Protein 9L8X (pdb70)

Radius of gyration: 29.96 Å; Cα contacts (8 Å, |Δi|>4): 1929; chains: 2; bounding box: 69×92×65 Å

InterPro domains:
  IPR016119 Bromoperoxidase/chloroperoxidase C-terminal [G3DSA:1.10.606.10] (208-505)
  IPR036938 Phosphatidic acid phosphatase type 2/haloperoxidase superfamily [SSF48317] (159-492)
  IPR049283 Domain of unknown function DUF6851 [PF21167] (91-230)
  IPR052559 Vanadium-dependent haloperoxidase [PTHR34599] (76-495)
  IPR055161 Vanadium-dependent haloperoxidase NapH1-like, second helical-bundle domain [PF22778] (331-500)

Sequence (916 aa):
AFDFTEGNSALEVIYPRVGPAVRKHINQVAMDGTLVLRVSALMESSWFDATAPYHPTAVGIHSDLGRRPASEATQKNLNTAMLYSTYRVMQSLMPTYDAQWREMLTSVGLDPDDDSTDRTTPVGLGNAAGNAVVEKRENDGMNQLGNEGGQKYHQRPYSDYTGYKPVNTPYDIRNPSRWQPALVSTGNGIFTAQSFVTAQLGRAKPYSFADPKDLLVSKPRSSNHRNRAAYKRQAEEVLRASANLTDEQKLKAEFFNDKLIFASGFMGEISDDLMEFIHSATASHIAGFDVMLASWYNKRKYDAPRPFTAIRYLYAGQKLRAWGGPGKGTVDDMPAEDWQSYLQVSDHPEYPSGSTAFCAAQAEVGKLVGGGDRTDIRYDVEKGGSYIEPGVTPAKDTSIRWTDWNEMVDDCAKSRVWGGVHFKAATEASKGLGAKVGESSYRYVQSHIEGKQVGSMRAFDFTEGNSALEVIYPRVGPAVRKHINQVAMDGTLVLRVSALMESSWFDATAPYHPTAVGIHSDLGRRPASEATQKNLNTAMLYSTYRVMQSLMPTYDAQWREMLTSVGLDPDDDSTDRTTPVGLGNAAGNAVVEKRENDGMNQLGNEGGQKYHQRPYSDYTGYKPVNTPYDIRNPSRWQPALVSTGNGIFTAQSFVTAQLGRAKPYSFADPKDLLVSKPRSSNHRNRAAYKRQAEEVLRASANLTDEQKLKAEFFNDKLIFASGFMGEISDDLMEFIHSATASHIAGFDVMLASWYNKRKYDAPRPFTAIRYLYAGQKLRAWGGPGKGTVDDMPAEDWQSYLQVSDHPEYPSGSTAFCAAQAEVGKLVGGGDRTDIRYDVEKGGSYIEPGVTPAKDTSIRWTDWNEMVDDCAKSRVWGGVHFKAATEASKGLGAKVGESSYRYVQSHIEGKQVGSMR

Structure (mmCIF, N/CA/C/O backbone):
data_9L8X
#
_entry.id   9L8X
#
_cell.length_a   87.886
_cell.length_b   94.033
_cell.length_c   126.029
_cell.angle_alpha   90.000
_cell.angle_beta   90.000
_cell.angle_gamma   90.000
#
_symmetry.space_group_name_H-M   'P 21 21 21'
#
loop_
_entity.id
_entity.type
_entity.pdbx_description
1 polymer 'Vanadium-dependent haloperoxidase'
2 non-polymer 'VANADATE ION'
3 non-polymer 'CHLORIDE ION'
4 water water
#
loop_
_atom_site.group_PDB
_atom_site.id
_atom_site.type_symbol
_atom_site.label_atom_id
_atom_site.label_alt_id
_atom_site.label_comp_id
_atom_site.label_asym_id
_atom_site.label_entity_id
_atom_site.label_seq_id
_atom_site.pdbx_PDB_ins_code
_atom_site.Cartn_x
_atom_site.Cartn_y
_atom_site.Cartn_z
_atom_site.occupancy
_atom_site.B_iso_or_equiv
_atom_site.auth_seq_id
_atom_site.auth_comp_id
_atom_site.auth_asym_id
_atom_site.auth_atom_id
_atom_site.pdbx_PDB_model_num
ATOM 1 N N . ALA A 1 71 ? -33.61898 16.42022 3.49236 1.000 50.31450 50 ALA B N 1
ATOM 2 C CA . ALA A 1 71 ? -32.64427 16.39605 4.58219 1.000 49.54264 50 ALA B CA 1
ATOM 3 C C . ALA A 1 71 ? -31.35136 17.10903 4.18683 1.000 57.15471 50 ALA B C 1
ATOM 4 O O . ALA A 1 71 ? -30.27345 16.81022 4.71601 1.000 54.91144 50 ALA B O 1
ATOM 6 N N . PHE A 1 72 ? -31.46104 18.03538 3.23745 1.000 47.41756 51 PHE B N 1
ATOM 7 C CA . PHE A 1 72 ? -30.36057 18.90539 2.85101 1.000 48.36088 51 PHE B CA 1
ATOM 8 C C . PHE A 1 72 ? -30.70761 20.33449 3.25714 1.000 44.08100 51 PHE B C 1
ATOM 9 O O . PHE A 1 72 ? -31.84840 20.77406 3.08177 1.000 42.85946 51 PHE B O 1
ATOM 17 N N . ASP A 1 73 ? -29.72312 21.04129 3.82467 1.000 39.83756 52 ASP B N 1
ATOM 18 C CA . ASP A 1 73 ? -29.89574 22.38256 4.38527 1.000 41.05240 52 ASP B CA 1
ATOM 19 C C . ASP A 1 73 ? -29.43670 23.40730 3.35009 1.000 43.05338 52 ASP B C 1
ATOM 20 O O . ASP A 1 73 ? -28.24016 23.68700 3.22930 1.000 41.05766 52 ASP B O 1
ATOM 25 N N . PHE A 1 74 ? -30.39610 23.98459 2.61649 1.000 41.75615 53 PHE B N 1
ATOM 26 C CA . PHE A 1 74 ? -30.04811 24.90856 1.54021 1.000 40.70398 53 PHE B CA 1
ATOM 27 C C . PHE A 1 74 ? -29.23862 26.09370 2.05076 1.000 45.52268 53 PHE B C 1
ATOM 28 O O . PHE A 1 74 ? -28.38471 26.61797 1.32606 1.000 44.47147 53 PHE B O 1
ATOM 36 N N . THR A 1 75 ? -29.47594 26.51993 3.29348 1.000 46.83144 54 THR B N 1
ATOM 37 C CA . THR A 1 75 ? -28.79404 27.68553 3.84521 1.000 46.00278 54 THR B CA 1
ATOM 38 C C . THR A 1 75 ? -27.37443 27.39168 4.30232 1.000 41.83920 54 THR B C 1
ATOM 39 O O . THR A 1 75 ? -26.62895 28.33968 4.56804 1.000 41.67464 54 THR B O 1
ATOM 43 N N . GLU A 1 76 ? -26.98662 26.11954 4.42157 1.000 41.91915 55 GLU B N 1
ATOM 44 C CA . GLU A 1 76 ? -25.68277 25.78501 4.99534 1.000 44.42111 55 GLU B CA 1
ATOM 45 C C . GLU A 1 76 ? -24.91402 24.68812 4.26624 1.000 43.66899 55 GLU B C 1
ATOM 46 O O . GLU A 1 76 ? -23.67977 24.68071 4.34278 1.000 37.97607 55 GLU B O 1
ATOM 52 N N . GLY A 1 77 ? -25.57399 23.76994 3.56226 1.000 38.95439 56 GLY B N 1
ATOM 53 C CA . GLY A 1 77 ? -24.86224 22.70851 2.88487 1.000 41.18223 56 GLY B CA 1
ATOM 54 C C . GLY A 1 77 ? -24.27356 23.13807 1.54993 1.000 40.22263 56 GLY B C 1
ATOM 55 O O . GLY A 1 77 ? -24.46063 24.25799 1.07289 1.000 41.61925 56 GLY B O 1
ATOM 56 N N . ASN A 1 78 ? -23.52423 22.21300 0.95798 1.000 40.70407 57 ASN B N 1
ATOM 57 C CA . ASN A 1 78 ? -22.96915 22.33747 -0.38676 1.000 34.22908 57 ASN B CA 1
ATOM 58 C C . ASN A 1 78 ? -23.72044 21.34639 -1.26902 1.000 32.10024 57 ASN B C 1
ATOM 59 O O . ASN A 1 78 ? -23.54534 20.13036 -1.13207 1.000 36.49314 57 ASN B O 1
ATOM 64 N N . SER A 1 79 ? -24.55889 21.85654 -2.16963 1.000 31.17214 58 SER B N 1
ATOM 65 C CA . SER A 1 79 ? -25.38838 20.95508 -2.96797 1.000 33.24774 58 SER B CA 1
ATOM 66 C C . SER A 1 79 ? -24.53909 20.04653 -3.85106 1.000 32.59560 58 SER B C 1
ATOM 67 O O . SER A 1 79 ? -24.95699 18.93375 -4.18774 1.000 34.33282 58 SER B O 1
ATOM 70 N N . ALA A 1 80 ? -23.35396 20.50240 -4.24489 1.000 33.89613 59 ALA B N 1
ATOM 71 C CA . ALA A 1 80 ? -22.48606 19.65695 -5.04926 1.000 35.00596 59 ALA B CA 1
ATOM 72 C C . ALA A 1 80 ? -22.05433 18.43480 -4.25950 1.000 32.20157 59 ALA B C 1
ATOM 73 O O . ALA A 1 80 ? -22.21728 17.29893 -4.71431 1.000 32.69440 59 ALA B O 1
ATOM 75 N N . LEU A 1 81 ? -21.50253 18.64832 -3.06652 1.000 33.22144 60 LEU B N 1
ATOM 76 C CA . LEU A 1 81 ? -20.94976 17.52351 -2.32875 1.000 34.95745 60 LEU B CA 1
ATOM 77 C C . LEU A 1 81 ? -22.03464 16.63444 -1.74136 1.000 32.94023 60 LEU B C 1
ATOM 78 O O . LEU A 1 81 ? -21.78211 15.45114 -1.50651 1.000 31.71489 60 LEU B O 1
ATOM 83 N N . GLU A 1 82 ? -23.24056 17.16343 -1.53180 1.000 33.88989 61 GLU B N 1
ATOM 84 C CA . GLU A 1 82 ? -24.26363 16.45174 -0.78047 1.000 33.14793 61 GLU B CA 1
ATOM 85 C C . GLU A 1 82 ? -25.43812 15.95589 -1.61234 1.000 33.01898 61 GLU B C 1
ATOM 86 O O . GLU A 1 82 ? -26.07759 14.98197 -1.21737 1.000 34.14883 61 GLU B O 1
ATOM 92 N N . VAL A 1 83 ? -25.74561 16.59473 -2.74131 1.000 31.19034 62 VAL B N 1
ATOM 93 C CA . VAL A 1 83 ? -26.88595 16.23157 -3.57849 1.000 30.72331 62 VAL B CA 1
ATOM 94 C C . VAL A 1 83 ? -26.43531 15.79148 -4.96280 1.000 34.75766 62 VAL B C 1
ATOM 95 O O . VAL A 1 83 ? -26.89102 14.76567 -5.48319 1.000 35.96220 62 VAL B O 1
ATOM 99 N N . ILE A 1 84 ? -25.51377 16.53845 -5.56950 1.000 32.71504 63 ILE B N 1
ATOM 100 C CA . ILE A 1 84 ? -25.17464 16.34096 -6.97524 1.000 31.53177 63 ILE B CA 1
ATOM 101 C C . ILE A 1 84 ? -24.16226 15.21033 -7.13810 1.000 27.80797 63 ILE B C 1
ATOM 102 O O . ILE A 1 84 ? -24.46021 14.19025 -7.76810 1.000 30.97664 63 ILE B O 1
ATOM 107 N N . TYR A 1 85 ? -22.96078 15.36437 -6.57232 1.000 27.08620 64 TYR B N 1
ATOM 108 C CA . TYR A 1 85 ? -21.93196 14.32881 -6.69935 1.000 26.80804 64 TYR B CA 1
ATOM 109 C C . TYR A 1 85 ? -22.40858 12.94396 -6.28754 1.000 31.37131 64 TYR B C 1
ATOM 110 O O . TYR A 1 85 ? -22.12834 11.97990 -7.02141 1.000 30.76354 64 TYR B O 1
ATOM 119 N N . PRO A 1 86 ? -23.08952 12.75745 -5.15066 1.000 30.15157 65 PRO B N 1
ATOM 120 C CA . PRO A 1 86 ? -23.53455 11.40229 -4.79303 1.000 28.37205 65 PRO B CA 1
ATOM 121 C C . PRO A 1 86 ? -24.45110 10.75554 -5.82565 1.000 27.53914 65 PRO B C 1
ATOM 122 O O . PRO A 1 86 ? -24.57706 9.53161 -5.82722 1.000 32.87002 65 PRO B O 1
ATOM 126 N N . ARG A 1 87 ? -25.08452 11.51574 -6.70962 1.000 27.64293 66 ARG B N 1
ATOM 127 C CA . ARG A 1 87 ? -25.91851 10.90517 -7.73689 1.000 27.98404 66 ARG B CA 1
ATOM 128 C C . ARG A 1 87 ? -25.24974 10.84226 -9.09708 1.000 28.59429 66 ARG B C 1
ATOM 129 O O . ARG A 1 87 ? -25.54401 9.93324 -9.87176 1.000 27.68173 66 ARG B O 1
ATOM 137 N N . VAL A 1 88 ? -24.36352 11.78689 -9.41069 1.000 28.76594 67 VAL B N 1
ATOM 138 C CA . VAL A 1 88 ? -23.78440 11.84338 -10.74626 1.000 25.49989 67 VAL B CA 1
ATOM 139 C C . VAL A 1 88 ? -22.59589 10.89868 -10.86115 1.000 27.39323 67 VAL B C 1
ATOM 140 O O . VAL A 1 88 ? -22.37736 10.29227 -11.91436 1.000 29.72933 67 VAL B O 1
ATOM 144 N N . GLY A 1 89 ? -21.82341 10.74592 -9.78681 1.000 28.23367 68 GLY B N 1
ATOM 145 C CA . GLY A 1 89 ? -20.71562 9.81628 -9.75255 1.000 24.25404 68 GLY B CA 1
ATOM 146 C C . GLY A 1 89 ? -21.14133 8.38947 -10.03358 1.000 29.90818 68 GLY B C 1
ATOM 147 O O . GLY A 1 89 ? -20.63702 7.72941 -10.95069 1.000 26.15017 68 GLY B O 1
ATOM 148 N N . PRO A 1 90 ? -22.09225 7.88547 -9.24834 1.000 27.65319 69 PRO B N 1
ATOM 149 C CA . PRO A 1 90 ? -22.58519 6.52454 -9.50480 1.000 24.61334 69 PRO B CA 1
ATOM 150 C C . PRO A 1 90 ? -23.17902 6.34454 -10.89078 1.000 29.23972 69 PRO B C 1
ATOM 151 O O . PRO A 1 90 ? -22.94826 5.29942 -11.51748 1.000 30.60163 69 PRO B O 1
ATOM 155 N N . ALA A 1 91 ? -23.93860 7.33019 -11.39192 1.000 29.14529 70 ALA B N 1
ATOM 156 C CA . ALA A 1 91 ? -24.50831 7.20936 -12.73171 1.000 25.55086 70 ALA B CA 1
ATOM 157 C C . ALA A 1 91 ? -23.41406 7.09274 -13.77602 1.000 27.49337 70 ALA B C 1
ATOM 158 O O . ALA A 1 91 ? -23.51073 6.28142 -14.70352 1.000 29.00011 70 ALA B O 1
ATOM 160 N N . VAL A 1 92 ? -22.36245 7.89868 -13.62835 1.000 27.86634 71 VAL B N 1
ATOM 161 C CA . VAL A 1 92 ? -21.23277 7.88488 -14.54851 1.000 24.85841 71 VAL B CA 1
ATOM 162 C C . VAL A 1 92 ? -20.55635 6.51690 -14.55185 1.000 28.62528 71 VAL B C 1
ATOM 163 O O . VAL A 1 92 ? -20.18675 5.99671 -15.61464 1.000 27.10645 71 VAL B O 1
ATOM 167 N N . ARG A 1 93 ? -20.38766 5.90638 -13.36620 1.000 30.25922 72 ARG B N 1
ATOM 168 C CA . ARG A 1 93 ? -19.79452 4.57276 -13.30279 1.000 25.32011 72 ARG B CA 1
ATOM 169 C C . ARG A 1 93 ? -20.72212 3.53464 -13.90899 1.000 25.44360 72 ARG B C 1
ATOM 170 O O . ARG A 1 93 ? -20.27166 2.61425 -14.59936 1.000 25.77413 72 ARG B O 1
ATOM 178 N N . LYS A 1 94 ? -22.02098 3.65599 -13.64413 1.000 28.32886 73 LYS B N 1
ATOM 179 C CA . LYS A 1 94 ? -22.97695 2.70854 -14.19807 1.000 24.05652 73 LYS B CA 1
ATOM 180 C C . LYS A 1 94 ? -23.04266 2.84322 -15.71320 1.000 27.43249 73 LYS B C 1
ATOM 181 O O . LYS A 1 94 ? -22.98962 1.84422 -16.43927 1.000 27.02388 73 LYS B O 1
ATOM 187 N N . HIS A 1 95 ? -23.11444 4.08501 -16.20502 1.000 26.40671 74 HIS B N 1
ATOM 188 C CA . HIS A 1 95 ? -23.30542 4.33321 -17.63145 1.000 26.73437 74 HIS B CA 1
ATOM 189 C C . HIS A 1 95 ? -22.04220 4.01195 -18.43182 1.000 23.87977 74 HIS B C 1
ATOM 190 O O . HIS A 1 95 ? -22.09540 3.21725 -19.36888 1.000 26.10541 74 HIS B O 1
ATOM 197 N N . ILE A 1 96 ? -20.89635 4.59771 -18.06474 1.000 25.67170 75 ILE B N 1
ATOM 198 C CA . ILE A 1 96 ? -19.68369 4.54039 -18.88401 1.000 28.21343 75 ILE B CA 1
ATOM 199 C C . ILE A 1 96 ? -18.78529 3.36244 -18.51005 1.000 28.98265 75 ILE B C 1
ATOM 200 O O . ILE A 1 96 ? -18.50296 2.49376 -19.34547 1.000 31.84176 75 ILE B O 1
ATOM 205 N N . ASN A 1 97 ? -18.30724 3.33357 -17.26697 1.000 28.76758 76 ASN B N 1
ATOM 206 C CA . ASN A 1 97 ? -17.32698 2.33290 -16.86274 1.000 28.03574 76 ASN B CA 1
ATOM 207 C C . ASN A 1 97 ? -17.25162 2.29492 -15.34466 1.000 27.21487 76 ASN B C 1
ATOM 208 O O . ASN A 1 97 ? -17.17927 3.34625 -14.70548 1.000 28.60658 76 ASN B O 1
ATOM 213 N N . GLN A 1 98 ? -17.23172 1.08124 -14.78204 1.000 25.86895 77 GLN B N 1
ATOM 214 C CA . GLN A 1 98 ? -17.11402 0.91399 -13.33361 1.000 26.22438 77 GLN B CA 1
ATOM 215 C C . GLN A 1 98 ? -15.83220 1.56023 -12.78845 1.000 33.46877 77 GLN B C 1
ATOM 216 O O . GLN A 1 98 ? -15.84049 2.16783 -11.70576 1.000 23.30775 77 GLN B O 1
ATOM 222 N N . VAL A 1 99 ? -14.72631 1.43531 -13.52433 1.000 30.55810 78 VAL B N 1
ATOM 223 C CA . VAL A 1 99 ? -13.49626 2.17571 -13.25673 1.000 31.50292 78 VAL B CA 1
ATOM 224 C C . VAL A 1 99 ? -13.58583 3.49435 -14.02992 1.000 31.38792 78 VAL B C 1
ATOM 225 O O . VAL A 1 99 ? -13.56884 3.49565 -15.26491 1.000 31.94808 78 VAL B O 1
ATOM 229 N N . ALA A 1 100 ? -13.69802 4.62151 -13.31329 1.000 31.19474 79 ALA B N 1
ATOM 230 C CA . ALA A 1 100 ? -13.95660 5.91132 -13.96992 1.000 32.77708 79 ALA B CA 1
ATOM 231 C C . ALA A 1 100 ? -12.71752 6.37677 -14.72928 1.000 29.77054 79 ALA B C 1
ATOM 232 O O . ALA A 1 100 ? -12.03329 7.34181 -14.35245 1.000 29.13970 79 ALA B O 1
ATOM 234 N N . MET A 1 101 ? -12.48277 5.69690 -15.83978 1.000 25.92492 80 MET B N 1
ATOM 235 C CA . MET A 1 101 ? -11.20911 5.60729 -16.52945 1.000 28.79157 80 MET B CA 1
ATOM 236 C C . MET A 1 101 ? -11.20372 6.35558 -17.84873 1.000 28.70981 80 MET B C 1
ATOM 237 O O . MET A 1 101 ? -10.15035 6.45825 -18.48165 1.000 27.35173 80 MET B O 1
ATOM 242 N N . ASP A 1 102 ? -12.36168 6.83770 -18.28954 1.000 30.73755 81 ASP B N 1
ATOM 243 C CA . ASP A 1 102 ? -12.57140 7.32624 -19.63933 1.000 28.73758 81 ASP B CA 1
ATOM 244 C C . ASP A 1 102 ? -12.66129 8.84477 -19.58588 1.000 29.47689 81 ASP B C 1
ATOM 245 O O . ASP A 1 102 ? -13.73676 9.45104 -19.72050 1.000 23.05458 81 ASP B O 1
ATOM 250 N N . GLY A 1 103 ? -11.48028 9.45056 -19.39923 1.000 28.17557 82 GLY B N 1
ATOM 251 C CA . GLY A 1 103 ? -11.40117 10.83962 -18.98673 1.000 23.12291 82 GLY B CA 1
ATOM 252 C C . GLY A 1 103 ? -12.06643 11.81841 -19.93192 1.000 28.91387 82 GLY B C 1
ATOM 253 O O . GLY A 1 103 ? -12.55517 12.85953 -19.49629 1.000 24.94792 82 GLY B O 1
ATOM 254 N N . THR A 1 104 ? -12.08884 11.52080 -21.23563 1.000 26.62985 83 THR B N 1
ATOM 255 C CA . THR A 1 104 ? -12.76704 12.45122 -22.12391 1.000 24.43792 83 THR B CA 1
ATOM 256 C C . THR A 1 104 ? -14.27839 12.39275 -21.95582 1.000 24.05050 83 THR B C 1
ATOM 257 O O . THR A 1 104 ? -14.97050 13.34918 -22.30578 1.000 26.48048 83 THR B O 1
ATOM 261 N N . LEU A 1 105 ? -14.81548 11.30688 -21.42179 1.000 26.53236 84 LEU B N 1
ATOM 262 C CA . LEU A 1 105 ? -16.24314 11.33092 -21.15090 1.000 23.47638 84 LEU B CA 1
ATOM 263 C C . LEU A 1 105 ? -16.53334 11.91070 -19.76772 1.000 20.89797 84 LEU B C 1
ATOM 264 O O . LEU A 1 105 ? -17.35795 12.81970 -19.63677 1.000 20.52639 84 LEU B O 1
ATOM 269 N N . VAL A 1 106 ? -15.83586 11.44494 -18.73039 1.000 24.97044 85 VAL B N 1
ATOM 270 C CA . VAL A 1 106 ? -16.17889 11.90595 -17.38910 1.000 23.42684 85 VAL B CA 1
ATOM 271 C C . VAL A 1 106 ? -15.87602 13.39151 -17.24353 1.000 24.26411 85 VAL B C 1
ATOM 272 O O . VAL A 1 106 ? -16.63963 14.13609 -16.60866 1.000 21.48513 85 VAL B O 1
ATOM 276 N N . LEU A 1 107 ? -14.78485 13.85668 -17.86285 1.000 24.29744 86 LEU B N 1
ATOM 277 C CA . LEU A 1 107 ? -14.39002 15.25126 -17.73091 1.000 21.48419 86 LEU B CA 1
ATOM 278 C C . LEU A 1 107 ? -15.22406 16.17194 -18.60483 1.000 24.88926 86 LEU B C 1
ATOM 279 O O . LEU A 1 107 ? -15.30803 17.36791 -18.31162 1.000 23.37602 86 LEU B O 1
ATOM 284 N N . ARG A 1 108 ? -15.87054 15.64369 -19.64341 1.000 19.40709 87 ARG B N 1
ATOM 285 C CA . ARG A 1 108 ? -16.89508 16.42902 -20.31688 1.000 22.05934 87 ARG B CA 1
ATOM 286 C C . ARG A 1 108 ? -18.07800 16.67884 -19.38711 1.000 26.03641 87 ARG B C 1
ATOM 287 O O . ARG A 1 108 ? -18.50014 17.82943 -19.20375 1.000 28.20354 87 ARG B O 1
ATOM 295 N N . VAL A 1 109 ? -18.62407 15.61257 -18.78558 1.000 22.46825 88 VAL B N 1
ATOM 296 C CA . VAL A 1 109 ? -19.62945 15.78551 -17.73865 1.000 23.00213 88 VAL B CA 1
ATOM 297 C C . VAL A 1 109 ? -19.14709 16.79758 -16.70311 1.000 24.78890 88 VAL B C 1
ATOM 298 O O . VAL A 1 109 ? -19.83388 17.77666 -16.38212 1.000 27.78477 88 VAL B O 1
ATOM 302 N N . SER A 1 110 ? -17.93144 16.59250 -16.19799 1.000 24.45527 89 SER B N 1
ATOM 303 C CA . SER A 1 110 ? -17.42204 17.41291 -15.10523 1.000 26.71628 89 SER B CA 1
ATOM 304 C C . SER A 1 110 ? -17.30239 18.88154 -15.51658 1.000 27.75927 89 SER B C 1
ATOM 305 O O . SER A 1 110 ? -17.80068 19.78101 -14.82581 1.000 22.71829 89 SER B O 1
ATOM 308 N N . ALA A 1 111 ? -16.64738 19.14032 -16.65000 1.000 23.33311 90 ALA B N 1
ATOM 309 C CA . ALA A 1 111 ? -16.49143 20.51080 -17.11436 1.000 21.31824 90 ALA B CA 1
ATOM 310 C C . ALA A 1 111 ? -17.83695 21.16112 -17.40199 1.000 22.87850 90 ALA B C 1
ATOM 311 O O . ALA A 1 111 ? -18.04894 22.33324 -17.07882 1.000 22.24699 90 ALA B O 1
ATOM 313 N N . LEU A 1 112 ? -18.75025 20.43015 -18.02960 1.000 20.53819 91 LEU B N 1
ATOM 314 C CA . LEU A 1 112 ? -19.99511 21.05626 -18.44735 1.000 23.73701 91 LEU B CA 1
ATOM 315 C C . LEU A 1 112 ? -20.89246 21.33511 -17.24792 1.000 26.39173 91 LEU B C 1
ATOM 316 O O . LEU A 1 112 ? -21.49489 22.41086 -17.15489 1.000 24.39607 91 LEU B O 1
ATOM 321 N N . MET A 1 113 ? -21.00204 20.37574 -16.32410 1.000 25.88918 92 MET B N 1
ATOM 322 C CA . MET A 1 113 ? -21.81723 20.59416 -15.13235 1.000 27.71959 92 MET B CA 1
ATOM 323 C C . MET A 1 113 ? -21.31259 21.78558 -14.32373 1.000 26.11489 92 MET B C 1
ATOM 324 O O . MET A 1 113 ? -22.08715 22.67939 -13.95385 1.000 24.33768 92 MET B O 1
ATOM 329 N N . GLU A 1 114 ? -20.00849 21.82857 -14.04926 1.000 24.73378 93 GLU B N 1
ATOM 330 C CA . GLU A 1 114 ? -19.53476 22.80081 -13.07774 1.000 21.92711 93 GLU B CA 1
ATOM 331 C C . GLU A 1 114 ? -19.39534 24.19198 -13.68196 1.000 23.91126 93 GLU B C 1
ATOM 332 O O . GLU A 1 114 ? -19.62345 25.18270 -12.98092 1.000 29.11487 93 GLU B O 1
ATOM 338 N N . SER A 1 115 ? -19.07491 24.30652 -14.97263 1.000 22.84208 94 SER B N 1
ATOM 339 C CA . SER A 1 115 ? -19.12278 25.63503 -15.57701 1.000 26.25784 94 SER B CA 1
ATOM 340 C C . SER A 1 115 ? -20.55378 26.14931 -15.65466 1.000 25.73650 94 SER B C 1
ATOM 341 O O . SER A 1 115 ? -20.76346 27.36422 -15.64782 1.000 25.71522 94 SER B O 1
ATOM 344 N N . SER A 1 116 ? -21.54377 25.25191 -15.69874 1.000 24.29929 95 SER B N 1
ATOM 345 C CA . SER A 1 116 ? -22.92896 25.69130 -15.57268 1.000 23.43533 95 SER B CA 1
ATOM 346 C C . SER A 1 116 ? -23.20786 26.25217 -14.17825 1.000 26.98988 95 SER B C 1
ATOM 347 O O . SER A 1 116 ? -24.03128 27.16817 -14.04304 1.000 28.51281 95 SER B O 1
ATOM 350 N N . TRP A 1 117 ? -22.52786 25.74353 -13.13780 1.000 24.36604 96 TRP B N 1
ATOM 351 C CA . TRP A 1 117 ? -22.62837 26.37088 -11.81847 1.000 24.48338 96 TRP B CA 1
ATOM 352 C C . TRP A 1 117 ? -22.06668 27.77459 -11.87295 1.000 29.90011 96 TRP B C 1
ATOM 353 O O . TRP A 1 117 ? -22.64488 28.71942 -11.32346 1.000 27.12689 96 TRP B O 1
ATOM 364 N N . PHE A 1 118 ? -20.90549 27.91079 -12.51473 1.000 28.47060 97 PHE B N 1
ATOM 365 C CA . PHE A 1 118 ? -20.27687 29.20705 -12.65213 1.000 25.63719 97 PHE B CA 1
ATOM 366 C C . PHE A 1 118 ? -21.19511 30.16930 -13.38468 1.000 28.43239 97 PHE B C 1
ATOM 367 O O . PHE A 1 118 ? -21.35213 31.32540 -12.97288 1.000 26.73190 97 PHE B O 1
ATOM 375 N N . ASP A 1 119 ? -21.84266 29.70597 -14.45376 1.000 23.52955 98 ASP B N 1
ATOM 376 C CA . ASP A 1 119 ? -22.71046 30.61757 -15.19112 1.000 25.19717 98 ASP B CA 1
ATOM 377 C C . ASP A 1 119 ? -24.00108 30.89869 -14.43203 1.000 29.31050 98 ASP B C 1
ATOM 378 O O . ASP A 1 119 ? -24.52835 32.01318 -14.50329 1.000 28.60869 98 ASP B O 1
ATOM 383 N N . ALA A 1 120 ? -24.53561 29.89853 -13.71996 1.000 27.30462 99 ALA B N 1
ATOM 384 C CA . ALA A 1 120 ? -25.80145 30.07565 -13.01472 1.000 25.91629 99 ALA B CA 1
ATOM 385 C C . ALA A 1 120 ? -25.66188 31.00197 -11.81641 1.000 26.74102 99 ALA B C 1
ATOM 386 O O . ALA A 1 120 ? -26.64204 31.62620 -11.40334 1.000 26.96324 99 ALA B O 1
ATOM 388 N N . THR A 1 121 ? -24.46730 31.11746 -11.24902 1.000 24.90303 100 THR B N 1
ATOM 389 C CA . THR A 1 121 ? -24.28265 31.93499 -10.06295 1.000 25.74936 100 THR B CA 1
ATOM 390 C C . THR A 1 121 ? -23.52070 33.22326 -10.34661 1.000 32.34634 100 THR B C 1
ATOM 391 O O . THR A 1 121 ? -23.24108 33.97905 -9.40894 1.000 27.84255 100 THR B O 1
ATOM 395 N N . ALA A 1 122 ? -23.19686 33.49789 -11.61225 1.000 27.48395 101 ALA B N 1
ATOM 396 C CA . ALA A 1 122 ? -22.44988 34.70521 -11.94105 1.000 28.50093 101 ALA B CA 1
ATOM 397 C C . ALA A 1 122 ? -23.16370 35.98787 -11.53121 1.000 27.13067 101 ALA B C 1
ATOM 398 O O . ALA A 1 122 ? -22.47871 36.90729 -11.05386 1.000 24.55860 101 ALA B O 1
ATOM 400 N N . PRO A 1 123 ? -24.48500 36.13448 -11.69514 1.000 32.59063 102 PRO B N 1
ATOM 401 C CA . PRO A 1 123 ? -25.13242 37.37261 -11.23209 1.000 26.43693 102 PRO B CA 1
ATOM 402 C C . PRO A 1 123 ? -25.09042 37.56056 -9.72949 1.000 23.33875 102 PRO B C 1
ATOM 403 O O . PRO A 1 123 ? -25.28555 38.68259 -9.26620 1.000 26.05885 102 PRO B O 1
ATOM 407 N N . TYR A 1 124 ? -24.81734 36.52464 -8.94790 1.000 27.50225 103 TYR B N 1
ATOM 408 C CA . TYR A 1 124 ? -24.71081 36.69608 -7.50673 1.000 21.03481 103 TYR B CA 1
ATOM 409 C C . TYR A 1 124 ? -23.32130 37.08778 -7.07520 1.000 26.26116 103 TYR B C 1
ATOM 410 O O . TYR A 1 124 ? -23.10485 37.31786 -5.88234 1.000 30.95591 103 TYR B O 1
ATOM 419 N N . HIS A 1 125 ? -22.36545 37.15387 -8.01396 1.000 29.26096 104 HIS B N 1
ATOM 420 C CA . HIS A 1 125 ? -21.02656 37.65285 -7.75098 1.000 24.01957 104 HIS B CA 1
ATOM 421 C C . HIS A 1 125 ? -20.98575 39.14420 -8.03885 1.000 24.12893 104 HIS B C 1
ATOM 422 O O . HIS A 1 125 ? -21.81298 39.64862 -8.80320 1.000 22.27959 104 HIS B O 1
ATOM 429 N N . PRO A 1 126 ? -20.05622 39.89326 -7.42675 1.000 26.93390 105 PRO B N 1
ATOM 430 C CA . PRO A 1 126 ? -20.01190 41.34369 -7.71247 1.000 28.54796 105 PRO B CA 1
ATOM 431 C C . PRO A 1 126 ? -19.69426 41.67877 -9.16388 1.000 28.51908 105 PRO B C 1
ATOM 432 O O . PRO A 1 126 ? -20.34050 42.57054 -9.72690 1.000 32.92438 105 PRO B O 1
ATOM 436 N N . THR A 1 127 ? -18.73825 40.98541 -9.79899 1.000 27.15775 106 THR B N 1
ATOM 437 C CA . THR A 1 127 ? -18.34663 41.30035 -11.17160 1.000 27.83321 106 THR B CA 1
ATOM 438 C C . THR A 1 127 ? -18.53709 40.17278 -12.18736 1.000 29.66573 106 THR B C 1
ATOM 439 O O . THR A 1 127 ? -18.57589 40.45832 -13.39055 1.000 28.52900 106 THR B O 1
ATOM 443 N N . ALA A 1 128 ? -18.68024 38.92365 -11.75479 1.000 25.03430 107 ALA B N 1
ATOM 444 C CA . ALA A 1 128 ? -18.51974 37.80190 -12.67045 1.000 26.49991 107 ALA B CA 1
ATOM 445 C C . ALA A 1 128 ? -19.52452 37.84535 -13.81945 1.000 30.80419 107 ALA B C 1
ATOM 446 O O . ALA A 1 128 ? -20.69356 38.21612 -13.64399 1.000 30.50358 107 ALA B O 1
ATOM 448 N N . VAL A 1 129 ? -19.04615 37.48594 -15.01450 1.000 23.30293 108 VAL B N 1
ATOM 449 C CA . VAL A 1 129 ? -19.90432 37.21394 -16.15934 1.000 24.52865 108 VAL B CA 1
ATOM 450 C C . VAL A 1 129 ? -19.70960 35.75642 -16.54767 1.000 23.44539 108 VAL B C 1
ATOM 451 O O . VAL A 1 129 ? -18.65409 35.16281 -16.30766 1.000 22.87300 108 VAL B O 1
ATOM 455 N N . GLY A 1 130 ? -20.72597 35.18893 -17.15930 1.000 25.37504 109 GLY B N 1
ATOM 456 C CA . GLY A 1 130 ? -20.70669 33.77977 -17.46622 1.000 27.80800 109 GLY B CA 1
ATOM 457 C C . GLY A 1 130 ? -20.02346 33.45660 -18.78047 1.000 28.72828 109 GLY B C 1
ATOM 458 O O . GLY A 1 130 ? -19.89362 34.30203 -19.67045 1.000 27.21685 109 GLY B O 1
ATOM 459 N N . ILE A 1 131 ? -19.61553 32.19109 -18.87268 1.000 26.59245 110 ILE B N 1
ATOM 460 C CA . ILE A 1 131 ? -18.86441 31.67508 -20.00865 1.000 22.05922 110 ILE B CA 1
ATOM 461 C C . ILE A 1 131 ? -19.76816 31.44134 -21.20769 1.000 22.99134 110 ILE B C 1
ATOM 462 O O . ILE A 1 131 ? -19.42014 31.78911 -22.33504 1.000 24.03096 110 ILE B O 1
ATOM 467 N N . HIS A 1 132 ? -20.92676 30.82892 -20.99797 1.000 25.81555 111 HIS B N 1
ATOM 468 C CA . HIS A 1 132 ? -21.81678 30.48077 -22.08990 1.000 23.29494 111 HIS B CA 1
ATOM 469 C C . HIS A 1 132 ? -23.00255 31.42698 -22.19986 1.000 24.92812 111 HIS B C 1
ATOM 470 O O . HIS A 1 132 ? -23.71310 31.40505 -23.21537 1.000 23.81040 111 HIS B O 1
ATOM 477 N N . SER A 1 133 ? -23.24126 32.23842 -21.17720 1.000 26.35096 112 SER B N 1
ATOM 478 C CA . SER A 1 133 ? -24.40247 33.11160 -21.11034 1.000 23.57570 112 SER B CA 1
ATOM 479 C C . SER A 1 133 ? -24.00217 34.42801 -20.45784 1.000 22.08251 112 SER B C 1
ATOM 480 O O . SER A 1 133 ? -22.99771 34.51589 -19.74421 1.000 22.00693 112 SER B O 1
ATOM 483 N N . ASP A 1 134 ? -24.79364 35.45737 -20.72497 1.000 23.74456 113 ASP B N 1
ATOM 484 C CA . ASP A 1 134 ? -24.68137 36.75519 -20.05366 1.000 27.62258 113 ASP B CA 1
ATOM 485 C C . ASP A 1 134 ? -26.02917 36.97958 -19.37440 1.000 25.91636 113 ASP B C 1
ATOM 486 O O . ASP A 1 134 ? -27.00617 37.35616 -20.02556 1.000 26.03293 113 ASP B O 1
ATOM 491 N N . LEU A 1 135 ? -26.08623 36.73413 -18.07197 1.000 25.40856 114 LEU B N 1
ATOM 492 C CA . LEU A 1 135 ? -27.34791 36.69603 -17.34543 1.000 27.13243 114 LEU B CA 1
ATOM 493 C C . LEU A 1 135 ? -27.49179 37.84980 -16.35724 1.000 27.77214 114 LEU B C 1
ATOM 494 O O . LEU A 1 135 ? -28.38452 37.81739 -15.49902 1.000 31.64543 114 LEU B O 1
ATOM 499 N N . GLY A 1 136 ? -26.63678 38.86871 -16.46047 1.000 25.74249 115 GLY B N 1
ATOM 500 C CA . GLY A 1 136 ? -26.87172 40.11258 -15.76162 1.000 20.85866 115 GLY B CA 1
ATOM 501 C C . GLY A 1 136 ? -26.34583 40.10013 -14.33742 1.000 31.29868 115 GLY B C 1
ATOM 502 O O . GLY A 1 136 ? -25.37767 39.40897 -14.00006 1.000 27.31568 115 GLY B O 1
ATOM 503 N N . ARG A 1 137 ? -27.00157 40.88991 -13.48952 1.000 29.08878 116 ARG B N 1
ATOM 504 C CA . ARG A 1 137 ? -26.53989 41.07353 -12.12451 1.000 27.40110 116 ARG B CA 1
ATOM 505 C C . ARG A 1 137 ? -27.73547 41.08487 -11.19135 1.000 28.40981 116 ARG B C 1
ATOM 506 O O . ARG A 1 137 ? -28.83050 41.52976 -11.55564 1.000 28.41712 116 ARG B O 1
ATOM 514 N N . ARG A 1 138 ? -27.50811 40.57988 -9.98882 1.000 24.73111 117 ARG B N 1
ATOM 515 C CA . ARG A 1 138 ? -28.46516 40.56438 -8.90201 1.000 27.17264 117 ARG B CA 1
ATOM 516 C C . ARG A 1 138 ? -27.88808 41.34515 -7.73197 1.000 29.38308 117 ARG B C 1
ATOM 517 O O . ARG A 1 138 ? -26.67223 41.56157 -7.65592 1.000 27.92326 117 ARG B O 1
ATOM 525 N N . PRO A 1 139 ? -28.72801 41.81158 -6.81665 1.000 30.16299 118 PRO B N 1
ATOM 526 C CA . PRO A 1 139 ? -28.20706 42.56431 -5.67066 1.000 29.28790 118 PRO B CA 1
ATOM 527 C C . PRO A 1 139 ? -27.44883 41.63758 -4.74554 1.000 30.18613 118 PRO B C 1
ATOM 528 O O . PRO A 1 139 ? -27.82690 40.47547 -4.56908 1.000 36.19682 118 PRO B O 1
ATOM 532 N N . ALA A 1 140 ? -26.37204 42.15717 -4.15079 1.000 23.44139 119 ALA B N 1
ATOM 533 C CA . ALA A 1 140 ? -25.55765 41.33130 -3.26011 1.000 30.36932 119 ALA B CA 1
ATOM 534 C C . ALA A 1 140 ? -26.38226 40.67352 -2.15486 1.000 32.88514 119 ALA B C 1
ATOM 535 O O . ALA A 1 140 ? -26.00141 39.61647 -1.64640 1.000 38.79781 119 ALA B O 1
ATOM 537 N N . SER A 1 141 ? -27.51047 41.26831 -1.77131 1.000 30.85301 120 SER B N 1
ATOM 538 C CA . SER A 1 141 ? -28.31639 40.67609 -0.71151 1.000 30.80575 120 SER B CA 1
ATOM 539 C C . SER A 1 141 ? -28.98450 39.37609 -1.14629 1.000 32.27675 120 SER B C 1
ATOM 540 O O . SER A 1 141 ? -29.45193 38.61397 -0.29769 1.000 30.35184 120 SER B O 1
ATOM 543 N N . GLU A 1 142 ? -29.05951 39.11343 -2.44318 1.000 35.21575 121 GLU B N 1
ATOM 544 C CA . GLU A 1 142 ? -29.64626 37.88215 -2.93909 1.000 33.07925 121 GLU B CA 1
ATOM 545 C C . GLU A 1 142 ? -28.63358 36.74334 -3.01493 1.000 28.99079 121 GLU B C 1
ATOM 546 O O . GLU A 1 142 ? -28.99465 35.62663 -3.39769 1.000 25.79208 121 GLU B O 1
ATOM 552 N N . ALA A 1 143 ? -27.38516 36.99826 -2.64323 1.000 30.12866 122 ALA B N 1
ATOM 553 C CA . ALA A 1 143 ? -26.32133 36.00458 -2.72843 1.000 35.37761 122 ALA B CA 1
ATOM 554 C C . ALA A 1 143 ? -26.36772 34.98373 -1.59392 1.000 32.28121 122 ALA B C 1
ATOM 555 O O . ALA A 1 143 ? -25.32956 34.61170 -1.04267 1.000 36.58739 122 ALA B O 1
ATOM 557 N N . THR A 1 144 ? -27.54884 34.48881 -1.24313 1.000 35.04338 123 THR B N 1
ATOM 558 C CA . THR A 1 144 ? -27.63762 33.54895 -0.14073 1.000 36.86162 123 THR B CA 1
ATOM 559 C C . THR A 1 144 ? -27.05945 32.19684 -0.53827 1.000 38.08159 123 THR B C 1
ATOM 560 O O . THR A 1 144 ? -26.99739 31.83834 -1.71944 1.000 37.74861 123 THR B O 1
ATOM 564 N N . GLN A 1 145 ? -26.62215 31.44860 0.47905 1.000 34.88733 124 GLN B N 1
ATOM 565 C CA . GLN A 1 145 ? -26.27198 30.04562 0.28166 1.000 30.72793 124 GLN B CA 1
ATOM 566 C C . GLN A 1 145 ? -27.39279 29.29551 -0.41640 1.000 36.43772 124 GLN B C 1
ATOM 567 O O . GLN A 1 145 ? -27.14899 28.51374 -1.34247 1.000 36.34891 124 GLN B O 1
ATOM 573 N N . LYS A 1 146 ? -28.63568 29.51351 0.02390 1.000 36.74377 125 LYS B N 1
ATOM 574 C CA . LYS A 1 146 ? -29.75789 28.81287 -0.59016 1.000 37.24010 125 LYS B CA 1
ATOM 575 C C . LYS A 1 146 ? -29.90875 29.18054 -2.06010 1.000 33.86846 125 LYS B C 1
ATOM 576 O O . LYS A 1 146 ? -30.30225 28.33609 -2.87649 1.000 28.59017 125 LYS B O 1
ATOM 582 N N . ASN A 1 147 ? -29.57901 30.42187 -2.42377 1.000 34.00735 126 ASN B N 1
ATOM 583 C CA . ASN A 1 147 ? -29.77999 30.84740 -3.80562 1.000 31.69640 126 ASN B CA 1
ATOM 584 C C . ASN A 1 147 ? -28.73649 30.24403 -4.73387 1.000 31.38399 126 ASN B C 1
ATOM 585 O O . ASN A 1 147 ? -29.07930 29.77002 -5.82794 1.000 30.49714 126 ASN B O 1
ATOM 590 N N . LEU A 1 148 ? -27.45978 30.26787 -4.32650 1.000 25.40454 127 LEU B N 1
ATOM 591 C CA . LEU A 1 148 ? -26.42144 29.59003 -5.09951 1.000 30.69088 127 LEU B CA 1
ATOM 592 C C . LEU A 1 148 ? -26.75403 28.11045 -5.28298 1.000 31.87297 127 LEU B C 1
ATOM 593 O O . LEU A 1 148 ? -26.70198 27.58473 -6.40289 1.000 31.06133 127 LEU B O 1
ATOM 598 N N . ASN A 1 149 ? -27.11928 27.43150 -4.18827 1.000 26.02241 128 ASN B N 1
ATOM 599 C CA . ASN A 1 149 ? -27.43228 26.00861 -4.24737 1.000 30.63738 128 ASN B CA 1
ATOM 600 C C . ASN A 1 149 ? -28.53221 25.71682 -5.25127 1.000 31.59082 128 ASN B C 1
ATOM 601 O O . ASN A 1 149 ? -28.44571 24.74396 -6.01291 1.000 32.99310 128 ASN B O 1
ATOM 606 N N . THR A 1 150 ? -29.56934 26.55103 -5.26830 1.000 28.11023 129 THR B N 1
ATOM 607 C CA . THR A 1 150 ? -30.70458 26.32417 -6.15533 1.000 29.56821 129 THR B CA 1
ATOM 608 C C . THR A 1 150 ? -30.32183 26.52908 -7.61968 1.000 27.38123 129 THR B C 1
ATOM 609 O O . THR A 1 150 ? -30.72476 25.74290 -8.48876 1.000 28.35084 129 THR B O 1
ATOM 613 N N . ALA A 1 151 ? -29.54976 27.58361 -7.91180 1.000 29.54086 130 ALA B N 1
ATOM 614 C CA . ALA A 1 151 ? -29.04645 27.78551 -9.26998 1.000 31.35405 130 ALA B CA 1
ATOM 615 C C . ALA A 1 151 ? -28.22149 26.58870 -9.71818 1.000 27.56269 130 ALA B C 1
ATOM 616 O O . ALA A 1 151 ? -28.40554 26.07655 -10.82901 1.000 27.79603 130 ALA B O 1
ATOM 618 N N . MET A 1 152 ? -27.32456 26.12250 -8.83792 1.000 25.60219 131 MET B N 1
ATOM 619 C CA . MET A 1 152 ? -26.50971 24.93568 -9.08364 1.000 27.66491 131 MET B CA 1
ATOM 620 C C . MET A 1 152 ? -27.35378 23.72815 -9.48244 1.000 26.47128 131 MET B C 1
ATOM 621 O O . MET A 1 152 ? -27.06737 23.06304 -10.48389 1.000 23.89165 131 MET B O 1
ATOM 626 N N . LEU A 1 153 ? -28.39202 23.41828 -8.69657 1.000 26.72041 132 LEU B N 1
ATOM 627 C CA . LEU A 1 153 ? -29.13335 22.17988 -8.92200 1.000 26.59506 132 LEU B CA 1
ATOM 628 C C . LEU A 1 153 ? -29.91094 22.21761 -10.23054 1.000 24.88141 132 LEU B C 1
ATOM 629 O O . LEU A 1 153 ? -30.08058 21.18130 -10.87949 1.000 24.70362 132 LEU B O 1
ATOM 634 N N . TYR A 1 154 ? -30.38324 23.39107 -10.63691 1.000 23.85347 133 TYR B N 1
ATOM 635 C CA . TYR A 1 154 ? -31.13949 23.47153 -11.87800 1.000 23.77254 133 TYR B CA 1
ATOM 636 C C . TYR A 1 154 ? -30.22626 23.44539 -13.09381 1.000 27.07780 133 TYR B C 1
ATOM 637 O O . TYR A 1 154 ? -30.58894 22.86792 -14.12801 1.000 28.03103 133 TYR B O 1
ATOM 646 N N . SER A 1 155 ? -29.05182 24.08365 -13.00053 1.000 22.78118 134 SER B N 1
ATOM 647 C CA . SER A 1 155 ? -28.14978 24.08881 -14.14599 1.000 25.99253 134 SER B CA 1
ATOM 648 C C . SER A 1 155 ? -27.52338 22.70805 -14.33666 1.000 25.55520 134 SER B C 1
ATOM 649 O O . SER A 1 155 ? -27.36646 22.24237 -15.47556 1.000 24.53765 134 SER B O 1
ATOM 652 N N . THR A 1 156 ? -27.18303 22.03582 -13.22687 1.000 22.70367 135 THR B N 1
ATOM 653 C CA . THR A 1 156 ? -26.84855 20.61530 -13.26734 1.000 22.22447 135 THR B CA 1
ATOM 654 C C . THR A 1 156 ? -27.94280 19.82346 -13.96233 1.000 24.04237 135 THR B C 1
ATOM 655 O O . THR A 1 156 ? -27.67368 19.03741 -14.87824 1.000 23.73280 135 THR B O 1
ATOM 659 N N . TYR A 1 157 ? -29.19626 20.05005 -13.55612 1.000 26.20557 136 TYR B N 1
ATOM 660 C CA . TYR A 1 157 ? -30.32400 19.32546 -14.13234 1.000 23.50758 136 TYR B CA 1
ATOM 661 C C . TYR A 1 157 ? -30.33798 19.42172 -15.66024 1.000 21.85895 136 TYR B C 1
ATOM 662 O O . TYR A 1 157 ? -30.40199 18.40263 -16.34525 1.000 27.63947 136 TYR B O 1
ATOM 671 N N . ARG A 1 158 ? -30.24492 20.63102 -16.21903 1.000 23.30710 137 ARG B N 1
ATOM 672 C CA . ARG A 1 158 ? -30.27223 20.76386 -17.67794 1.000 21.09018 137 ARG B CA 1
ATOM 673 C C . ARG A 1 158 ? -29.06828 20.10028 -18.33494 1.000 23.34823 137 ARG B C 1
ATOM 674 O O . ARG A 1 158 ? -29.19046 19.49282 -19.40348 1.000 21.98290 137 ARG B O 1
ATOM 682 N N . VAL A 1 159 ? -27.88748 20.24185 -17.73757 1.000 22.66590 138 VAL B N 1
ATOM 683 C CA . VAL A 1 159 ? -26.68738 19.67148 -18.33360 1.000 20.40512 138 VAL B CA 1
ATOM 684 C C . VAL A 1 159 ? -26.75903 18.14728 -18.32742 1.000 26.23493 138 VAL B C 1
ATOM 685 O O . VAL A 1 159 ? -26.48747 17.49030 -19.34251 1.000 26.69977 138 VAL B O 1
ATOM 689 N N . MET A 1 160 ? -27.13415 17.55997 -17.18473 1.000 24.80025 139 MET B N 1
ATOM 690 C CA . MET A 1 160 ? -27.19280 16.10486 -17.09033 1.000 23.11776 139 MET B CA 1
ATOM 691 C C . MET A 1 160 ? -28.31041 15.52763 -17.93968 1.000 24.99589 139 MET B C 1
ATOM 692 O O . MET A 1 160 ? -28.15588 14.42673 -18.49338 1.000 25.57754 139 MET B O 1
ATOM 697 N N . GLN A 1 161 ? -29.43181 16.24287 -18.05887 1.000 22.38811 140 GLN B N 1
ATOM 698 C CA . GLN A 1 161 ? -30.49009 15.79880 -18.96004 1.000 24.62521 140 GLN B CA 1
ATOM 699 C C . GLN A 1 161 ? -30.03169 15.80251 -20.41138 1.000 25.81569 140 GLN B C 1
ATOM 700 O O . GLN A 1 161 ? -30.53648 15.01346 -21.21910 1.000 30.87078 140 GLN B O 1
ATOM 706 N N . SER A 1 162 ? -29.08036 16.67303 -20.76411 1.000 22.98610 141 SER B N 1
ATOM 707 C CA . SER A 1 162 ? -28.48772 16.63333 -22.09831 1.000 22.49186 141 SER B CA 1
ATOM 708 C C . SER A 1 162 ? -27.42067 15.54328 -22.20911 1.000 26.57416 141 SER B C 1
ATOM 709 O O . SER A 1 162 ? -27.40083 14.77494 -23.17903 1.000 27.40768 141 SER B O 1
ATOM 712 N N . LEU A 1 163 ? -26.52903 15.45376 -21.22145 1.000 26.14700 142 LEU B N 1
ATOM 713 C CA . LEU A 1 163 ? -25.40388 14.52768 -21.33155 1.000 25.84943 142 LEU B CA 1
ATOM 714 C C . LEU A 1 163 ? -25.82312 13.07953 -21.14006 1.000 27.57620 142 LEU B C 1
ATOM 715 O O . LEU A 1 163 ? -25.24302 12.18671 -21.76750 1.000 30.62172 142 LEU B O 1
ATOM 720 N N . MET A 1 164 ? -26.80359 12.81522 -20.27698 1.000 28.66672 143 MET B N 1
ATOM 721 C CA . MET A 1 164 ? -27.21961 11.44684 -19.96467 1.000 25.70023 143 MET B CA 1
ATOM 722 C C . MET A 1 164 ? -28.73827 11.35932 -19.90289 1.000 27.11236 143 MET B C 1
ATOM 723 O O . MET A 1 164 ? -29.32704 11.13503 -18.83521 1.000 25.71773 143 MET B O 1
ATOM 728 N N . PRO A 1 165 ? -29.41014 11.51370 -21.04892 1.000 27.33684 144 PRO B N 1
ATOM 729 C CA . PRO A 1 165 ? -30.88644 11.49448 -21.03160 1.000 27.52686 144 PRO B CA 1
ATOM 730 C C . PRO A 1 165 ? -31.49172 10.19940 -20.50510 1.000 25.05253 144 PRO B C 1
ATOM 731 O O . PRO A 1 165 ? -32.51041 10.24847 -19.80424 1.000 29.87261 144 PRO B O 1
ATOM 735 N N . THR A 1 166 ? -30.89627 9.04104 -20.78275 1.000 29.26289 145 THR B N 1
ATOM 736 C CA . THR A 1 166 ? -31.47693 7.80427 -20.24833 1.000 32.59871 145 THR B CA 1
ATOM 737 C C . THR A 1 166 ? -31.49600 7.76887 -18.72663 1.000 31.54145 145 THR B C 1
ATOM 738 O O . THR A 1 166 ? -32.06075 6.82863 -18.15962 1.000 29.13230 145 THR B O 1
ATOM 742 N N . TYR A 1 167 ? -30.88251 8.74431 -18.05618 1.000 27.81195 146 TYR B N 1
ATOM 743 C CA . TYR A 1 167 ? -30.90402 8.82425 -16.60309 1.000 29.28301 146 TYR B CA 1
ATOM 744 C C . TYR A 1 167 ? -31.89384 9.86569 -16.11561 1.000 27.93231 146 TYR B C 1
ATOM 745 O O . TYR A 1 167 ? -31.80368 10.33295 -14.97365 1.000 24.87488 146 TYR B O 1
ATOM 754 N N . ASP A 1 168 ? -32.84714 10.21002 -16.98218 1.000 29.26769 147 ASP B N 1
ATOM 755 C CA . ASP A 1 168 ? -33.91881 11.14961 -16.69130 1.000 29.50693 147 ASP B CA 1
ATOM 756 C C . ASP A 1 168 ? -34.48265 11.02575 -15.27512 1.000 31.67308 147 ASP B C 1
ATOM 757 O O . ASP A 1 168 ? -34.57202 12.01828 -14.54792 1.000 31.41611 147 ASP B O 1
ATOM 762 N N . ALA A 1 169 ? -34.86851 9.81224 -14.86751 1.000 33.18698 148 ALA B N 1
ATOM 763 C CA . ALA A 1 169 ? -35.41983 9.62064 -13.52871 1.000 31.77041 148 ALA B CA 1
ATOM 764 C C . ALA A 1 169 ? -34.43728 10.06491 -12.45420 1.000 30.23560 148 ALA B C 1
ATOM 765 O O . ALA A 1 169 ? -34.81473 10.76568 -11.50897 1.000 31.96208 148 ALA B O 1
ATOM 767 N N . GLN A 1 170 ? -33.16905 9.66215 -12.57764 1.000 30.63147 149 GLN B N 1
ATOM 768 C CA . GLN A 1 170 ? -32.18280 10.04538 -11.57260 1.000 28.70893 149 GLN B CA 1
ATOM 769 C C . GLN A 1 170 ? -32.07812 11.56401 -11.43414 1.000 30.81294 149 GLN B C 1
ATOM 770 O O . GLN A 1 170 ? -31.92919 12.07999 -10.32232 1.000 30.17097 149 GLN B O 1
ATOM 776 N N . TRP A 1 171 ? -32.16525 12.30044 -12.54389 1.000 27.21850 150 TRP B N 1
ATOM 777 C CA . TRP A 1 171 ? -31.99274 13.74629 -12.44878 1.000 28.71035 150 TRP B CA 1
ATOM 778 C C . TRP A 1 171 ? -33.19522 14.38884 -11.78012 1.000 29.72730 150 TRP B C 1
ATOM 779 O O . TRP A 1 171 ? -33.03409 15.23448 -10.89420 1.000 29.05147 150 TRP B O 1
ATOM 790 N N . ARG A 1 172 ? -34.40385 13.97010 -12.16610 1.000 31.66685 151 ARG B N 1
ATOM 791 C CA . ARG A 1 172 ? -35.61020 14.40119 -11.46969 1.000 28.86670 151 ARG B CA 1
ATOM 792 C C . ARG A 1 172 ? -35.50030 14.14637 -9.97156 1.000 34.48310 151 ARG B C 1
ATOM 793 O O . ARG A 1 172 ? -35.71294 15.05813 -9.16026 1.000 33.76032 151 ARG B O 1
ATOM 801 N N . GLU A 1 173 ? -35.10368 12.92590 -9.58636 1.000 30.48802 152 GLU B N 1
ATOM 802 C CA . GLU A 1 173 ? -34.95693 12.61521 -8.16647 1.000 30.10077 152 GLU B CA 1
ATOM 803 C C . GLU A 1 173 ? -33.89341 13.48093 -7.50134 1.000 34.12176 152 GLU B C 1
ATOM 804 O O . GLU A 1 173 ? -34.00466 13.78751 -6.30723 1.000 36.01299 152 GLU B O 1
ATOM 810 N N . MET A 1 174 ? -32.84779 13.86596 -8.23992 1.000 34.27254 153 MET B N 1
ATOM 811 C CA . MET A 1 174 ? -31.86898 14.80983 -7.70107 1.000 35.17320 153 MET B CA 1
ATOM 812 C C . MET A 1 174 ? -32.55588 16.07462 -7.20873 1.000 34.61730 153 MET B C 1
ATOM 813 O O . MET A 1 174 ? -32.18835 16.63011 -6.16517 1.000 31.46465 153 MET B O 1
ATOM 818 N N . LEU A 1 175 ? -33.58130 16.52072 -7.93488 1.000 32.53528 154 LEU B N 1
ATOM 819 C CA . LEU A 1 175 ? -34.28965 17.73899 -7.57042 1.000 37.86978 154 LEU B CA 1
ATOM 820 C C . LEU A 1 175 ? -35.36430 17.46572 -6.52374 1.000 41.53496 154 LEU B C 1
ATOM 821 O O . LEU A 1 175 ? -35.41918 18.14511 -5.49203 1.000 40.87542 154 LEU B O 1
ATOM 826 N N . THR A 1 176 ? -36.21399 16.45983 -6.76171 1.000 40.30470 155 THR B N 1
ATOM 827 C CA . THR A 1 176 ? -37.36241 16.24742 -5.88566 1.000 36.93034 155 THR B CA 1
ATOM 828 C C . THR A 1 176 ? -36.93669 15.82047 -4.48691 1.000 40.55824 155 THR B C 1
ATOM 829 O O . THR A 1 176 ? -37.62992 16.12810 -3.51206 1.000 42.28050 155 THR B O 1
ATOM 833 N N . SER A 1 177 ? -35.79076 15.15218 -4.35500 1.000 41.76410 156 SER B N 1
ATOM 834 C CA . SER A 1 177 ? -35.34637 14.74232 -3.02911 1.000 41.96620 156 SER B CA 1
ATOM 835 C C . SER A 1 177 ? -34.95072 15.92773 -2.15944 1.000 39.59724 156 SER B C 1
ATOM 836 O O . SER A 1 177 ? -34.81612 15.77128 -0.94159 1.000 42.58901 156 SER B O 1
ATOM 839 N N . VAL A 1 178 ? -34.73261 17.09798 -2.75144 1.000 45.08829 157 VAL B N 1
ATOM 840 C CA . VAL A 1 178 ? -34.44375 18.30825 -1.99235 1.000 44.43594 157 VAL B CA 1
ATOM 841 C C . VAL A 1 178 ? -35.55424 19.34056 -2.13487 1.000 41.34284 157 VAL B C 1
ATOM 842 O O . VAL A 1 178 ? -35.33500 20.51901 -1.83873 1.000 44.46008 157 VAL B O 1
ATOM 846 N N . GLY A 1 179 ? -36.73075 18.93920 -2.61904 1.000 40.47997 158 GLY B N 1
ATOM 847 C CA . GLY A 1 179 ? -37.88443 19.81308 -2.64703 1.000 43.98255 158 GLY B CA 1
ATOM 848 C C . GLY A 1 179 ? -38.09364 20.62639 -3.90998 1.000 42.14998 158 GLY B C 1
ATOM 849 O O . GLY A 1 179 ? -39.16204 21.22505 -4.06148 1.000 42.45306 158 GLY B O 1
ATOM 850 N N . LEU A 1 180 ? -37.13164 20.66769 -4.82734 1.000 43.86775 159 LEU B N 1
ATOM 851 C CA . LEU A 1 180 ? -37.32423 21.45344 -6.03988 1.000 40.70635 159 LEU B CA 1
ATOM 852 C C . LEU A 1 180 ? -38.11906 20.66634 -7.08568 1.000 35.35475 159 LEU B C 1
ATOM 853 O O . LEU A 1 180 ? -38.17276 19.43504 -7.06808 1.000 37.28441 159 LEU B O 1
ATOM 858 N N . ASP A 1 181 ? -38.71478 21.40294 -8.02888 1.000 34.48886 160 ASP B N 1
ATOM 859 C CA . ASP A 1 181 ? -39.63446 20.82925 -9.00900 1.000 36.73290 160 ASP B CA 1
ATOM 860 C C . ASP A 1 181 ? -38.95726 20.71731 -10.36585 1.000 41.20232 160 ASP B C 1
ATOM 861 O O . ASP A 1 181 ? -38.65417 21.75284 -10.97934 1.000 38.65025 160 ASP B O 1
ATOM 866 N N . PRO A 1 182 ? -38.75679 19.50388 -10.89772 1.000 41.19940 161 PRO B N 1
ATOM 867 C CA . PRO A 1 182 ? -38.03064 19.35717 -12.16906 1.000 34.64073 161 PRO B CA 1
ATOM 868 C C . PRO A 1 182 ? -38.82041 19.79414 -13.38430 1.000 39.22346 161 PRO B C 1
ATOM 869 O O . PRO A 1 182 ? -38.24387 19.87181 -14.47922 1.000 38.44262 161 PRO B O 1
ATOM 873 N N . ASP A 1 183 ? -40.11102 20.07562 -13.23585 1.000 40.11739 162 ASP B N 1
ATOM 874 C CA . ASP A 1 183 ? -40.92072 20.59826 -14.32465 1.000 35.64433 162 ASP B CA 1
ATOM 875 C C . ASP A 1 183 ? -40.94140 22.11948 -14.35761 1.000 38.92144 162 ASP B C 1
ATOM 876 O O . ASP A 1 183 ? -41.51994 22.70772 -15.28771 1.000 29.42603 162 ASP B O 1
ATOM 881 N N . ASP A 1 184 ? -40.30257 22.76198 -13.37881 1.000 34.64234 163 ASP B N 1
ATOM 882 C CA . ASP A 1 184 ? -40.09638 24.20356 -13.41598 1.000 35.79037 163 ASP B CA 1
ATOM 883 C C . ASP A 1 184 ? -39.02126 24.51970 -14.45316 1.000 35.15141 163 ASP B C 1
ATOM 884 O O . ASP A 1 184 ? -37.82085 24.41060 -14.18293 1.000 34.20265 163 ASP B O 1
ATOM 889 N N . ASP A 1 185 ? -39.45259 24.92341 -15.65014 1.000 33.97344 164 ASP B N 1
ATOM 890 C CA . ASP A 1 185 ? -38.55107 25.34466 -16.71317 1.000 37.74539 164 ASP B CA 1
ATOM 891 C C . ASP A 1 185 ? -38.50023 26.87128 -16.86037 1.000 38.45993 164 ASP B C 1
ATOM 892 O O . ASP A 1 185 ? -38.33802 27.39391 -17.97458 1.000 37.08486 164 ASP B O 1
ATOM 897 N N . SER A 1 186 ? -38.61457 27.59756 -15.74723 1.000 35.12424 165 SER B N 1
ATOM 898 C CA . SER A 1 186 ? -38.56337 29.05474 -15.79329 1.000 36.02475 165 SER B CA 1
ATOM 899 C C . SER A 1 186 ? -37.16236 29.52517 -16.15580 1.000 35.61636 165 SER B C 1
ATOM 900 O O . SER A 1 186 ? -36.16399 28.91490 -15.76676 1.000 35.22869 165 SER B O 1
ATOM 903 N N . THR A 1 187 ? -37.09481 30.63358 -16.90062 1.000 33.07195 166 THR B N 1
ATOM 904 C CA . THR A 1 187 ? -35.82353 31.25583 -17.26364 1.000 32.72500 166 THR B CA 1
ATOM 905 C C . THR A 1 187 ? -35.73332 32.68870 -16.76344 1.000 34.65250 166 THR B C 1
ATOM 906 O O . THR A 1 187 ? -34.92127 33.46987 -17.26795 1.000 38.44854 166 THR B O 1
ATOM 910 N N . ASP A 1 188 ? -36.57636 33.05389 -15.80689 1.000 35.35189 167 ASP B N 1
ATOM 911 C CA . ASP A 1 188 ? -36.54291 34.38302 -15.20899 1.000 33.00084 167 ASP B CA 1
ATOM 912 C C . ASP A 1 188 ? -35.18037 34.64605 -14.56581 1.000 28.31998 167 ASP B C 1
ATOM 913 O O . ASP A 1 188 ? -34.78100 33.96433 -13.61837 1.000 32.37489 167 ASP B O 1
ATOM 918 N N . ARG A 1 189 ? -34.47680 35.64841 -15.06785 1.000 30.27793 168 ARG B N 1
ATOM 919 C CA . ARG A 1 189 ? -33.12275 35.93150 -14.61070 1.000 30.99760 168 ARG B CA 1
ATOM 920 C C . ARG A 1 189 ? -33.07785 36.62151 -13.25591 1.000 27.46713 168 ARG B C 1
ATOM 921 O O . ARG A 1 189 ? -31.98489 36.92751 -12.76843 1.000 27.79072 168 ARG B O 1
ATOM 929 N N . THR A 1 190 ? -34.22908 36.85769 -12.63264 1.000 28.61769 169 THR B N 1
ATOM 930 C CA . THR A 1 190 ? -34.27464 37.39942 -11.28530 1.000 27.52123 169 THR B CA 1
ATOM 931 C C . THR A 1 190 ? -34.34456 36.31915 -10.22192 1.000 31.11474 169 THR B C 1
ATOM 932 O O . THR A 1 190 ? -34.08413 36.60958 -9.04761 1.000 31.11055 169 THR B O 1
ATOM 936 N N . THR A 1 191 ? -34.68111 35.07861 -10.60594 1.000 27.79328 170 THR B N 1
ATOM 937 C CA . THR A 1 191 ? -34.83542 33.98741 -9.66114 1.000 29.11853 170 THR B CA 1
ATOM 938 C C . THR A 1 191 ? -33.71850 32.95902 -9.82637 1.000 31.25035 170 THR B C 1
ATOM 939 O O . THR A 1 191 ? -33.16640 32.79633 -10.92126 1.000 26.62628 170 THR B O 1
ATOM 943 N N . PRO A 1 192 ? -33.35181 32.25679 -8.74894 1.000 34.45321 171 PRO B N 1
ATOM 944 C CA . PRO A 1 192 ? -32.24218 31.29648 -8.84747 1.000 27.18586 171 PRO B CA 1
ATOM 945 C C . PRO A 1 192 ? -32.59765 30.07186 -9.64659 1.000 30.25683 171 PRO B C 1
ATOM 946 O O . PRO A 1 192 ? -31.69020 29.36811 -10.10935 1.000 29.59668 171 PRO B O 1
ATOM 950 N N . VAL A 1 193 ? -33.88781 29.79307 -9.80611 1.000 26.35799 172 VAL B N 1
ATOM 951 C CA . VAL A 1 193 ? -34.32466 28.71311 -10.67575 1.000 29.68872 172 VAL B CA 1
ATOM 952 C C . VAL A 1 193 ? -34.22340 29.13700 -12.13026 1.000 28.66356 172 VAL B C 1
ATOM 953 O O . VAL A 1 193 ? -33.80421 28.35730 -12.99541 1.000 24.47080 172 VAL B O 1
ATOM 957 N N . GLY A 1 194 ? -34.63034 30.36924 -12.42843 1.000 25.74122 173 GLY B N 1
ATOM 958 C CA . GLY A 1 194 ? -34.47507 30.86441 -13.77829 1.000 28.17050 173 GLY B CA 1
ATOM 959 C C . GLY A 1 194 ? -33.01790 30.95238 -14.18055 1.000 26.56039 173 GLY B C 1
ATOM 960 O O . GLY A 1 194 ? -32.64710 30.57935 -15.29445 1.000 28.67403 173 GLY B O 1
ATOM 961 N N . LEU A 1 195 ? -32.16745 31.42142 -13.27003 1.000 24.70002 174 LEU B N 1
ATOM 962 C CA . LEU A 1 195 ? -30.75447 31.54338 -13.59462 1.000 24.30781 174 LEU B CA 1
ATOM 963 C C . LEU A 1 195 ? -30.14081 30.17270 -13.83137 1.000 28.26007 174 LEU B C 1
ATOM 964 O O . LEU A 1 195 ? -29.45981 29.95828 -14.84127 1.000 26.25965 174 LEU B O 1
ATOM 969 N N . GLY A 1 196 ? -30.40770 29.22258 -12.92701 1.000 28.86358 175 GLY B N 1
ATOM 970 C CA . GLY A 1 196 ? -30.01181 27.83896 -13.16341 1.000 25.25358 175 GLY B CA 1
ATOM 971 C C . GLY A 1 196 ? -30.47950 27.32120 -14.51098 1.000 27.73826 175 GLY B C 1
ATOM 972 O O . GLY A 1 196 ? -29.68472 26.81901 -15.31065 1.000 27.40608 175 GLY B O 1
ATOM 973 N N . ASN A 1 197 ? -31.77258 27.46919 -14.80194 1.000 25.53978 176 ASN B N 1
ATOM 974 C CA . ASN A 1 197 ? -32.28975 26.94207 -16.05792 1.000 27.83610 176 ASN B CA 1
ATOM 975 C C . ASN A 1 197 ? -31.63019 27.62794 -17.24208 1.000 30.52612 176 ASN B C 1
ATOM 976 O O . ASN A 1 197 ? -31.14679 26.96417 -18.16675 1.000 32.35017 176 ASN B O 1
ATOM 981 N N . ALA A 1 198 ? -31.59235 28.96411 -17.22422 1.000 32.75218 177 ALA B N 1
ATOM 982 C CA . ALA A 1 198 ? -30.99142 29.69843 -18.33186 1.000 30.09137 177 ALA B CA 1
ATOM 983 C C . ALA A 1 198 ? -29.52896 29.31661 -18.50284 1.000 26.24769 177 ALA B C 1
ATOM 984 O O . ALA A 1 198 ? -29.05447 29.12209 -19.63188 1.000 25.77753 177 ALA B O 1
ATOM 986 N N . ALA A 1 199 ? -28.80817 29.17840 -17.39212 1.000 22.51864 178 ALA B N 1
ATOM 987 C CA . ALA A 1 199 ? -27.38459 28.86460 -17.47191 1.000 25.18403 178 ALA B CA 1
ATOM 988 C C . ALA A 1 199 ? -27.15235 27.46886 -18.02942 1.000 25.02370 178 ALA B C 1
ATOM 989 O O . ALA A 1 199 ? -26.29714 27.27531 -18.89900 1.000 29.39438 178 ALA B O 1
ATOM 991 N N . GLY A 1 200 ? -27.89623 26.47992 -17.53532 1.000 28.43377 179 GLY B N 1
ATOM 992 C CA . GLY A 1 200 ? -27.70174 25.12063 -18.00889 1.000 22.06451 179 GLY B CA 1
ATOM 993 C C . GLY A 1 200 ? -28.10906 24.94568 -19.45549 1.000 24.10518 179 GLY B C 1
ATOM 994 O O . GLY A 1 200 ? -27.43775 24.24043 -20.21527 1.000 28.16595 179 GLY B O 1
ATOM 995 N N . ASN A 1 201 ? -29.22006 25.57159 -19.85448 1.000 23.72099 180 ASN B N 1
ATOM 996 C CA . ASN A 1 201 ? -29.63750 25.51008 -21.24646 1.000 19.81268 180 ASN B CA 1
ATOM 997 C C . ASN A 1 201 ? -28.58641 26.09620 -22.16542 1.000 23.95232 180 ASN B C 1
ATOM 998 O O . ASN A 1 201 ? -28.40472 25.61050 -23.28761 1.000 25.64015 180 ASN B O 1
ATOM 1003 N N . ALA A 1 202 ? -27.90516 27.15329 -21.71173 1.000 21.04479 181 ALA B N 1
ATOM 1004 C CA . ALA A 1 202 ? -26.89118 27.80407 -22.52552 1.000 24.58603 181 ALA B CA 1
ATOM 1005 C C . ALA A 1 202 ? -25.67060 26.90484 -22.72312 1.000 25.19065 181 ALA B C 1
ATOM 1006 O O . ALA A 1 202 ? -25.13644 26.81774 -23.83334 1.000 22.52417 181 ALA B O 1
ATOM 1008 N N . VAL A 1 203 ? -25.21974 26.23012 -21.65776 1.000 26.01394 182 VAL B N 1
ATOM 1009 C CA . VAL A 1 203 ? -24.12381 25.27084 -21.77656 1.000 24.87863 182 VAL B CA 1
ATOM 1010 C C . VAL A 1 203 ? -24.49134 24.17124 -22.76067 1.000 24.97077 182 VAL B C 1
ATOM 1011 O O . VAL A 1 203 ? -23.71022 23.80886 -23.64936 1.000 25.53982 182 VAL B O 1
ATOM 1015 N N . VAL A 1 204 ? -25.69576 23.63218 -22.61462 1.000 24.01430 183 VAL B N 1
ATOM 1016 C CA . VAL A 1 204 ? -26.17880 22.58810 -23.51172 1.000 25.03255 183 VAL B CA 1
ATOM 1017 C C . VAL A 1 204 ? -26.24464 23.08957 -24.95133 1.000 27.16702 183 VAL B C 1
ATOM 1018 O O . VAL A 1 204 ? -25.84097 22.38691 -25.88602 1.000 24.81239 183 VAL B O 1
ATOM 1022 N N . GLU A 1 205 ? -26.74056 24.31753 -25.15974 1.000 27.21282 184 GLU B N 1
ATOM 1023 C CA . GLU A 1 205 ? -26.81105 24.81767 -26.52803 1.000 28.98517 184 GLU B CA 1
ATOM 1024 C C . GLU A 1 205 ? -25.42345 25.03560 -27.11387 1.000 30.46181 184 GLU B C 1
ATOM 1025 O O . GLU A 1 205 ? -25.23224 24.84790 -28.31952 1.000 30.70233 184 GLU B O 1
ATOM 1031 N N . LYS A 1 206 ? -24.44124 25.39514 -26.28105 1.000 25.07090 185 LYS B N 1
ATOM 1032 C CA . LYS A 1 206 ? -23.09198 25.64960 -26.76361 1.000 23.49303 185 LYS B CA 1
ATOM 1033 C C . LYS A 1 206 ? -22.22516 24.39706 -26.86656 1.000 24.40304 185 LYS B C 1
ATOM 1034 O O . LYS A 1 206 ? -21.15624 24.45823 -27.48130 1.000 21.13785 185 LYS B O 1
ATOM 1040 N N . ARG A 1 207 ? -22.62822 23.27267 -26.28089 1.000 23.20146 186 ARG B N 1
ATOM 1041 C CA . ARG A 1 207 ? -21.75573 22.10444 -26.23790 1.000 23.99649 186 ARG B CA 1
ATOM 1042 C C . ARG A 1 207 ? -22.28780 20.88425 -26.96570 1.000 24.29497 186 ARG B C 1
ATOM 1043 O O . ARG A 1 207 ? -21.49043 19.99664 -27.27400 1.000 26.92998 186 ARG B O 1
ATOM 1051 N N . GLU A 1 208 ? -23.59789 20.80647 -27.23733 1.000 24.25582 187 GLU B N 1
ATOM 1052 C CA . GLU A 1 208 ? -24.16358 19.62903 -27.88843 1.000 23.27528 187 GLU B CA 1
ATOM 1053 C C . GLU A 1 208 ? -23.56450 19.41206 -29.27109 1.000 23.57982 187 GLU B C 1
ATOM 1054 O O . GLU A 1 208 ? -23.41922 18.27061 -29.71884 1.000 25.24568 187 GLU B O 1
ATOM 1060 N N . ASN A 1 209 ? -23.20251 20.47287 -29.95898 1.000 20.28185 188 ASN B N 1
ATOM 1061 C CA . ASN A 1 209 ? -22.62400 20.33502 -31.28072 1.000 22.02652 188 ASN B CA 1
ATOM 1062 C C . ASN A 1 209 ? -21.27188 21.02411 -31.34004 1.000 25.94906 188 ASN B C 1
ATOM 1063 O O . ASN A 1 209 ? -20.94467 21.71563 -32.30403 1.000 26.86579 188 ASN B O 1
ATOM 1068 N N . ASP A 1 210 ? -20.47155 20.83769 -30.29041 1.000 25.72896 189 ASP B N 1
ATOM 1069 C CA . ASP A 1 210 ? -19.13915 21.42412 -30.17441 1.000 24.44599 189 ASP B CA 1
ATOM 1070 C C . ASP A 1 210 ? -18.07315 20.64973 -30.95691 1.000 28.47101 189 ASP B C 1
ATOM 1071 O O . ASP A 1 210 ? -16.88541 20.95694 -30.83023 1.000 31.45331 189 ASP B O 1
ATOM 1076 N N . GLY A 1 211 ? -18.45002 19.62518 -31.71401 1.000 25.61907 190 GLY B N 1
ATOM 1077 C CA . GLY A 1 211 ? -17.50167 18.87019 -32.49063 1.000 25.23774 190 GLY B CA 1
ATOM 1078 C C . GLY A 1 211 ? -17.11281 17.54960 -31.87681 1.000 26.47899 190 GLY B C 1
ATOM 1079 O O . GLY A 1 211 ? -16.45050 16.74662 -32.54536 1.000 25.93779 190 GLY B O 1
ATOM 1080 N N . MET A 1 212 ? -17.50436 17.30077 -30.62956 1.000 25.03451 191 MET B N 1
ATOM 1081 C CA . MET A 1 212 ? -17.21732 16.01813 -30.01678 1.000 25.48210 191 MET B CA 1
ATOM 1082 C C . MET A 1 212 ? -18.24551 14.95576 -30.38985 1.000 22.68481 191 MET B C 1
ATOM 1083 O O . MET A 1 212 ? -18.01479 13.76949 -30.12255 1.000 24.18274 191 MET B O 1
ATOM 1088 N N . ASN A 1 213 ? -19.34406 15.35401 -31.02228 1.000 20.20690 192 ASN B N 1
ATOM 1089 C CA . ASN A 1 213 ? -20.36273 14.45148 -31.56200 1.000 21.80662 192 ASN B CA 1
ATOM 1090 C C . ASN A 1 213 ? -21.17628 13.80651 -30.45191 1.000 22.66168 192 ASN B C 1
ATOM 1091 O O . ASN A 1 213 ? -21.59498 12.65816 -30.56486 1.000 23.61127 192 ASN B O 1
ATOM 1096 N N . GLN A 1 214 ? -21.40693 14.57267 -29.38364 1.000 25.26625 193 GLN B N 1
ATOM 1097 C CA . GLN A 1 214 ? -22.27368 14.13827 -28.29929 1.000 23.30128 193 GLN B CA 1
ATOM 1098 C C . GLN A 1 214 ? -23.56968 13.51729 -28.80797 1.000 25.50518 193 GLN B C 1
ATOM 1099 O O . GLN A 1 214 ? -24.10369 12.60029 -28.17519 1.000 26.32582 193 GLN B O 1
ATOM 1105 N N . LEU A 1 215 ? -24.10595 14.00242 -29.92876 1.000 24.14621 194 LEU B N 1
ATOM 1106 C CA . LEU A 1 215 ? -25.38942 13.51174 -30.40610 1.000 21.37089 194 LEU B CA 1
ATOM 1107 C C . LEU A 1 215 ? -25.24723 12.54427 -31.56769 1.000 25.45166 194 LEU B C 1
ATOM 1108 O O . LEU A 1 215 ? -26.25845 12.07756 -32.09304 1.000 24.21737 194 LEU B O 1
ATOM 1113 N N . GLY A 1 216 ? -24.02185 12.22651 -31.97647 1.000 27.31722 195 GLY B N 1
ATOM 1114 C CA . GLY A 1 216 ? -23.84184 11.31909 -33.09523 1.000 27.95950 195 GLY B CA 1
ATOM 1115 C C . GLY A 1 216 ? -24.50645 11.79311 -34.36702 1.000 26.36901 195 GLY B C 1
ATOM 1116 O O . GLY A 1 216 ? -24.96580 10.97300 -35.15791 1.000 28.29005 195 GLY B O 1
ATOM 1117 N N . ASN A 1 217 ? -24.57063 13.10530 -34.57987 1.000 29.97611 196 ASN B N 1
ATOM 1118 C CA . ASN A 1 217 ? -25.21957 13.68791 -35.74095 1.000 28.96427 196 ASN B CA 1
ATOM 1119 C C . ASN A 1 217 ? -24.24195 14.29384 -36.72357 1.000 30.17409 196 ASN B C 1
ATOM 1120 O O . ASN A 1 217 ? -24.66924 14.72973 -37.79804 1.000 32.10693 196 ASN B O 1
ATOM 1125 N N . GLU A 1 218 ? -22.96373 14.37699 -36.36573 1.000 28.98212 197 GLU B N 1
ATOM 1126 C CA . GLU A 1 218 ? -21.99267 15.06304 -37.20780 1.000 30.37165 197 GLU B CA 1
ATOM 1127 C C . GLU A 1 218 ? -21.93479 14.41575 -38.58239 1.000 29.84781 197 GLU B C 1
ATOM 1128 O O . GLU A 1 218 ? -22.13152 13.20832 -38.73120 1.000 30.78687 197 GLU B O 1
ATOM 1134 N N . GLY A 1 219 ? -21.69614 15.23860 -39.59925 1.000 32.85549 198 GLY B N 1
ATOM 1135 C CA . GLY A 1 219 ? -21.75276 14.73659 -40.95783 1.000 30.61683 198 GLY B CA 1
ATOM 1136 C C . GLY A 1 219 ? -23.15072 14.39303 -41.41258 1.000 31.76913 198 GLY B C 1
ATOM 1137 O O . GLY A 1 219 ? -23.32138 13.52190 -42.26734 1.000 39.78062 198 GLY B O 1
ATOM 1138 N N . GLY A 1 220 ? -24.16045 15.05207 -40.85802 1.000 36.55742 199 GLY B N 1
ATOM 1139 C CA . GLY A 1 220 ? -25.53915 14.78385 -41.21918 1.000 39.48167 199 GLY B CA 1
ATOM 1140 C C . GLY A 1 220 ? -25.95160 13.33342 -41.07931 1.000 39.10920 199 GLY B C 1
ATOM 1141 O O . GLY A 1 220 ? -26.48706 12.74031 -42.01807 1.000 45.51960 199 GLY B O 1
ATOM 1142 N N . GLN A 1 221 ? -25.70271 12.74226 -39.92034 1.000 34.69179 200 GLN B N 1
ATOM 1143 C CA . GLN A 1 221 ? -26.14622 11.38336 -39.64594 1.000 32.20894 200 GLN B CA 1
ATOM 1144 C C . GLN A 1 221 ? -27.51356 11.45535 -38.97927 1.000 34.71448 200 GLN B C 1
ATOM 1145 O O . GLN A 1 221 ? -27.63976 11.93796 -37.84765 1.000 32.99128 200 GLN B O 1
ATOM 1151 N N . LYS A 1 222 ? -28.53950 10.97653 -39.68437 1.000 36.14533 201 LYS B N 1
ATOM 1152 C CA . LYS A 1 222 ? -29.90550 11.03500 -39.18546 1.000 34.07218 201 LYS B CA 1
ATOM 1153 C C . LYS A 1 222 ? -30.30362 9.80067 -38.39333 1.000 34.73205 201 LYS B C 1
ATOM 1154 O O . LYS A 1 222 ? -31.21456 9.88254 -37.55815 1.000 37.17258 201 LYS B O 1
ATOM 1160 N N . TYR A 1 223 ? -29.65688 8.66349 -38.63239 1.000 31.98896 202 TYR B N 1
ATOM 1161 C CA . TYR A 1 223 ? -30.13078 7.39783 -38.09973 1.000 33.50534 202 TYR B CA 1
ATOM 1162 C C . TYR A 1 223 ? -28.99504 6.63877 -37.42164 1.000 30.87417 202 TYR B C 1
ATOM 1163 O O . TYR A 1 223 ? -27.81598 6.84297 -37.72379 1.000 28.53968 202 TYR B O 1
ATOM 1172 N N . HIS A 1 224 ? -29.37803 5.74017 -36.50577 1.000 26.44808 203 HIS B N 1
ATOM 1173 C CA . HIS A 1 224 ? -28.42899 4.90725 -35.76523 1.000 27.20926 203 HIS B CA 1
ATOM 1174 C C . HIS A 1 224 ? -27.35479 5.77207 -35.10769 1.000 28.62372 203 HIS B C 1
ATOM 1175 O O . HIS A 1 224 ? -26.17104 5.44602 -35.10886 1.000 30.50516 203 HIS B O 1
ATOM 1182 N N . GLN A 1 225 ? -27.77883 6.91075 -34.57348 1.000 29.09446 204 GLN B N 1
ATOM 1183 C CA . GLN A 1 225 ? -26.86083 7.82626 -33.92115 1.000 24.92896 204 GLN B CA 1
ATOM 1184 C C . GLN A 1 225 ? -26.29844 7.20122 -32.65042 1.000 23.75883 204 GLN B C 1
ATOM 1185 O O . GLN A 1 225 ? -27.04172 6.67876 -31.81629 1.000 24.93058 204 GLN B O 1
ATOM 1191 N N . ARG A 1 226 ? -24.97863 7.23996 -32.51317 1.000 25.07369 205 ARG B N 1
ATOM 1192 C CA . ARG A 1 226 ? -24.30721 6.72817 -31.33217 1.000 23.91262 205 ARG B CA 1
ATOM 1193 C C . ARG A 1 226 ? -23.46868 7.83810 -30.71797 1.000 21.01613 205 ARG B C 1
ATOM 1194 O O . ARG A 1 226 ? -22.53652 8.33494 -31.37459 1.000 20.82324 205 ARG B O 1
ATOM 1202 N N . PRO A 1 227 ? -23.74377 8.23845 -29.47861 1.000 18.97365 206 PRO B N 1
ATOM 1203 C CA . PRO A 1 227 ? -23.02051 9.36314 -28.87546 1.000 25.33603 206 PRO B CA 1
ATOM 1204 C C . PRO A 1 227 ? -21.50815 9.18629 -28.93223 1.000 24.13397 206 PRO B C 1
ATOM 1205 O O . PRO A 1 227 ? -20.97053 8.12269 -28.60172 1.000 23.69018 206 PRO B O 1
ATOM 1209 N N . TYR A 1 228 ? -20.83327 10.24647 -29.38333 1.000 19.98407 207 TYR B N 1
ATOM 1210 C CA . TYR A 1 228 ? -19.37985 10.36398 -29.45407 1.000 24.69673 207 TYR B CA 1
ATOM 1211 C C . TYR A 1 228 ? -18.75343 9.40346 -30.46920 1.000 25.63754 207 TYR B C 1
ATOM 1212 O O . TYR A 1 228 ? -17.55513 9.09193 -30.38148 1.000 24.37460 207 TYR B O 1
ATOM 1221 N N . SER A 1 229 ? -19.52256 8.95399 -31.46219 1.000 22.93193 208 SER B N 1
ATOM 1222 C CA . SER A 1 229 ? -18.93253 8.20204 -32.56551 1.000 22.32877 208 SER B CA 1
ATOM 1223 C C . SER A 1 229 ? -17.99074 9.09128 -33.35111 1.000 21.19147 208 SER B C 1
ATOM 1224 O O . SER A 1 229 ? -18.22034 10.28633 -33.51408 1.000 24.77469 208 SER B O 1
ATOM 1227 N N . ASP A 1 230 ? -16.92682 8.48974 -33.84869 1.000 26.36717 209 ASP B N 1
ATOM 1228 C CA . ASP A 1 230 ? -15.95820 9.22476 -34.63396 1.000 27.93798 209 ASP B CA 1
ATOM 1229 C C . ASP A 1 230 ? -16.49615 9.44320 -36.03509 1.000 27.65607 209 ASP B C 1
ATOM 1230 O O . ASP A 1 230 ? -16.79840 8.48452 -36.74862 1.000 27.12594 209 ASP B O 1
ATOM 1235 N N . TYR A 1 231 ? -16.60515 10.70887 -36.41926 1.000 28.35418 210 TYR B N 1
ATOM 1236 C CA . TYR A 1 231 ? -16.96075 11.11393 -37.76786 1.000 28.67131 210 TYR B CA 1
ATOM 1237 C C . TYR A 1 231 ? -15.73990 11.47835 -38.60437 1.000 27.91051 210 TYR B C 1
ATOM 1238 O O . TYR A 1 231 ? -15.89630 11.84244 -39.76571 1.000 28.01018 210 TYR B O 1
ATOM 1247 N N . THR A 1 232 ? -14.53007 11.39742 -38.05181 1.000 26.71960 211 THR B N 1
ATOM 1248 C CA . THR A 1 232 ? -13.34943 11.88722 -38.75034 1.000 24.70718 211 THR B CA 1
ATOM 1249 C C . THR A 1 232 ? -12.49413 10.78372 -39.35529 1.000 22.64112 211 THR B C 1
ATOM 1250 O O . THR A 1 232 ? -11.36373 11.05001 -39.75299 1.000 24.42267 211 THR B O 1
ATOM 1254 N N . GLY A 1 233 ? -12.98207 9.55298 -39.41735 1.000 27.64610 212 GLY B N 1
ATOM 1255 C CA . GLY A 1 233 ? -12.28827 8.55616 -40.21163 1.000 25.44381 212 GLY B CA 1
ATOM 1256 C C . GLY A 1 233 ? -10.92965 8.11378 -39.71190 1.000 29.10222 212 GLY B C 1
ATOM 1257 O O . GLY A 1 233 ? -10.09060 7.70276 -40.52275 1.000 28.10961 212 GLY B O 1
ATOM 1258 N N . TYR A 1 234 ? -10.68259 8.15925 -38.40307 1.000 25.72034 213 TYR B N 1
ATOM 1259 C CA . TYR A 1 234 ? -9.47091 7.54001 -37.89002 1.000 23.28713 213 TYR B CA 1
ATOM 1260 C C . TYR A 1 234 ? -9.53712 6.02588 -38.07435 1.000 28.93184 213 TYR B C 1
ATOM 1261 O O . TYR A 1 234 ? -10.56844 5.39803 -37.81446 1.000 26.75649 213 TYR B O 1
ATOM 1270 N N . LYS A 1 235 ? -8.41463 5.44964 -38.52226 1.000 27.16589 214 LYS B N 1
ATOM 1271 C CA . LYS A 1 235 ? -8.18766 4.01506 -38.66946 1.000 27.43674 214 LYS B CA 1
ATOM 1272 C C . LYS A 1 235 ? -6.84370 3.71528 -38.03661 1.000 23.76365 214 LYS B C 1
ATOM 1273 O O . LYS A 1 235 ? -5.88202 4.47301 -38.24347 1.000 28.57531 214 LYS B O 1
ATOM 1279 N N . PRO A 1 236 ? -6.72406 2.66943 -37.22884 1.000 21.64617 215 PRO B N 1
ATOM 1280 C CA . PRO A 1 236 ? -5.40387 2.22654 -36.77722 1.000 25.68528 215 PRO B CA 1
ATOM 1281 C C . PRO A 1 236 ? -4.68226 1.45229 -37.87143 1.000 25.86280 215 PRO B C 1
ATOM 1282 O O . PRO A 1 236 ? -5.30547 0.85683 -38.75169 1.000 28.75404 215 PRO B O 1
ATOM 1286 N N . VAL A 1 237 ? -3.34500 1.44733 -37.81126 1.000 25.44577 216 VAL B N 1
ATOM 1287 C CA . VAL A 1 237 ? -2.59481 0.69471 -38.82077 1.000 24.22318 216 VAL B CA 1
ATOM 1288 C C . VAL A 1 237 ? -2.23575 -0.71836 -38.36801 1.000 23.68053 216 VAL B C 1
ATOM 1289 O O . VAL A 1 237 ? -1.81157 -1.52787 -39.20259 1.000 30.41351 216 VAL B O 1
ATOM 1293 N N . ASN A 1 238 ? -2.40307 -1.05039 -37.09168 1.000 23.03938 217 ASN B N 1
ATOM 1294 C CA . ASN A 1 238 ? -2.31478 -2.42806 -36.62432 1.000 23.49202 217 ASN B CA 1
ATOM 1295 C C . ASN A 1 238 ? -3.70569 -2.96269 -36.31311 1.000 27.92796 217 ASN B C 1
ATOM 1296 O O . ASN A 1 238 ? -4.59859 -2.20924 -35.92449 1.000 24.92733 217 ASN B O 1
ATOM 1301 N N . THR A 1 239 ? -3.89038 -4.26601 -36.50045 1.000 28.60409 218 THR B N 1
ATOM 1302 C CA . THR A 1 239 ? -5.07579 -4.95924 -36.01260 1.000 23.04428 218 THR B CA 1
ATOM 1303 C C . THR A 1 239 ? -4.81146 -5.45530 -34.60389 1.000 25.29612 218 THR B C 1
ATOM 1304 O O . THR A 1 239 ? -3.66686 -5.45967 -34.15091 1.000 27.90729 218 THR B O 1
ATOM 1308 N N . PRO A 1 240 ? -5.84661 -5.86770 -33.86040 1.000 27.67101 219 PRO B N 1
ATOM 1309 C CA . PRO A 1 240 ? -5.58834 -6.48237 -32.54339 1.000 26.02081 219 PRO B CA 1
ATOM 1310 C C . PRO A 1 240 ? -4.85608 -7.80692 -32.63066 1.000 27.39677 219 PRO B C 1
ATOM 1311 O O . PRO A 1 240 ? -4.37877 -8.29457 -31.59927 1.000 26.90191 219 PRO B O 1
ATOM 1315 N N . TYR A 1 241 ? -4.73321 -8.38901 -33.82558 1.000 25.47187 220 TYR B N 1
ATOM 1316 C CA . TYR A 1 241 ? -4.17038 -9.72051 -33.99058 1.000 28.31683 220 TYR B CA 1
ATOM 1317 C C . TYR A 1 241 ? -2.79518 -9.73833 -34.65033 1.000 30.27132 220 TYR B C 1
ATOM 1318 O O . TYR A 1 241 ? -2.10275 -10.75493 -34.55491 1.000 36.41416 220 TYR B O 1
ATOM 1327 N N . ASP A 1 242 ? -2.39673 -8.66337 -35.33021 1.000 31.39550 221 ASP B N 1
ATOM 1328 C CA . ASP A 1 242 ? -1.10667 -8.57804 -36.00503 1.000 32.72251 221 ASP B CA 1
ATOM 1329 C C . ASP A 1 242 ? -0.47643 -7.22949 -35.71433 1.000 30.91768 221 ASP B C 1
ATOM 1330 O O . ASP A 1 242 ? -1.10365 -6.18777 -35.93036 1.000 27.54289 221 ASP B O 1
ATOM 1335 N N . ILE A 1 243 ? 0.77808 -7.24954 -35.28177 1.000 31.03242 222 ILE B N 1
ATOM 1336 C CA . ILE A 1 243 ? 1.58028 -6.04006 -35.20101 1.000 26.42991 222 ILE B CA 1
ATOM 1337 C C . ILE A 1 243 ? 2.22861 -5.85428 -36.56608 1.000 26.35460 222 ILE B C 1
ATOM 1338 O O . ILE A 1 243 ? 3.22907 -6.49459 -36.88321 1.000 22.76896 222 ILE B O 1
ATOM 1343 N N . ARG A 1 244 ? 1.63820 -4.98830 -37.38959 1.000 29.29015 223 ARG B N 1
ATOM 1344 C CA . ARG A 1 244 ? 2.24511 -4.62451 -38.66356 1.000 25.40562 223 ARG B CA 1
ATOM 1345 C C . ARG A 1 244 ? 3.23926 -3.48428 -38.51492 1.000 27.13144 223 ARG B C 1
ATOM 1346 O O . ARG A 1 244 ? 4.17636 -3.37826 -39.31096 1.000 21.36954 223 ARG B O 1
ATOM 1354 N N . ASN A 1 245 ? 3.06974 -2.64685 -37.49902 1.000 29.27520 224 ASN B N 1
ATOM 1355 C CA . ASN A 1 245 ? 3.89093 -1.45299 -37.32067 1.000 22.66733 224 ASN B CA 1
ATOM 1356 C C . ASN A 1 245 ? 4.08297 -1.22892 -35.83652 1.000 22.24098 224 ASN B C 1
ATOM 1357 O O . ASN A 1 245 ? 3.18823 -0.70328 -35.16459 1.000 24.10991 224 ASN B O 1
ATOM 1362 N N . PRO A 1 246 ? 5.22814 -1.62772 -35.27335 1.000 25.05421 225 PRO B N 1
ATOM 1363 C CA . PRO A 1 246 ? 5.44243 -1.44448 -33.82961 1.000 25.50978 225 PRO B CA 1
ATOM 1364 C C . PRO A 1 246 ? 5.65335 0.00433 -33.42156 1.000 29.47781 225 PRO B C 1
ATOM 1365 O O . PRO A 1 246 ? 5.75136 0.28193 -32.21655 1.000 29.51480 225 PRO B O 1
ATOM 1369 N N . SER A 1 247 ? 5.74110 0.92929 -34.37619 1.000 24.52547 226 SER B N 1
ATOM 1370 C CA . SER A 1 247 ? 5.84643 2.34260 -34.06032 1.000 28.52317 226 SER B CA 1
ATOM 1371 C C . SER A 1 247 ? 4.49966 3.04737 -34.05190 1.000 24.42375 226 SER B C 1
ATOM 1372 O O . SER A 1 247 ? 4.47314 4.28277 -34.00947 1.000 23.85231 226 SER B O 1
ATOM 1375 N N . ARG A 1 248 ? 3.39338 2.30036 -34.05234 1.000 17.29170 227 ARG B N 1
ATOM 1376 C CA . ARG A 1 248 ? 2.06392 2.89399 -34.12987 1.000 21.49769 227 ARG B CA 1
ATOM 1377 C C . ARG A 1 248 ? 1.09785 2.16550 -33.20985 1.000 22.03744 227 ARG B C 1
ATOM 1378 O O . ARG A 1 248 ? 1.29446 0.99610 -32.87173 1.000 22.77557 227 ARG B O 1
ATOM 1386 N N . TRP A 1 249 ? 0.01969 2.86001 -32.83958 1.000 22.54905 228 TRP B N 1
ATOM 1387 C CA . TRP A 1 249 ? -0.91451 2.31248 -31.86162 1.000 22.34689 228 TRP B CA 1
ATOM 1388 C C . TRP A 1 249 ? -1.50207 0.99460 -32.34647 1.000 22.76500 228 TRP B C 1
ATOM 1389 O O . TRP A 1 249 ? -1.77050 0.80838 -33.53894 1.000 22.40730 228 TRP B O 1
ATOM 1400 N N . GLN A 1 250 ? -1.69669 0.07420 -31.40518 1.000 20.86518 229 GLN B N 1
ATOM 1401 C CA . GLN A 1 250 ? -2.40185 -1.16036 -31.67563 1.000 20.13626 229 GLN B CA 1
ATOM 1402 C C . GLN A 1 250 ? -3.52894 -1.31944 -30.65669 1.000 23.51912 229 GLN B C 1
ATOM 1403 O O . GLN A 1 250 ? -3.28261 -1.21381 -29.44194 1.000 21.99122 229 GLN B O 1
ATOM 1409 N N . PRO A 1 251 ? -4.76259 -1.57579 -31.09015 1.000 24.85993 230 PRO B N 1
ATOM 1410 C CA . PRO A 1 251 ? -5.83802 -1.78925 -30.11218 1.000 22.77153 230 PRO B CA 1
ATOM 1411 C C . PRO A 1 251 ? -5.65904 -3.11493 -29.38335 1.000 22.37492 230 PRO B C 1
ATOM 1412 O O . PRO A 1 251 ? -5.19258 -4.10274 -29.95251 1.000 21.34816 230 PRO B O 1
ATOM 1416 N N . ALA A 1 252 ? -5.98757 -3.11058 -28.09530 1.000 20.89406 231 ALA B N 1
ATOM 1417 C CA . ALA A 1 252 ? -5.93746 -4.31494 -27.29090 1.000 15.60181 231 ALA B CA 1
ATOM 1418 C C . ALA A 1 252 ? -7.23201 -5.10104 -27.44747 1.000 25.28448 231 ALA B C 1
ATOM 1419 O O . ALA A 1 252 ? -8.32302 -4.52578 -27.57133 1.000 24.76713 231 ALA B O 1
ATOM 1421 N N . LEU A 1 253 ? -7.10046 -6.42494 -27.44141 1.000 24.64255 232 LEU B N 1
ATOM 1422 C CA . LEU A 1 253 ? -8.24457 -7.32258 -27.33092 1.000 23.50917 232 LEU B CA 1
ATOM 1423 C C . LEU A 1 253 ? -8.62899 -7.49561 -25.86102 1.000 26.33081 232 LEU B C 1
ATOM 1424 O O . LEU A 1 253 ? -7.80376 -7.92662 -25.05098 1.000 24.96421 232 LEU B O 1
ATOM 1429 N N . VAL A 1 254 ? -9.88198 -7.19352 -25.51176 1.000 24.69025 233 VAL B N 1
ATOM 1430 C CA . VAL A 1 254 ? -10.29049 -7.12010 -24.11192 1.000 24.32332 233 VAL B CA 1
ATOM 1431 C C . VAL A 1 254 ? -11.55343 -7.94498 -23.86441 1.000 23.43796 233 VAL B C 1
ATOM 1432 O O . VAL A 1 254 ? -12.40926 -8.10327 -24.73868 1.000 23.22848 233 VAL B O 1
ATOM 1436 N N . SER A 1 255 ? -11.64436 -8.49728 -22.65797 1.000 24.41406 234 SER B N 1
ATOM 1437 C CA . SER A 1 255 ? -12.78376 -9.27914 -22.21036 1.000 23.24483 234 SER B CA 1
ATOM 1438 C C . SER A 1 255 ? -12.99124 -9.04943 -20.72140 1.000 24.67314 234 SER B C 1
ATOM 1439 O O . SER A 1 255 ? -12.03030 -9.02648 -19.94595 1.000 24.03272 234 SER B O 1
ATOM 1442 N N . THR A 1 256 ? -14.24807 -8.88814 -20.32733 1.000 22.63495 235 THR B N 1
ATOM 1443 C CA . THR A 1 256 ? -14.55463 -8.71227 -18.91719 1.000 25.58778 235 THR B CA 1
ATOM 1444 C C . THR A 1 256 ? -14.49897 -10.01769 -18.13672 1.000 27.54271 235 THR B C 1
ATOM 1445 O O . THR A 1 256 ? -14.46314 -9.98783 -16.90053 1.000 24.63191 235 THR B O 1
ATOM 1449 N N . GLY A 1 257 ? -14.47797 -11.15812 -18.82014 1.000 25.49180 236 GLY B N 1
ATOM 1450 C CA . GLY A 1 257 ? -14.43685 -12.44229 -18.15923 1.000 21.22602 236 GLY B CA 1
ATOM 1451 C C . GLY A 1 257 ? -15.65973 -13.28850 -18.39590 1.000 24.62873 236 GLY B C 1
ATOM 1452 O O . GLY A 1 257 ? -15.76685 -14.36666 -17.80269 1.000 26.62974 236 GLY B O 1
ATOM 1453 N N . ASN A 1 258 ? -16.57571 -12.84072 -19.25681 1.000 27.23108 237 ASN B N 1
ATOM 1454 C CA . ASN A 1 258 ? -17.80076 -13.55671 -19.58269 1.000 24.52541 237 ASN B CA 1
ATOM 1455 C C . ASN A 1 258 ? -17.72131 -14.30457 -20.91265 1.000 22.82716 237 ASN B C 1
ATOM 1456 O O . ASN A 1 258 ? -18.76071 -14.67916 -21.45674 1.000 30.23685 237 ASN B O 1
ATOM 1461 N N . GLY A 1 259 ? -16.52685 -14.51861 -21.45738 1.000 20.34450 238 GLY B N 1
ATOM 1462 C CA . GLY A 1 259 ? -16.39531 -15.21684 -22.72303 1.000 18.91354 238 GLY B CA 1
ATOM 1463 C C . GLY A 1 259 ? -16.58877 -14.37223 -23.96500 1.000 22.36516 238 GLY B C 1
ATOM 1464 O O . GLY A 1 259 ? -16.43552 -14.89709 -25.07778 1.000 21.53155 238 GLY B O 1
ATOM 1465 N N . ILE A 1 260 ? -16.92080 -13.08487 -23.81893 1.000 22.55650 239 ILE B N 1
ATOM 1466 C CA . ILE A 1 260 ? -17.04653 -12.15390 -24.93771 1.000 25.47773 239 ILE B CA 1
ATOM 1467 C C . ILE A 1 260 ? -15.73740 -11.37972 -25.05358 1.000 21.40559 239 ILE B C 1
ATOM 1468 O O . ILE A 1 260 ? -15.21511 -10.87218 -24.05608 1.000 21.41321 239 ILE B O 1
ATOM 1473 N N . PHE A 1 261 ? -15.21057 -11.27443 -26.25892 1.000 18.44450 240 PHE B N 1
ATOM 1474 C CA . PHE A 1 261 ? -13.98419 -10.52790 -26.47977 1.000 22.22747 240 PHE B CA 1
ATOM 1475 C C . PHE A 1 261 ? -14.25434 -9.43067 -27.49908 1.000 21.83685 240 PHE B C 1
ATOM 1476 O O . PHE A 1 261 ? -15.02515 -9.62712 -28.44318 1.000 23.70304 240 PHE B O 1
ATOM 1484 N N . THR A 1 262 ? -13.66309 -8.26154 -27.27185 1.000 16.78824 241 THR B N 1
ATOM 1485 C CA . THR A 1 262 ? -13.80210 -7.12951 -28.17757 1.000 23.54631 241 THR B CA 1
ATOM 1486 C C . THR A 1 262 ? -12.46680 -6.41518 -28.33257 1.000 25.62525 241 THR B C 1
ATOM 1487 O O . THR A 1 262 ? -11.63550 -6.38284 -27.41445 1.000 20.03794 241 THR B O 1
ATOM 1491 N N . ALA A 1 263 ? -12.27941 -5.82253 -29.50027 1.000 19.50306 242 ALA B N 1
ATOM 1492 C CA . ALA A 1 263 ? -11.08954 -5.03964 -29.76146 1.000 19.97712 242 ALA B CA 1
ATOM 1493 C C . ALA A 1 263 ? -11.38810 -3.57344 -29.48302 1.000 23.76800 242 ALA B C 1
ATOM 1494 O O . ALA A 1 263 ? -12.46159 -3.07056 -29.83602 1.000 23.85196 242 ALA B O 1
ATOM 1496 N N . GLN A 1 264 ? -10.42840 -2.90248 -28.84565 1.000 24.53278 243 GLN B N 1
ATOM 1497 C CA . GLN A 1 264 ? -10.52229 -1.48349 -28.52205 1.000 22.93475 243 GLN B CA 1
ATOM 1498 C C . GLN A 1 264 ? -10.67381 -0.63930 -29.77389 1.000 19.20806 243 GLN B C 1
ATOM 1499 O O . GLN A 1 264 ? -10.23313 -1.00205 -30.86293 1.000 24.63970 243 GLN B O 1
ATOM 1505 N N . SER A 1 265 ? -11.27389 0.52663 -29.58479 1.000 20.72777 244 SER B N 1
ATOM 1506 C CA . SER A 1 265 ? -11.46630 1.51968 -30.62643 1.000 23.07491 244 SER B CA 1
ATOM 1507 C C . SER A 1 265 ? -11.08792 2.87095 -30.04043 1.000 24.17843 244 SER B C 1
ATOM 1508 O O . SER A 1 265 ? -11.49445 3.18285 -28.91933 1.000 21.75040 244 SER B O 1
ATOM 1511 N N . PHE A 1 266 ? -10.32227 3.66316 -30.79532 1.000 21.38248 245 PHE B N 1
ATOM 1512 C CA . PHE A 1 266 ? -9.83546 4.96270 -30.34252 1.000 20.45402 245 PHE B CA 1
ATOM 1513 C C . PHE A 1 266 ? -10.99175 5.81673 -29.82562 1.000 21.70376 245 PHE B C 1
ATOM 1514 O O . PHE A 1 266 ? -11.78058 6.35657 -30.60349 1.000 24.53441 245 PHE B O 1
ATOM 1522 N N . VAL A 1 267 ? -11.07565 5.96580 -28.50573 1.000 18.99639 246 VAL B N 1
ATOM 1523 C CA . VAL A 1 267 ? -12.20271 6.64404 -27.89927 1.000 15.86747 246 VAL B CA 1
ATOM 1524 C C . VAL A 1 267 ? -12.13886 8.12188 -28.24154 1.000 21.27890 246 VAL B C 1
ATOM 1525 O O . VAL A 1 267 ? -11.05878 8.72952 -28.25977 1.000 22.35834 246 VAL B O 1
ATOM 1529 N N . THR A 1 268 ? -13.30970 8.70610 -28.50979 1.000 22.92980 247 THR B N 1
ATOM 1530 C CA . THR A 1 268 ? -13.45220 10.09105 -28.94804 1.000 22.14821 247 THR B CA 1
ATOM 1531 C C . THR A 1 268 ? -12.25216 10.54511 -29.77917 1.000 22.02017 247 THR B C 1
ATOM 1532 O O . THR A 1 268 ? -11.64616 11.58287 -29.50257 1.000 22.22009 247 THR B O 1
ATOM 1536 N N . ALA A 1 269 ? -11.89651 9.75291 -30.79813 1.000 22.23075 248 ALA B N 1
ATOM 1537 C CA . ALA A 1 269 ? -10.82677 10.14158 -31.71630 1.000 27.14003 248 ALA B CA 1
ATOM 1538 C C . ALA A 1 269 ? -11.05306 11.52549 -32.31891 1.000 22.72338 248 ALA B C 1
ATOM 1539 O O . ALA A 1 269 ? -10.09027 12.20881 -32.67969 1.000 26.92543 248 ALA B O 1
ATOM 1541 N N . GLN A 1 270 ? -12.30882 11.95778 -32.43075 1.000 26.34002 249 GLN B N 1
ATOM 1542 C CA . GLN A 1 270 ? -12.62292 13.27807 -32.96810 1.000 22.08465 249 GLN B CA 1
ATOM 1543 C C . GLN A 1 270 ? -12.34418 14.40451 -31.98564 1.000 23.05477 249 GLN B C 1
ATOM 1544 O O . GLN A 1 270 ? -12.36508 15.57035 -32.40056 1.000 29.25719 249 GLN B O 1
ATOM 1550 N N . LEU A 1 271 ? -12.07325 14.09522 -30.71594 1.000 18.02987 250 LEU B N 1
ATOM 1551 C CA . LEU A 1 271 ? -11.95919 15.14072 -29.69751 1.000 25.66581 250 LEU B CA 1
ATOM 1552 C C . LEU A 1 271 ? -11.08145 16.31841 -30.13991 1.000 24.01509 250 LEU B C 1
ATOM 1553 O O . LEU A 1 271 ? -11.40342 17.47962 -29.86206 1.000 21.87502 250 LEU B O 1
ATOM 1558 N N . GLY A 1 272 ? -9.97519 16.04103 -30.82943 1.000 23.82824 251 GLY B N 1
ATOM 1559 C CA . GLY A 1 272 ? -9.05981 17.09131 -31.23431 1.000 18.75121 251 GLY B CA 1
ATOM 1560 C C . GLY A 1 272 ? -9.69641 18.19302 -32.05997 1.000 25.76613 251 GLY B C 1
ATOM 1561 O O . GLY A 1 272 ? -9.16765 19.30793 -32.09450 1.000 25.99321 251 GLY B O 1
ATOM 1562 N N . ARG A 1 273 ? -10.83116 17.92039 -32.70768 1.000 27.43411 252 ARG B N 1
ATOM 1563 C CA . ARG A 1 273 ? -11.52195 18.93168 -33.50088 1.000 27.75558 252 ARG B CA 1
ATOM 1564 C C . ARG A 1 273 ? -12.58619 19.69739 -32.71978 1.000 30.70632 252 ARG B C 1
ATOM 1565 O O . ARG A 1 273 ? -13.16583 20.64262 -33.26649 1.000 29.97019 252 ARG B O 1
ATOM 1573 N N . ALA A 1 274 ? -12.84544 19.33785 -31.46303 1.000 25.34094 253 ALA B N 1
ATOM 1574 C CA . ALA A 1 274 ? -13.88351 20.00842 -30.69594 1.000 24.53203 253 ALA B CA 1
ATOM 1575 C C . ALA A 1 274 ? -13.40462 21.39014 -30.22376 1.000 22.87725 253 ALA B C 1
ATOM 1576 O O . ALA A 1 274 ? -12.21201 21.68702 -30.18888 1.000 21.38342 253 ALA B O 1
ATOM 1578 N N . LYS A 1 275 ? -14.35422 22.25029 -29.87732 1.000 22.97249 254 LYS B N 1
ATOM 1579 C CA . LYS A 1 275 ? -14.00566 23.62929 -29.52919 1.000 24.73043 254 LYS B CA 1
ATOM 1580 C C . LYS A 1 275 ? -13.44045 23.71198 -28.11712 1.000 23.24210 254 LYS B C 1
ATOM 1581 O O . LYS A 1 275 ? -14.13018 23.33875 -27.15977 1.000 23.65106 254 LYS B O 1
ATOM 1587 N N . PRO A 1 276 ? -12.23362 24.22241 -27.93537 1.000 22.36758 255 PRO B N 1
ATOM 1588 C CA . PRO A 1 276 ? -11.68171 24.36252 -26.58575 1.000 22.91463 255 PRO B CA 1
ATOM 1589 C C . PRO A 1 276 ? -12.28501 25.57039 -25.88059 1.000 23.62945 255 PRO B C 1
ATOM 1590 O O . PRO A 1 276 ? -12.98662 26.39168 -26.47119 1.000 23.08119 255 PRO B O 1
ATOM 1594 N N . TYR A 1 277 ? -12.00336 25.65930 -24.58486 1.000 23.60485 256 TYR B N 1
ATOM 1595 C CA . TYR A 1 277 ? -12.40963 26.81564 -23.79307 1.000 21.16347 256 TYR B CA 1
ATOM 1596 C C . TYR A 1 277 ? -11.32559 27.88641 -23.76452 1.000 24.92943 256 TYR B C 1
ATOM 1597 O O . TYR A 1 277 ? -11.54727 29.01124 -24.22191 1.000 25.87113 256 TYR B O 1
ATOM 1606 N N . SER A 1 278 ? -10.14971 27.54650 -23.23387 1.000 24.89680 257 SER B N 1
ATOM 1607 C CA . SER A 1 278 ? -9.16072 28.53794 -22.82513 1.000 25.30724 257 SER B CA 1
ATOM 1608 C C . SER A 1 278 ? -8.13802 28.85599 -23.90429 1.000 27.39972 257 SER B C 1
ATOM 1609 O O . SER A 1 278 ? -7.18367 29.58423 -23.62827 1.000 31.80527 257 SER B O 1
ATOM 1612 N N . PHE A 1 279 ? -8.29756 28.32082 -25.11113 1.000 28.81911 258 PHE B N 1
ATOM 1613 C CA . PHE A 1 279 ? -7.36863 28.59373 -26.20484 1.000 28.42216 258 PHE B CA 1
ATOM 1614 C C . PHE A 1 279 ? -8.09177 28.27464 -27.50138 1.000 25.07311 258 PHE B C 1
ATOM 1615 O O . PHE A 1 279 ? -9.10154 27.56543 -27.49985 1.000 26.62155 258 PHE B O 1
ATOM 1623 N N . ALA A 1 280 ? -7.57225 28.80581 -28.61220 1.000 25.75607 259 ALA B N 1
ATOM 1624 C CA . ALA A 1 280 ? -8.30726 28.67306 -29.86889 1.000 23.59224 259 ALA B CA 1
ATOM 1625 C C . ALA A 1 280 ? -8.05301 27.33629 -30.54840 1.000 28.62768 259 ALA B C 1
ATOM 1626 O O . ALA A 1 280 ? -8.97569 26.75141 -31.12905 1.000 32.98230 259 ALA B O 1
ATOM 1628 N N . ASP A 1 281 ? -6.81894 26.82739 -30.49296 1.000 33.43418 260 ASP B N 1
ATOM 1629 C CA . ASP A 1 281 ? -6.47548 25.64713 -31.29297 1.000 32.29098 260 ASP B CA 1
ATOM 1630 C C . ASP A 1 281 ? -5.47466 24.72965 -30.60272 1.000 27.29712 260 ASP B C 1
ATOM 1631 O O . ASP A 1 281 ? -4.40759 25.19722 -30.17676 1.000 31.52378 260 ASP B O 1
ATOM 1636 N N . PRO A 1 282 ? -5.75638 23.43088 -30.51060 1.000 28.26591 261 PRO B N 1
ATOM 1637 C CA . PRO A 1 282 ? -4.76676 22.51674 -29.92229 1.000 29.45683 261 PRO B CA 1
ATOM 1638 C C . PRO A 1 282 ? -3.45665 22.43185 -30.71196 1.000 30.10353 261 PRO B C 1
ATOM 1639 O O . PRO A 1 282 ? -2.43745 22.04826 -30.12708 1.000 29.66925 261 PRO B O 1
ATOM 1643 N N . LYS A 1 283 ? -3.44956 22.78949 -32.00526 1.000 34.41007 262 LYS B N 1
ATOM 1644 C CA . LYS A 1 283 ? -2.23040 22.96067 -32.80159 1.000 32.77013 262 LYS B CA 1
ATOM 1645 C C . LYS A 1 283 ? -1.10317 23.62495 -32.01648 1.000 33.37861 262 LYS B C 1
ATOM 1646 O O . LYS A 1 283 ? 0.07710 23.30693 -32.21119 1.000 32.92633 262 LYS B O 1
ATOM 1652 N N . ASP A 1 284 ? -1.45397 24.57228 -31.14988 1.000 27.02190 263 ASP B N 1
ATOM 1653 C CA . ASP A 1 284 ? -0.46107 25.35727 -30.43714 1.000 29.47769 263 ASP B CA 1
ATOM 1654 C C . ASP A 1 284 ? -0.03511 24.71391 -29.13238 1.000 30.31066 263 ASP B C 1
ATOM 1655 O O . ASP A 1 284 ? 0.75258 25.31042 -28.39471 1.000 36.24582 263 ASP B O 1
ATOM 1660 N N . LEU A 1 285 ? -0.54438 23.52380 -28.83037 1.000 28.33860 264 LEU B N 1
ATOM 1661 C CA . LEU A 1 285 ? -0.11251 22.73236 -27.68980 1.000 29.66941 264 LEU B CA 1
ATOM 1662 C C . LEU A 1 285 ? 0.47386 21.40185 -28.14790 1.000 32.34890 264 LEU B C 1
ATOM 1663 O O . LEU A 1 285 ? 0.34837 20.37911 -27.46841 1.000 31.10214 264 LEU B O 1
ATOM 1668 N N . LEU A 1 286 ? 1.10213 21.40827 -29.31548 1.000 31.30957 265 LEU B N 1
ATOM 1669 C CA . LEU A 1 286 ? 1.80421 20.23104 -29.80302 1.000 26.69815 265 LEU B CA 1
ATOM 1670 C C . LEU A 1 286 ? 3.01271 19.95837 -28.91931 1.000 28.52643 265 LEU B C 1
ATOM 1671 O O . LEU A 1 286 ? 3.80151 20.86911 -28.63663 1.000 29.90090 265 LEU B O 1
ATOM 1676 N N . VAL A 1 287 ? 3.14370 18.71519 -28.44819 1.000 26.16873 266 VAL B N 1
ATOM 1677 C CA . VAL A 1 287 ? 4.35823 18.28540 -27.75404 1.000 24.14465 266 VAL B CA 1
ATOM 1678 C C . VAL A 1 287 ? 5.32925 17.77013 -28.80561 1.000 20.29409 266 VAL B C 1
ATOM 1679 O O . VAL A 1 287 ? 4.98875 17.68577 -29.98815 1.000 20.34074 266 VAL B O 1
ATOM 1683 N N . SER A 1 288 ? 6.54088 17.42687 -28.40252 1.000 24.54637 267 SER B N 1
ATOM 1684 C CA . SER A 1 288 ? 7.50088 16.90260 -29.36834 1.000 26.38628 267 SER B CA 1
ATOM 1685 C C . SER A 1 288 ? 7.16751 15.46421 -29.73732 1.000 24.00370 267 SER B C 1
ATOM 1686 O O . SER A 1 288 ? 6.53189 14.73167 -28.97343 1.000 28.49494 267 SER B O 1
ATOM 1689 N N . LYS A 1 289 ? 7.59521 15.07467 -30.92532 1.000 27.12638 268 LYS B N 1
ATOM 1690 C CA . LYS A 1 289 ? 7.41796 13.71013 -31.40144 1.000 27.47729 268 LYS B CA 1
ATOM 1691 C C . LYS A 1 289 ? 7.96821 12.71353 -30.38514 1.000 25.27152 268 LYS B C 1
ATOM 1692 O O . LYS A 1 289 ? 9.07331 12.91608 -29.86070 1.000 26.90292 268 LYS B O 1
ATOM 1698 N N . PRO A 1 290 ? 7.24472 11.63113 -30.09095 1.000 25.50637 269 PRO B N 1
ATOM 1699 C CA . PRO A 1 290 ? 7.77256 10.62662 -29.15998 1.000 25.94093 269 PRO B CA 1
ATOM 1700 C C . PRO A 1 290 ? 8.82997 9.78642 -29.84837 1.000 28.11844 269 PRO B C 1
ATOM 1701 O O . PRO A 1 290 ? 8.51936 8.71931 -30.39045 1.000 25.86724 269 PRO B O 1
ATOM 1705 N N . ARG A 1 291 ? 10.07266 10.25084 -29.87375 1.000 25.49630 270 ARG B N 1
ATOM 1706 C CA . ARG A 1 291 ? 11.00844 9.58900 -30.76600 1.000 25.45585 270 ARG B CA 1
ATOM 1707 C C . ARG A 1 291 ? 11.50610 8.25820 -30.22055 1.000 26.41282 270 ARG B C 1
ATOM 1708 O O . ARG A 1 291 ? 11.90730 7.40212 -31.01547 1.000 29.60516 270 ARG B O 1
ATOM 1716 N N . SER A 1 292 ? 11.47274 8.03835 -28.90139 1.000 24.31803 271 SER B N 1
ATOM 1717 C CA . SER A 1 292 ? 11.80821 6.70226 -28.41700 1.000 23.75254 271 SER B CA 1
ATOM 1718 C C . SER A 1 292 ? 10.76385 5.66656 -28.81047 1.000 26.14506 271 SER B C 1
ATOM 1719 O O . SER A 1 292 ? 11.03581 4.47257 -28.71216 1.000 24.93908 271 SER B O 1
ATOM 1722 N N . SER A 1 293 ? 9.58809 6.07715 -29.25667 1.000 23.02709 272 SER B N 1
ATOM 1723 C CA . SER A 1 293 ? 8.62445 5.10167 -29.72929 1.000 24.04174 272 SER B CA 1
ATOM 1724 C C . SER A 1 293 ? 8.78101 4.78781 -31.21561 1.000 24.98659 272 SER B C 1
ATOM 1725 O O . SER A 1 293 ? 7.98933 4.00345 -31.75621 1.000 23.35387 272 SER B O 1
ATOM 1728 N N . ASN A 1 294 ? 9.76166 5.38864 -31.89284 1.000 23.28673 273 ASN B N 1
ATOM 1729 C CA . ASN A 1 294 ? 10.13542 4.96695 -33.24615 1.000 25.80161 273 ASN B CA 1
ATOM 1730 C C . ASN A 1 294 ? 10.99030 3.71334 -33.12506 1.000 24.83525 273 ASN B C 1
ATOM 1731 O O . ASN A 1 294 ? 12.12546 3.77636 -32.64306 1.000 23.60719 273 ASN B O 1
ATOM 1736 N N . HIS A 1 295 ? 10.45453 2.56766 -33.55267 1.000 26.23730 274 HIS B N 1
ATOM 1737 C CA . HIS A 1 295 ? 11.18407 1.32903 -33.32514 1.000 23.90229 274 HIS B CA 1
ATOM 1738 C C . HIS A 1 295 ? 12.48143 1.27024 -34.12581 1.000 27.51808 274 HIS B C 1
ATOM 1739 O O . HIS A 1 295 ? 13.34758 0.45595 -33.79629 1.000 29.22747 274 HIS B O 1
ATOM 1746 N N . ARG A 1 296 ? 12.65571 2.11982 -35.15081 1.000 27.71058 275 ARG B N 1
ATOM 1747 C CA . ARG A 1 296 ? 13.95206 2.17866 -35.83014 1.000 27.79063 275 ARG B CA 1
ATOM 1748 C C . ARG A 1 296 ? 15.03385 2.80406 -34.95702 1.000 27.03956 275 ARG B C 1
ATOM 1749 O O . ARG A 1 296 ? 16.22002 2.63733 -35.24958 1.000 26.43291 275 ARG B O 1
ATOM 1757 N N . ASN A 1 297 ? 14.65175 3.52818 -33.90149 1.000 27.66178 276 ASN B N 1
ATOM 1758 C CA . ASN A 1 297 ? 15.58137 3.94551 -32.84702 1.000 29.12471 276 ASN B CA 1
ATOM 1759 C C . ASN A 1 297 ? 15.71083 2.79377 -31.84382 1.000 27.74419 276 ASN B C 1
ATOM 1760 O O . ASN A 1 297 ? 15.23609 2.84823 -30.70119 1.000 25.68342 276 ASN B O 1
ATOM 1765 N N . ARG A 1 298 ? 16.35890 1.71976 -32.32087 1.000 29.81083 277 ARG B N 1
ATOM 1766 C CA . ARG A 1 298 ? 16.27043 0.41817 -31.65679 1.000 28.97562 277 ARG B CA 1
ATOM 1767 C C . ARG A 1 298 ? 16.61883 0.52902 -30.18853 1.000 26.05022 277 ARG B C 1
ATOM 1768 O O . ARG A 1 298 ? 15.92201 -0.02422 -29.33157 1.000 26.77069 277 ARG B O 1
ATOM 1776 N N . ALA A 1 299 ? 17.66781 1.28169 -29.87450 1.000 22.50480 278 ALA B N 1
ATOM 1777 C CA . ALA A 1 299 ? 18.15024 1.30941 -28.50281 1.000 26.00182 278 ALA B CA 1
ATOM 1778 C C . ALA A 1 299 ? 17.17252 2.04098 -27.58444 1.000 28.35772 278 ALA B C 1
ATOM 1779 O O . ALA A 1 299 ? 16.79955 1.51521 -26.52771 1.000 27.22239 278 ALA B O 1
ATOM 1781 N N . ALA A 1 300 ? 16.72546 3.24588 -27.97656 1.000 20.78730 279 ALA B N 1
ATOM 1782 C CA . ALA A 1 300 ? 15.78908 3.98863 -27.12206 1.000 29.97955 279 ALA B CA 1
ATOM 1783 C C . ALA A 1 300 ? 14.41683 3.31640 -27.05516 1.000 28.39230 279 ALA B C 1
ATOM 1784 O O . ALA A 1 300 ? 13.74534 3.37678 -26.01310 1.000 22.32249 279 ALA B O 1
ATOM 1786 N N . TYR A 1 301 ? 13.99882 2.66823 -28.15043 1.000 27.29860 280 TYR B N 1
ATOM 1787 C CA . TYR A 1 301 ? 12.75046 1.91360 -28.16341 1.000 24.46276 280 TYR B CA 1
ATOM 1788 C C . TYR A 1 301 ? 12.80483 0.73749 -27.19665 1.000 26.17702 280 TYR B C 1
ATOM 1789 O O . TYR A 1 301 ? 11.87263 0.51324 -26.41690 1.000 28.74591 280 TYR B O 1
ATOM 1798 N N . LYS A 1 302 ? 13.89640 -0.02380 -27.22637 1.000 28.72209 281 LYS B N 1
ATOM 1799 C CA . LYS A 1 302 ? 14.01474 -1.17032 -26.33039 1.000 27.01194 281 LYS B CA 1
ATOM 1800 C C . LYS A 1 302 ? 14.16590 -0.72539 -24.87829 1.000 26.40623 281 LYS B C 1
ATOM 1801 O O . LYS A 1 302 ? 13.62247 -1.36562 -23.96758 1.000 27.58687 281 LYS B O 1
ATOM 1807 N N . ARG A 1 303 ? 14.87803 0.38103 -24.64670 1.000 26.64985 282 ARG B N 1
ATOM 1808 C CA . ARG A 1 303 ? 15.14923 0.84268 -23.28253 1.000 28.41684 282 ARG B CA 1
ATOM 1809 C C . ARG A 1 303 ? 13.86440 1.18483 -22.53134 1.000 29.50220 282 ARG B C 1
ATOM 1810 O O . ARG A 1 303 ? 13.67336 0.75155 -21.38519 1.000 29.73681 282 ARG B O 1
ATOM 1818 N N . GLN A 1 304 ? 12.96803 1.96796 -23.15745 1.000 26.17849 283 GLN B N 1
ATOM 1819 C CA . GLN A 1 304 ? 11.72668 2.34040 -22.47852 1.000 25.04146 283 GLN B CA 1
ATOM 1820 C C . GLN A 1 304 ? 10.86231 1.10762 -22.18574 1.000 22.78266 283 GLN B C 1
ATOM 1821 O O . GLN A 1 304 ? 10.23958 1.02349 -21.12100 1.000 26.89707 283 GLN B O 1
ATOM 1827 N N . ALA A 1 305 ? 10.83995 0.13078 -23.09878 1.000 18.00072 284 ALA B N 1
ATOM 1828 C CA . ALA A 1 305 ? 10.16119 -1.14169 -22.83134 1.000 26.41856 284 ALA B CA 1
ATOM 1829 C C . ALA A 1 305 ? 10.79638 -1.89588 -21.65740 1.000 26.45149 284 ALA B C 1
ATOM 1830 O O . ALA A 1 305 ? 10.08659 -2.48077 -20.83061 1.000 23.44196 284 ALA B O 1
ATOM 1832 N N . GLU A 1 306 ? 12.13234 -1.89250 -21.56500 1.000 29.86805 285 GLU B N 1
ATOM 1833 C CA . GLU A 1 306 ? 12.79644 -2.47136 -20.39883 1.000 25.61895 285 GLU B CA 1
ATOM 1834 C C . GLU A 1 306 ? 12.38472 -1.76313 -19.12039 1.000 26.25694 285 GLU B C 1
ATOM 1835 O O . GLU A 1 306 ? 12.27792 -2.39474 -18.06233 1.000 29.01116 285 GLU B O 1
ATOM 1841 N N . GLU A 1 307 ? 12.17403 -0.44535 -19.19002 1.000 24.42923 286 GLU B N 1
ATOM 1842 C CA . GLU A 1 307 ? 11.71981 0.29132 -18.01358 1.000 26.54918 286 GLU B CA 1
ATOM 1843 C C . GLU A 1 307 ? 10.32138 -0.15265 -17.60145 1.000 24.39573 286 GLU B C 1
ATOM 1844 O O . GLU A 1 307 ? 10.02470 -0.29400 -16.40636 1.000 24.05665 286 GLU B O 1
ATOM 1850 N N . VAL A 1 308 ? 9.44343 -0.37933 -18.57739 1.000 23.26494 287 VAL B N 1
ATOM 1851 C CA . VAL A 1 308 ? 8.09085 -0.81447 -18.23704 1.000 27.81267 287 VAL B CA 1
ATOM 1852 C C . VAL A 1 308 ? 8.10979 -2.22060 -17.64584 1.000 25.63123 287 VAL B C 1
ATOM 1853 O O . VAL A 1 308 ? 7.34560 -2.53193 -16.72081 1.000 27.32963 287 VAL B O 1
ATOM 1857 N N . LEU A 1 309 ? 8.98387 -3.09178 -18.15491 1.000 22.26548 288 LEU B N 1
ATOM 1858 C CA . LEU A 1 309 ? 9.06063 -4.43390 -17.58492 1.000 28.11753 288 LEU B CA 1
ATOM 1859 C C . LEU A 1 309 ? 9.64345 -4.41400 -16.17352 1.000 25.84166 288 LEU B C 1
ATOM 1860 O O . LEU A 1 309 ? 9.16490 -5.13963 -15.29224 1.000 25.14939 288 LEU B O 1
ATOM 1865 N N . ARG A 1 310 ? 10.66268 -3.59005 -15.92717 1.000 23.40524 289 ARG B N 1
ATOM 1866 C CA . ARG A 1 310 ? 11.19084 -3.51430 -14.57367 1.000 25.28716 289 ARG B CA 1
ATOM 1867 C C . ARG A 1 310 ? 10.12292 -3.01509 -13.61651 1.000 23.01968 289 ARG B C 1
ATOM 1868 O O . ARG A 1 310 ? 9.88793 -3.61660 -12.56443 1.000 24.80426 289 ARG B O 1
ATOM 1876 N N . ALA A 1 311 ? 9.46437 -1.90501 -13.96672 1.000 27.45125 290 ALA B N 1
ATOM 1877 C CA . ALA A 1 311 ? 8.43102 -1.36471 -13.09003 1.000 27.18071 290 ALA B CA 1
ATOM 1878 C C . ALA A 1 311 ? 7.34731 -2.40342 -12.83242 1.000 23.66307 290 ALA B C 1
ATOM 1879 O O . ALA A 1 311 ? 6.83453 -2.50588 -11.71450 1.000 28.66610 290 ALA B O 1
ATOM 1881 N N . SER A 1 312 ? 7.01355 -3.20407 -13.84755 1.000 23.24406 291 SER B N 1
ATOM 1882 C CA . SER A 1 312 ? 6.05632 -4.29750 -13.66685 1.000 27.47726 291 SER B CA 1
ATOM 1883 C C . SER A 1 312 ? 6.60702 -5.36387 -12.72924 1.000 25.75330 291 SER B C 1
ATOM 1884 O O . SER A 1 312 ? 5.94230 -5.76332 -11.76620 1.000 24.85777 291 SER B O 1
ATOM 1887 N N . ALA A 1 313 ? 7.83052 -5.82776 -12.99850 1.000 24.57833 292 ALA B N 1
ATOM 1888 C CA . ALA A 1 313 ? 8.48843 -6.82821 -12.16752 1.000 24.25380 292 ALA B CA 1
ATOM 1889 C C . ALA A 1 313 ? 8.71112 -6.37397 -10.72882 1.000 26.74151 292 ALA B C 1
ATOM 1890 O O . ALA A 1 313 ? 8.83721 -7.22313 -9.84683 1.000 27.23674 292 ALA B O 1
ATOM 1892 N N . ASN A 1 314 ? 8.76110 -5.06813 -10.45487 1.000 26.88082 293 ASN B N 1
ATOM 1893 C CA . ASN A 1 314 ? 9.17096 -4.60271 -9.13496 1.000 27.45471 293 ASN B CA 1
ATOM 1894 C C . ASN A 1 314 ? 8.05728 -3.87644 -8.39069 1.000 27.03508 293 ASN B C 1
ATOM 1895 O O . ASN A 1 314 ? 8.33830 -3.09103 -7.47956 1.000 30.05781 293 ASN B O 1
ATOM 1900 N N . LEU A 1 315 ? 6.80273 -4.13190 -8.73657 1.000 26.49398 294 LEU B N 1
ATOM 1901 C CA . LEU A 1 315 ? 5.70732 -3.36568 -8.14670 1.000 27.81022 294 LEU B CA 1
ATOM 1902 C C . LEU A 1 315 ? 5.65411 -3.54669 -6.63546 1.000 30.13069 294 LEU B C 1
ATOM 1903 O O . LEU A 1 315 ? 5.87073 -4.64540 -6.11245 1.000 34.94539 294 LEU B O 1
ATOM 1908 N N . THR A 1 316 ? 5.37351 -2.45474 -5.93414 1.000 28.66334 295 THR B N 1
ATOM 1909 C CA . THR A 1 316 ? 5.02563 -2.48204 -4.52098 1.000 27.25975 295 THR B CA 1
ATOM 1910 C C . THR A 1 316 ? 3.54157 -2.18605 -4.38006 1.000 34.04317 295 THR B C 1
ATOM 1911 O O . THR A 1 316 ? 2.90851 -1.65695 -5.30272 1.000 33.84422 295 THR B O 1
ATOM 1915 N N . ASP A 1 317 ? 2.98262 -2.56079 -3.22226 1.000 36.40792 296 ASP B N 1
ATOM 1916 C CA . ASP A 1 317 ? 1.58313 -2.24373 -2.94315 1.000 32.79915 296 ASP B CA 1
ATOM 1917 C C . ASP A 1 317 ? 1.31852 -0.75867 -3.12799 1.000 32.09739 296 ASP B C 1
ATOM 1918 O O . ASP A 1 317 ? 0.29034 -0.36454 -3.69264 1.000 33.47164 296 ASP B O 1
ATOM 1923 N N . GLU A 1 318 ? 2.25402 0.08041 -2.68234 1.000 32.59227 297 GLU B N 1
ATOM 1924 C CA . GLU A 1 318 ? 2.05357 1.52186 -2.75422 1.000 34.48963 297 GLU B CA 1
ATOM 1925 C C . GLU A 1 318 ? 2.07906 2.02660 -4.19260 1.000 33.22498 297 GLU B C 1
ATOM 1926 O O . GLU A 1 318 ? 1.34650 2.95485 -4.54160 1.000 31.34303 297 GLU B O 1
ATOM 1932 N N . GLN A 1 319 ? 2.93996 1.45340 -5.03239 1.000 33.97214 298 GLN B N 1
ATOM 1933 C CA . GLN A 1 319 ? 2.89226 1.77399 -6.45095 1.000 29.21399 298 GLN B CA 1
ATOM 1934 C C . GLN A 1 319 ? 1.59108 1.29129 -7.06810 1.000 26.99815 298 GLN B C 1
ATOM 1935 O O . GLN A 1 319 ? 0.94577 2.02632 -7.82150 1.000 26.11813 298 GLN B O 1
ATOM 1941 N N . LYS A 1 320 ? 1.16990 0.07460 -6.72954 1.000 28.09157 299 LYS B N 1
ATOM 1942 C CA . LYS A 1 320 ? -0.09818 -0.42880 -7.24490 1.000 28.73014 299 LYS B CA 1
ATOM 1943 C C . LYS A 1 320 ? -1.23349 0.54151 -6.93173 1.000 29.38850 299 LYS B C 1
ATOM 1944 O O . LYS A 1 320 ? -1.99884 0.92662 -7.81986 1.000 29.22173 299 LYS B O 1
ATOM 1950 N N . LEU A 1 321 ? -1.32375 0.98635 -5.67759 1.000 29.38681 300 LEU B N 1
ATOM 1951 C CA . LEU A 1 321 ? -2.42876 1.84542 -5.28106 1.000 25.38867 300 LEU B CA 1
ATOM 1952 C C . LEU A 1 321 ? -2.29793 3.23387 -5.89279 1.000 27.31417 300 LEU B C 1
ATOM 1953 O O . LEU A 1 321 ? -3.28733 3.80624 -6.35957 1.000 25.41355 300 LEU B O 1
ATOM 1958 N N . LYS A 1 322 ? -1.09072 3.79951 -5.90580 1.000 28.59808 301 LYS B N 1
ATOM 1959 C CA . LYS A 1 322 ? -0.93166 5.10343 -6.54215 1.000 26.83520 301 LYS B CA 1
ATOM 1960 C C . LYS A 1 322 ? -1.32649 5.03824 -8.01293 1.000 24.27354 301 LYS B C 1
ATOM 1961 O O . LYS A 1 322 ? -1.94502 5.96956 -8.53933 1.000 25.60483 301 LYS B O 1
ATOM 1967 N N . ALA A 1 323 ? -1.00417 3.92992 -8.68498 1.000 25.93826 302 ALA B N 1
ATOM 1968 C CA . ALA A 1 323 ? -1.50233 3.71653 -10.03851 1.000 24.59097 302 ALA B CA 1
ATOM 1969 C C . ALA A 1 323 ? -3.03153 3.68626 -10.06248 1.000 27.09507 302 ALA B C 1
ATOM 1970 O O . ALA A 1 323 ? -3.66292 4.37437 -10.87136 1.000 24.08979 302 ALA B O 1
ATOM 1972 N N . GLU A 1 324 ? -3.64215 2.92623 -9.14505 1.000 23.78635 303 GLU B N 1
ATOM 1973 C CA . GLU A 1 324 ? -5.10016 2.84442 -9.08034 1.000 27.63686 303 GLU B CA 1
ATOM 1974 C C . GLU A 1 324 ? -5.73893 4.19388 -8.76884 1.000 23.34729 303 GLU B C 1
ATOM 1975 O O . GLU A 1 324 ? -6.79810 4.52613 -9.31162 1.000 23.26752 303 GLU B O 1
ATOM 1981 N N . PHE A 1 325 ? -5.11383 4.97581 -7.89242 1.000 26.62222 304 PHE B N 1
ATOM 1982 C CA . PHE A 1 325 ? -5.63475 6.28908 -7.51420 1.000 25.80362 304 PHE B CA 1
ATOM 1983 C C . PHE A 1 325 ? -5.69809 7.22940 -8.71409 1.000 26.53045 304 PHE B C 1
ATOM 1984 O O . PHE A 1 325 ? -6.77152 7.69896 -9.10016 1.000 24.81334 304 PHE B O 1
ATOM 1992 N N . PHE A 1 326 ? -4.54544 7.51151 -9.32489 1.000 26.58510 305 PHE B N 1
ATOM 1993 C CA . PHE A 1 326 ? -4.51603 8.43742 -10.44567 1.000 25.71103 305 PHE B CA 1
ATOM 1994 C C . PHE A 1 326 ? -5.23227 7.90478 -11.67111 1.000 28.26132 305 PHE B C 1
ATOM 1995 O O . PHE A 1 326 ? -5.52406 8.68799 -12.58272 1.000 26.45795 305 PHE B O 1
ATOM 2003 N N . ASN A 1 327 ? -5.54766 6.61215 -11.70272 1.000 25.81785 306 ASN B N 1
ATOM 2004 C CA . ASN A 1 327 ? -6.19294 6.05114 -12.87160 1.000 24.66036 306 ASN B CA 1
ATOM 2005 C C . ASN A 1 327 ? -7.71268 6.20916 -12.86440 1.000 23.91074 306 ASN B C 1
ATOM 2006 O O . ASN A 1 327 ? -8.31804 6.19913 -13.93553 1.000 26.25592 306 ASN B O 1
ATOM 2011 N N . ASP A 1 328 ? -8.34234 6.38573 -11.70425 1.000 29.84456 307 ASP B N 1
ATOM 2012 C CA . ASP A 1 328 ? -9.79235 6.57644 -11.60230 1.000 28.90005 307 ASP B CA 1
ATOM 2013 C C . ASP A 1 328 ? -10.08073 8.03704 -11.25209 1.000 30.33456 307 ASP B C 1
ATOM 2014 O O . ASP A 1 328 ? -9.74503 8.48513 -10.15038 1.000 33.58605 307 ASP B O 1
ATOM 2019 N N . LYS A 1 329 ? -10.72671 8.77248 -12.17492 1.000 32.32631 308 LYS B N 1
ATOM 2020 C CA . LYS A 1 329 ? -10.90895 10.22218 -11.99275 1.000 26.24508 308 LYS B CA 1
ATOM 2021 C C . LYS A 1 329 ? -11.80585 10.53056 -10.79831 1.000 28.17964 308 LYS B C 1
ATOM 2022 O O . LYS A 1 329 ? -11.61785 11.53834 -10.10708 1.000 26.73339 308 LYS B O 1
ATOM 2028 N N . LEU A 1 330 ? -12.80841 9.69495 -10.55709 1.000 31.91619 309 LEU B N 1
ATOM 2029 C CA . LEU A 1 330 ? -13.64749 9.88826 -9.38368 1.000 28.92341 309 LEU B CA 1
ATOM 2030 C C . LEU A 1 330 ? -12.85945 9.61801 -8.10588 1.000 29.80481 309 LEU B C 1
ATOM 2031 O O . LEU A 1 330 ? -12.89197 10.41716 -7.15986 1.000 31.93089 309 LEU B O 1
ATOM 2036 N N . ILE A 1 331 ? -12.13715 8.49739 -8.06171 1.000 27.12341 310 ILE B N 1
ATOM 2037 C CA . ILE A 1 331 ? -11.30103 8.21508 -6.90232 1.000 28.48126 310 ILE B CA 1
ATOM 2038 C C . ILE A 1 331 ? -10.29938 9.34146 -6.69755 1.000 27.03200 310 ILE B C 1
ATOM 2039 O O . ILE A 1 331 ? -10.06781 9.78985 -5.56927 1.000 26.91612 310 ILE B O 1
ATOM 2044 N N . PHE A 1 332 ? -9.71025 9.82793 -7.79019 1.000 26.97132 311 PHE B N 1
ATOM 2045 C CA . PHE A 1 332 ? -8.73442 10.90740 -7.71053 1.000 28.47348 311 PHE B CA 1
ATOM 2046 C C . PHE A 1 332 ? -9.34619 12.14850 -7.06399 1.000 30.72164 311 PHE B C 1
ATOM 2047 O O . PHE A 1 332 ? -8.80672 12.68582 -6.08667 1.000 29.88433 311 PHE B O 1
ATOM 2055 N N . ALA A 1 333 ? -10.49093 12.60375 -7.58151 1.000 29.31386 312 ALA B N 1
ATOM 2056 C CA . ALA A 1 333 ? -11.13574 13.78822 -7.01631 1.000 30.01550 312 ALA B CA 1
ATOM 2057 C C . ALA A 1 333 ? -11.50630 13.59347 -5.54743 1.000 34.37827 312 ALA B C 1
ATOM 2058 O O . ALA A 1 333 ? -11.47058 14.55733 -4.77181 1.000 34.11223 312 ALA B O 1
ATOM 2060 N N . SER A 1 334 ? -11.83512 12.35510 -5.14021 1.000 31.35942 313 SER B N 1
ATOM 2061 C CA . SER A 1 334 ? -12.22389 12.07852 -3.75448 1.000 36.66639 313 SER B CA 1
ATOM 2062 C C . SER A 1 334 ? -11.08782 12.31655 -2.75599 1.000 36.06149 313 SER B C 1
ATOM 2063 O O . SER A 1 334 ? -11.35370 12.48908 -1.56319 1.000 44.97609 313 SER B O 1
ATOM 2066 N N . GLY A 1 335 ? -9.84038 12.31983 -3.20181 1.000 30.22058 314 GLY B N 1
ATOM 2067 C CA . GLY A 1 335 ? -8.74034 12.64195 -2.32633 1.000 36.80122 314 GLY B CA 1
ATOM 2068 C C . GLY A 1 335 ? -8.51324 14.11700 -2.10287 1.000 40.12447 314 GLY B C 1
ATOM 2069 O O . GLY A 1 335 ? -7.56240 14.48047 -1.40957 1.000 41.09114 314 GLY B O 1
ATOM 2070 N N . PHE A 1 336 ? -9.38220 14.97210 -2.65322 1.000 46.08200 315 PHE B N 1
ATOM 2071 C CA . PHE A 1 336 ? -9.24809 16.42633 -2.63958 1.000 44.76199 315 PHE B CA 1
ATOM 2072 C C . PHE A 1 336 ? -10.14211 17.11577 -1.61406 1.000 53.93644 315 PHE B C 1
ATOM 2073 O O . PHE A 1 336 ? -10.31220 18.33627 -1.69113 1.000 55.83622 315 PHE B O 1
ATOM 2081 N N . MET A 1 337 ? -10.74219 16.37965 -0.67831 1.000 59.70641 316 MET B N 1
ATOM 2082 C CA . MET A 1 337 ? -11.68860 17.03321 0.22316 1.000 61.88175 316 MET B CA 1
ATOM 2083 C C . MET A 1 337 ? -10.99851 17.90194 1.27932 1.000 67.66335 316 MET B C 1
ATOM 2084 O O . MET A 1 337 ? -11.69305 18.55479 2.06945 1.000 70.26464 316 MET B O 1
ATOM 2089 N N . GLY A 1 338 ? -9.66305 17.94142 1.29578 1.000 64.91024 317 GLY B N 1
ATOM 2090 C CA . GLY A 1 338 ? -8.87562 18.86539 2.08492 1.000 65.55465 317 GLY B CA 1
ATOM 2091 C C . GLY A 1 338 ? -8.49587 20.15866 1.38537 1.000 69.02026 317 GLY B C 1
ATOM 2092 O O . GLY A 1 338 ? -7.85892 21.01804 2.00501 1.000 65.62974 317 GLY B O 1
ATOM 2093 N N . GLU A 1 339 ? -8.86047 20.32001 0.10512 1.000 69.37662 318 GLU B N 1
ATOM 2094 C CA . GLU A 1 339 ? -8.66894 21.56206 -0.64040 1.000 65.42949 318 GLU B CA 1
ATOM 2095 C C . GLU A 1 339 ? -9.93558 22.41298 -0.73961 1.000 66.74904 318 GLU B C 1
ATOM 2096 O O . GLU A 1 339 ? -9.85927 23.54125 -1.24166 1.000 67.38335 318 GLU B O 1
ATOM 2102 N N . ILE A 1 340 ? -11.08190 21.91602 -0.26950 1.000 66.63973 319 ILE B N 1
ATOM 2103 C CA . ILE A 1 340 ? -12.38490 22.51152 -0.57746 1.000 65.61235 319 ILE B CA 1
ATOM 2104 C C . ILE A 1 340 ? -12.65075 23.71582 0.31993 1.000 54.35769 319 ILE B C 1
ATOM 2105 O O . ILE A 1 340 ? -12.63872 23.60731 1.55115 1.000 51.95701 319 ILE B O 1
ATOM 2110 N N . SER A 1 341 ? -12.93044 24.85859 -0.29801 1.000 54.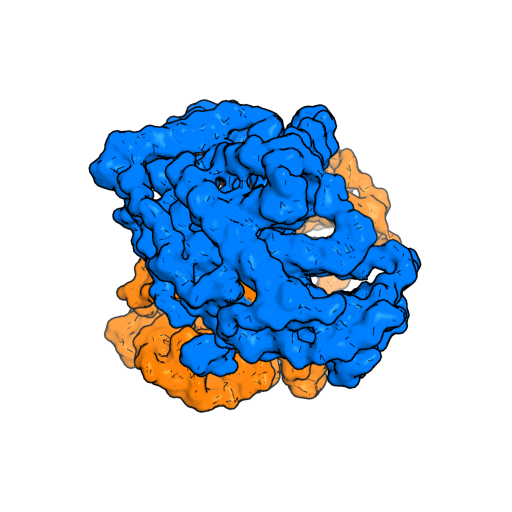66462 320 SER B N 1
ATOM 2111 C CA . SER A 1 341 ? -13.25221 26.05364 0.46587 1.000 58.65217 320 SER B CA 1
ATOM 2112 C C . SER A 1 341 ? -14.62712 25.92777 1.12075 1.000 58.40873 320 SER B C 1
ATOM 2113 O O . SER A 1 341 ? -15.50474 25.18296 0.66405 1.000 54.61537 320 SER B O 1
ATOM 2116 N N . ASP A 1 342 ? -14.80351 26.67648 2.21307 1.000 57.18369 321 ASP B N 1
ATOM 2117 C CA . ASP A 1 342 ? -16.08015 26.75768 2.90720 1.000 50.54379 321 ASP B CA 1
ATOM 2118 C C . ASP A 1 342 ? -17.01052 27.79877 2.30957 1.000 51.99074 321 ASP B C 1
ATOM 2119 O O . ASP A 1 342 ? -18.21177 27.77737 2.59847 1.000 50.50087 321 ASP B O 1
ATOM 2124 N N . ASP A 1 343 ? -16.49423 28.70458 1.48970 1.000 48.54204 322 ASP B N 1
ATOM 2125 C CA . ASP A 1 343 ? -17.34257 29.63558 0.76497 1.000 47.98297 322 ASP B CA 1
ATOM 2126 C C . ASP A 1 343 ? -17.84461 28.96190 -0.50514 1.000 41.38732 322 ASP B C 1
ATOM 2127 O O . ASP A 1 343 ? -17.05561 28.38046 -1.25914 1.000 39.05734 322 ASP B O 1
ATOM 2132 N N . LEU A 1 344 ? -19.15894 29.02013 -0.73267 1.000 36.44703 323 LEU B N 1
ATOM 2133 C CA . LEU A 1 344 ? -19.70870 28.25929 -1.84821 1.000 33.35177 323 LEU B CA 1
ATOM 2134 C C . LEU A 1 344 ? -19.27412 28.85629 -3.17675 1.000 30.26249 323 LEU B C 1
ATOM 2135 O O . LEU A 1 344 ? -18.85672 28.12775 -4.08121 1.000 32.17037 323 LEU B O 1
ATOM 2140 N N . MET A 1 345 ? -19.31543 30.18215 -3.28688 1.000 36.06918 324 MET B N 1
ATOM 2141 C CA . MET A 1 345 ? -18.85190 30.85950 -4.49227 1.000 35.61184 324 MET B CA 1
ATOM 2142 C C . MET A 1 345 ? -17.38927 30.53620 -4.79569 1.000 35.61789 324 MET B C 1
ATOM 2143 O O . MET A 1 345 ? -17.02554 30.32937 -5.96007 1.000 35.23709 324 MET B O 1
ATOM 2148 N N . GLU A 1 346 ? -16.53533 30.49490 -3.76429 1.000 33.18143 325 GLU B N 1
ATOM 2149 C CA . GLU A 1 346 ? -15.13008 30.14140 -3.96569 1.000 35.10523 325 GLU B CA 1
ATOM 2150 C C . GLU A 1 346 ? -14.99229 28.71462 -4.48552 1.000 35.04270 325 GLU B C 1
ATOM 2151 O O . GLU A 1 346 ? -14.29022 28.45777 -5.47393 1.000 30.24718 325 GLU B O 1
ATOM 2157 N N . PHE A 1 347 ? -15.63792 27.76828 -3.80730 1.000 32.40704 326 PHE B N 1
ATOM 2158 C CA . PHE A 1 347 ? -15.67379 26.39229 -4.28261 1.000 28.45921 326 PHE B CA 1
ATOM 2159 C C . PHE A 1 347 ? -16.07004 26.32610 -5.75722 1.000 27.34199 326 PHE B C 1
ATOM 2160 O O . PHE A 1 347 ? -15.43250 25.62959 -6.55346 1.000 29.39019 326 PHE B O 1
ATOM 2168 N N . ILE A 1 348 ? -17.11677 27.06263 -6.14265 1.000 25.73414 327 ILE B N 1
ATOM 2169 C CA . ILE A 1 348 ? -17.59594 27.01201 -7.52173 1.000 27.08806 327 ILE B CA 1
ATOM 2170 C C . ILE A 1 348 ? -16.52542 27.52672 -8.47504 1.000 30.94198 327 ILE B C 1
ATOM 2171 O O . ILE A 1 348 ? -16.22849 26.90116 -9.49948 1.000 35.19725 327 ILE B O 1
ATOM 2176 N N . HIS A 1 349 ? -15.91956 28.67004 -8.14154 1.000 29.99655 328 HIS B N 1
ATOM 2177 C CA . HIS A 1 349 ? -14.91673 29.27597 -9.01801 1.000 31.33496 328 HIS B CA 1
ATOM 2178 C C . HIS A 1 349 ? -13.67298 28.39850 -9.15388 1.000 28.05158 328 HIS B C 1
ATOM 2179 O O . HIS A 1 349 ? -13.14338 28.23723 -10.25519 1.000 30.11985 328 HIS B O 1
ATOM 2186 N N . SER A 1 350 ? -13.19048 27.82139 -8.05142 1.000 28.95653 329 SER B N 1
ATOM 2187 C CA . SER A 1 350 ? -12.08099 26.87055 -8.14308 1.000 28.91112 329 SER B CA 1
ATOM 2188 C C . SER A 1 350 ? -12.47156 25.63020 -8.94187 1.000 26.41478 329 SER B C 1
ATOM 2189 O O . SER A 1 350 ? -11.70365 25.14210 -9.77788 1.000 28.63414 329 SER B O 1
ATOM 2192 N N . ALA A 1 351 ? -13.65103 25.08278 -8.67955 1.000 27.81760 330 ALA B N 1
ATOM 2193 C CA . ALA A 1 351 ? -14.01696 23.85860 -9.38031 1.000 30.97924 330 ALA B CA 1
ATOM 2194 C C . ALA A 1 351 ? -14.16654 24.11189 -10.87368 1.000 27.46992 330 ALA B C 1
ATOM 2195 O O . ALA A 1 351 ? -13.80865 23.25069 -11.68720 1.000 26.51932 330 ALA B O 1
ATOM 2197 N N . THR A 1 352 ? -14.63245 25.30817 -11.24783 1.000 25.93669 331 THR B N 1
ATOM 2198 C CA . THR A 1 352 ? -14.80025 25.63782 -12.65883 1.000 28.49484 331 THR B CA 1
ATOM 2199 C C . THR A 1 352 ? -13.45717 25.68323 -13.37363 1.000 27.82317 331 THR B C 1
ATOM 2200 O O . THR A 1 352 ? -13.29935 25.12949 -14.46733 1.000 30.21174 331 THR B O 1
ATOM 2204 N N . ALA A 1 353 ? -12.47734 26.35042 -12.77512 1.000 25.78215 332 ALA B N 1
ATOM 2205 C CA . ALA A 1 353 ? -11.16664 26.43120 -13.40166 1.000 26.65795 332 ALA B CA 1
ATOM 2206 C C . ALA A 1 353 ? -10.47732 25.07027 -13.42512 1.000 25.68627 332 ALA B C 1
ATOM 2207 O O . ALA A 1 353 ? -9.85047 24.70471 -14.42547 1.000 25.89444 332 ALA B O 1
ATOM 2209 N N . SER A 1 354 ? -10.57127 24.31155 -12.33146 1.000 25.44331 333 SER B N 1
ATOM 2210 C CA . SER A 1 354 ? -10.02463 22.95750 -12.30642 1.000 23.95691 333 SER B CA 1
ATOM 2211 C C . SER A 1 354 ? -10.53719 22.11543 -13.47309 1.000 28.98970 333 SER B C 1
ATOM 2212 O O . SER A 1 354 ? -9.75167 21.56400 -14.25111 1.000 30.45456 333 SER B O 1
ATOM 2215 N N . HIS A 1 355 ? -11.85434 22.00130 -13.62420 1.000 27.33274 334 HIS B N 1
ATOM 2216 C CA . HIS A 1 355 ? -12.33809 21.02551 -14.59215 1.000 30.37307 334 HIS B CA 1
ATOM 2217 C C . HIS A 1 355 ? -12.55647 21.59030 -15.99715 1.000 27.08903 334 HIS B C 1
ATOM 2218 O O . HIS A 1 355 ? -12.64784 20.80281 -16.94538 1.000 33.45375 334 HIS B O 1
ATOM 2225 N N . ILE A 1 356 ? -12.61117 22.91350 -16.17243 1.000 23.44530 335 ILE B N 1
ATOM 2226 C CA . ILE A 1 356 ? -12.35532 23.48102 -17.49575 1.000 23.12210 335 ILE B CA 1
ATOM 2227 C C . ILE A 1 356 ? -10.93579 23.15315 -17.94123 1.000 25.09226 335 ILE B C 1
ATOM 2228 O O . ILE A 1 356 ? -10.70648 22.76145 -19.09476 1.000 26.66882 335 ILE B O 1
ATOM 2233 N N . ALA A 1 357 ? -9.95938 23.29942 -17.03451 1.000 22.29079 336 ALA B N 1
ATOM 2234 C CA . ALA A 1 357 ? -8.60571 22.82472 -17.32272 1.000 25.23109 336 ALA B CA 1
ATOM 2235 C C . ALA A 1 357 ? -8.61007 21.35247 -17.70914 1.000 27.59814 336 ALA B C 1
ATOM 2236 O O . ALA A 1 357 ? -7.92687 20.95096 -18.66162 1.000 23.14980 336 ALA B O 1
ATOM 2238 N N . GLY A 1 358 ? -9.38915 20.53454 -16.99392 1.000 23.08946 337 GLY B N 1
ATOM 2239 C CA . GLY A 1 358 ? -9.42132 19.11773 -17.30963 1.000 23.50872 337 GLY B CA 1
ATOM 2240 C C . GLY A 1 358 ? -9.95247 18.85488 -18.70538 1.000 23.38447 337 GLY B C 1
ATOM 2241 O O . GLY A 1 358 ? -9.33925 18.12993 -19.49373 1.000 23.90548 337 GLY B O 1
ATOM 2242 N N . PHE A 1 359 ? -11.10398 19.44340 -19.02796 1.000 21.62093 338 PHE B N 1
ATOM 2243 C CA . PHE A 1 359 ? -11.67140 19.28952 -20.36231 1.000 21.35352 338 PHE B CA 1
ATOM 2244 C C . PHE A 1 359 ? -10.67956 19.71444 -21.43468 1.000 19.10345 338 PHE B C 1
ATOM 2245 O O . PHE A 1 359 ? -10.39241 18.95280 -22.36284 1.000 23.38732 338 PHE B O 1
ATOM 2253 N N . ASP A 1 360 ? -10.13863 20.93017 -21.31016 1.000 22.17449 339 ASP B N 1
ATOM 2254 C CA . ASP A 1 360 ? -9.22378 21.47109 -22.31320 1.000 21.60054 339 ASP B CA 1
ATOM 2255 C C . ASP A 1 360 ? -7.94048 20.65079 -22.42240 1.000 22.79120 339 ASP B C 1
ATOM 2256 O O . ASP A 1 360 ? -7.39664 20.48378 -23.52579 1.000 20.16539 339 ASP B O 1
ATOM 2261 N N . VAL A 1 361 ? -7.41653 20.15810 -21.29238 1.000 20.30941 340 VAL B N 1
ATOM 2262 C CA . VAL A 1 361 ? -6.17636 19.39668 -21.39320 1.000 23.18564 340 VAL B CA 1
ATOM 2263 C C . VAL A 1 361 ? -6.44388 18.02845 -22.01771 1.000 21.85226 340 VAL B C 1
ATOM 2264 O O . VAL A 1 361 ? -5.57479 17.48432 -22.71455 1.000 20.40938 340 VAL B O 1
ATOM 2268 N N . MET A 1 362 ? -7.65335 17.47668 -21.83519 1.000 19.12959 341 MET B N 1
ATOM 2269 C CA . MET A 1 362 ? -7.99432 16.23765 -22.53328 1.000 22.52407 341 MET B CA 1
ATOM 2270 C C . MET A 1 362 ? -8.06501 16.47819 -24.02806 1.000 23.19254 341 MET B C 1
ATOM 2271 O O . MET A 1 362 ? -7.60053 15.64647 -24.81533 1.000 21.61234 341 MET B O 1
ATOM 2276 N N . LEU A 1 363 ? -8.63419 17.62189 -24.43453 1.000 17.77381 342 LEU B N 1
ATOM 2277 C CA . LEU A 1 363 ? -8.72093 17.93298 -25.85485 1.000 20.87100 342 LEU B CA 1
ATOM 2278 C C . LEU A 1 363 ? -7.32695 18.13435 -26.44444 1.000 22.47052 342 LEU B C 1
ATOM 2279 O O . LEU A 1 363 ? -7.02125 17.60781 -27.52444 1.000 25.30454 342 LEU B O 1
ATOM 2284 N N . ALA A 1 364 ? -6.46492 18.87989 -25.75160 1.000 20.34531 343 ALA B N 1
ATOM 2285 C CA . ALA A 1 364 ? -5.07808 18.99644 -26.20349 1.000 24.63212 343 ALA B CA 1
ATOM 2286 C C . ALA A 1 364 ? -4.38895 17.63484 -26.21451 1.000 24.19346 343 ALA B C 1
ATOM 2287 O O . ALA A 1 364 ? -3.62435 17.31969 -27.13440 1.000 20.22085 343 ALA B O 1
ATOM 2289 N N . SER A 1 365 ? -4.64022 16.81225 -25.19326 1.000 22.86875 344 SER B N 1
ATOM 2290 C CA . SER A 1 365 ? -4.01173 15.49778 -25.17445 1.000 22.86379 344 SER B CA 1
ATOM 2291 C C . SER A 1 365 ? -4.45927 14.65944 -26.36108 1.000 24.09985 344 SER B C 1
ATOM 2292 O O . SER A 1 365 ? -3.62895 14.00868 -27.00935 1.000 22.58928 344 SER B O 1
ATOM 2295 N N . TRP A 1 366 ? -5.76158 14.69302 -26.68777 1.000 22.43359 345 TRP B N 1
ATOM 2296 C CA . TRP A 1 366 ? -6.26668 13.84825 -27.77114 1.000 23.52269 345 TRP B CA 1
ATOM 2297 C C . TRP A 1 366 ? -5.81801 14.34523 -29.13526 1.000 26.46780 345 TRP B C 1
ATOM 2298 O O . TRP A 1 366 ? -5.55648 13.53134 -30.03232 1.000 29.19113 345 TRP B O 1
ATOM 2309 N N . TYR A 1 367 ? -5.69657 15.66194 -29.30342 1.000 22.99135 346 TYR B N 1
ATOM 2310 C CA . TYR A 1 367 ? -5.07396 16.18412 -30.51078 1.000 27.26327 346 TYR B CA 1
ATOM 2311 C C . TYR A 1 367 ? -3.67240 15.61157 -30.69117 1.000 23.83854 346 TYR B C 1
ATOM 2312 O O . TYR A 1 367 ? -3.31518 15.14618 -31.78034 1.000 19.73343 346 TYR B O 1
ATOM 2321 N N . ASN A 1 368 ? -2.86171 15.66759 -29.63081 1.000 21.14387 347 ASN B N 1
ATOM 2322 C CA . ASN A 1 368 ? -1.52105 15.10235 -29.66751 1.000 18.75184 347 ASN B CA 1
ATOM 2323 C C . ASN A 1 368 ? -1.55691 13.60297 -29.87634 1.000 25.54485 347 ASN B C 1
ATOM 2324 O O . ASN A 1 368 ? -0.78468 13.06913 -30.68692 1.000 19.43256 347 ASN B O 1
ATOM 2329 N N . LYS A 1 369 ? -2.45889 12.90954 -29.15852 1.000 26.12666 348 LYS B N 1
ATOM 2330 C CA . LYS A 1 369 ? -2.50015 11.45047 -29.21980 1.000 24.68628 348 LYS B CA 1
ATOM 2331 C C . LYS A 1 369 ? -2.80911 10.98306 -30.63301 1.000 26.62481 348 LYS B C 1
ATOM 2332 O O . LYS A 1 369 ? -2.20586 10.01590 -31.12408 1.000 25.04578 348 LYS B O 1
ATOM 2338 N N . ARG A 1 370 ? -3.73350 11.67107 -31.31269 1.000 25.75685 349 ARG B N 1
ATOM 2339 C CA . ARG A 1 370 ? -4.09569 11.24170 -32.65694 1.000 25.59646 349 ARG B CA 1
ATOM 2340 C C . ARG A 1 370 ? -3.01051 11.58259 -33.66563 1.000 27.41591 349 ARG B C 1
ATOM 2341 O O . ARG A 1 370 ? -2.80042 10.82747 -34.62318 1.000 31.55813 349 ARG B O 1
ATOM 2349 N N . LYS A 1 371 ? -2.31417 12.70256 -33.47096 1.000 25.14201 350 LYS B N 1
ATOM 2350 C CA . LYS A 1 371 ? -1.26507 13.08662 -34.40427 1.000 23.84336 350 LYS B CA 1
ATOM 2351 C C . LYS A 1 371 ? -0.11240 12.08918 -34.38985 1.000 27.55990 350 LYS B C 1
ATOM 2352 O O . LYS A 1 371 ? 0.41670 11.73081 -35.44957 1.000 26.26701 350 LYS B O 1
ATOM 2358 N N . TYR A 1 372 ? 0.28913 11.62285 -33.20704 1.000 27.05994 351 TYR B N 1
ATOM 2359 C CA . TYR A 1 372 ? 1.45171 10.75473 -33.11702 1.000 25.64109 351 TYR B CA 1
ATOM 2360 C C . TYR A 1 372 ? 1.10484 9.27189 -33.12393 1.000 25.37750 351 TYR B C 1
ATOM 2361 O O . TYR A 1 372 ? 1.95582 8.46523 -33.51301 1.000 24.11693 351 TYR B O 1
ATOM 2370 N N . ASP A 1 373 ? -0.10271 8.89509 -32.70196 1.000 23.59350 352 ASP B N 1
ATOM 2371 C CA . ASP A 1 373 ? -0.61350 7.52946 -32.88570 1.000 24.46018 352 ASP B CA 1
ATOM 2372 C C . ASP A 1 373 ? 0.38623 6.48105 -32.40407 1.000 20.54180 352 ASP B C 1
ATOM 2373 O O . ASP A 1 373 ? 0.71714 5.54224 -33.11954 1.000 24.12369 352 ASP B O 1
ATOM 2378 N N . ALA A 1 374 ? 0.88339 6.66595 -31.21936 1.000 19.64640 353 ALA B N 1
ATOM 2379 C CA . ALA A 1 374 ? 1.99061 5.93891 -30.61543 1.000 20.72056 353 ALA B CA 1
ATOM 2380 C C . ALA A 1 374 ? 1.51511 4.64770 -29.94861 1.000 23.14420 353 ALA B C 1
ATOM 2381 O O . ALA A 1 374 ? 0.37544 4.56211 -29.46764 1.000 21.23141 353 ALA B O 1
ATOM 2383 N N . PRO A 1 375 ? 2.39624 3.65021 -29.91851 1.000 24.44055 354 PRO B N 1
ATOM 2384 C CA . PRO A 1 375 ? 2.01890 2.32357 -29.40603 1.000 18.97071 354 PRO B CA 1
ATOM 2385 C C . PRO A 1 375 ? 2.07652 2.21649 -27.88861 1.000 18.68146 354 PRO B C 1
ATOM 2386 O O . PRO A 1 375 ? 2.96982 2.75855 -27.23274 1.000 18.17314 354 PRO B O 1
ATOM 2390 N N . ARG A 1 376 ? 1.10801 1.49138 -27.32601 1.000 20.11644 355 ARG B N 1
ATOM 2391 C CA . ARG A 1 376 ? 1.13578 1.22398 -25.89348 1.000 21.18842 355 ARG B CA 1
ATOM 2392 C C . ARG A 1 376 ? 2.27196 0.25952 -25.57373 1.000 17.89411 355 ARG B C 1
ATOM 2393 O O . ARG A 1 376 ? 2.78198 -0.41968 -26.46399 1.000 18.82661 355 ARG B O 1
ATOM 2401 N N . PRO A 1 377 ? 2.68467 0.18379 -24.30536 1.000 20.16908 356 PRO B N 1
ATOM 2402 C CA . PRO A 1 377 ? 3.77245 -0.74246 -23.94505 1.000 17.90950 356 PRO B CA 1
ATOM 2403 C C . PRO A 1 377 ? 3.57456 -2.17600 -24.40187 1.000 19.11247 356 PRO B C 1
ATOM 2404 O O . PRO A 1 377 ? 4.53980 -2.77215 -24.89927 1.000 18.34604 356 PRO B O 1
ATOM 2408 N N . PHE A 1 378 ? 2.37627 -2.75788 -24.26116 1.000 16.61877 357 PHE B N 1
ATOM 2409 C CA . PHE A 1 378 ? 2.24352 -4.17654 -24.60151 1.000 17.84394 357 PHE B CA 1
ATOM 2410 C C . PHE A 1 378 ? 2.60424 -4.43512 -26.05939 1.000 20.20424 357 PHE B C 1
ATOM 2411 O O . PHE A 1 378 ? 3.18226 -5.48252 -26.38168 1.000 18.66014 357 PHE B O 1
ATOM 2419 N N . THR A 1 379 ? 2.33100 -3.47268 -26.94087 1.000 19.09456 358 THR B N 1
ATOM 2420 C CA . THR A 1 379 ? 2.66993 -3.65088 -28.34857 1.000 20.35465 358 THR B CA 1
ATOM 2421 C C . THR A 1 379 ? 4.17914 -3.71878 -28.55148 1.000 23.30976 358 THR B C 1
ATOM 2422 O O . THR A 1 379 ? 4.67203 -4.55610 -29.31987 1.000 26.69649 358 THR B O 1
ATOM 2426 N N . ALA A 1 380 ? 4.93225 -2.87275 -27.84744 1.000 24.04852 359 ALA B N 1
ATOM 2427 C CA . ALA A 1 380 ? 6.38523 -2.95203 -27.92755 1.000 24.64769 359 ALA B CA 1
ATOM 2428 C C . ALA A 1 380 ? 6.90019 -4.23935 -27.29861 1.000 21.94155 359 ALA B C 1
ATOM 2429 O O . ALA A 1 380 ? 7.78617 -4.89485 -27.85509 1.000 22.60346 359 ALA B O 1
ATOM 2431 N N . ILE A 1 381 ? 6.36805 -4.60985 -26.13405 1.000 22.31168 360 ILE B N 1
ATOM 2432 C CA . ILE A 1 381 ? 6.86176 -5.79675 -25.43950 1.000 24.27702 360 ILE B CA 1
ATOM 2433 C C . ILE A 1 381 ? 6.58462 -7.05495 -26.25828 1.000 23.19206 360 ILE B C 1
ATOM 2434 O O . ILE A 1 381 ? 7.42568 -7.95958 -26.34101 1.000 25.76209 360 ILE B O 1
ATOM 2439 N N . ARG A 1 382 ? 5.41553 -7.11845 -26.90057 1.000 25.19171 361 ARG B N 1
ATOM 2440 C CA . ARG A 1 382 ? 5.10254 -8.24113 -27.78365 1.000 23.04513 361 ARG B CA 1
ATOM 2441 C C . ARG A 1 382 ? 6.05903 -8.30432 -28.96301 1.000 30.49353 361 ARG B C 1
ATOM 2442 O O . ARG A 1 382 ? 6.44979 -9.39223 -29.41403 1.000 29.58655 361 ARG B O 1
ATOM 2450 N N . TYR A 1 383 ? 6.39862 -7.14269 -29.50956 1.000 28.26570 362 TYR B N 1
ATOM 2451 C CA . TYR A 1 383 ? 7.24920 -7.09604 -30.68318 1.000 26.45713 362 TYR B CA 1
ATOM 2452 C C . TYR A 1 383 ? 8.67134 -7.48950 -30.32937 1.000 26.90963 362 TYR B C 1
ATOM 2453 O O . TYR A 1 383 ? 9.25534 -8.36816 -30.97208 1.000 28.18384 362 TYR B O 1
ATOM 2462 N N . LEU A 1 384 ? 9.22936 -6.86650 -29.28527 1.000 26.00577 363 LEU B N 1
ATOM 2463 C CA . LEU A 1 384 ? 10.63536 -7.05972 -28.95116 1.000 24.81110 363 LEU B CA 1
ATOM 2464 C C . LEU A 1 384 ? 10.89606 -8.45405 -28.39302 1.000 29.18546 363 LEU B C 1
ATOM 2465 O O . LEU A 1 384 ? 11.96506 -9.02988 -28.62045 1.000 29.88754 363 LEU B O 1
ATOM 2470 N N . TYR A 1 385 ? 9.94990 -9.00563 -27.64029 1.000 28.47046 364 TYR B N 1
ATOM 2471 C CA . TYR A 1 385 ? 10.22789 -10.18188 -26.83189 1.000 30.63160 364 TYR B CA 1
ATOM 2472 C C . TYR A 1 385 ? 9.46303 -11.40908 -27.31659 1.000 31.19590 364 TYR B C 1
ATOM 2473 O O . TYR A 1 385 ? 9.21008 -12.33830 -26.54554 1.000 27.15913 364 TYR B O 1
ATOM 2482 N N . ALA A 1 386 ? 9.12842 -11.42877 -28.60602 1.000 27.26166 365 ALA B N 1
ATOM 2483 C CA . ALA A 1 386 ? 8.37851 -12.53597 -29.18105 1.000 30.56802 365 ALA B CA 1
ATOM 2484 C C . ALA A 1 386 ? 9.08425 -13.86395 -28.92475 1.000 30.94492 365 ALA B C 1
ATOM 2485 O O . ALA A 1 386 ? 10.30039 -13.99037 -29.12122 1.000 30.26509 365 ALA B O 1
ATOM 2487 N N . GLY A 1 387 ? 8.30946 -14.85315 -28.47517 1.000 31.32502 366 GLY B N 1
ATOM 2488 C CA . GLY A 1 387 ? 8.82066 -16.17012 -28.16733 1.000 29.25670 366 GLY B CA 1
ATOM 2489 C C . GLY A 1 387 ? 9.56279 -16.29014 -26.85676 1.000 29.32905 366 GLY B C 1
ATOM 2490 O O . GLY A 1 387 ? 9.97789 -17.39861 -26.50923 1.000 36.12511 366 GLY B O 1
ATOM 2491 N N . GLN A 1 388 ? 9.72957 -15.19943 -26.11583 1.000 26.49651 367 GLN B N 1
ATOM 2492 C CA . GLN A 1 388 ? 10.45507 -15.18361 -24.85544 1.000 26.07755 367 GLN B CA 1
ATOM 2493 C C . GLN A 1 388 ? 9.49784 -15.15511 -23.66879 1.000 26.97363 367 GLN B C 1
ATOM 2494 O O . GLN A 1 388 ? 8.30285 -14.89352 -23.80135 1.000 27.34833 367 GLN B O 1
ATOM 2500 N N . LYS A 1 389 ? 10.05246 -15.41445 -22.48822 1.000 29.77528 368 LYS B N 1
ATOM 2501 C CA . LYS A 1 389 ? 9.31532 -15.41720 -21.22984 1.000 28.68488 368 LYS B CA 1
ATOM 2502 C C . LYS A 1 389 ? 9.96964 -14.39352 -20.32372 1.000 30.63260 368 LYS B C 1
ATOM 2503 O O . LYS A 1 389 ? 11.19702 -14.36266 -20.22012 1.000 32.10973 368 LYS B O 1
ATOM 2509 N N . LEU A 1 390 ? 9.16773 -13.55494 -19.67727 1.000 28.84343 369 LEU B N 1
ATOM 2510 C CA . LEU A 1 390 ? 9.69815 -12.36955 -19.02260 1.000 27.03292 369 LEU B CA 1
ATOM 2511 C C . LEU A 1 390 ? 9.48297 -12.42799 -17.51831 1.000 25.88096 369 LEU B C 1
ATOM 2512 O O . LEU A 1 390 ? 8.53143 -13.04209 -17.03188 1.000 32.16594 369 LEU B O 1
ATOM 2517 N N . ARG A 1 391 ? 10.37337 -11.77811 -16.78099 1.000 23.11225 370 ARG B N 1
ATOM 2518 C CA . ARG A 1 391 ? 10.09917 -11.47258 -15.38486 1.000 29.62406 370 ARG B CA 1
ATOM 2519 C C . ARG A 1 391 ? 9.15273 -10.27745 -15.34590 1.000 29.10270 370 ARG B C 1
ATOM 2520 O O . ARG A 1 391 ? 9.47562 -9.21477 -15.89047 1.000 33.95036 370 ARG B O 1
ATOM 2528 N N . ALA A 1 392 ? 7.98090 -10.45490 -14.73271 1.000 29.71329 371 ALA B N 1
ATOM 2529 C CA . ALA A 1 392 ? 6.95055 -9.41815 -14.70959 1.000 27.88747 371 ALA B CA 1
ATOM 2530 C C . ALA A 1 392 ? 5.91232 -9.76055 -13.65322 1.000 27.11060 371 ALA B C 1
ATOM 2531 O O . ALA A 1 392 ? 5.87204 -10.87556 -13.12387 1.000 29.87730 371 ALA B O 1
ATOM 2533 N N . TRP A 1 393 ? 5.06432 -8.78455 -13.35860 1.000 22.41722 372 TRP B N 1
ATOM 2534 C CA . TRP A 1 393 ? 3.83507 -9.07338 -12.63504 1.000 24.41799 372 TRP B CA 1
ATOM 2535 C C . TRP A 1 393 ? 3.07484 -10.19747 -13.32633 1.000 24.61938 372 TRP B C 1
ATOM 2536 O O . TRP A 1 393 ? 2.89525 -10.18311 -14.54374 1.000 24.53047 372 TRP B O 1
ATOM 2547 N N . GLY A 1 394 ? 2.63759 -11.17812 -12.54704 1.000 25.54025 373 GLY B N 1
ATOM 2548 C CA . GLY A 1 394 ? 1.94724 -12.32119 -13.10331 1.000 24.41575 373 GLY B CA 1
ATOM 2549 C C . GLY A 1 394 ? 0.45432 -12.19408 -13.21567 1.000 25.10360 373 GLY B C 1
ATOM 2550 O O . GLY A 1 394 ? -0.18898 -13.05288 -13.82625 1.000 29.08719 373 GLY B O 1
ATOM 2551 N N . GLY A 1 395 ? -0.12187 -11.14301 -12.65260 1.000 23.71847 374 GLY B N 1
ATOM 2552 C CA . GLY A 1 395 ? -1.54417 -10.96134 -12.69987 1.000 24.37102 374 GLY B CA 1
ATOM 2553 C C . GLY A 1 395 ? -2.12614 -11.00656 -11.30729 1.000 25.16617 374 GLY B C 1
ATOM 2554 O O . GLY A 1 395 ? -1.40479 -11.18264 -10.32217 1.000 27.07387 374 GLY B O 1
ATOM 2555 N N . PRO A 1 396 ? -3.45050 -10.83584 -11.20296 1.000 27.33760 375 PRO B N 1
ATOM 2556 C CA . PRO A 1 396 ? -4.10789 -10.81391 -9.88528 1.000 28.85531 375 PRO B CA 1
ATOM 2557 C C . PRO A 1 396 ? -3.64242 -11.91556 -8.94691 1.000 28.14250 375 PRO B C 1
ATOM 2558 O O . PRO A 1 396 ? -3.77023 -13.11027 -9.23549 1.000 24.52441 375 PRO B O 1
ATOM 2562 N N . GLY A 1 397 ? -3.04857 -11.50045 -7.83316 1.000 28.93114 376 GLY B N 1
ATOM 2563 C CA . GLY A 1 397 ? -2.63043 -12.41780 -6.79965 1.000 21.06214 376 GLY B CA 1
ATOM 2564 C C . GLY A 1 397 ? -1.43518 -13.27678 -7.12839 1.000 27.55799 376 GLY B C 1
ATOM 2565 O O . GLY A 1 397 ? -1.10079 -14.16535 -6.34595 1.000 30.05286 376 GLY B O 1
ATOM 2566 N N . LYS A 1 398 ? -0.77181 -13.06055 -8.25666 1.000 29.34471 377 LYS B N 1
ATOM 2567 C CA . LYS A 1 398 ? 0.36506 -13.90818 -8.58503 1.000 27.00147 377 LYS B CA 1
ATOM 2568 C C . LYS A 1 398 ? 1.70352 -13.32412 -8.15221 1.000 27.68544 377 LYS B C 1
ATOM 2569 O O . LYS A 1 398 ? 2.68256 -14.06649 -8.09211 1.000 29.44905 377 LYS B O 1
ATOM 2575 N N . GLY A 1 399 ? 1.77789 -12.02749 -7.84073 1.000 26.07236 378 GLY B N 1
ATOM 2576 C CA . GLY A 1 399 ? 3.09381 -11.43811 -7.60303 1.000 25.27398 378 GLY B CA 1
ATOM 2577 C C . GLY A 1 399 ? 3.98721 -11.57126 -8.83591 1.000 27.73750 378 GLY B C 1
ATOM 2578 O O . GLY A 1 399 ? 3.55957 -11.96892 -9.91884 1.000 30.36798 378 GLY B O 1
ATOM 2579 N N . THR A 1 400 ? 5.26123 -11.24086 -8.64817 1.000 23.58804 379 THR B N 1
ATOM 2580 C CA . THR A 1 400 ? 6.19131 -11.31967 -9.76563 1.000 23.18830 379 THR B CA 1
ATOM 2581 C C . THR A 1 400 ? 6.50450 -12.77418 -10.09978 1.000 27.76335 379 THR B C 1
ATOM 2582 O O . THR A 1 400 ? 6.61765 -13.61891 -9.20907 1.000 31.06963 379 THR B O 1
ATOM 2586 N N . VAL A 1 401 ? 6.58586 -13.07116 -11.40410 1.000 28.87695 380 VAL B N 1
ATOM 2587 C CA . VAL A 1 401 ? 6.90846 -14.39311 -11.92922 1.000 28.55075 380 VAL B CA 1
ATOM 2588 C C . VAL A 1 401 ? 8.04976 -14.24522 -12.93071 1.000 29.35076 380 VAL B C 1
ATOM 2589 O O . VAL A 1 401 ? 8.25632 -13.18460 -13.52436 1.000 30.07567 380 VAL B O 1
ATOM 2593 N N . ASP A 1 402 ? 8.79219 -15.33169 -13.13193 1.000 27.32232 381 ASP B N 1
ATOM 2594 C CA . ASP A 1 402 ? 9.87174 -15.29410 -14.10644 1.000 29.56326 381 ASP B CA 1
ATOM 2595 C C . ASP A 1 402 ? 9.46084 -15.82462 -15.47304 1.000 28.07194 381 ASP B C 1
ATOM 2596 O O . ASP A 1 402 ? 10.24485 -15.72971 -16.41814 1.000 28.62705 381 ASP B O 1
ATOM 2601 N N . ASP A 1 403 ? 8.26384 -16.37432 -15.61479 1.000 27.77960 382 ASP B N 1
ATOM 2602 C CA . ASP A 1 403 ? 7.91274 -17.04359 -16.86186 1.000 31.16263 382 ASP B CA 1
ATOM 2603 C C . ASP A 1 403 ? 6.62530 -16.47787 -17.46656 1.000 29.85752 382 ASP B C 1
ATOM 2604 O O . ASP A 1 403 ? 5.76091 -17.22744 -17.91988 1.000 31.17019 382 ASP B O 1
ATOM 2609 N N . MET A 1 404 ? 6.46761 -15.15933 -17.47338 1.000 25.85675 383 MET B N 1
ATOM 2610 C CA . MET A 1 404 ? 5.37973 -14.50853 -18.20817 1.000 23.83072 383 MET B CA 1
ATOM 2611 C C . MET A 1 404 ? 5.65294 -14.55153 -19.70221 1.000 23.00343 383 MET B C 1
ATOM 2612 O O . MET A 1 404 ? 6.60501 -13.90876 -20.15830 1.000 29.03765 383 MET B O 1
ATOM 2617 N N . PRO A 1 405 ? 4.87478 -15.27829 -20.49548 1.000 22.79004 384 PRO B N 1
ATOM 2618 C CA . PRO A 1 405 ? 5.04862 -15.20440 -21.94888 1.000 25.75707 384 PRO B CA 1
ATOM 2619 C C . PRO A 1 405 ? 4.77358 -13.78587 -22.41593 1.000 25.59942 384 PRO B C 1
ATOM 2620 O O . PRO A 1 405 ? 3.75776 -13.19216 -22.05026 1.000 27.07145 384 PRO B O 1
ATOM 2624 N N . ALA A 1 406 ? 5.68756 -13.24396 -23.23319 1.000 24.84001 385 ALA B N 1
ATOM 2625 C CA . ALA A 1 406 ? 5.53529 -11.87177 -23.71459 1.000 24.45344 385 ALA B CA 1
ATOM 2626 C C . ALA A 1 406 ? 4.18890 -11.65394 -24.37763 1.000 30.02616 385 ALA B C 1
ATOM 2627 O O . ALA A 1 406 ? 3.64447 -10.54536 -24.32295 1.000 26.19504 385 ALA B O 1
ATOM 2629 N N . GLU A 1 407 ? 3.62105 -12.70103 -24.98407 1.000 28.99367 386 GLU B N 1
ATOM 2630 C CA . GLU A 1 407 ? 2.32630 -12.55534 -25.62958 1.000 25.49519 386 GLU B CA 1
ATOM 2631 C C . GLU A 1 407 ? 1.17188 -12.50964 -24.63281 1.000 25.15953 386 GLU B C 1
ATOM 2632 O O . GLU A 1 407 ? 0.05750 -12.14801 -25.01238 1.000 21.16551 386 GLU B O 1
ATOM 2638 N N . ASP A 1 408 ? 1.39753 -12.83717 -23.36987 1.000 24.60462 387 ASP B N 1
ATOM 2639 C CA . ASP A 1 408 ? 0.33716 -12.72691 -22.37924 1.000 23.83009 387 ASP B CA 1
ATOM 2640 C C . ASP A 1 408 ? 0.51422 -11.53041 -21.45090 1.000 22.43922 387 ASP B C 1
ATOM 2641 O O . ASP A 1 408 ? -0.42387 -11.18855 -20.71665 1.000 23.68206 387 ASP B O 1
ATOM 2646 N N . TRP A 1 409 ? 1.67483 -10.87322 -21.48823 1.000 22.15831 388 TRP B N 1
ATOM 2647 C CA . TRP A 1 409 ? 1.95836 -9.78994 -20.56104 1.000 20.90571 388 TRP B CA 1
ATOM 2648 C C . TRP A 1 409 ? 0.88070 -8.71557 -20.64334 1.000 23.71110 388 TRP B C 1
ATOM 2649 O O . TRP A 1 409 ? 0.42262 -8.34416 -21.73123 1.000 22.04416 388 TRP B O 1
ATOM 2660 N N . GLN A 1 410 ? 0.44697 -8.25084 -19.47740 1.000 19.20062 389 GLN B N 1
ATOM 2661 C CA . GLN A 1 410 ? -0.48607 -7.14818 -19.38055 1.000 18.00183 389 GLN B CA 1
ATOM 2662 C C . GLN A 1 410 ? 0.06492 -6.09540 -18.43628 1.000 19.75613 389 GLN B C 1
ATOM 2663 O O . GLN A 1 410 ? 0.80133 -6.40080 -17.49625 1.000 18.72627 389 GLN B O 1
ATOM 2669 N N . SER A 1 411 ? -0.32595 -4.85462 -18.68668 1.000 16.07777 390 SER B N 1
ATOM 2670 C CA . SER A 1 411 ? -0.14473 -3.80417 -17.70276 1.000 21.12842 390 SER B CA 1
ATOM 2671 C C . SER A 1 411 ? -0.84218 -4.18328 -16.40242 1.000 17.62632 390 SER B C 1
ATOM 2672 O O . SER A 1 411 ? -1.75441 -5.00564 -16.38164 1.000 16.48395 390 SER B O 1
ATOM 2675 N N . TYR A 1 412 ? -0.40430 -3.57538 -15.30012 1.000 21.05729 391 TYR B N 1
ATOM 2676 C CA . TYR A 1 412 ? -1.12200 -3.76529 -14.04162 1.000 19.53383 391 TYR B CA 1
ATOM 2677 C C . TYR A 1 412 ? -2.52338 -3.17043 -14.13750 1.000 20.88045 391 TYR B C 1
ATOM 2678 O O . TYR A 1 412 ? -3.52581 -3.85969 -13.90577 1.000 18.38232 391 TYR B O 1
ATOM 2687 N N . LEU A 1 413 ? -2.60807 -1.88331 -14.48143 1.000 19.47063 392 LEU B N 1
ATOM 2688 C CA . LEU A 1 413 ? -3.88020 -1.27244 -14.84213 1.000 21.16088 392 LEU B CA 1
ATOM 2689 C C . LEU A 1 413 ? -4.34965 -1.79073 -16.19997 1.000 18.54076 392 LEU B C 1
ATOM 2690 O O . LEU A 1 413 ? -3.55061 -2.21605 -17.03698 1.000 18.93513 392 LEU B O 1
ATOM 2695 N N . GLN A 1 414 ? -5.65747 -1.75958 -16.41588 1.000 18.40798 393 GLN B N 1
ATOM 2696 C CA . GLN A 1 414 ? -6.18735 -2.00070 -17.75500 1.000 22.04983 393 GLN B CA 1
ATOM 2697 C C . GLN A 1 414 ? -5.74938 -0.87008 -18.68657 1.000 19.78450 393 GLN B C 1
ATOM 2698 O O . GLN A 1 414 ? -6.02153 0.30630 -18.42234 1.000 19.50154 393 GLN B O 1
ATOM 2704 N N . VAL A 1 415 ? -5.07196 -1.21369 -19.77524 1.000 16.35335 394 VAL B N 1
ATOM 2705 C CA . VAL A 1 415 ? -4.60150 -0.18787 -20.69670 1.000 17.26650 394 VAL B CA 1
ATOM 2706 C C . VAL A 1 415 ? -5.79430 0.37321 -21.46884 1.000 22.30934 394 VAL B C 1
ATOM 2707 O O . VAL A 1 415 ? -6.65893 -0.38052 -21.92871 1.000 22.81537 394 VAL B O 1
ATOM 2711 N N . SER A 1 416 ? -5.86308 1.70549 -21.59470 1.000 16.76650 395 SER B N 1
ATOM 2712 C CA . SER A 1 416 ? -7.05824 2.34189 -22.13592 1.000 22.20260 395 SER B CA 1
ATOM 2713 C C . SER A 1 416 ? -7.08731 2.29649 -23.66405 1.000 21.97283 395 SER B C 1
ATOM 2714 O O . SER A 1 416 ? -6.08444 2.03037 -24.33937 1.000 19.39840 395 SER B O 1
ATOM 2717 N N . ASP A 1 417 ? -8.26210 2.63552 -24.20209 1.000 19.86795 396 ASP B N 1
ATOM 2718 C CA . ASP A 1 417 ? -8.55637 2.51132 -25.62977 1.000 20.93970 396 ASP B CA 1
ATOM 2719 C C . ASP A 1 417 ? -8.16168 3.77233 -26.41105 1.000 20.06575 396 ASP B C 1
ATOM 2720 O O . ASP A 1 417 ? -8.99061 4.40275 -27.05270 1.000 21.84208 396 ASP B O 1
ATOM 2725 N N . HIS A 1 418 ? -6.87728 4.13137 -26.37675 1.000 23.68211 397 HIS B N 1
ATOM 2726 C CA . HIS A 1 418 ? -6.37892 5.21831 -27.21745 1.000 21.45914 397 HIS B CA 1
ATOM 2727 C C . HIS A 1 418 ? -4.86404 5.12402 -27.30472 1.000 18.67001 397 HIS B C 1
ATOM 2728 O O . HIS A 1 418 ? -4.23147 4.48195 -26.45893 1.000 19.95308 397 HIS B O 1
ATOM 2735 N N . PRO A 1 419 ? -4.25869 5.76710 -28.31233 1.000 21.27630 398 PRO B N 1
ATOM 2736 C CA . PRO A 1 419 ? -2.79233 5.76046 -28.45780 1.000 21.39055 398 PRO B CA 1
ATOM 2737 C C . PRO A 1 419 ? -2.07417 6.25413 -27.21406 1.000 20.71970 398 PRO B C 1
ATOM 2738 O O . PRO A 1 419 ? -2.64855 6.94724 -26.37566 1.000 21.80072 398 PRO B O 1
ATOM 2742 N N . GLU A 1 420 ? -0.77283 5.91669 -27.13719 1.000 21.98823 399 GLU B N 1
ATOM 2743 C CA . GLU A 1 420 ? 0.00282 6.00435 -25.89815 1.000 19.92867 399 GLU B CA 1
ATOM 2744 C C . GLU A 1 420 ? 0.49425 7.40598 -25.56766 1.000 23.13184 399 GLU B C 1
ATOM 2745 O O . GLU A 1 420 ? 0.69134 7.71590 -24.39109 1.000 22.73631 399 GLU B O 1
ATOM 2751 N N . TYR A 1 421 ? 0.73900 8.25966 -26.55806 1.000 23.67698 400 TYR B N 1
ATOM 2752 C CA . TYR A 1 421 ? 1.56816 9.42365 -26.28767 1.000 22.41201 400 TYR B CA 1
ATOM 2753 C C . TYR A 1 421 ? 0.87097 10.70960 -26.70088 1.000 23.85475 400 TYR B C 1
ATOM 2754 O O . TYR A 1 421 ? 0.48345 10.85806 -27.87719 1.000 26.28063 400 TYR B O 1
ATOM 2763 N N . PRO A 1 422 ? 0.74515 11.68903 -25.78768 1.000 22.86953 401 PRO B N 1
ATOM 2764 C CA . PRO A 1 422 ? 1.24781 11.63165 -24.40041 1.000 22.80845 401 PRO B CA 1
ATOM 2765 C C . PRO A 1 422 ? 0.22594 11.02684 -23.43812 1.000 23.92026 401 PRO B C 1
ATOM 2766 O O . PRO A 1 422 ? -0.73570 10.42187 -23.91106 1.000 25.67100 401 PRO B O 1
ATOM 2770 N N . SER A 1 423 ? 0.40810 11.20524 -22.12890 1.000 21.48430 402 SER B N 1
ATOM 2771 C CA . SER A 1 423 ? -0.49612 10.63350 -21.13824 1.000 22.54328 402 SER B CA 1
ATOM 2772 C C . SER A 1 423 ? -1.60620 11.61820 -20.79038 1.000 28.16932 402 SER B C 1
ATOM 2773 O O . SER A 1 423 ? -1.33743 12.72179 -20.29518 1.000 25.22805 402 SER B O 1
ATOM 2776 N N . GLY A 1 424 ? -2.85347 11.20347 -21.00309 1.000 26.55215 403 GLY B N 1
ATOM 2777 C CA . GLY A 1 424 ? -3.96654 12.06548 -20.64639 1.000 22.17012 403 GLY B CA 1
ATOM 2778 C C . GLY A 1 424 ? -4.13274 12.21313 -19.14535 1.000 24.37812 403 GLY B C 1
ATOM 2779 O O . GLY A 1 424 ? -4.38620 13.31234 -18.64822 1.000 24.58295 403 GLY B O 1
ATOM 2780 N N . SER A 1 425 ? -3.98201 11.11777 -18.39415 1.000 25.60050 404 SER B N 1
ATOM 2781 C CA . SER A 1 425 ? -4.13794 11.22603 -16.94449 1.000 27.87199 404 SER B CA 1
ATOM 2782 C C . SER A 1 425 ? -3.12687 12.19553 -16.35693 1.000 26.14448 404 SER B C 1
ATOM 2783 O O . SER A 1 425 ? -3.47286 13.00134 -15.48580 1.000 25.35438 404 SER B O 1
ATOM 2786 N N . THR A 1 426 ? -1.87089 12.12642 -16.83182 1.000 24.78979 405 THR B N 1
ATOM 2787 C CA . THR A 1 426 ? -0.79466 12.95933 -16.30136 1.000 26.44141 405 THR B CA 1
ATOM 2788 C C . THR A 1 426 ? -0.99805 14.42117 -16.66810 1.000 25.49396 405 THR B C 1
ATOM 2789 O O . THR A 1 426 ? -0.72308 15.31775 -15.86081 1.000 25.44513 405 THR B O 1
ATOM 2793 N N . ALA A 1 427 ? -1.47343 14.68336 -17.88208 1.000 23.68794 406 ALA B N 1
ATOM 2794 C CA . ALA A 1 427 ? -1.70452 16.06493 -18.26116 1.000 25.52377 406 ALA B CA 1
ATOM 2795 C C . ALA A 1 427 ? -2.83399 16.67123 -17.43833 1.000 25.49517 406 ALA B C 1
ATOM 2796 O O . ALA A 1 427 ? -2.83394 17.87863 -17.17136 1.000 24.71358 406 ALA B O 1
ATOM 2798 N N . PHE A 1 428 ? -3.78736 15.84584 -17.01124 1.000 25.00157 407 PHE B N 1
ATOM 2799 C CA . PHE A 1 428 ? -4.85858 16.30923 -16.13666 1.000 20.82230 407 PHE B CA 1
ATOM 2800 C C . PHE A 1 428 ? -4.35072 16.53713 -14.71019 1.000 25.54664 407 PHE B C 1
ATOM 2801 O O . PHE A 1 428 ? -4.69204 17.54670 -14.09282 1.000 24.70790 407 PHE B O 1
ATOM 2809 N N . CYS A 1 429 ? -3.54035 15.60933 -14.17433 1.000 25.41969 408 CYS B N 1
ATOM 2810 C CA . CYS A 1 429 ? -2.83327 15.83214 -12.91083 1.000 23.93161 408 CYS B CA 1
ATOM 2811 C C . CYS A 1 429 ? -2.08330 17.16135 -12.92560 1.000 24.92377 408 CYS B C 1
ATOM 2812 O O . CYS A 1 429 ? -2.27640 18.00682 -12.04372 1.000 29.19928 408 CYS B O 1
ATOM 2815 N N . ALA A 1 430 ? -1.22798 17.37490 -13.93604 1.000 26.89237 409 ALA B N 1
ATOM 2816 C CA . ALA A 1 430 ? -0.43106 18.60476 -13.97528 1.000 23.75656 409 ALA B CA 1
ATOM 2817 C C . ALA A 1 430 ? -1.30888 19.84341 -14.11109 1.000 27.78791 409 ALA B C 1
ATOM 2818 O O . ALA A 1 430 ? -1.07783 20.84674 -13.42819 1.000 30.63313 409 ALA B O 1
ATOM 2820 N N . ALA A 1 431 ? -2.31964 19.80380 -14.99125 1.000 30.24613 410 ALA B N 1
ATOM 2821 C CA . ALA A 1 431 ? -3.21508 20.95697 -15.12310 1.000 30.01435 410 ALA B CA 1
ATOM 2822 C C . ALA A 1 431 ? -3.92232 21.24439 -13.80912 1.000 29.04139 410 ALA B C 1
ATOM 2823 O O . ALA A 1 431 ? -4.06322 22.40657 -13.40451 1.000 28.89213 410 ALA B O 1
ATOM 2825 N N . GLN A 1 432 ? -4.35861 20.19291 -13.12056 1.000 26.47889 411 GLN B N 1
ATOM 2826 C CA . GLN A 1 432 ? -5.03502 20.38465 -11.84574 1.000 30.77839 411 GLN B CA 1
ATOM 2827 C C . GLN A 1 432 ? -4.08635 20.95295 -10.79342 1.000 31.06662 411 GLN B C 1
ATOM 2828 O O . GLN A 1 432 ? -4.50074 21.73070 -9.92740 1.000 28.53713 411 GLN B O 1
ATOM 2834 N N . ALA A 1 433 ? -2.81185 20.55682 -10.83489 1.000 31.28200 412 ALA B N 1
ATOM 2835 C CA . ALA A 1 433 ? -1.87034 21.09030 -9.86416 1.000 27.78071 412 ALA B CA 1
ATOM 2836 C C . ALA A 1 433 ? -1.48691 22.52410 -10.20401 1.000 29.80322 412 ALA B C 1
ATOM 2837 O O . ALA A 1 433 ? -1.34771 23.35951 -9.30560 1.000 27.39209 412 ALA B O 1
ATOM 2839 N N . GLU A 1 434 ? -1.30366 22.82641 -11.49057 1.000 26.77637 413 GLU B N 1
ATOM 2840 C CA . GLU A 1 434 ? -1.13464 24.21586 -11.89220 1.000 27.20860 413 GLU B CA 1
ATOM 2841 C C . GLU A 1 434 ? -2.27268 25.07596 -11.34667 1.000 31.28480 413 GLU B C 1
ATOM 2842 O O . GLU A 1 434 ? -2.03191 26.09891 -10.69114 1.000 28.92258 413 GLU B O 1
ATOM 2848 N N . VAL A 1 435 ? -3.52192 24.63940 -11.55451 1.000 27.92970 414 VAL B N 1
ATOM 2849 C CA . VAL A 1 435 ? -4.66305 25.39624 -11.04486 1.000 30.42625 414 VAL B CA 1
ATOM 2850 C C . VAL A 1 435 ? -4.65352 25.40796 -9.52874 1.000 31.06303 414 VAL B C 1
ATOM 2851 O O . VAL A 1 435 ? -5.00425 26.41589 -8.90145 1.000 33.00564 414 VAL B O 1
ATOM 2855 N N . GLY A 1 436 ? -4.26621 24.28960 -8.91637 1.000 27.23042 415 GLY B N 1
ATOM 2856 C CA . GLY A 1 436 ? -4.18555 24.24870 -7.46656 1.000 29.83349 415 GLY B CA 1
ATOM 2857 C C . GLY A 1 436 ? -3.23174 25.29415 -6.92273 1.000 35.91644 415 GLY B C 1
ATOM 2858 O O . GLY A 1 436 ? -3.55914 26.02738 -5.98288 1.000 38.46918 415 GLY B O 1
ATOM 2859 N N . LYS A 1 437 ? -2.04143 25.38332 -7.52542 1.000 33.52649 416 LYS B N 1
ATOM 2860 C CA . LYS A 1 437 ? -1.05001 26.36512 -7.10894 1.000 37.32318 416 LYS B CA 1
ATOM 2861 C C . LYS A 1 437 ? -1.58916 27.78340 -7.23797 1.000 34.72258 416 LYS B C 1
ATOM 2862 O O . LYS A 1 437 ? -1.38944 28.61165 -6.34566 1.000 39.54744 416 LYS B O 1
ATOM 2868 N N . LEU A 1 438 ? -2.26708 28.08324 -8.34814 1.000 31.34221 417 LEU B N 1
ATOM 2869 C CA . LEU A 1 438 ? -2.74248 29.43646 -8.58946 1.000 27.96297 417 LEU B CA 1
ATOM 2870 C C . LEU A 1 438 ? -3.91356 29.79036 -7.68832 1.000 36.57665 417 LEU B C 1
ATOM 2871 O O . LEU A 1 438 ? -4.19658 30.96717 -7.47510 1.000 36.56759 417 LEU B O 1
ATOM 2876 N N . VAL A 1 439 ? -4.58760 28.79647 -7.13701 1.000 40.77984 418 VAL B N 1
ATOM 2877 C CA . VAL A 1 439 ? -5.68504 29.07032 -6.22763 1.000 40.76037 418 VAL B CA 1
ATOM 2878 C C . VAL A 1 439 ? -5.16130 29.32982 -4.81913 1.000 44.92610 418 VAL B C 1
ATOM 2879 O O . VAL A 1 439 ? -5.55185 30.30680 -4.16761 1.000 45.03047 418 VAL B O 1
ATOM 2883 N N . GLY A 1 440 ? -4.24795 28.48233 -4.34092 1.000 38.96907 419 GLY B N 1
ATOM 2884 C CA . GLY A 1 440 ? -3.72006 28.59408 -3.00025 1.000 35.84891 419 GLY B CA 1
ATOM 2885 C C . GLY A 1 440 ? -2.41075 29.33047 -2.85347 1.000 41.75064 419 GLY B C 1
ATOM 2886 O O . GLY A 1 440 ? -1.85864 29.36133 -1.75189 1.000 49.06622 419 GLY B O 1
ATOM 2887 N N . GLY A 1 441 ? -1.87037 29.90923 -3.92423 1.000 43.16710 420 GLY B N 1
ATOM 2888 C CA . GLY A 1 441 ? -0.68531 30.73595 -3.82721 1.000 35.39760 420 GLY B CA 1
ATOM 2889 C C . GLY A 1 441 ? 0.64354 30.01651 -3.68115 1.000 43.75991 420 GLY B C 1
ATOM 2890 O O . GLY A 1 441 ? 1.69125 30.67658 -3.70192 1.000 53.41902 420 GLY B O 1
ATOM 2891 N N . GLY A 1 442 ? 0.65893 28.69992 -3.53426 1.000 41.81255 421 GLY B N 1
ATOM 2892 C CA . GLY A 1 442 ? 1.92666 28.02152 -3.34635 1.000 39.58370 421 GLY B CA 1
ATOM 2893 C C . GLY A 1 442 ? 1.80896 26.56079 -3.71815 1.000 44.12994 421 GLY B C 1
ATOM 2894 O O . GLY A 1 442 ? 0.76114 26.09133 -4.17682 1.000 37.25059 421 GLY B O 1
ATOM 2895 N N . ASP A 1 443 ? 2.91123 25.83945 -3.50673 1.000 38.68950 422 ASP B N 1
ATOM 2896 C CA . ASP A 1 443 ? 2.95435 24.42746 -3.83909 1.000 33.88793 422 ASP B CA 1
ATOM 2897 C C . ASP A 1 443 ? 2.26368 23.55441 -2.79664 1.000 41.73371 422 ASP B C 1
ATOM 2898 O O . ASP A 1 443 ? 2.12715 22.34588 -3.02051 1.000 41.94045 422 ASP B O 1
ATOM 2903 N N . ARG A 1 444 ? 1.80534 24.13284 -1.68890 1.000 37.43311 423 ARG B N 1
ATOM 2904 C CA . ARG A 1 444 ? 1.20512 23.35572 -0.61205 1.000 40.09423 423 ARG B CA 1
ATOM 2905 C C . ARG A 1 444 ? -0.15766 22.79379 -1.00366 1.000 45.00802 423 ARG B C 1
ATOM 2906 O O . ARG A 1 444 ? -0.98572 23.48807 -1.60196 1.000 43.97239 423 ARG B O 1
ATOM 2914 N N . THR A 1 445 ? -0.40068 21.53253 -0.63124 1.000 43.09601 424 THR B N 1
ATOM 2915 C CA . THR A 1 445 ? -1.72902 20.94427 -0.74058 1.000 44.28346 424 THR B CA 1
ATOM 2916 C C . THR A 1 445 ? -1.87233 19.84021 0.29991 1.000 41.94644 424 THR B C 1
ATOM 2917 O O . THR A 1 445 ? -0.97519 19.60241 1.11235 1.000 47.29105 424 THR B O 1
ATOM 2921 N N . ASP A 1 446 ? -3.03015 19.17750 0.27773 1.000 41.72257 425 ASP B N 1
ATOM 2922 C CA . ASP A 1 446 ? -3.31947 18.06477 1.18123 1.000 42.11648 425 ASP B CA 1
ATOM 2923 C C . ASP A 1 446 ? -4.22309 17.09711 0.42012 1.000 48.27357 425 ASP B C 1
ATOM 2924 O O . ASP A 1 446 ? -5.44771 17.26956 0.39745 1.000 54.50611 425 ASP B O 1
ATOM 2929 N N . ILE A 1 447 ? -3.60759 16.08373 -0.18773 1.000 47.48290 426 ILE B N 1
ATOM 2930 C CA . ILE A 1 447 ? -4.28701 15.08028 -0.99587 1.000 41.84058 426 ILE B CA 1
ATOM 2931 C C . ILE A 1 447 ? -4.06413 13.73506 -0.33153 1.000 40.46580 426 ILE B C 1
ATOM 2932 O O . ILE A 1 447 ? -2.92861 13.39966 0.01876 1.000 44.79150 426 ILE B O 1
ATOM 2937 N N . ARG A 1 448 ? -5.13835 12.96271 -0.16536 1.000 44.95791 427 ARG B N 1
ATOM 2938 C CA . ARG A 1 448 ? -5.12439 11.77724 0.68522 1.000 40.24370 427 ARG B CA 1
ATOM 2939 C C . ARG A 1 448 ? -5.80869 10.60603 -0.01187 1.000 37.28768 427 ARG B C 1
ATOM 2940 O O . ARG A 1 448 ? -6.78215 10.78594 -0.74171 1.000 33.64938 427 ARG B O 1
ATOM 2948 N N . TYR A 1 449 ? -5.29937 9.40098 0.22111 1.000 36.26037 428 TYR B N 1
ATOM 2949 C CA . TYR A 1 449 ? -5.91877 8.19434 -0.30160 1.000 34.99805 428 TYR B CA 1
ATOM 2950 C C . TYR A 1 449 ? -5.73995 7.09197 0.72710 1.000 34.60212 428 TYR B C 1
ATOM 2951 O O . TYR A 1 449 ? -4.61283 6.79505 1.12868 1.000 40.07101 428 TYR B O 1
ATOM 2960 N N . ASP A 1 450 ? -6.84329 6.48856 1.15174 1.000 33.00397 429 ASP B N 1
ATOM 2961 C CA . ASP A 1 450 ? -6.82646 5.45057 2.17470 1.000 37.43102 429 ASP B CA 1
ATOM 2962 C C . ASP A 1 450 ? -7.49816 4.20618 1.62219 1.000 35.50228 429 ASP B C 1
ATOM 2963 O O . ASP A 1 450 ? -8.66791 4.24925 1.22750 1.000 44.26315 429 ASP B O 1
ATOM 2968 N N . VAL A 1 451 ? -6.76112 3.10353 1.57431 1.000 34.76484 430 VAL B N 1
ATOM 2969 C CA . VAL A 1 451 ? -7.29756 1.85511 1.05896 1.000 34.69472 430 VAL B CA 1
ATOM 2970 C C . VAL A 1 451 ? -7.09960 0.78340 2.11281 1.000 39.05453 430 VAL B C 1
ATOM 2971 O O . VAL A 1 451 ? -5.96433 0.51688 2.53624 1.000 33.02001 430 VAL B O 1
ATOM 2975 N N . GLU A 1 452 ? -8.20288 0.16916 2.52585 1.000 37.09536 431 GLU B N 1
ATOM 2976 C CA . GLU A 1 452 ? -8.14962 -0.95477 3.43963 1.000 42.35958 431 GLU B CA 1
ATOM 2977 C C . GLU A 1 452 ? -7.42286 -2.12908 2.78511 1.000 38.64433 431 GLU B C 1
ATOM 2978 O O . GLU A 1 452 ? -7.29376 -2.21606 1.55968 1.000 37.50770 431 GLU B O 1
ATOM 2984 N N . LYS A 1 453 ? -6.90302 -3.01046 3.63325 1.000 38.89517 432 LYS B N 1
ATOM 2985 C CA . LYS A 1 453 ? -6.37927 -4.29976 3.20178 1.000 41.11690 432 LYS B CA 1
ATOM 2986 C C . LYS A 1 453 ? -7.31163 -4.94416 2.18372 1.000 39.06514 432 LYS B C 1
ATOM 2987 O O . LYS A 1 453 ? -8.52679 -5.00860 2.39276 1.000 40.92628 432 LYS B O 1
ATOM 2993 N N . GLY A 1 454 ? -6.73840 -5.38975 1.06260 1.000 37.78798 433 GLY B N 1
ATOM 2994 C CA . GLY A 1 454 ? -7.51180 -6.03729 0.01491 1.000 36.37980 433 GLY B CA 1
ATOM 2995 C C . GLY A 1 454 ? -8.46431 -5.15462 -0.76789 1.000 34.01120 433 GLY B C 1
ATOM 2996 O O . GLY A 1 454 ? -9.21373 -5.67412 -1.60483 1.000 30.98344 433 GLY B O 1
ATOM 2997 N N . GLY A 1 455 ? -8.45482 -3.83474 -0.53714 1.000 35.82472 434 GLY B N 1
ATOM 2998 C CA . GLY A 1 455 ? -9.34559 -2.91533 -1.20659 1.000 30.82453 434 GLY B CA 1
ATOM 2999 C C . GLY A 1 455 ? -9.01420 -2.55961 -2.64346 1.000 35.57095 434 GLY B C 1
ATOM 3000 O O . GLY A 1 455 ? -9.76746 -1.80015 -3.26379 1.000 34.70405 434 GLY B O 1
ATOM 3001 N N . SER A 1 456 ? -7.91502 -3.06740 -3.19870 1.000 34.17219 435 SER B N 1
ATOM 3002 C CA . SER A 1 456 ? -7.53918 -2.71244 -4.56234 1.000 32.36374 435 SER B CA 1
ATOM 3003 C C . SER A 1 456 ? -8.63379 -3.12968 -5.53856 1.000 28.06008 435 SER B C 1
ATOM 3004 O O . SER A 1 456 ? -9.34851 -4.11307 -5.32021 1.000 31.79437 435 SER B O 1
ATOM 3007 N N . TYR A 1 457 ? -8.78229 -2.36685 -6.62456 1.000 25.85271 436 TYR B N 1
ATOM 3008 C CA . TYR A 1 457 ? -9.74583 -2.78632 -7.63214 1.000 22.80557 436 TYR B CA 1
ATOM 3009 C C . TYR A 1 457 ? -9.11222 -3.61046 -8.75578 1.000 27.19531 436 TYR B C 1
ATOM 3010 O O . TYR A 1 457 ? -9.84863 -4.17200 -9.58296 1.000 26.99295 436 TYR B O 1
ATOM 3019 N N . ILE A 1 458 ? -7.78508 -3.75146 -8.77426 1.000 25.73250 437 ILE B N 1
ATOM 3020 C CA . ILE A 1 458 ? -7.12839 -4.70859 -9.66991 1.000 21.03016 437 ILE B CA 1
ATOM 3021 C C . ILE A 1 458 ? -6.92915 -6.05457 -8.98906 1.000 25.76068 437 ILE B C 1
ATOM 3022 O O . ILE A 1 458 ? -7.21104 -7.11136 -9.56796 1.000 24.20683 437 ILE B O 1
ATOM 3027 N N . GLU A 1 459 ? -6.44576 -6.03966 -7.74431 1.000 28.42672 438 GLU B N 1
ATOM 3028 C CA . GLU A 1 459 ? -6.18952 -7.27576 -7.00881 1.000 28.84111 438 GLU B CA 1
ATOM 3029 C C . GLU A 1 459 ? -7.04132 -7.34296 -5.74422 1.000 31.77838 438 GLU B C 1
ATOM 3030 O O . GLU A 1 459 ? -6.48923 -7.53068 -4.65245 1.000 29.87706 438 GLU B O 1
ATOM 3036 N N . PRO A 1 460 ? -8.36803 -7.21415 -5.83889 1.000 30.65090 439 PRO B N 1
ATOM 3037 C CA . PRO A 1 460 ? -9.19686 -7.27416 -4.62659 1.000 34.22850 439 PRO B CA 1
ATOM 3038 C C . PRO A 1 460 ? -8.91387 -8.55378 -3.84982 1.000 36.31360 439 PRO B C 1
ATOM 3039 O O . PRO A 1 460 ? -8.79967 -9.63882 -4.42752 1.000 31.34787 439 PRO B O 1
ATOM 3043 N N . GLY A 1 461 ? -8.73705 -8.40891 -2.53288 1.000 35.57212 440 GLY B N 1
ATOM 3044 C CA . GLY A 1 461 ? -8.37238 -9.51387 -1.67081 1.000 34.35971 440 GLY B CA 1
ATOM 3045 C C . GLY A 1 461 ? -6.88300 -9.75213 -1.49088 1.000 35.20566 440 GLY B C 1
ATOM 3046 O O . GLY A 1 461 ? -6.50561 -10.54577 -0.62097 1.000 44.44023 440 GLY B O 1
ATOM 3047 N N . VAL A 1 462 ? -6.02554 -9.10558 -2.28489 1.000 34.93267 441 VAL B N 1
ATOM 3048 C CA . VAL A 1 462 ? -4.58276 -9.31477 -2.24127 1.000 30.99902 441 VAL B CA 1
ATOM 3049 C C . VAL A 1 462 ? -3.83980 -8.01641 -1.97226 1.000 35.92524 441 VAL B C 1
ATOM 3050 O O . VAL A 1 462 ? -2.86038 -7.98947 -1.21353 1.000 34.87039 441 VAL B O 1
ATOM 3054 N N . THR A 1 463 ? -4.27365 -6.93581 -2.60216 1.000 30.84071 442 THR B N 1
ATOM 3055 C CA . THR A 1 463 ? -3.58672 -5.67801 -2.51770 1.000 30.52414 442 THR B CA 1
ATOM 3056 C C . THR A 1 463 ? -4.50868 -4.63868 -1.89688 1.000 30.78799 442 THR B C 1
ATOM 3057 O O . THR A 1 463 ? -5.70552 -4.63353 -2.18853 1.000 33.08900 442 THR B O 1
ATOM 3061 N N . PRO A 1 464 ? -4.01108 -3.81202 -0.97040 1.000 31.95812 443 PRO B N 1
ATOM 3062 C CA . PRO A 1 464 ? -2.68583 -3.94948 -0.36345 1.000 31.43372 443 PRO B CA 1
ATOM 3063 C C . PRO A 1 464 ? -2.69567 -5.07894 0.67052 1.000 36.78633 443 PRO B C 1
ATOM 3064 O O . PRO A 1 464 ? -3.78755 -5.55543 1.01835 1.000 36.21483 443 PRO B O 1
ATOM 3068 N N . ALA A 1 465 ? -1.51075 -5.50569 1.12779 1.000 35.53323 444 ALA B N 1
ATOM 3069 C CA . ALA A 1 465 ? -1.42797 -6.56466 2.13252 1.000 35.79636 444 ALA B CA 1
ATOM 3070 C C . ALA A 1 465 ? -1.88166 -6.06859 3.50207 1.000 37.71928 444 ALA B C 1
ATOM 3071 O O . ALA A 1 465 ? -2.48883 -6.81942 4.27418 1.000 40.36581 444 ALA B O 1
ATOM 3073 N N . LYS A 1 466 ? -1.60531 -4.80708 3.81202 1.000 39.20331 445 LYS B N 1
ATOM 3074 C CA . LYS A 1 466 ? -2.02880 -4.17076 5.04686 1.000 34.53686 445 LYS B CA 1
ATOM 3075 C C . LYS A 1 466 ? -2.61804 -2.80428 4.71900 1.000 39.47617 445 LYS B C 1
ATOM 3076 O O . LYS A 1 466 ? -2.37099 -2.23115 3.65193 1.000 36.58331 445 LYS B O 1
ATOM 3082 N N . ASP A 1 467 ? -3.40589 -2.28678 5.65696 1.000 38.87438 446 ASP B N 1
ATOM 3083 C CA . ASP A 1 467 ? -4.05597 -0.99869 5.47270 1.000 32.70914 446 ASP B CA 1
ATOM 3084 C C . ASP A 1 467 ? -3.04135 0.07448 5.11839 1.000 34.67695 446 ASP B C 1
ATOM 3085 O O . ASP A 1 467 ? -1.93421 0.11627 5.66319 1.000 37.51522 446 ASP B O 1
ATOM 3090 N N . THR A 1 468 ? -3.42095 0.93985 4.18877 1.000 38.77907 447 THR B N 1
ATOM 3091 C CA . THR A 1 468 ? -2.48583 1.87424 3.58376 1.000 33.83228 447 THR B CA 1
ATOM 3092 C C . THR A 1 468 ? -3.05738 3.28011 3.60140 1.000 31.67668 447 THR B C 1
ATOM 3093 O O . THR A 1 468 ? -4.23677 3.48213 3.30890 1.000 28.08006 447 THR B O 1
ATOM 3097 N N . SER A 1 469 ? -2.21373 4.24254 3.96603 1.000 36.68728 448 SER B N 1
ATOM 3098 C CA . SER A 1 469 ? -2.50743 5.66549 3.82542 1.000 39.75458 448 SER B CA 1
ATOM 3099 C C . SER A 1 469 ? -1.44133 6.29352 2.95222 1.000 39.22345 448 SER B C 1
ATOM 3100 O O . SER A 1 469 ? -0.24722 6.13544 3.22589 1.000 41.48848 448 SER B O 1
ATOM 3103 N N . ILE A 1 470 ? -1.86673 6.99992 1.90785 1.000 36.79493 449 ILE B N 1
ATOM 3104 C CA . ILE A 1 470 ? -0.95601 7.73245 1.04075 1.000 38.45844 449 ILE B CA 1
ATOM 3105 C C . ILE A 1 470 ? -1.36606 9.19366 1.07151 1.000 42.67919 449 ILE B C 1
ATOM 3106 O O . ILE A 1 470 ? -2.55271 9.51397 0.92660 1.000 40.47363 449 ILE B O 1
ATOM 3111 N N . ARG A 1 471 ? -0.38899 10.07000 1.30473 1.000 41.54258 450 ARG B N 1
ATOM 3112 C CA . ARG A 1 471 ? -0.62303 11.49531 1.47203 1.000 40.81324 450 ARG B CA 1
ATOM 3113 C C . ARG A 1 471 ? 0.35657 12.26768 0.60919 1.000 38.24693 450 ARG B C 1
ATOM 3114 O O . ARG A 1 471 ? 1.54164 11.93405 0.53834 1.000 39.16117 450 ARG B O 1
ATOM 3122 N N . TRP A 1 472 ? -0.14350 13.29701 -0.04732 1.000 41.28036 451 TRP B N 1
ATOM 3123 C CA . TRP A 1 472 ? 0.69459 14.27170 -0.71781 1.000 36.80476 451 TRP B CA 1
ATOM 3124 C C . TRP A 1 472 ? 0.44925 15.62506 -0.06853 1.000 44.25797 451 TRP B C 1
ATOM 3125 O O . TRP A 1 472 ? -0.68750 15.94634 0.30247 1.000 38.55908 451 TRP B O 1
ATOM 3136 N N . THR A 1 473 ? 1.52470 16.40649 0.08585 1.000 40.27049 452 THR B N 1
ATOM 3137 C CA . THR A 1 473 ? 1.43622 17.76458 0.60382 1.000 36.25232 452 THR B CA 1
ATOM 3138 C C . THR A 1 473 ? 2.03554 18.78697 -0.34593 1.000 37.76550 452 THR B C 1
ATOM 3139 O O . THR A 1 473 ? 1.99905 19.98212 -0.04919 1.000 37.93168 452 THR B O 1
ATOM 3143 N N . ASP A 1 474 ? 2.58569 18.35240 -1.47473 1.000 42.09909 453 ASP B N 1
ATOM 3144 C CA . ASP A 1 474 ? 3.15345 19.24661 -2.47059 1.000 38.96539 453 ASP B CA 1
ATOM 3145 C C . ASP A 1 474 ? 2.54618 18.92365 -3.83554 1.000 38.16998 453 ASP B C 1
ATOM 3146 O O . ASP A 1 474 ? 2.57240 17.76815 -4.28226 1.000 28.80480 453 ASP B O 1
ATOM 3151 N N . TRP A 1 475 ? 1.99876 19.95270 -4.49092 1.000 35.86659 454 TRP B N 1
ATOM 3152 C CA . TRP A 1 475 ? 1.40912 19.76948 -5.81420 1.000 37.77012 454 TRP B CA 1
ATOM 3153 C C . TRP A 1 475 ? 2.37717 19.10134 -6.79118 1.000 33.08840 454 TRP B C 1
ATOM 3154 O O . TRP A 1 475 ? 1.96338 18.28765 -7.62265 1.000 33.48956 454 TRP B O 1
ATOM 3165 N N . ASN A 1 476 ? 3.66290 19.43845 -6.72217 1.000 33.42860 455 ASN B N 1
ATOM 3166 C CA . ASN A 1 476 ? 4.59505 18.91047 -7.71433 1.000 34.18056 455 ASN B CA 1
ATOM 3167 C C . ASN A 1 476 ? 4.88790 17.43604 -7.47634 1.000 31.23133 455 ASN B C 1
ATOM 3168 O O . ASN A 1 476 ? 4.90076 16.64635 -8.42737 1.000 32.96945 455 ASN B O 1
ATOM 3173 N N . GLU A 1 477 ? 5.13073 17.04607 -6.21974 1.000 31.52302 456 GLU B N 1
ATOM 3174 C CA . GLU A 1 477 ? 5.41874 15.64269 -5.92250 1.000 35.18620 456 GLU B CA 1
ATOM 3175 C C . GLU A 1 477 ? 4.25155 14.74639 -6.32220 1.000 36.08505 456 GLU B C 1
ATOM 3176 O O . GLU A 1 477 ? 4.45599 13.62976 -6.81510 1.000 32.21131 456 GLU B O 1
ATOM 3182 N N . MET A 1 478 ? 3.01898 15.22139 -6.11440 1.000 34.15702 457 MET B N 1
ATOM 3183 C CA . MET A 1 478 ? 1.85377 14.48067 -6.57272 1.000 33.10378 457 MET B CA 1
ATOM 3184 C C . MET A 1 478 ? 1.90100 14.27510 -8.08344 1.000 36.88177 457 MET B C 1
ATOM 3185 O O . MET A 1 478 ? 1.79936 13.13887 -8.56737 1.000 28.59447 457 MET B O 1
ATOM 3190 N N . VAL A 1 479 ? 2.08463 15.36627 -8.84537 1.000 33.24843 458 VAL B N 1
ATOM 3191 C CA . VAL A 1 479 ? 2.24866 15.25228 -10.29799 1.000 27.68607 458 VAL B CA 1
ATOM 3192 C C . VAL A 1 479 ? 3.33226 14.22811 -10.63708 1.000 30.08679 458 VAL B C 1
ATOM 3193 O O . VAL A 1 479 ? 3.12730 13.32625 -11.46043 1.000 30.21336 458 VAL B O 1
ATOM 3197 N N . ASP A 1 480 ? 4.49848 14.33771 -9.99159 1.000 29.22400 459 ASP B N 1
ATOM 3198 C CA . ASP A 1 480 ? 5.58687 13.40873 -10.29122 1.000 28.63055 459 ASP B CA 1
ATOM 3199 C C . ASP A 1 480 ? 5.17026 11.96061 -10.03453 1.000 28.06957 459 ASP B C 1
ATOM 3200 O O . ASP A 1 480 ? 5.45656 11.07106 -10.84296 1.000 27.50404 459 ASP B O 1
ATOM 3205 N N . ASP A 1 481 ? 4.48483 11.70696 -8.92187 1.000 24.90202 460 ASP B N 1
ATOM 3206 C CA . ASP A 1 481 ? 3.97150 10.36562 -8.66761 1.000 31.81652 460 ASP B CA 1
ATOM 3207 C C . ASP A 1 481 ? 2.95447 9.93987 -9.72605 1.000 30.26280 460 ASP B C 1
ATOM 3208 O O . ASP A 1 481 ? 2.95744 8.78630 -10.17267 1.000 26.55453 460 ASP B O 1
ATOM 3213 N N . CYS A 1 482 ? 2.06976 10.85120 -10.13050 1.000 25.19913 461 CYS B N 1
ATOM 3214 C CA . CYS A 1 482 ? 1.09685 10.51467 -11.15813 1.000 27.11271 461 CYS B CA 1
ATOM 3215 C C . CYS A 1 482 ? 1.79597 10.06746 -12.43854 1.000 26.77391 461 CYS B C 1
ATOM 3216 O O . CYS A 1 482 ? 1.44572 9.03503 -13.02268 1.000 24.66985 461 CYS B O 1
ATOM 3219 N N . ALA A 1 483 ? 2.81800 10.81131 -12.86465 1.000 27.15499 462 ALA B N 1
ATOM 3220 C CA . ALA A 1 483 ? 3.66257 10.36416 -13.96997 1.000 25.21876 462 ALA B CA 1
ATOM 3221 C C . ALA A 1 483 ? 4.20757 8.96948 -13.70751 1.000 23.83348 462 ALA B C 1
ATOM 3222 O O . ALA A 1 483 ? 4.03993 8.05435 -14.51826 1.000 23.55440 462 ALA B O 1
ATOM 3224 N N . LYS A 1 484 ? 4.88853 8.79818 -12.57835 1.000 25.55095 463 LYS B N 1
ATOM 3225 C CA . LYS A 1 484 ? 5.51330 7.51166 -12.31141 1.000 25.75310 463 LYS B CA 1
ATOM 3226 C C . LYS A 1 484 ? 4.47789 6.40335 -12.34380 1.000 24.90794 463 LYS B C 1
ATOM 3227 O O . LYS A 1 484 ? 4.73521 5.32684 -12.89264 1.000 29.69698 463 LYS B O 1
ATOM 3233 N N . SER A 1 485 ? 3.27546 6.68513 -11.82733 1.000 23.38840 464 SER B N 1
ATOM 3234 C CA . SER A 1 485 ? 2.25628 5.66053 -11.65043 1.000 23.31018 464 SER B CA 1
ATOM 3235 C C . SER A 1 485 ? 1.77246 5.07240 -12.96860 1.000 24.31664 464 SER B C 1
ATOM 3236 O O . SER A 1 485 ? 1.37078 3.90322 -12.99864 1.000 25.63728 464 SER B O 1
ATOM 3239 N N . ARG A 1 486 ? 1.77148 5.85037 -14.05634 1.000 22.36549 465 ARG B N 1
ATOM 3240 C CA . ARG A 1 486 ? 1.38181 5.26720 -15.34162 1.000 24.77393 465 ARG B CA 1
ATOM 3241 C C . ARG A 1 486 ? 2.43582 4.29023 -15.86150 1.000 24.78821 465 ARG B C 1
ATOM 3242 O O . ARG A 1 486 ? 2.10739 3.39393 -16.64664 1.000 22.16261 465 ARG B O 1
ATOM 3250 N N . VAL A 1 487 ? 3.68696 4.44038 -15.43701 1.000 23.54814 466 VAL B N 1
ATOM 3251 C CA . VAL A 1 487 ? 4.71579 3.46276 -15.76812 1.000 21.60441 466 VAL B CA 1
ATOM 3252 C C . VAL A 1 487 ? 4.57729 2.23502 -14.88192 1.000 29.55320 466 VAL B C 1
ATOM 3253 O O . VAL A 1 487 ? 4.59626 1.09362 -15.36511 1.000 27.22898 466 VAL B O 1
ATOM 3257 N N . TRP A 1 488 ? 4.43071 2.45114 -13.56671 1.000 27.27364 467 TRP B N 1
ATOM 3258 C CA . TRP A 1 488 ? 4.07499 1.34939 -12.67696 1.000 23.84716 467 TRP B CA 1
ATOM 3259 C C . TRP A 1 488 ? 2.83287 0.63878 -13.17819 1.000 21.88510 467 TRP B C 1
ATOM 3260 O O . TRP A 1 488 ? 2.74836 -0.59303 -13.13458 1.000 27.01334 467 TRP B O 1
ATOM 3271 N N . GLY A 1 489 ? 1.86010 1.40816 -13.67518 1.000 24.33625 468 GLY B N 1
ATOM 3272 C CA . GLY A 1 489 ? 0.60519 0.85391 -14.13606 1.000 24.52603 468 GLY B CA 1
ATOM 3273 C C . GLY A 1 489 ? 0.73582 -0.01154 -15.36235 1.000 23.10038 468 GLY B C 1
ATOM 3274 O O . GLY A 1 489 ? -0.16172 -0.81880 -15.63436 1.000 22.14770 468 GLY B O 1
ATOM 3275 N N . GLY A 1 490 ? 1.82735 0.14516 -16.10804 1.000 21.12660 469 GLY B N 1
ATOM 3276 C CA . GLY A 1 490 ? 2.05812 -0.58813 -17.32948 1.000 21.65444 469 GLY B CA 1
ATOM 3277 C C . GLY A 1 490 ? 1.51511 0.04798 -18.59070 1.000 20.51730 469 GLY B C 1
ATOM 3278 O O . GLY A 1 490 ? 1.70494 -0.51807 -19.67678 1.000 21.52481 469 GLY B O 1
ATOM 3279 N N . VAL A 1 491 ? 0.82992 1.18903 -18.49068 1.000 20.23981 470 VAL B N 1
ATOM 3280 C CA . VAL A 1 491 ? 0.10991 1.73699 -19.63698 1.000 22.34909 470 VAL B CA 1
ATOM 3281 C C . VAL A 1 491 ? 0.90471 2.81254 -20.39221 1.000 22.94501 470 VAL B C 1
ATOM 3282 O O . VAL A 1 491 ? 0.53700 3.15740 -21.53162 1.000 21.50937 470 VAL B O 1
ATOM 3286 N N . HIS A 1 492 ? 1.99352 3.32423 -19.82355 1.000 22.45015 471 HIS B N 1
ATOM 3287 C CA . HIS A 1 492 ? 2.75721 4.37575 -20.47994 1.000 24.18672 471 HIS B CA 1
ATOM 3288 C C . HIS A 1 492 ? 4.25301 4.13148 -20.35752 1.000 27.18262 471 HIS B C 1
ATOM 3289 O O . HIS A 1 492 ? 4.73326 3.58056 -19.36212 1.000 24.12123 471 HIS B O 1
ATOM 3296 N N . PHE A 1 493 ? 4.98066 4.54652 -21.39174 1.000 21.25552 472 PHE B N 1
ATOM 3297 C CA . PHE A 1 493 ? 6.41282 4.72390 -21.26045 1.000 21.95008 472 PHE B CA 1
ATOM 3298 C C . PHE A 1 493 ? 6.69414 6.00695 -20.49254 1.000 26.11525 472 PHE B C 1
ATOM 3299 O O . PHE A 1 493 ? 5.81883 6.85646 -20.30942 1.000 29.28485 472 PHE B O 1
ATOM 3307 N N . LYS A 1 494 ? 7.94530 6.15960 -20.06323 1.000 24.21550 473 LYS B N 1
ATO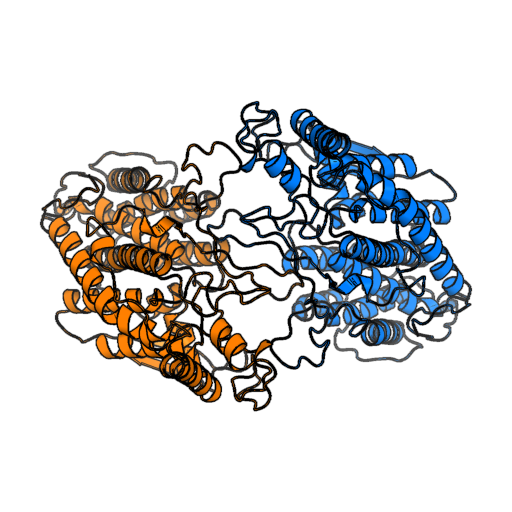M 3308 C CA . LYS A 1 494 ? 8.31468 7.33711 -19.29111 1.000 26.17671 473 LYS B CA 1
ATOM 3309 C C . LYS A 1 494 ? 8.06925 8.62546 -20.07591 1.000 28.09272 473 LYS B C 1
ATOM 3310 O O . LYS A 1 494 ? 7.63834 9.63926 -19.50502 1.000 26.89027 473 LYS B O 1
ATOM 3316 N N . ALA A 1 495 ? 8.33411 8.60702 -21.38372 1.000 22.05212 474 ALA B N 1
ATOM 3317 C CA . ALA A 1 495 ? 8.35011 9.85236 -22.13812 1.000 20.64198 474 ALA B CA 1
ATOM 3318 C C . ALA A 1 495 ? 6.97116 10.50212 -22.15280 1.000 25.35143 474 ALA B C 1
ATOM 3319 O O . ALA A 1 495 ? 6.84893 11.71740 -21.96688 1.000 23.62892 474 ALA B O 1
ATOM 3321 N N . ALA A 1 496 ? 5.91960 9.69348 -22.34073 1.000 26.93527 475 ALA B N 1
ATOM 3322 C CA . ALA A 1 496 ? 4.55102 10.20137 -22.35809 1.000 24.39500 475 ALA B CA 1
ATOM 3323 C C . ALA A 1 496 ? 4.22623 10.97655 -21.08963 1.000 23.42097 475 ALA B C 1
ATOM 3324 O O . ALA A 1 496 ? 3.63693 12.06118 -21.14717 1.000 21.40373 475 ALA B O 1
ATOM 3326 N N . THR A 1 497 ? 4.58896 10.42214 -19.93104 1.000 22.57877 476 THR B N 1
ATOM 3327 C CA . THR A 1 497 ? 4.30572 11.09025 -18.66616 1.000 19.66252 476 THR B CA 1
ATOM 3328 C C . THR A 1 497 ? 5.13296 12.36361 -18.51484 1.000 25.33442 476 THR B C 1
ATOM 3329 O O . THR A 1 497 ? 4.65664 13.35541 -17.95468 1.000 24.81214 476 THR B O 1
ATOM 3333 N N . GLU A 1 498 ? 6.37010 12.36243 -19.01788 1.000 26.55252 477 GLU B N 1
ATOM 3334 C CA . GLU A 1 498 ? 7.19173 13.56001 -18.91248 1.000 23.30388 477 GLU B CA 1
ATOM 3335 C C . GLU A 1 498 ? 6.63997 14.67626 -19.77564 1.000 23.88508 477 GLU B C 1
ATOM 3336 O O . GLU A 1 498 ? 6.56367 15.82659 -19.33163 1.000 23.55673 477 GLU B O 1
ATOM 3342 N N . ALA A 1 499 ? 6.22669 14.34780 -21.00013 1.000 22.69388 478 ALA B N 1
ATOM 3343 C CA . ALA A 1 499 ? 5.68512 15.35955 -21.89855 1.000 24.25716 478 ALA B CA 1
ATOM 3344 C C . ALA A 1 499 ? 4.39224 15.94217 -21.36016 1.000 23.73896 478 ALA B C 1
ATOM 3345 O O . ALA A 1 499 ? 4.03326 17.07732 -21.68995 1.000 25.13461 478 ALA B O 1
ATOM 3347 N N . SER A 1 500 ? 3.66362 15.17646 -20.56200 1.000 26.82173 479 SER B N 1
ATOM 3348 C CA . SER A 1 500 ? 2.38439 15.66010 -20.07067 1.000 23.15158 479 SER B CA 1
ATOM 3349 C C . SER A 1 500 ? 2.52699 16.62747 -18.90891 1.000 22.25416 479 SER B C 1
ATOM 3350 O O . SER A 1 500 ? 1.55107 17.31200 -18.58039 1.000 23.95856 479 SER B O 1
ATOM 3353 N N . LYS A 1 501 ? 3.70430 16.70102 -18.27914 1.000 21.54274 480 LYS B N 1
ATOM 3354 C CA . LYS A 1 501 ? 3.90184 17.67462 -17.20728 1.000 22.26436 480 LYS B CA 1
ATOM 3355 C C . LYS A 1 501 ? 3.83147 19.11043 -17.72973 1.000 21.10049 480 LYS B C 1
ATOM 3356 O O . LYS A 1 501 ? 3.06754 19.93259 -17.21003 1.000 19.86677 480 LYS B O 1
ATOM 3362 N N . GLY A 1 502 ? 4.60306 19.43150 -18.76544 1.000 19.99057 481 GLY B N 1
ATOM 3363 C CA . GLY A 1 502 ? 4.52669 20.77462 -19.32194 1.000 20.40796 481 GLY B CA 1
ATOM 3364 C C . GLY A 1 502 ? 3.18678 21.05137 -19.98462 1.000 28.00772 481 GLY B C 1
ATOM 3365 O O . GLY A 1 502 ? 2.62899 22.15082 -19.86046 1.000 27.43773 481 GLY B O 1
ATOM 3366 N N . LEU A 1 503 ? 2.64744 20.05421 -20.68224 1.000 21.03030 482 LEU B N 1
ATOM 3367 C CA . LEU A 1 503 ? 1.36122 20.20442 -21.34101 1.000 23.84069 482 LEU B CA 1
ATOM 3368 C C . LEU A 1 503 ? 0.26992 20.55479 -20.33908 1.000 26.58807 482 LEU B C 1
ATOM 3369 O O . LEU A 1 503 ? -0.51051 21.49772 -20.54972 1.000 24.37709 482 LEU B O 1
ATOM 3374 N N . GLY A 1 504 ? 0.20709 19.81209 -19.23258 1.000 23.98413 483 GLY B N 1
ATOM 3375 C CA . GLY A 1 504 ? -0.80197 20.10243 -18.22821 1.000 25.61914 483 GLY B CA 1
ATOM 3376 C C . GLY A 1 504 ? -0.61058 21.46860 -17.60137 1.000 27.47605 483 GLY B C 1
ATOM 3377 O O . GLY A 1 504 ? -1.56547 22.23692 -17.44910 1.000 22.12775 483 GLY B O 1
ATOM 3378 N N . ALA A 1 505 ? 0.63425 21.79327 -17.25600 1.000 24.47151 484 ALA B N 1
ATOM 3379 C CA . ALA A 1 505 ? 0.95878 23.09625 -16.69860 1.000 24.34505 484 ALA B CA 1
ATOM 3380 C C . ALA A 1 505 ? 0.39264 24.22765 -17.54646 1.000 25.04137 484 ALA B C 1
ATOM 3381 O O . ALA A 1 505 ? -0.23613 25.14948 -17.01957 1.000 27.68285 484 ALA B O 1
ATOM 3383 N N . LYS A 1 506 ? 0.59802 24.16944 -18.86925 1.000 26.20212 485 LYS B N 1
ATOM 3384 C CA . LYS A 1 506 ? 0.13670 25.24668 -19.74316 1.000 22.15343 485 LYS B CA 1
ATOM 3385 C C . LYS A 1 506 ? -1.38483 25.36212 -19.73965 1.000 27.05932 485 LYS B C 1
ATOM 3386 O O . LYS A 1 506 ? -1.93130 26.45250 -19.53933 1.000 33.35594 485 LYS B O 1
ATOM 3392 N N . VAL A 1 507 ? -2.09359 24.25278 -19.96918 1.000 26.15898 486 VAL B N 1
ATOM 3393 C CA . VAL A 1 507 ? -3.54951 24.34411 -20.03160 1.000 25.36255 486 VAL B CA 1
ATOM 3394 C C . VAL A 1 507 ? -4.12010 24.71339 -18.66929 1.000 26.57318 486 VAL B C 1
ATOM 3395 O O . VAL A 1 507 ? -5.14631 25.39746 -18.57697 1.000 25.41324 486 VAL B O 1
ATOM 3399 N N . GLY A 1 508 ? -3.46558 24.28835 -17.59549 1.000 24.12721 487 GLY B N 1
ATOM 3400 C CA . GLY A 1 508 ? -3.97199 24.60544 -16.27665 1.000 25.93249 487 GLY B CA 1
ATOM 3401 C C . GLY A 1 508 ? -3.85909 26.08570 -15.98575 1.000 29.35070 487 GLY B C 1
ATOM 3402 O O . GLY A 1 508 ? -4.74934 26.67951 -15.37029 1.000 30.87117 487 GLY B O 1
ATOM 3403 N N . GLU A 1 509 ? -2.78636 26.71502 -16.45525 1.000 25.64315 488 GLU B N 1
ATOM 3404 C CA . GLU A 1 509 ? -2.70948 28.15189 -16.27009 1.000 31.41193 488 GLU B CA 1
ATOM 3405 C C . GLU A 1 509 ? -3.66198 28.86825 -17.22227 1.000 34.69199 488 GLU B C 1
ATOM 3406 O O . GLU A 1 509 ? -4.37530 29.79285 -16.80716 1.000 29.33383 488 GLU B O 1
ATOM 3412 N N . SER A 1 510 ? -3.74954 28.41087 -18.47908 1.000 27.53668 489 SER B N 1
ATOM 3413 C CA . SER A 1 510 ? -4.58801 29.11515 -19.44412 1.000 29.59556 489 SER B CA 1
ATOM 3414 C C . SER A 1 510 ? -6.06398 29.04233 -19.05689 1.000 30.14924 489 SER B C 1
ATOM 3415 O O . SER A 1 510 ? -6.81048 30.01086 -19.24581 1.000 29.83248 489 SER B O 1
ATOM 3418 N N . SER A 1 511 ? -6.49687 27.91523 -18.48243 1.000 27.38866 490 SER B N 1
ATOM 3419 C CA . SER A 1 511 ? -7.86533 27.82846 -17.98214 1.000 26.48919 490 SER B CA 1
ATOM 3420 C C . SER A 1 511 ? -8.05606 28.65386 -16.72450 1.000 24.82643 490 SER B C 1
ATOM 3421 O O . SER A 1 511 ? -9.14765 29.18797 -16.50471 1.000 28.30358 490 SER B O 1
ATOM 3424 N N . TYR A 1 512 ? -7.03280 28.73933 -15.86838 1.000 29.29047 491 TYR B N 1
ATOM 3425 C CA . TYR A 1 512 ? -7.11658 29.64510 -14.72446 1.000 31.19874 491 TYR B CA 1
ATOM 3426 C C . TYR A 1 512 ? -7.31032 31.08925 -15.18340 1.000 24.49632 491 TYR B C 1
ATOM 3427 O O . TYR A 1 512 ? -8.18571 31.79861 -14.67680 1.000 28.35035 491 TYR B O 1
ATOM 3436 N N . ARG A 1 513 ? -6.51301 31.53795 -16.15562 1.000 26.12415 492 ARG B N 1
ATOM 3437 C CA . ARG A 1 513 ? -6.64724 32.91413 -16.63835 1.000 30.31173 492 ARG B CA 1
ATOM 3438 C C . ARG A 1 513 ? -7.96334 33.11947 -17.36686 1.000 24.39827 492 ARG B C 1
ATOM 3439 O O . ARG A 1 513 ? -8.49645 34.23071 -17.38432 1.000 28.64640 492 ARG B O 1
ATOM 3447 N N . TYR A 1 514 ? -8.47812 32.07253 -17.99751 1.000 23.11120 493 TYR B N 1
ATOM 3448 C CA . TYR A 1 514 ? -9.73660 32.17294 -18.72336 1.000 24.69227 493 TYR B CA 1
ATOM 3449 C C . TYR A 1 514 ? -10.89263 32.39071 -17.75931 1.000 27.91719 493 TYR B C 1
ATOM 3450 O O . TYR A 1 514 ? -11.73433 33.27462 -17.96466 1.000 27.73362 493 TYR B O 1
ATOM 3459 N N . VAL A 1 515 ? -10.92259 31.61606 -16.67372 1.000 27.18880 494 VAL B N 1
ATOM 3460 C CA . VAL A 1 515 ? -12.01237 31.73820 -15.71476 1.000 27.17166 494 VAL B CA 1
ATOM 3461 C C . VAL A 1 515 ? -11.85332 33.01020 -14.89353 1.000 29.89511 494 VAL B C 1
ATOM 3462 O O . VAL A 1 515 ? -12.83903 33.70625 -14.59925 1.000 27.88897 494 VAL B O 1
ATOM 3466 N N . GLN A 1 516 ? -10.60947 33.34257 -14.52909 1.000 28.81792 495 GLN B N 1
ATOM 3467 C CA . GLN A 1 516 ? -10.35992 34.53150 -13.71934 1.000 33.06013 495 GLN B CA 1
ATOM 3468 C C . GLN A 1 516 ? -10.77535 35.79797 -14.45783 1.000 28.66664 495 GLN B C 1
ATOM 3469 O O . GLN A 1 516 ? -11.32787 36.72781 -13.85713 1.000 30.48157 495 GLN B O 1
ATOM 3475 N N . SER A 1 517 ? -10.54129 35.84227 -15.76572 1.000 26.05071 496 SER B N 1
ATOM 3476 C CA . SER A 1 517 ? -11.06241 36.94224 -16.56237 1.000 24.35215 496 SER B CA 1
ATOM 3477 C C . SER A 1 517 ? -12.57661 37.04359 -16.42563 1.000 29.54164 496 SER B C 1
ATOM 3478 O O . SER A 1 517 ? -13.11923 38.12476 -16.16137 1.000 28.48585 496 SER B O 1
ATOM 3481 N N . HIS A 1 518 ? -13.27772 35.91833 -16.59604 1.000 28.78524 497 HIS B N 1
ATOM 3482 C CA . HIS A 1 518 ? -14.73040 35.93391 -16.47944 1.000 26.24908 497 HIS B CA 1
ATOM 3483 C C . HIS A 1 518 ? -15.16620 36.34997 -15.08292 1.000 23.13648 497 HIS B C 1
ATOM 3484 O O . HIS A 1 518 ? -16.08668 37.16193 -14.92965 1.000 23.57590 497 HIS B O 1
ATOM 3491 N N . ILE A 1 519 ? -14.50628 35.81366 -14.05570 1.000 24.80261 498 ILE B N 1
ATOM 3492 C CA . ILE A 1 519 ? -14.77167 36.23417 -12.68084 1.000 27.00243 498 ILE B CA 1
ATOM 3493 C C . ILE A 1 519 ? -14.71176 37.74923 -12.57173 1.000 30.81349 498 ILE B C 1
ATOM 3494 O O . ILE A 1 519 ? -15.57180 38.38432 -11.95220 1.000 28.43405 498 ILE B O 1
ATOM 3499 N N . GLU A 1 520 ? -13.69868 38.34726 -13.18828 1.000 27.78400 499 GLU B N 1
ATOM 3500 C CA . GLU A 1 520 ? -13.46084 39.77291 -13.09848 1.000 23.42203 499 GLU B CA 1
ATOM 3501 C C . GLU A 1 520 ? -14.30388 40.57994 -14.07090 1.000 25.84032 499 GLU B C 1
ATOM 3502 O O . GLU A 1 520 ? -14.04515 41.76584 -14.24559 1.000 24.88070 499 GLU B O 1
ATOM 3508 N N . GLY A 1 521 ? -15.29588 39.97326 -14.71014 1.000 30.03580 500 GLY B N 1
ATOM 3509 C CA . GLY A 1 521 ? -16.20921 40.69517 -15.57133 1.000 24.63824 500 GLY B CA 1
ATOM 3510 C C . GLY A 1 521 ? -15.80229 40.80243 -17.02316 1.000 29.51641 500 GLY B C 1
ATOM 3511 O O . GLY A 1 521 ? -16.49841 41.47910 -17.79408 1.000 30.72556 500 GLY B O 1
ATOM 3512 N N . LYS A 1 522 ? -14.71290 40.15078 -17.43178 1.000 29.84788 501 LYS B N 1
ATOM 3513 C CA . LYS A 1 522 ? -14.20425 40.26344 -18.79206 1.000 28.27961 501 LYS B CA 1
ATOM 3514 C C . LYS A 1 522 ? -14.49182 38.97664 -19.56271 1.000 31.63166 501 LYS B C 1
ATOM 3515 O O . LYS A 1 522 ? -13.85834 37.94368 -19.32358 1.000 32.64995 501 LYS B O 1
ATOM 3521 N N . GLN A 1 523 ? -15.45864 39.04822 -20.48111 1.000 30.70849 502 GLN B N 1
ATOM 3522 C CA . GLN A 1 523 ? -15.70456 37.98611 -21.44867 1.000 27.86252 502 GLN B CA 1
ATOM 3523 C C . GLN A 1 523 ? -14.48854 37.80560 -22.35644 1.000 33.30912 502 GLN B C 1
ATOM 3524 O O . GLN A 1 523 ? -14.06423 38.75500 -23.02166 1.000 29.98579 502 GLN B O 1
ATOM 3530 N N . VAL A 1 524 ? -13.92200 36.58910 -22.39438 1.000 30.41229 503 VAL B N 1
ATOM 3531 C CA . VAL A 1 524 ? -12.80443 36.28339 -23.28812 1.000 26.39810 503 VAL B CA 1
ATOM 3532 C C . VAL A 1 524 ? -13.02219 34.94563 -23.98462 1.000 27.82483 503 VAL B C 1
ATOM 3533 O O . VAL A 1 524 ? -13.59430 34.00913 -23.41892 1.000 29.73708 503 VAL B O 1
ATOM 3537 N N . GLY A 1 525 ? -12.55821 34.85809 -25.22703 1.000 26.72381 504 GLY B N 1
ATOM 3538 C CA . GLY A 1 525 ? -12.77733 33.67068 -26.02435 1.000 24.09592 504 GLY B CA 1
ATOM 3539 C C . GLY A 1 525 ? -14.01475 33.76898 -26.89569 1.000 29.12256 504 GLY B C 1
ATOM 3540 O O . GLY A 1 525 ? -14.59410 34.84213 -27.10204 1.000 27.30415 504 GLY B O 1
ATOM 3541 N N . SER A 1 526 ? -14.44790 32.60026 -27.39567 1.000 34.95372 505 SER B N 1
ATOM 3542 C CA . SER A 1 526 ? -15.51073 32.55933 -28.39682 1.000 31.37450 505 SER B CA 1
ATOM 3543 C C . SER A 1 526 ? -16.66662 31.63231 -28.03475 1.000 29.21964 505 SER B C 1
ATOM 3544 O O . SER A 1 526 ? -17.46441 31.29614 -28.91353 1.000 33.04659 505 SER B O 1
ATOM 3547 N N . MET A 1 527 ? -16.80325 31.22716 -26.76783 1.000 27.59810 506 MET B N 1
ATOM 3548 C CA . MET A 1 527 ? -18.00969 30.50086 -26.37324 1.000 21.89122 506 MET B CA 1
ATOM 3549 C C . MET A 1 527 ? -19.26402 31.33318 -26.59904 1.000 28.28491 506 MET B C 1
ATOM 3550 O O . MET A 1 527 ? -20.35182 30.76970 -26.76871 1.000 33.53988 506 MET B O 1
ATOM 3555 N N . ARG A 1 528 ? -19.13165 32.65598 -26.60306 1.000 29.56717 507 ARG B N 1
ATOM 3556 C CA . ARG A 1 528 ? -20.22431 33.56474 -26.90666 1.000 33.34199 507 ARG B CA 1
ATOM 3557 C C . ARG A 1 528 ? -19.64419 34.91110 -27.34916 1.000 27.07480 507 ARG B C 1
ATOM 3558 O O . ARG A 1 528 ? -20.34377 35.72329 -27.96133 1.000 45.03132 507 ARG B O 1
ATOM 3566 N N . ALA B 1 71 ? -40.46649 -21.42343 -0.84435 1.000 50.11978 50 ALA A N 1
ATOM 3567 C CA . ALA B 1 71 ? -41.88166 -21.79171 -0.81742 1.000 56.25547 50 ALA A CA 1
ATOM 3568 C C . ALA B 1 71 ? -42.13444 -22.94501 -1.78714 1.000 53.38754 50 ALA A C 1
ATOM 3569 O O . ALA B 1 71 ? -43.13386 -22.96890 -2.50978 1.000 59.44381 50 ALA A O 1
ATOM 3571 N N . PHE B 1 72 ? -41.22371 -23.91316 -1.76668 1.000 47.79060 51 PHE A N 1
ATOM 3572 C CA . PHE B 1 72 ? -41.10740 -24.93707 -2.79546 1.000 42.28117 51 PHE A CA 1
ATOM 3573 C C . PHE B 1 72 ? -41.44984 -26.30145 -2.21895 1.000 39.28357 51 PHE A C 1
ATOM 3574 O O . PHE B 1 72 ? -40.95947 -26.66020 -1.14011 1.000 36.22988 51 PHE A O 1
ATOM 3582 N N . ASP B 1 73 ? -42.26345 -27.06635 -2.95902 1.000 35.74722 52 ASP A N 1
ATOM 3583 C CA . ASP B 1 73 ? -42.74614 -28.39243 -2.54787 1.000 40.64892 52 ASP A CA 1
ATOM 3584 C C . ASP B 1 73 ? -41.90927 -29.48492 -3.22383 1.000 34.96904 52 ASP A C 1
ATOM 3585 O O . ASP B 1 73 ? -42.18647 -29.88079 -4.35990 1.000 34.62412 52 ASP A O 1
ATOM 3590 N N . PHE B 1 74 ? -40.92671 -30.01495 -2.48797 1.000 34.63170 53 PHE A N 1
ATOM 3591 C CA . PHE B 1 74 ? -40.05790 -31.07228 -3.01035 1.000 39.37187 53 PHE A CA 1
ATOM 3592 C C . PHE B 1 74 ? -40.83677 -32.28929 -3.51534 1.000 41.45778 53 PHE A C 1
ATOM 3593 O O . PHE B 1 74 ? -40.35989 -32.99639 -4.41361 1.000 41.02296 53 PHE A O 1
ATOM 3601 N N . THR B 1 75 ? -42.02481 -32.56216 -2.96342 1.000 42.21136 54 THR A N 1
ATOM 3602 C CA . THR B 1 75 ? -42.76338 -33.75858 -3.36640 1.000 37.23473 54 THR A CA 1
ATOM 3603 C C . THR B 1 75 ? -43.66666 -33.55468 -4.58291 1.000 33.13131 54 THR A C 1
ATOM 3604 O O . THR B 1 75 ? -44.11469 -34.54702 -5.16242 1.000 32.76630 54 THR A O 1
ATOM 3608 N N . GLU B 1 76 ? -43.96470 -32.31529 -4.99009 1.000 40.48546 55 GLU A N 1
ATOM 3609 C CA . GLU B 1 76 ? -44.81935 -32.09913 -6.16392 1.000 41.69949 55 GLU A CA 1
ATOM 3610 C C . GLU B 1 76 ? -44.28400 -31.08388 -7.16928 1.000 36.11769 55 GLU A C 1
ATOM 3611 O O . GLU B 1 76 ? -44.73110 -31.10131 -8.32220 1.000 33.63213 55 GLU A O 1
ATOM 3617 N N . GLY B 1 77 ? -43.36054 -30.20471 -6.79063 1.000 36.90228 56 GLY A N 1
ATOM 3618 C CA . GLY B 1 77 ? -42.86688 -29.19472 -7.70539 1.000 44.12625 56 GLY A CA 1
ATOM 3619 C C . GLY B 1 77 ? -41.69983 -29.66953 -8.57602 1.000 44.26580 56 GLY A C 1
ATOM 3620 O O . GLY B 1 77 ? -41.20923 -30.79467 -8.47426 1.000 43.80247 56 GLY A O 1
ATOM 3621 N N . ASN B 1 78 ? -41.24922 -28.76196 -9.44099 1.000 41.98167 57 ASN A N 1
ATOM 3622 C CA . ASN B 1 78 ? -40.14164 -28.99464 -10.36388 1.000 41.27628 57 ASN A CA 1
ATOM 3623 C C . ASN B 1 78 ? -38.98451 -28.05980 -10.01108 1.000 37.08703 57 ASN A C 1
ATOM 3624 O O . ASN B 1 78 ? -39.11714 -26.83704 -10.11789 1.000 38.54292 57 ASN A O 1
ATOM 3629 N N . SER B 1 79 ? -37.85160 -28.64479 -9.61125 1.000 35.12254 58 SER A N 1
ATOM 3630 C CA . SER B 1 79 ? -36.61780 -27.89368 -9.37349 1.000 34.72973 58 SER A CA 1
ATOM 3631 C C . SER B 1 79 ? -36.32722 -26.90476 -10.49377 1.000 31.55500 58 SER A C 1
ATOM 3632 O O . SER B 1 79 ? -36.10704 -25.71418 -10.25771 1.000 29.50241 58 SER A O 1
ATOM 3635 N N . ALA B 1 80 ? -36.28445 -27.40367 -11.72336 1.000 34.94933 59 ALA A N 1
ATOM 3636 C CA . ALA B 1 80 ? -35.87780 -26.58154 -12.84998 1.000 33.29974 59 ALA A CA 1
ATOM 3637 C C . ALA B 1 80 ? -36.76377 -25.35038 -12.97081 1.000 32.56707 59 ALA A C 1
ATOM 3638 O O . ALA B 1 80 ? -36.27393 -24.21724 -12.95184 1.000 33.00036 59 ALA A O 1
ATOM 3640 N N . LEU B 1 81 ? -38.08202 -25.55804 -13.06198 1.000 32.64074 60 LEU A N 1
ATOM 3641 C CA . LEU B 1 81 ? -38.99138 -24.46081 -13.38563 1.000 33.20467 60 LEU A CA 1
ATOM 3642 C C . LEU B 1 81 ? -39.17269 -23.48669 -12.23074 1.000 32.41352 60 LEU A C 1
ATOM 3643 O O . LEU B 1 81 ? -39.40126 -22.29520 -12.46543 1.000 35.76352 60 LEU A O 1
ATOM 3648 N N . GLU B 1 82 ? -39.05591 -23.95335 -10.99083 1.000 34.44899 61 GLU A N 1
ATOM 3649 C CA . GLU B 1 82 ? -39.39975 -23.12747 -9.83969 1.000 36.67329 61 GLU A CA 1
ATOM 3650 C C . GLU B 1 82 ? -38.19826 -22.58306 -9.08061 1.000 31.22140 61 GLU A C 1
ATOM 3651 O O . GLU B 1 82 ? -38.28420 -21.48259 -8.53223 1.000 30.65771 61 GLU A O 1
ATOM 3657 N N . VAL B 1 83 ? -37.08249 -23.30937 -9.02297 1.000 30.07975 62 VAL A N 1
ATOM 3658 C CA . VAL B 1 83 ? -35.95645 -22.93515 -8.17757 1.000 32.10783 62 VAL A CA 1
ATOM 3659 C C . VAL B 1 83 ? -34.71370 -22.57827 -8.99035 1.000 29.06588 62 VAL A C 1
ATOM 3660 O O . VAL B 1 83 ? -34.03664 -21.59424 -8.68828 1.000 29.20253 62 VAL A O 1
ATOM 3664 N N . ILE B 1 84 ? -34.40379 -23.35656 -10.01779 1.000 31.13286 63 ILE A N 1
ATOM 3665 C CA . ILE B 1 84 ? -33.13768 -23.25237 -10.73198 1.000 29.96926 63 ILE A CA 1
ATOM 3666 C C . ILE B 1 84 ? -33.21751 -22.22698 -11.85184 1.000 29.64876 63 ILE A C 1
ATOM 3667 O O . ILE B 1 84 ? -32.41597 -21.28913 -11.90698 1.000 30.71184 63 ILE A O 1
ATOM 3672 N N . TYR B 1 85 ? -34.16873 -22.41449 -12.76184 1.000 27.70215 64 TYR A N 1
ATOM 3673 C CA . TYR B 1 85 ? -34.28783 -21.50461 -13.89895 1.000 27.17866 64 TYR A CA 1
ATOM 3674 C C . TYR B 1 85 ? -34.50297 -20.06231 -13.47254 1.000 34.38437 64 TYR A C 1
ATOM 3675 O O . TYR B 1 85 ? -33.83526 -19.17463 -14.03944 1.000 35.72899 64 TYR A O 1
ATOM 3684 N N . PRO B 1 86 ? -35.38395 -19.73532 -12.51767 1.000 36.26828 65 PRO A N 1
ATOM 3685 C CA . PRO B 1 86 ? -35.55057 -18.32426 -12.12726 1.000 30.78224 65 PRO A CA 1
ATOM 3686 C C . PRO B 1 86 ? -34.28238 -17.68869 -11.59923 1.000 36.77658 65 PRO A C 1
ATOM 3687 O O . PRO B 1 86 ? -34.22901 -16.45588 -11.46873 1.000 41.60975 65 PRO A O 1
ATOM 3691 N N . ARG B 1 87 ? -33.26439 -18.47867 -11.28969 1.000 31.86466 66 ARG A N 1
ATOM 3692 C CA . ARG B 1 87 ? -32.00193 -17.94972 -10.81350 1.000 28.86176 66 ARG A CA 1
ATOM 3693 C C . ARG B 1 87 ? -30.90019 -18.00530 -11.85741 1.000 28.10120 66 ARG A C 1
ATOM 3694 O O . ARG B 1 87 ? -30.17051 -17.02942 -12.02588 1.000 26.97259 66 ARG A O 1
ATOM 3702 N N . VAL B 1 88 ? -30.76743 -19.11483 -12.58078 1.000 28.45147 67 VAL A N 1
ATOM 3703 C CA . VAL B 1 88 ? -29.71657 -19.20872 -13.58978 1.000 28.96213 67 VAL A CA 1
ATOM 3704 C C . VAL B 1 88 ? -29.99750 -18.26013 -14.75611 1.000 25.54275 67 VAL A C 1
ATOM 3705 O O . VAL B 1 88 ? -29.08261 -17.60780 -15.27214 1.000 29.99644 67 VAL A O 1
ATOM 3709 N N . GLY B 1 89 ? -31.25534 -18.13475 -15.16299 1.000 23.87112 68 GLY A N 1
ATOM 3710 C CA . GLY B 1 89 ? -31.61555 -17.26891 -16.26362 1.000 27.75368 68 GLY A CA 1
ATOM 3711 C C . GLY B 1 89 ? -31.14845 -15.83520 -16.08822 1.000 28.86823 68 GLY A C 1
ATOM 3712 O O . GLY B 1 89 ? -30.39933 -15.28346 -16.90580 1.000 29.73179 68 GLY A O 1
ATOM 3713 N N . PRO B 1 90 ? -31.59657 -15.20030 -15.01283 1.000 29.08241 69 PRO A N 1
ATOM 3714 C CA . PRO B 1 90 ? -31.17497 -13.81559 -14.75998 1.000 28.80683 69 PRO A CA 1
ATOM 3715 C C . PRO B 1 90 ? -29.68362 -13.66442 -14.54799 1.000 28.88289 69 PRO A C 1
ATOM 3716 O O . PRO B 1 90 ? -29.11107 -12.62927 -14.91231 1.000 29.79276 69 PRO A O 1
ATOM 3720 N N . ALA B 1 91 ? -29.03167 -14.66419 -13.96495 1.000 30.18380 70 ALA A N 1
ATOM 3721 C CA . ALA B 1 91 ? -27.58199 -14.60496 -13.82108 1.000 28.48880 70 ALA A CA 1
ATOM 3722 C C . ALA B 1 91 ? -26.90706 -14.65983 -15.18058 1.000 30.67867 70 ALA A C 1
ATOM 3723 O O . ALA B 1 91 ? -25.93132 -13.94370 -15.43447 1.000 28.63483 70 ALA A O 1
ATOM 3725 N N . VAL B 1 92 ? -27.42893 -15.49558 -16.07809 1.000 31.06426 71 VAL A N 1
ATOM 3726 C CA . VAL B 1 92 ? -26.88871 -15.53954 -17.43176 1.000 36.90236 71 VAL A CA 1
ATOM 3727 C C . VAL B 1 92 ? -27.07776 -14.19251 -18.14033 1.000 32.75152 71 VAL A C 1
ATOM 3728 O O . VAL B 1 92 ? -26.21047 -13.76344 -18.91101 1.000 30.73181 71 VAL A O 1
ATOM 3732 N N . ARG B 1 93 ? -28.17554 -13.48245 -17.86202 1.000 29.77350 72 ARG A N 1
ATOM 3733 C CA . ARG B 1 93 ? -28.36871 -12.18077 -18.49649 1.000 29.24987 72 ARG A CA 1
ATOM 3734 C C . ARG B 1 93 ? -27.42757 -11.12953 -17.91535 1.000 34.10435 72 ARG A C 1
ATOM 3735 O O . ARG B 1 93 ? -26.89964 -10.28495 -18.65106 1.000 31.53784 72 ARG A O 1
ATOM 3743 N N . LYS B 1 94 ? -27.22676 -11.15055 -16.59614 1.000 35.45676 73 LYS A N 1
ATOM 3744 C CA . LYS B 1 94 ? -26.33048 -10.19577 -15.95316 1.000 29.11924 73 LYS A CA 1
ATOM 3745 C C . LYS B 1 94 ? -24.89442 -10.40894 -16.41602 1.000 30.48156 73 LYS A C 1
ATOM 3746 O O . LYS B 1 94 ? -24.19485 -9.46122 -16.79218 1.000 30.84799 73 LYS A O 1
ATOM 3752 N N . HIS B 1 95 ? -24.45717 -11.66485 -16.43143 1.000 30.92770 74 HIS A N 1
ATOM 3753 C CA . HIS B 1 95 ? -23.06733 -12.00222 -16.69609 1.000 30.50362 74 HIS A CA 1
ATOM 3754 C C . HIS B 1 95 ? -22.71280 -11.86154 -18.17651 1.000 31.00031 74 HIS A C 1
ATOM 3755 O O . HIS B 1 95 ? -21.68821 -11.26153 -18.52344 1.000 31.10525 74 HIS A O 1
ATOM 3762 N N . ILE B 1 96 ? -23.53904 -12.39958 -19.06756 1.000 28.06664 75 ILE A N 1
ATOM 3763 C CA . ILE B 1 96 ? -23.13323 -12.47767 -20.46619 1.000 30.67591 75 ILE A CA 1
ATOM 3764 C C . ILE B 1 96 ? -23.73115 -11.32729 -21.26345 1.000 30.00874 75 ILE A C 1
ATOM 3765 O O . ILE B 1 96 ? -23.00515 -10.55014 -21.89288 1.000 34.90342 75 ILE A O 1
ATOM 3770 N N . ASN B 1 97 ? -25.05322 -11.21535 -21.25364 1.000 26.56451 76 ASN A N 1
ATOM 3771 C CA . ASN B 1 97 ? -25.71347 -10.29405 -22.16587 1.000 30.87010 76 ASN A CA 1
ATOM 3772 C C . ASN B 1 97 ? -27.18393 -10.13635 -21.81728 1.000 31.17463 76 ASN A C 1
ATOM 3773 O O . ASN B 1 97 ? -27.89330 -11.13571 -21.65108 1.000 34.48301 76 ASN A O 1
ATOM 3778 N N . GLN B 1 98 ? -27.65694 -8.89332 -21.73600 1.000 28.13239 77 GLN A N 1
ATOM 3779 C CA . GLN B 1 98 ? -29.06019 -8.67553 -21.42508 1.000 26.78395 77 GLN A CA 1
ATOM 3780 C C . GLN B 1 98 ? -29.95830 -9.37924 -22.43638 1.000 30.71473 77 GLN A C 1
ATOM 3781 O O . GLN B 1 98 ? -30.96211 -9.99465 -22.05640 1.000 27.57450 77 GLN A O 1
ATOM 3787 N N . VAL B 1 99 ? -29.57941 -9.35874 -23.71402 1.000 29.38393 78 VAL A N 1
ATOM 3788 C CA . VAL B 1 99 ? -30.17493 -10.23153 -24.72478 1.000 29.06297 78 VAL A CA 1
ATOM 3789 C C . VAL B 1 99 ? -29.43654 -11.57431 -24.73251 1.000 29.46109 78 VAL A C 1
ATOM 3790 O O . VAL B 1 99 ? -28.22784 -11.62430 -24.99700 1.000 28.12453 78 VAL A O 1
ATOM 3794 N N . ALA B 1 100 ? -30.16469 -12.66954 -24.46293 1.000 32.24995 79 ALA A N 1
ATOM 3795 C CA . ALA B 1 100 ? -29.57449 -14.01757 -24.37550 1.000 26.05833 79 ALA A CA 1
ATOM 3796 C C . ALA B 1 100 ? -29.33913 -14.54986 -25.78741 1.000 27.95407 79 ALA A C 1
ATOM 3797 O O . ALA B 1 100 ? -30.01088 -15.45852 -26.28527 1.000 29.15427 79 ALA A O 1
ATOM 3799 N N . MET B 1 101 ? -28.29625 -14.00294 -26.39767 1.000 30.15838 80 MET A N 1
ATOM 3800 C CA . MET B 1 101 ? -28.03935 -14.00889 -27.82304 1.000 28.57066 80 MET A CA 1
ATOM 3801 C C . MET B 1 101 ? -26.72389 -14.70606 -28.16437 1.000 28.76652 80 MET A C 1
ATOM 3802 O O . MET B 1 101 ? -26.44984 -14.97050 -29.34486 1.000 25.65521 80 MET A O 1
ATOM 3807 N N . ASP B 1 102 ? -25.91987 -15.03557 -27.15823 1.000 27.40189 81 ASP A N 1
ATOM 3808 C CA . ASP B 1 102 ? -24.60910 -15.64643 -27.35435 1.000 30.43807 81 ASP A CA 1
ATOM 3809 C C . ASP B 1 102 ? -24.75074 -17.14836 -27.13218 1.000 32.70469 81 ASP A C 1
ATOM 3810 O O . ASP B 1 102 ? -24.44659 -17.68378 -26.06360 1.000 35.18073 81 ASP A O 1
ATOM 3815 N N . GLY B 1 103 ? -25.21341 -17.82810 -28.18819 1.000 31.29100 82 GLY A N 1
ATOM 3816 C CA . GLY B 1 103 ? -25.62085 -19.21412 -28.05754 1.000 28.21942 82 GLY A CA 1
ATOM 3817 C C . GLY B 1 103 ? -24.53479 -20.12388 -27.51934 1.000 30.78796 82 GLY A C 1
ATOM 3818 O O . GLY B 1 103 ? -24.80881 -21.00578 -26.70038 1.000 32.08666 82 GLY A O 1
ATOM 3819 N N . THR B 1 104 ? -23.28783 -19.93487 -27.97151 1.000 25.37588 83 THR A N 1
ATOM 3820 C CA . THR B 1 104 ? -22.24036 -20.87682 -27.57238 1.000 28.99469 83 THR A CA 1
ATOM 3821 C C . THR B 1 104 ? -21.95278 -20.82377 -26.07644 1.000 26.52300 83 THR A C 1
ATOM 3822 O O . THR B 1 104 ? -21.41651 -21.78843 -25.52725 1.000 27.86496 83 THR A O 1
ATOM 3826 N N . LEU B 1 105 ? -22.30243 -19.73496 -25.39948 1.000 26.82566 84 LEU A N 1
ATOM 3827 C CA . LEU B 1 105 ? -22.12285 -19.67373 -23.95690 1.000 26.82947 84 LEU A CA 1
ATOM 3828 C C . LEU B 1 105 ? -23.39986 -20.01153 -23.19733 1.000 23.57442 84 LEU A C 1
ATOM 3829 O O . LEU B 1 105 ? -23.33319 -20.67056 -22.15861 1.000 23.07623 84 LEU A O 1
ATOM 3834 N N . VAL B 1 106 ? -24.56356 -19.57682 -23.69197 1.000 25.27409 85 VAL A N 1
ATOM 3835 C CA . VAL B 1 106 ? -25.82828 -19.93851 -23.05037 1.000 26.57149 85 VAL A CA 1
ATOM 3836 C C . VAL B 1 106 ? -26.05111 -21.43996 -23.14416 1.000 25.25866 85 VAL A C 1
ATOM 3837 O O . VAL B 1 106 ? -26.41473 -22.09808 -22.15978 1.000 23.01041 85 VAL A O 1
ATOM 3841 N N . LEU B 1 107 ? -25.81284 -22.00644 -24.32663 1.000 25.36157 86 LEU A N 1
ATOM 3842 C CA . LEU B 1 107 ? -26.05068 -23.42665 -24.54276 1.000 28.93087 86 LEU A CA 1
ATOM 3843 C C . LEU B 1 107 ? -24.98971 -24.31029 -23.89979 1.000 27.75016 86 LEU A C 1
ATOM 3844 O O . LEU B 1 107 ? -25.26250 -25.49138 -23.65914 1.000 27.79270 86 LEU A O 1
ATOM 3849 N N . ARG B 1 108 ? -23.80901 -23.76886 -23.57115 1.000 25.96507 87 ARG A N 1
ATOM 3850 C CA . ARG B 1 108 ? -22.90620 -24.51931 -22.70720 1.000 22.96119 87 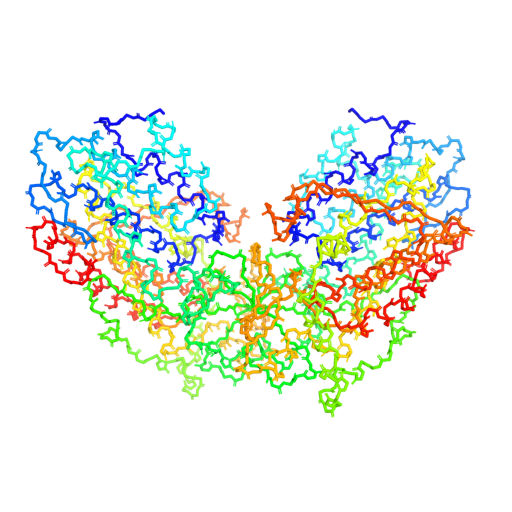ARG A CA 1
ATOM 3851 C C . ARG B 1 108 ? -23.50673 -24.69063 -21.31314 1.000 23.97185 87 ARG A C 1
ATOM 3852 O O . ARG B 1 108 ? -23.54441 -25.80696 -20.76865 1.000 23.35764 87 ARG A O 1
ATOM 3860 N N . VAL B 1 109 ? -23.99587 -23.59558 -20.72872 1.000 21.92093 88 VAL A N 1
ATOM 3861 C CA . VAL B 1 109 ? -24.69177 -23.67035 -19.44521 1.000 24.44951 88 VAL A CA 1
ATOM 3862 C C . VAL B 1 109 ? -25.87554 -24.62523 -19.54085 1.000 21.84115 88 VAL A C 1
ATOM 3863 O O . VAL B 1 109 ? -26.09011 -25.47491 -18.66963 1.000 20.00924 88 VAL A O 1
ATOM 3867 N N . SER B 1 110 ? -26.66221 -24.49163 -20.60673 1.000 23.59818 89 SER A N 1
ATOM 3868 C CA . SER B 1 110 ? -27.87363 -25.28792 -20.76998 1.000 20.52866 89 SER A CA 1
ATOM 3869 C C . SER B 1 110 ? -27.55285 -26.78237 -20.79466 1.000 25.58317 89 SER A C 1
ATOM 3870 O O . SER B 1 110 ? -28.05176 -27.55395 -19.96462 1.000 25.87016 89 SER A O 1
ATOM 3873 N N . ALA B 1 111 ? -26.68640 -27.20475 -21.72420 1.000 24.23119 90 ALA A N 1
ATOM 3874 C CA . ALA B 1 111 ? -26.38877 -28.62764 -21.85687 1.000 25.96318 90 ALA A CA 1
ATOM 3875 C C . ALA B 1 111 ? -25.72329 -29.17893 -20.60465 1.000 26.50394 90 ALA A C 1
ATOM 3876 O O . ALA B 1 111 ? -26.03244 -30.29437 -20.17851 1.000 23.87939 90 ALA A O 1
ATOM 3878 N N . LEU B 1 112 ? -24.78973 -28.42679 -20.00778 1.000 24.00300 91 LEU A N 1
ATOM 3879 C CA . LEU B 1 112 ? -24.02351 -28.99842 -18.90396 1.000 21.53203 91 LEU A CA 1
ATOM 3880 C C . LEU B 1 112 ? -24.86317 -29.10303 -17.63122 1.000 23.08416 91 LEU A C 1
ATOM 3881 O O . LEU B 1 112 ? -24.75271 -30.08609 -16.89060 1.000 25.31159 91 LEU A O 1
ATOM 3886 N N . MET B 1 113 ? -25.70824 -28.11026 -17.35702 1.000 23.06769 92 MET A N 1
ATOM 3887 C CA . MET B 1 113 ? -26.57601 -28.19444 -16.18537 1.000 28.18827 92 MET A CA 1
ATOM 3888 C C . MET B 1 113 ? -27.54212 -29.36616 -16.29813 1.000 24.26279 92 MET A C 1
ATOM 3889 O O . MET B 1 113 ? -27.71503 -30.14398 -15.35203 1.000 24.26871 92 MET A O 1
ATOM 3894 N N . GLU B 1 114 ? -28.18293 -29.50405 -17.45251 1.000 21.11234 93 GLU A N 1
ATOM 3895 C CA . GLU B 1 114 ? -29.27310 -30.46293 -17.57606 1.000 24.82703 93 GLU A CA 1
ATOM 3896 C C . GLU B 1 114 ? -28.76108 -31.88473 -17.79769 1.000 28.43627 93 GLU A C 1
ATOM 3897 O O . GLU B 1 114 ? -29.32799 -32.83575 -17.25691 1.000 29.81122 93 GLU A O 1
ATOM 3903 N N . SER B 1 115 ? -27.68865 -32.06369 -18.56530 1.000 23.23038 94 SER A N 1
ATOM 3904 C CA . SER B 1 115 ? -27.06894 -33.37404 -18.58181 1.000 26.46835 94 SER A CA 1
ATOM 3905 C C . SER B 1 115 ? -26.52493 -33.74869 -17.21065 1.000 28.12657 94 SER A C 1
ATOM 3906 O O . SER B 1 115 ? -26.35591 -34.94584 -16.93001 1.000 26.89095 94 SER A O 1
ATOM 3909 N N . SER B 1 116 ? -26.25454 -32.76276 -16.34173 1.000 23.07072 95 SER A N 1
ATOM 3910 C CA . SER B 1 116 ? -25.90257 -33.10726 -14.96524 1.000 22.79335 95 SER A CA 1
ATOM 3911 C C . SER B 1 116 ? -27.12375 -33.63553 -14.20528 1.000 28.41871 95 SER A C 1
ATOM 3912 O O . SER B 1 116 ? -26.99114 -34.54559 -13.37176 1.000 25.27756 95 SER A O 1
ATOM 3915 N N . TRP B 1 117 ? -28.31884 -33.08573 -14.49437 1.000 25.61613 96 TRP A N 1
ATOM 3916 C CA . TRP B 1 117 ? -29.57378 -33.64053 -13.97561 1.000 23.47035 96 TRP A CA 1
ATOM 3917 C C . TRP B 1 117 ? -29.74677 -35.08530 -14.40450 1.000 30.09401 96 TRP A C 1
ATOM 3918 O O . TRP B 1 117 ? -30.10348 -35.95317 -13.59624 1.000 31.01635 96 TRP A O 1
ATOM 3929 N N . PHE B 1 118 ? -29.55101 -35.33867 -15.70353 1.000 28.32134 97 PHE A N 1
ATOM 3930 C CA . PHE B 1 118 ? -29.73032 -36.66689 -16.26112 1.000 25.10014 97 PHE A CA 1
ATOM 3931 C C . PHE B 1 118 ? -28.83511 -37.66454 -15.54825 1.000 30.32940 97 PHE A C 1
ATOM 3932 O O . PHE B 1 118 ? -29.27418 -38.77398 -15.21774 1.000 29.37466 97 PHE A O 1
ATOM 3940 N N . ASP B 1 119 ? -27.58268 -37.27234 -15.27639 1.000 24.67268 98 ASP A N 1
ATOM 3941 C CA . ASP B 1 119 ? -26.66731 -38.14341 -14.55494 1.000 26.34047 98 ASP A CA 1
ATOM 3942 C C . ASP B 1 119 ? -26.97710 -38.19197 -13.07247 1.000 28.18334 98 ASP A C 1
ATOM 3943 O O . ASP B 1 119 ? -26.61237 -39.16827 -12.41224 1.000 26.68576 98 ASP A O 1
ATOM 3948 N N . ALA B 1 120 ? -27.62013 -37.15029 -12.52695 1.000 27.97634 99 ALA A N 1
ATOM 3949 C CA . ALA B 1 120 ? -27.93829 -37.17632 -11.10179 1.000 28.85186 99 ALA A CA 1
ATOM 3950 C C . ALA B 1 120 ? -29.04690 -38.16651 -10.81836 1.000 23.28636 99 ALA A C 1
ATOM 3951 O O . ALA B 1 120 ? -29.04872 -38.81424 -9.76839 1.000 23.30049 99 ALA A O 1
ATOM 3953 N N . THR B 1 121 ? -29.95918 -38.32406 -11.76841 1.000 23.48166 100 THR A N 1
ATOM 3954 C CA . THR B 1 121 ? -31.17753 -39.07410 -11.57761 1.000 26.10660 100 THR A CA 1
ATOM 3955 C C . THR B 1 121 ? -31.19825 -40.40820 -12.31183 1.000 29.95261 100 THR A C 1
ATOM 3956 O O . THR B 1 121 ? -32.13017 -41.19583 -12.08857 1.000 26.48933 100 THR A O 1
ATOM 3960 N N . ALA B 1 122 ? -30.21265 -40.68073 -13.16947 1.000 26.73333 101 ALA A N 1
ATOM 3961 C CA . ALA B 1 122 ? -30.18157 -41.95220 -13.88658 1.000 29.72381 101 ALA A CA 1
ATOM 3962 C C . ALA B 1 122 ? -30.27008 -43.17470 -12.97433 1.000 29.11510 101 ALA A C 1
ATOM 3963 O O . ALA B 1 122 ? -30.98634 -44.12516 -13.33440 1.000 25.76979 101 ALA A O 1
ATOM 3965 N N . PRO B 1 123 ? -29.60098 -43.23003 -11.82135 1.000 26.95678 102 PRO A N 1
ATOM 3966 C CA . PRO B 1 123 ? -29.80560 -44.37661 -10.91387 1.000 26.21870 102 PRO A CA 1
ATOM 3967 C C . PRO B 1 123 ? -31.27070 -44.60278 -10.47637 1.000 31.01445 102 PRO A C 1
ATOM 3968 O O . PRO B 1 123 ? -31.61919 -45.74225 -10.12632 1.000 31.56877 102 PRO A O 1
ATOM 3972 N N . TYR B 1 124 ? -32.13516 -43.57851 -10.50576 1.000 25.36238 103 TYR A N 1
ATOM 3973 C CA . TYR B 1 124 ? -33.54254 -43.71421 -10.11741 1.000 28.82863 103 TYR A CA 1
ATOM 3974 C C . TYR B 1 124 ? -34.44018 -44.22635 -11.24027 1.000 33.22104 103 TYR A C 1
ATOM 3975 O O . TYR B 1 124 ? -35.59660 -44.57730 -10.97849 1.000 32.49986 103 TYR A O 1
ATOM 3984 N N . HIS B 1 125 ? -33.95950 -44.23177 -12.46734 1.000 28.69462 104 HIS A N 1
ATOM 3985 C CA . HIS B 1 125 ? -34.60424 -44.84772 -13.60954 1.000 28.12025 104 HIS A CA 1
ATOM 3986 C C . HIS B 1 125 ? -34.23441 -46.33640 -13.63191 1.000 31.81797 104 HIS A C 1
ATOM 3987 O O . HIS B 1 125 ? -33.15048 -46.71554 -13.17455 1.000 34.46956 104 HIS A O 1
ATOM 3994 N N . PRO B 1 126 ? -35.12090 -47.21011 -14.12355 1.000 32.84895 105 PRO A N 1
ATOM 3995 C CA . PRO B 1 126 ? -34.81871 -48.65142 -14.04921 1.000 32.99555 105 PRO A CA 1
ATOM 3996 C C . PRO B 1 126 ? -33.55163 -49.04372 -14.79023 1.000 36.36342 105 PRO A C 1
ATOM 3997 O O . PRO B 1 126 ? -32.86354 -49.97805 -14.36064 1.000 32.94900 105 PRO A O 1
ATOM 4001 N N . THR B 1 127 ? -33.19996 -48.34505 -15.88065 1.000 35.11419 106 THR A N 1
ATOM 4002 C CA . THR B 1 127 ? -32.05931 -48.75340 -16.69074 1.000 30.63908 106 THR A CA 1
ATOM 4003 C C . THR B 1 127 ? -31.05309 -47.65694 -17.04061 1.000 31.69685 106 THR A C 1
ATOM 4004 O O . THR B 1 127 ? -29.94170 -47.99728 -17.46724 1.000 28.39905 106 THR A O 1
ATOM 4008 N N . ALA B 1 128 ? -31.38879 -46.37306 -16.87137 1.000 30.14919 107 ALA A N 1
ATOM 4009 C CA . ALA B 1 128 ? -30.55561 -45.28977 -17.39223 1.000 24.40790 107 ALA A CA 1
ATOM 4010 C C . ALA B 1 128 ? -29.14929 -45.32420 -16.81507 1.000 25.71675 107 ALA A C 1
ATOM 4011 O O . ALA B 1 128 ? -28.95402 -45.53235 -15.61384 1.000 24.82914 107 ALA A O 1
ATOM 4013 N N . VAL B 1 129 ? -28.15931 -45.11014 -17.67787 1.000 20.46773 108 VAL A N 1
ATOM 4014 C CA . VAL B 1 129 ? -26.79565 -44.92635 -17.20320 1.000 22.64017 108 VAL A CA 1
ATOM 4015 C C . VAL B 1 129 ? -26.33567 -43.52892 -17.59114 1.000 22.71381 108 VAL A C 1
ATOM 4016 O O . VAL B 1 129 ? -26.76491 -42.96565 -18.60300 1.000 26.35564 108 VAL A O 1
ATOM 4020 N N . GLY B 1 130 ? -25.44686 -42.96775 -16.78189 1.000 23.89608 109 GLY A N 1
ATOM 4021 C CA . GLY B 1 130 ? -25.08643 -41.57530 -16.96033 1.000 31.84887 109 GLY A CA 1
ATOM 4022 C C . GLY B 1 130 ? -24.19897 -41.33723 -18.17031 1.000 28.83729 109 GLY A C 1
ATOM 4023 O O . GLY B 1 130 ? -23.59685 -42.24770 -18.73109 1.000 27.04014 109 GLY A O 1
ATOM 4024 N N . ILE B 1 131 ? -24.12203 -40.06560 -18.57215 1.000 26.75918 110 ILE A N 1
ATOM 4025 C CA . ILE B 1 131 ? -23.27327 -39.67071 -19.69090 1.000 23.39194 110 ILE A CA 1
ATOM 4026 C C . ILE B 1 131 ? -21.84269 -39.42882 -19.22441 1.000 25.42761 110 ILE A C 1
ATOM 4027 O O . ILE B 1 131 ? -20.88678 -39.99181 -19.77511 1.000 25.30226 110 ILE A O 1
ATOM 4032 N N . HIS B 1 132 ? -21.66583 -38.58160 -18.21433 1.000 21.99554 111 HIS A N 1
ATOM 4033 C CA . HIS B 1 132 ? -20.32930 -38.30591 -17.70902 1.000 23.17600 111 HIS A CA 1
ATOM 4034 C C . HIS B 1 132 ? -19.93621 -39.22080 -16.56586 1.000 23.29636 111 HIS A C 1
ATOM 4035 O O . HIS B 1 132 ? -18.77476 -39.19731 -16.15956 1.000 25.58225 111 HIS A O 1
ATOM 4042 N N . SER B 1 133 ? -20.86965 -39.98913 -16.00599 1.000 21.99691 112 SER A N 1
ATOM 4043 C CA . SER B 1 133 ? -20.50058 -40.93857 -14.96852 1.000 24.53736 112 SER A CA 1
ATOM 4044 C C . SER B 1 133 ? -21.40710 -42.15405 -15.03272 1.000 27.25422 112 SER A C 1
ATOM 4045 O O . SER B 1 133 ? -22.45243 -42.15092 -15.68815 1.000 22.93429 112 SER A O 1
ATOM 4048 N N . ASP B 1 134 ? -20.96203 -43.20418 -14.36173 1.000 26.64489 113 ASP A N 1
ATOM 4049 C CA . ASP B 1 134 ? -21.76926 -44.38505 -14.08376 1.000 28.64675 113 ASP A CA 1
ATOM 4050 C C . ASP B 1 134 ? -21.93638 -44.42681 -12.57060 1.000 28.65639 113 ASP A C 1
ATOM 4051 O O . ASP B 1 134 ? -20.97309 -44.69608 -11.84324 1.000 16.60377 113 ASP A O 1
ATOM 4056 N N . LEU B 1 135 ? -23.15399 -44.13660 -12.09920 1.000 28.38078 114 LEU A N 1
ATOM 4057 C CA . LEU B 1 135 ? -23.39816 -43.93783 -10.67705 1.000 27.13253 114 LEU A CA 1
ATOM 4058 C C . LEU B 1 135 ? -24.27502 -45.03342 -10.06475 1.000 33.77393 114 LEU A C 1
ATOM 4059 O O . LEU B 1 135 ? -24.81488 -44.84995 -8.97001 1.000 36.58660 114 LEU A O 1
ATOM 4064 N N . GLY B 1 136 ? -24.41861 -46.17500 -10.73833 1.000 29.67900 115 GLY A N 1
ATOM 4065 C CA . GLY B 1 136 ? -25.08368 -47.29430 -10.12049 1.000 28.07028 115 GLY A CA 1
ATOM 4066 C C . GLY B 1 136 ? -26.59176 -47.22242 -10.26445 1.000 28.12824 115 GLY A C 1
ATOM 4067 O O . GLY B 1 136 ? -27.13842 -46.55666 -11.14244 1.000 31.12942 115 GLY A O 1
ATOM 4068 N N . ARG B 1 137 ? -27.26809 -47.93241 -9.36733 1.000 32.25519 116 ARG A N 1
ATOM 4069 C CA . ARG B 1 137 ? -28.71052 -48.12565 -9.43614 1.000 31.67911 116 ARG A CA 1
ATOM 4070 C C . ARG B 1 137 ? -29.27682 -47.95019 -8.03976 1.000 33.79507 116 ARG A C 1
ATOM 4071 O O . ARG B 1 137 ? -28.63401 -48.31166 -7.04693 1.000 34.21958 116 ARG A O 1
ATOM 4079 N N . ARG B 1 138 ? -30.45479 -47.36364 -7.97849 1.000 30.89882 117 ARG A N 1
ATOM 4080 C CA . ARG B 1 138 ? -31.18232 -47.13964 -6.75495 1.000 32.84163 117 ARG A CA 1
ATOM 4081 C C . ARG B 1 138 ? -32.46325 -47.94503 -6.78770 1.000 30.07617 117 ARG A C 1
ATOM 4082 O O . ARG B 1 138 ? -33.04675 -48.13599 -7.86182 1.000 29.43745 117 ARG A O 1
ATOM 4090 N N . PRO B 1 139 ? -32.92688 -48.42660 -5.63680 1.000 29.20134 118 PRO A N 1
ATOM 4091 C CA . PRO B 1 139 ? -34.22100 -49.12437 -5.60177 1.000 29.67024 118 PRO A CA 1
ATOM 4092 C C . PRO B 1 139 ? -35.33347 -48.23676 -6.14808 1.000 32.83745 118 PRO A C 1
ATOM 4093 O O . PRO B 1 139 ? -35.35357 -47.02490 -5.91159 1.000 29.72341 118 PRO A O 1
ATOM 4097 N N . ALA B 1 140 ? -36.26753 -48.85611 -6.88542 1.000 31.51517 119 ALA A N 1
ATOM 4098 C CA . ALA B 1 140 ? -37.39146 -48.10383 -7.43871 1.000 29.71521 119 ALA A CA 1
ATOM 4099 C C . ALA B 1 140 ? -38.14829 -47.33660 -6.35803 1.000 36.06359 119 ALA A C 1
ATOM 4100 O O . ALA B 1 140 ? -38.71518 -46.26714 -6.62793 1.000 32.73945 119 ALA A O 1
ATOM 4102 N N . SER B 1 141 ? -38.16409 -47.85434 -5.12975 1.000 33.64849 120 SER A N 1
ATOM 4103 C CA . SER B 1 141 ? -38.83618 -47.13480 -4.05717 1.000 35.20859 120 SER A CA 1
ATOM 4104 C C . SER B 1 141 ? -38.23298 -45.75330 -3.82189 1.000 33.09334 120 SER A C 1
ATOM 4105 O O . SER B 1 141 ? -38.92875 -44.87038 -3.30733 1.000 36.51620 120 SER A O 1
ATOM 4108 N N . GLU B 1 142 ? -36.97054 -45.53794 -4.18997 1.000 27.58706 121 GLU A N 1
ATOM 4109 C CA . GLU B 1 142 ? -36.32920 -44.25324 -3.94520 1.000 28.26582 121 GLU A CA 1
ATOM 4110 C C . GLU B 1 142 ? -36.54911 -43.24361 -5.06417 1.000 33.29903 121 GLU A C 1
ATOM 4111 O O . GLU B 1 142 ? -36.19868 -42.06829 -4.89129 1.000 31.70786 121 GLU A O 1
ATOM 4117 N N . ALA B 1 143 ? -37.14488 -43.65260 -6.18668 1.000 28.32580 122 ALA A N 1
ATOM 4118 C CA . ALA B 1 143 ? -37.37951 -42.73931 -7.30455 1.000 30.61252 122 ALA A CA 1
ATOM 4119 C C . ALA B 1 143 ? -38.56215 -41.81555 -7.01805 1.000 33.35845 122 ALA A C 1
ATOM 4120 O O . ALA B 1 143 ? -39.55071 -41.77447 -7.75591 1.000 36.68126 122 ALA A O 1
ATOM 4122 N N . THR B 1 144 ? -38.44089 -41.05800 -5.92823 1.000 28.25649 123 THR A N 1
ATOM 4123 C CA . THR B 1 144 ? -39.44402 -40.05002 -5.60853 1.000 36.55795 123 THR A CA 1
ATOM 4124 C C . THR B 1 144 ? -39.10297 -38.70732 -6.24238 1.000 37.34906 123 THR A C 1
ATOM 4125 O O . THR B 1 144 ? -37.93535 -38.38621 -6.50497 1.000 36.77311 123 THR A O 1
ATOM 4129 N N . GLN B 1 145 ? -40.15442 -37.91018 -6.45607 1.000 30.24000 124 GLN A N 1
ATOM 4130 C CA . GLN B 1 145 ? -39.98214 -36.52197 -6.86861 1.000 34.29627 124 GLN A CA 1
ATOM 4131 C C . GLN B 1 145 ? -39.03138 -35.78408 -5.93969 1.000 36.04547 124 GLN A C 1
ATOM 4132 O O . GLN B 1 145 ? -38.11346 -35.09010 -6.39462 1.000 35.39486 124 GLN A O 1
ATOM 4138 N N . LYS B 1 146 ? -39.24303 -35.92194 -4.62815 1.000 31.42244 125 LYS A N 1
ATOM 4139 C CA . LYS B 1 146 ? -38.34860 -35.29325 -3.66306 1.000 35.33967 125 LYS A CA 1
ATOM 4140 C C . LYS B 1 146 ? -36.88798 -35.61152 -3.97408 1.000 39.16257 125 LYS A C 1
ATOM 4141 O O . LYS B 1 146 ? -36.03652 -34.71233 -4.01594 1.000 32.40789 125 LYS A O 1
ATOM 4147 N N . ASN B 1 147 ? -36.58438 -36.89270 -4.21404 1.000 36.87902 126 ASN A N 1
ATOM 4148 C CA . ASN B 1 147 ? -35.19152 -37.29856 -4.38633 1.000 34.36928 126 ASN A CA 1
ATOM 4149 C C . ASN B 1 147 ? -34.61325 -36.82031 -5.71565 1.000 30.28674 126 ASN A C 1
ATOM 4150 O O . ASN B 1 147 ? -33.43773 -36.44733 -5.77653 1.000 30.59756 126 ASN A O 1
ATOM 4155 N N . LEU B 1 148 ? -35.41079 -36.84067 -6.79044 1.000 33.19390 127 LEU A N 1
ATOM 4156 C CA . LEU B 1 148 ? -34.96292 -36.27432 -8.05889 1.000 31.23846 127 LEU A CA 1
ATOM 4157 C C . LEU B 1 148 ? -34.57512 -34.81077 -7.88977 1.000 34.81599 127 LEU A C 1
ATOM 4158 O O . LEU B 1 148 ? -33.44110 -34.41835 -8.19779 1.000 34.76089 127 LEU A O 1
ATOM 4163 N N . ASN B 1 149 ? -35.51634 -33.98789 -7.39359 1.000 34.84524 128 ASN A N 1
ATOM 4164 C CA . ASN B 1 149 ? -35.26157 -32.55988 -7.17560 1.000 31.76650 128 ASN A CA 1
ATOM 4165 C C . ASN B 1 149 ? -33.99645 -32.33689 -6.36655 1.000 30.34797 128 ASN A C 1
ATOM 4166 O O . ASN B 1 149 ? -33.16786 -31.49033 -6.71070 1.000 31.09982 128 ASN A O 1
ATOM 4171 N N . THR B 1 150 ? -33.83522 -33.08784 -5.27802 1.000 28.67248 129 THR A N 1
ATOM 4172 C CA . THR B 1 150 ? -32.63233 -32.94359 -4.46362 1.000 35.76066 129 THR A CA 1
ATOM 4173 C C . THR B 1 150 ? -31.37685 -33.25873 -5.26959 1.000 34.75473 129 THR A C 1
ATOM 4174 O O . THR B 1 150 ? -30.34593 -32.59299 -5.11203 1.000 35.19130 129 THR A O 1
ATOM 4178 N N . ALA B 1 151 ? -31.43570 -34.28267 -6.12636 1.000 32.41663 130 ALA A N 1
ATOM 4179 C CA . ALA B 1 151 ? -30.26859 -34.60355 -6.93773 1.000 31.06391 130 ALA A CA 1
ATOM 4180 C C . ALA B 1 151 ? -30.02936 -33.52874 -7.98742 1.000 27.80751 130 ALA A C 1
ATOM 4181 O O . ALA B 1 151 ? -28.88824 -33.10154 -8.18686 1.000 30.75743 130 ALA A O 1
ATOM 4183 N N . MET B 1 152 ? -31.09440 -33.07789 -8.65851 1.000 27.99829 131 MET A N 1
ATOM 4184 C CA . MET B 1 152 ? -30.99279 -31.95165 -9.58858 1.000 31.83891 131 MET A CA 1
ATOM 4185 C C . MET B 1 152 ? -30.29262 -30.75211 -8.95576 1.000 31.89885 131 MET A C 1
ATOM 4186 O O . MET B 1 152 ? -29.34320 -30.19875 -9.52064 1.000 30.72137 131 MET A O 1
ATOM 4191 N N . LEU B 1 153 ? -30.76553 -30.32608 -7.78659 1.000 26.96977 132 LEU A N 1
ATOM 4192 C CA . LEU B 1 153 ? -30.25178 -29.10094 -7.19574 1.000 30.79438 132 LEU A CA 1
ATOM 4193 C C . LEU B 1 153 ? -28.77041 -29.21822 -6.89237 1.000 31.59264 132 LEU A C 1
ATOM 4194 O O . LEU B 1 153 ? -28.01566 -28.24841 -7.04727 1.000 35.39733 132 LEU A O 1
ATOM 4199 N N . TYR B 1 154 ? -28.32384 -30.39376 -6.47049 1.000 26.50437 133 TYR A N 1
ATOM 4200 C CA . TYR B 1 154 ? -26.92074 -30.47730 -6.10385 1.000 29.07389 133 TYR A CA 1
ATOM 4201 C C . TYR B 1 154 ? -26.02128 -30.60667 -7.32667 1.000 30.38487 133 TYR A C 1
ATOM 4202 O O . TYR B 1 154 ? -24.91866 -30.04508 -7.35012 1.000 31.49993 133 TYR A O 1
ATOM 4211 N N . SER B 1 155 ? -26.46765 -31.31582 -8.36079 1.000 30.10921 134 SER A N 1
ATOM 4212 C CA . SER B 1 155 ? -25.67253 -31.34289 -9.58005 1.000 31.18454 134 SER A CA 1
ATOM 4213 C C . SER B 1 155 ? -25.56126 -29.94292 -10.16924 1.000 25.68885 134 SER A C 1
ATOM 4214 O O . SER B 1 155 ? -24.45373 -29.45677 -10.41472 1.000 29.08094 134 SER A O 1
ATOM 4217 N N . THR B 1 156 ? -26.70036 -29.26943 -10.36598 1.000 24.69685 135 THR A N 1
ATOM 4218 C CA . THR B 1 156 ? -26.70474 -27.86760 -10.77810 1.000 24.43513 135 THR A CA 1
ATOM 4219 C C . THR B 1 156 ? -25.71418 -27.04255 -9.95862 1.000 26.42503 135 THR A C 1
ATOM 4220 O O . THR B 1 156 ? -24.86770 -26.33864 -10.51657 1.000 26.11756 135 THR A O 1
ATOM 4224 N N . TYR B 1 157 ? -25.77973 -27.15157 -8.62864 1.000 28.57101 136 TYR A N 1
ATOM 4225 C CA . TYR B 1 157 ? -24.87445 -26.38343 -7.77734 1.000 26.89861 136 TYR A CA 1
ATOM 4226 C C . TYR B 1 157 ? -23.41915 -26.55327 -8.19977 1.000 25.05108 136 TYR A C 1
ATOM 4227 O O . TYR B 1 157 ? -22.68571 -25.56866 -8.32748 1.000 28.80780 136 TYR A O 1
ATOM 4236 N N . ARG B 1 158 ? -22.98402 -27.79753 -8.44342 1.000 29.24892 137 ARG A N 1
ATOM 4237 C CA . ARG B 1 158 ? -21.58864 -28.02327 -8.81588 1.000 25.30764 137 ARG A CA 1
ATOM 4238 C C . ARG B 1 158 ? -21.27858 -27.51287 -10.21318 1.000 25.23476 137 ARG A C 1
ATOM 4239 O O . ARG B 1 158 ? -20.15517 -27.07314 -10.46722 1.000 27.49370 137 ARG A O 1
ATOM 4247 N N . VAL B 1 159 ? -22.24279 -27.57285 -11.12913 1.000 26.00934 138 VAL A N 1
ATOM 4248 C CA . VAL B 1 159 ? -21.98829 -27.12522 -12.49044 1.000 26.41446 138 VAL A CA 1
ATOM 4249 C C . VAL B 1 159 ? -21.94042 -25.60215 -12.56098 1.000 30.39047 138 VAL A C 1
ATOM 4250 O O . VAL B 1 159 ? -21.06215 -25.02101 -13.22197 1.000 24.27152 138 VAL A O 1
ATOM 4254 N N . MET B 1 160 ? -22.88653 -24.92755 -11.89806 1.000 26.05958 139 MET A N 1
ATOM 4255 C CA . MET B 1 160 ? -22.86269 -23.46948 -11.90228 1.000 26.56944 139 MET A CA 1
ATOM 4256 C C . MET B 1 160 ? -21.65082 -22.93928 -11.14494 1.000 28.16110 139 MET A C 1
ATOM 4257 O O . MET B 1 160 ? -21.05774 -21.93138 -11.54974 1.000 26.12241 139 MET A O 1
ATOM 4262 N N . GLN B 1 161 ? -21.24578 -23.61236 -10.05850 1.000 24.41443 140 GLN A N 1
ATOM 4263 C CA . GLN B 1 161 ? -20.07085 -23.13580 -9.33973 1.000 24.52416 140 GLN A CA 1
ATOM 4264 C C . GLN B 1 161 ? -18.83968 -23.17525 -10.22576 1.000 27.87618 140 GLN A C 1
ATOM 4265 O O . GLN B 1 161 ? -17.95537 -22.31777 -10.09895 1.000 30.86885 140 GLN A O 1
ATOM 4271 N N . SER B 1 162 ? -18.78918 -24.13839 -11.15173 1.000 26.29157 141 SER A N 1
ATOM 4272 C CA . SER B 1 162 ? -17.71583 -24.22987 -12.13443 1.000 24.29029 141 SER A CA 1
ATOM 4273 C C . SER B 1 162 ? -17.86664 -23.19749 -13.24179 1.000 25.38306 141 SER A C 1
ATOM 4274 O O . SER B 1 162 ? -16.92676 -22.45066 -13.53598 1.000 23.37579 141 SER A O 1
ATOM 4277 N N . LEU B 1 163 ? -19.03121 -23.16555 -13.89580 1.000 27.72906 142 LEU A N 1
ATOM 4278 C CA . LEU B 1 163 ? -19.18030 -22.30314 -15.06482 1.000 25.81895 142 LEU A CA 1
ATOM 4279 C C . LEU B 1 163 ? -19.18417 -20.82923 -14.67564 1.000 26.54188 142 LEU A C 1
ATOM 4280 O O . LEU B 1 163 ? -18.64322 -19.98777 -15.40677 1.000 26.34684 142 LEU A O 1
ATOM 4285 N N . MET B 1 164 ? -19.78323 -20.49034 -13.53567 1.000 24.49530 143 MET A N 1
ATOM 4286 C CA . MET B 1 164 ? -19.92770 -19.09764 -13.11391 1.000 22.37056 143 MET A CA 1
ATOM 4287 C C . MET B 1 164 ? -19.52786 -18.94559 -11.65423 1.000 24.31437 143 MET A C 1
ATOM 4288 O O . MET B 1 164 ? -20.36820 -18.64961 -10.79882 1.000 29.51712 143 MET A O 1
ATOM 4293 N N . PRO B 1 165 ? -18.23572 -19.11099 -11.33827 1.000 26.93839 144 PRO A N 1
ATOM 4294 C CA . PRO B 1 165 ? -17.80693 -19.03273 -9.92797 1.000 27.13265 144 PRO A CA 1
ATOM 4295 C C . PRO B 1 165 ? -18.05521 -17.67425 -9.27757 1.000 30.14143 144 PRO A C 1
ATOM 4296 O O . PRO B 1 165 ? -18.17474 -17.60933 -8.04753 1.000 34.29004 144 PRO A O 1
ATOM 4300 N N . THR B 1 166 ? -18.13879 -16.58883 -10.04375 1.000 25.07774 145 THR A N 1
ATOM 4301 C CA . THR B 1 166 ? -18.38366 -15.31699 -9.37283 1.000 27.56632 145 THR A CA 1
ATOM 4302 C C . THR B 1 166 ? -19.82059 -15.16683 -8.89731 1.000 32.42973 145 THR A C 1
ATOM 4303 O O . THR B 1 166 ? -20.14184 -14.15631 -8.26181 1.000 37.14262 145 THR A O 1
ATOM 4307 N N . TYR B 1 167 ? -20.69692 -16.12591 -9.19215 1.000 34.93570 146 TYR A N 1
ATOM 4308 C CA . TYR B 1 167 ? -22.05378 -16.12201 -8.66193 1.000 31.90287 146 TYR A CA 1
ATOM 4309 C C . TYR B 1 167 ? -22.20073 -17.10751 -7.50522 1.000 31.27672 146 TYR A C 1
ATOM 4310 O O . TYR B 1 167 ? -23.30137 -17.59677 -7.22794 1.000 32.14103 146 TYR A O 1
ATOM 4319 N N . ASP B 1 168 ? -21.08944 -17.36618 -6.80801 1.000 26.76732 147 ASP A N 1
ATOM 4320 C CA . ASP B 1 168 ? -21.05462 -18.17980 -5.59992 1.000 32.48613 147 ASP A CA 1
ATOM 4321 C C . ASP B 1 168 ? -22.25580 -17.93126 -4.69243 1.000 38.57929 147 ASP A C 1
ATOM 4322 O O . ASP B 1 168 ? -22.99781 -18.86627 -4.36358 1.000 34.28158 147 ASP A O 1
ATOM 4327 N N . ALA B 1 169 ? -22.48493 -16.66490 -4.31087 1.000 42.46283 148 ALA A N 1
ATOM 4328 C CA . ALA B 1 169 ? -23.59742 -16.35035 -3.40890 1.000 36.96246 148 ALA A CA 1
ATOM 4329 C C . ALA B 1 169 ? -24.93606 -16.73403 -4.01764 1.000 33.63139 148 ALA A C 1
ATOM 4330 O O . ALA B 1 169 ? -25.84975 -17.17090 -3.30523 1.000 40.49859 148 ALA A O 1
ATOM 4332 N N . GLN B 1 170 ? -25.08214 -16.57004 -5.33036 1.000 36.07832 149 GLN A N 1
ATOM 4333 C CA . GLN B 1 170 ? -26.35001 -16.92571 -5.96087 1.000 36.40347 149 GLN A CA 1
ATOM 4334 C C . GLN B 1 170 ? -26.56830 -18.43649 -5.92566 1.000 33.22661 149 GLN A C 1
ATOM 4335 O O . GL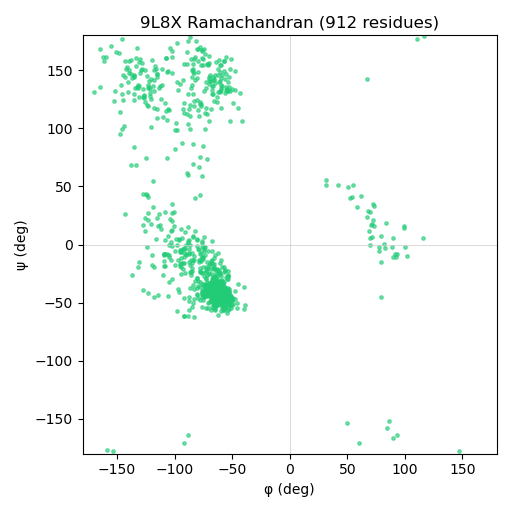N B 1 170 ? -27.64725 -18.90710 -5.55438 1.000 41.67199 149 GLN A O 1
ATOM 4341 N N . TRP B 1 171 ? -25.54615 -19.21708 -6.27970 1.000 32.54286 150 TRP A N 1
ATOM 4342 C CA . TRP B 1 171 ? -25.69732 -20.67195 -6.26348 1.000 32.10935 150 TRP A CA 1
ATOM 4343 C C . TRP B 1 171 ? -25.90501 -21.18688 -4.84774 1.000 35.53820 150 TRP A C 1
ATOM 4344 O O . TRP B 1 171 ? -26.73657 -22.07827 -4.62216 1.000 32.34266 150 TRP A O 1
ATOM 4355 N N . ARG B 1 172 ? -25.18084 -20.62020 -3.87553 1.000 34.62016 151 ARG A N 1
ATOM 4356 C CA . ARG B 1 172 ? -25.42429 -20.97318 -2.48141 1.000 31.55922 151 ARG A CA 1
ATOM 4357 C C . ARG B 1 172 ? -26.85874 -20.64662 -2.08415 1.000 35.09183 151 ARG A C 1
ATOM 4358 O O . ARG B 1 172 ? -27.55663 -21.47804 -1.49451 1.000 38.01381 151 ARG A O 1
ATOM 4366 N N . GLU B 1 173 ? -27.32830 -19.44138 -2.41712 1.000 39.01253 152 GLU A N 1
ATOM 4367 C CA . GLU B 1 173 ? -28.70180 -19.08087 -2.07163 1.000 38.90076 152 GLU A CA 1
ATOM 4368 C C . GLU B 1 173 ? -29.70158 -19.96885 -2.79597 1.000 36.77842 152 GLU A C 1
ATOM 4369 O O . GLU B 1 173 ? -30.78449 -20.23616 -2.26431 1.000 40.18798 152 GLU A O 1
ATOM 4375 N N . MET B 1 174 ? -29.34963 -20.45635 -3.99073 1.000 36.48947 153 MET A N 1
ATOM 4376 C CA . MET B 1 174 ? -30.22124 -21.39458 -4.69888 1.000 39.70222 153 MET A CA 1
ATOM 4377 C C . MET B 1 174 ? -30.54016 -22.62344 -3.84560 1.000 39.84072 153 MET A C 1
ATOM 4378 O O . MET B 1 174 ? -31.66518 -23.14003 -3.88532 1.000 38.60033 153 MET A O 1
ATOM 4383 N N . LEU B 1 175 ? -29.57095 -23.08921 -3.05049 1.000 33.29946 154 LEU A N 1
ATOM 4384 C CA . LEU B 1 175 ? -29.74225 -24.25534 -2.19442 1.000 31.54628 154 LEU A CA 1
ATOM 4385 C C . LEU B 1 175 ? -30.31505 -23.90720 -0.82460 1.000 36.00348 154 LEU A C 1
ATOM 4386 O O . LEU B 1 175 ? -31.23444 -24.59231 -0.35648 1.000 33.30979 154 LEU A O 1
ATOM 4391 N N . THR B 1 176 ? -29.80136 -22.85073 -0.16896 1.000 38.74002 155 THR A N 1
ATOM 4392 C CA . THR B 1 176 ? -30.32455 -22.47106 1.14592 1.000 34.30332 155 THR A CA 1
ATOM 4393 C C . THR B 1 176 ? -31.78561 -22.03553 1.08440 1.000 29.24930 155 THR A C 1
ATOM 4394 O O . THR B 1 176 ? -32.49146 -22.14442 2.09057 1.000 27.50599 155 THR A O 1
ATOM 4398 N N . SER B 1 177 ? -32.26014 -21.56982 -0.07228 1.000 31.32176 156 SER A N 1
ATOM 4399 C CA . SER B 1 177 ? -33.62317 -21.06451 -0.18505 1.000 33.27852 156 SER A CA 1
ATOM 4400 C C . SER B 1 177 ? -34.67852 -22.16474 -0.26520 1.000 38.98564 156 SER A C 1
ATOM 4401 O O . SER B 1 177 ? -35.87765 -21.85676 -0.24172 1.000 36.50211 156 SER A O 1
ATOM 4404 N N . VAL B 1 178 ? -34.28450 -23.42833 -0.39115 1.000 36.84258 157 VAL A N 1
ATOM 4405 C CA . VAL B 1 178 ? -35.27265 -24.49307 -0.31344 1.000 35.29062 157 VAL A CA 1
ATOM 4406 C C . VAL B 1 178 ? -34.82947 -25.47815 0.75804 1.000 32.62167 157 VAL A C 1
ATOM 4407 O O . VAL B 1 178 ? -35.38616 -26.57142 0.87710 1.000 38.08408 157 VAL A O 1
ATOM 4411 N N . GLY B 1 179 ? -33.83685 -25.08679 1.54878 1.000 32.41219 158 GLY A N 1
ATOM 4412 C CA . GLY B 1 179 ? -33.45987 -25.82586 2.73183 1.000 35.65608 158 GLY A CA 1
ATOM 4413 C C . GLY B 1 179 ? -32.26832 -26.75531 2.60809 1.000 38.72074 158 GLY A C 1
ATOM 4414 O O . GLY B 1 179 ? -32.08793 -27.60874 3.48320 1.000 36.22161 158 GLY A O 1
ATOM 4415 N N . LEU B 1 180 ? -31.44578 -26.61368 1.57454 1.000 34.87090 159 LEU A N 1
ATOM 4416 C CA . LEU B 1 180 ? -30.32943 -27.51697 1.34371 1.000 29.11034 159 LEU A CA 1
ATOM 4417 C C . LEU B 1 180 ? -29.02548 -26.86832 1.78850 1.000 36.15597 159 LEU A C 1
ATOM 4418 O O . LEU B 1 180 ? -28.86649 -25.65033 1.69977 1.000 40.95465 159 LEU A O 1
ATOM 4423 N N . ASP B 1 181 ? -28.08588 -27.68780 2.27108 1.000 31.61049 160 ASP A N 1
ATOM 4424 C CA . ASP B 1 181 ? -26.79975 -27.17127 2.72167 1.000 33.47974 160 ASP A CA 1
ATOM 4425 C C . ASP B 1 181 ? -25.84227 -27.08865 1.54112 1.000 38.32193 160 ASP A C 1
ATOM 4426 O O . ASP B 1 181 ? -25.39074 -28.13767 1.04968 1.000 41.91412 160 ASP A O 1
ATOM 4431 N N . PRO B 1 182 ? -25.47386 -25.88734 1.08005 1.000 43.32633 161 PRO A N 1
ATOM 4432 C CA . PRO B 1 182 ? -24.47007 -25.77677 0.01181 1.000 39.47529 161 PRO A CA 1
ATOM 4433 C C . PRO B 1 182 ? -23.08731 -26.25368 0.40618 1.000 37.19997 161 PRO A C 1
ATOM 4434 O O . PRO B 1 182 ? -22.22244 -26.35903 -0.47245 1.000 36.54060 161 PRO A O 1
ATOM 4438 N N . ASP B 1 183 ? -22.83835 -26.54975 1.67630 1.000 38.96113 162 ASP A N 1
ATOM 4439 C CA . ASP B 1 183 ? -21.53531 -27.05878 2.08525 1.000 43.51479 162 ASP A CA 1
ATOM 4440 C C . ASP B 1 183 ? -21.50541 -28.57705 2.23391 1.000 44.11771 162 ASP A C 1
ATOM 4441 O O . ASP B 1 183 ? -20.47856 -29.12768 2.64998 1.000 40.76319 162 ASP A O 1
ATOM 4446 N N . ASP B 1 184 ? -22.59730 -29.26516 1.89490 1.000 45.08421 163 ASP A N 1
ATOM 4447 C CA . ASP B 1 184 ? -22.60955 -30.72530 1.91548 1.000 41.93734 163 ASP A CA 1
ATOM 4448 C C . ASP B 1 184 ? -21.73834 -31.24494 0.77630 1.000 39.82804 163 ASP A C 1
ATOM 4449 O O . ASP B 1 184 ? -22.12636 -31.16958 -0.39402 1.000 39.33345 163 ASP A O 1
ATOM 4454 N N . ASP B 1 185 ? -20.55913 -31.76574 1.12027 1.000 41.55354 164 ASP A N 1
ATOM 4455 C CA . ASP B 1 185 ? -19.61088 -32.34710 0.17188 1.000 46.68993 164 ASP A CA 1
ATOM 4456 C C . ASP B 1 185 ? -19.94536 -33.77083 -0.26537 1.000 42.33091 164 ASP A C 1
ATOM 4457 O O . ASP B 1 185 ? -19.22688 -34.30350 -1.11428 1.000 38.43847 164 ASP A O 1
ATOM 4462 N N . SER B 1 186 ? -20.99300 -34.38509 0.28913 1.000 36.84625 165 SER A N 1
ATOM 4463 C CA . SER B 1 186 ? -21.19604 -35.82894 0.19188 1.000 41.37365 165 SER A CA 1
ATOM 4464 C C . SER B 1 186 ? -21.14089 -36.31408 -1.25104 1.000 40.71028 165 SER A C 1
ATOM 4465 O O . SER B 1 186 ? -21.57358 -35.61930 -2.17332 1.000 36.38085 165 SER A O 1
ATOM 4468 N N . THR B 1 187 ? -20.57530 -37.51328 -1.43421 1.000 37.82695 166 THR A N 1
ATOM 4469 C CA . THR B 1 187 ? -20.59082 -38.22942 -2.70670 1.000 37.23077 166 THR A CA 1
ATOM 4470 C C . THR B 1 187 ? -21.16050 -39.63738 -2.55112 1.000 42.02164 166 THR A C 1
ATOM 4471 O O . THR B 1 187 ? -20.86674 -40.51631 -3.36996 1.000 39.06221 166 THR A O 1
ATOM 4475 N N . ASP B 1 188 ? -21.95903 -39.86815 -1.50564 1.000 40.05104 167 ASP A N 1
ATOM 4476 C CA . ASP B 1 188 ? -22.52902 -41.18048 -1.21777 1.000 35.92088 167 ASP A CA 1
ATOM 4477 C C . ASP B 1 188 ? -23.61244 -41.47662 -2.24474 1.000 36.99395 167 ASP A C 1
ATOM 4478 O O . ASP B 1 188 ? -24.66965 -40.84018 -2.24034 1.000 32.31490 167 ASP A O 1
ATOM 4483 N N . ARG B 1 189 ? -23.36966 -42.46715 -3.10521 1.000 37.21701 168 ARG A N 1
ATOM 4484 C CA . ARG B 1 189 ? -24.31217 -42.68321 -4.20368 1.000 35.17069 168 ARG A CA 1
ATOM 4485 C C . ARG B 1 189 ? -25.58840 -43.32180 -3.77369 1.000 32.76277 168 ARG A C 1
ATOM 4486 O O . ARG B 1 189 ? -26.35999 -43.62962 -4.69507 1.000 32.15403 168 ARG A O 1
ATOM 4494 N N . THR B 1 190 ? -25.87012 -43.53979 -2.48784 1.000 33.38123 169 THR A N 1
ATOM 4495 C CA . THR B 1 190 ? -27.19104 -43.99158 -2.05865 1.000 36.18369 169 THR A CA 1
ATOM 4496 C C . THR B 1 190 ? -28.10530 -42.84220 -1.63821 1.000 36.47862 169 THR A C 1
ATOM 4497 O O . THR B 1 190 ? -29.28565 -43.08241 -1.36902 1.000 38.48240 169 THR A O 1
ATOM 4501 N N . THR B 1 191 ? -27.60428 -41.60177 -1.60450 1.000 31.58835 170 THR A N 1
ATOM 4502 C CA . THR B 1 191 ? -28.38215 -40.44132 -1.17867 1.000 37.37783 170 THR A CA 1
ATOM 4503 C C . THR B 1 191 ? -28.57715 -39.46988 -2.33834 1.000 33.59345 170 THR A C 1
ATOM 4504 O O . THR B 1 191 ? -27.68011 -39.32364 -3.17360 1.000 37.24658 170 THR A O 1
ATOM 4508 N N . PRO B 1 192 ? -29.73693 -38.80929 -2.43049 1.000 35.36422 171 PRO A N 1
ATOM 4509 C CA . PRO B 1 192 ? -29.92254 -37.80605 -3.50020 1.000 34.71824 171 PRO A CA 1
ATOM 4510 C C . PRO B 1 192 ? -28.87685 -36.70489 -3.47534 1.000 34.17052 171 PRO A C 1
ATOM 4511 O O . PRO B 1 192 ? -28.52213 -36.17953 -4.53553 1.000 33.25388 171 PRO A O 1
ATOM 4515 N N . VAL B 1 193 ? -28.37649 -36.34430 -2.29392 1.000 31.94671 172 VAL A N 1
ATOM 4516 C CA . VAL B 1 193 ? -27.34050 -35.32095 -2.19102 1.000 37.57628 172 VAL A CA 1
ATOM 4517 C C . VAL B 1 193 ? -26.05160 -35.79654 -2.85050 1.000 33.94409 172 VAL A C 1
ATOM 4518 O O . VAL B 1 193 ? -25.49892 -35.12490 -3.73070 1.000 31.33507 172 VAL A O 1
ATOM 4522 N N . GLY B 1 194 ? -25.55406 -36.95971 -2.42850 1.000 35.44035 173 GLY A N 1
ATOM 4523 C CA . GLY B 1 194 ? -24.31221 -37.47238 -2.97724 1.000 34.35815 173 GLY A CA 1
ATOM 4524 C C . GLY B 1 194 ? -24.39066 -37.75373 -4.46856 1.000 33.66117 173 GLY A C 1
ATOM 4525 O O . GLY B 1 194 ? -23.41934 -37.54363 -5.19768 1.000 31.06784 173 GLY A O 1
ATOM 4526 N N . LEU B 1 195 ? -25.54270 -38.23348 -4.94659 1.000 32.77718 174 LEU A N 1
ATOM 4527 C CA . LEU B 1 195 ? -25.65852 -38.47566 -6.38250 1.000 31.06473 174 LEU A CA 1
ATOM 4528 C C . LEU B 1 195 ? -25.56698 -37.16588 -7.16209 1.000 31.02313 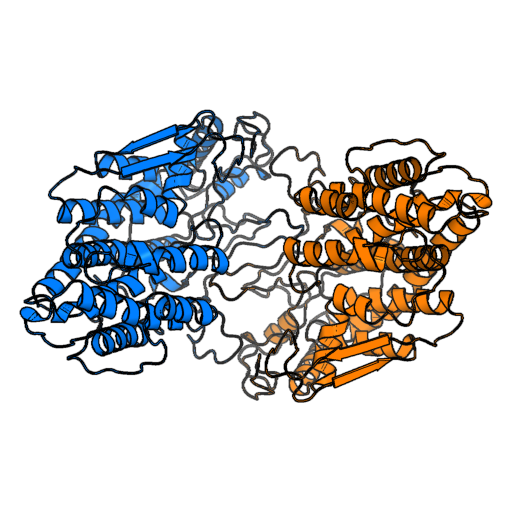174 LEU A C 1
ATOM 4529 O O . LEU B 1 195 ? -24.86436 -37.08619 -8.17593 1.000 27.46496 174 LEU A O 1
ATOM 4534 N N . GLY B 1 196 ? -26.23307 -36.11463 -6.67559 1.000 34.28498 175 GLY A N 1
ATOM 4535 C CA . GLY B 1 196 ? -26.17140 -34.82841 -7.35623 1.000 27.14068 175 GLY A CA 1
ATOM 4536 C C . GLY B 1 196 ? -24.76507 -34.27066 -7.40368 1.000 27.94243 175 GLY A C 1
ATOM 4537 O O . GLY B 1 196 ? -24.29226 -33.83893 -8.45472 1.000 29.43420 175 GLY A O 1
ATOM 4538 N N . ASN B 1 197 ? -24.08082 -34.27329 -6.25974 1.000 28.16501 176 ASN A N 1
ATOM 4539 C CA . ASN B 1 197 ? -22.69367 -33.82830 -6.20479 1.000 29.69845 176 ASN A CA 1
ATOM 4540 C C . ASN B 1 197 ? -21.83865 -34.60952 -7.18084 1.000 30.70180 176 ASN A C 1
ATOM 4541 O O . ASN B 1 197 ? -21.12784 -34.02967 -8.01083 1.000 31.95397 176 ASN A O 1
ATOM 4546 N N . ALA B 1 198 ? -21.88444 -35.93735 -7.07105 1.000 30.22209 177 ALA A N 1
ATOM 4547 C CA . ALA B 1 198 ? -21.05983 -36.79734 -7.90495 1.000 26.45834 177 ALA A CA 1
ATOM 4548 C C . ALA B 1 198 ? -21.33952 -36.56548 -9.37943 1.000 28.92076 177 ALA A C 1
ATOM 4549 O O . ALA B 1 198 ? -20.40724 -36.45646 -10.18343 1.000 31.45772 177 ALA A O 1
ATOM 4551 N N . ALA B 1 199 ? -22.61785 -36.47759 -9.75336 1.000 24.74403 178 ALA A N 1
ATOM 4552 C CA . ALA B 1 199 ? -22.96064 -36.26965 -11.15491 1.000 23.78480 178 ALA A CA 1
ATOM 4553 C C . ALA B 1 199 ? -22.45088 -34.92343 -11.65569 1.000 29.78952 178 ALA A C 1
ATOM 4554 O O . ALA B 1 199 ? -21.93372 -34.82243 -12.77868 1.000 28.39134 178 ALA A O 1
ATOM 4556 N N . GLY B 1 200 ? -22.60635 -33.87229 -10.84479 1.000 27.10800 179 GLY A N 1
ATOM 4557 C CA . GLY B 1 200 ? -22.17857 -32.55284 -11.27484 1.000 26.03330 179 GLY A CA 1
ATOM 4558 C C . GLY B 1 200 ? -20.66985 -32.43588 -11.29535 1.000 26.71685 179 GLY A C 1
ATOM 4559 O O . GLY B 1 200 ? -20.09601 -31.81910 -12.19851 1.000 24.68024 179 GLY A O 1
ATOM 4560 N N . ASN B 1 201 ? -20.01084 -33.03818 -10.30139 1.000 25.78860 180 ASN A N 1
ATOM 4561 C CA . ASN B 1 201 ? -18.55671 -33.10845 -10.27805 1.000 22.29621 180 ASN A CA 1
ATOM 4562 C C . ASN B 1 201 ? -18.00807 -33.78127 -11.52938 1.000 26.31648 180 ASN A C 1
ATOM 4563 O O . ASN B 1 201 ? -16.96371 -33.38257 -12.05437 1.000 25.12060 180 ASN A O 1
ATOM 4568 N N . ALA B 1 202 ? -18.68740 -34.81746 -12.00951 1.000 25.55404 181 ALA A N 1
ATOM 4569 C CA . ALA B 1 202 ? -18.21503 -35.51067 -13.19660 1.000 28.65885 181 ALA A CA 1
ATOM 4570 C C . ALA B 1 202 ? -18.34352 -34.61384 -14.42344 1.000 21.25045 181 ALA A C 1
ATOM 4571 O O . ALA B 1 202 ? -17.38498 -34.45178 -15.18677 1.000 28.34424 181 ALA A O 1
ATOM 4573 N N . VAL B 1 203 ? -19.50930 -33.99866 -14.61350 1.000 21.53140 182 VAL A N 1
ATOM 4574 C CA . VAL B 1 203 ? -19.68774 -33.03954 -15.71044 1.000 24.28322 182 VAL A CA 1
ATOM 4575 C C . VAL B 1 203 ? -18.58247 -31.98245 -15.68373 1.000 22.21029 182 VAL A C 1
ATOM 4576 O O . VAL B 1 203 ? -17.94059 -31.69685 -16.69831 1.000 25.76341 182 VAL A O 1
ATOM 4580 N N . VAL B 1 204 ? -18.32359 -31.41235 -14.50707 1.000 24.68217 183 VAL A N 1
ATOM 4581 C CA . VAL B 1 204 ? -17.26589 -30.41541 -14.36721 1.000 21.65324 183 VAL A CA 1
ATOM 4582 C C . VAL B 1 204 ? -15.91425 -30.99752 -14.76844 1.000 26.75871 183 VAL A C 1
ATOM 4583 O O . VAL B 1 204 ? -15.17852 -30.40525 -15.56906 1.000 26.10990 183 VAL A O 1
ATOM 4587 N N . GLU B 1 205 ? -15.55732 -32.16453 -14.22070 1.000 26.50146 184 GLU A N 1
ATOM 4588 C CA . GLU B 1 205 ? -14.23393 -32.70359 -14.51625 1.000 27.26122 184 GLU A CA 1
ATOM 4589 C C . GLU B 1 205 ? -14.08756 -33.03955 -15.99006 1.000 26.09773 184 GLU A C 1
ATOM 4590 O O . GLU B 1 205 ? -12.99905 -32.87895 -16.55050 1.000 24.09333 184 GLU A O 1
ATOM 4596 N N . LYS B 1 206 ? -15.16416 -33.50076 -16.63684 1.000 24.25222 185 LYS A N 1
ATOM 4597 C CA . LYS B 1 206 ? -15.07640 -33.83158 -18.05460 1.000 23.49786 185 LYS A CA 1
ATOM 4598 C C . LYS B 1 206 ? -15.12195 -32.61613 -18.95903 1.000 25.27739 185 LYS A C 1
ATOM 4599 O O . LYS B 1 206 ? -14.64731 -32.69759 -20.09234 1.000 31.52267 185 LYS A O 1
ATOM 4605 N N . ARG B 1 207 ? -15.69116 -31.50257 -18.50974 1.000 24.53499 186 ARG A N 1
ATOM 4606 C CA . ARG B 1 207 ? -15.99587 -30.41310 -19.41808 1.000 26.58505 186 ARG A CA 1
ATOM 4607 C C . ARG B 1 207 ? -15.11671 -29.17886 -19.25268 1.000 28.01835 186 ARG A C 1
ATOM 4608 O O . ARG B 1 207 ? -15.10865 -28.33129 -20.15398 1.000 27.63848 186 ARG A O 1
ATOM 4616 N N . GLU B 1 208 ? -14.36472 -29.06019 -18.14873 1.000 28.13915 187 GLU A N 1
ATOM 4617 C CA . GLU B 1 208 ? -13.57244 -27.85426 -17.92129 1.000 28.09691 187 GLU A CA 1
ATOM 4618 C C . GLU B 1 208 ? -12.45966 -27.70603 -18.94822 1.000 29.87510 187 GLU A C 1
ATOM 4619 O O . GLU B 1 208 ? -12.11540 -26.57538 -19.32547 1.000 25.19780 187 GLU A O 1
ATOM 4625 N N . ASN B 1 209 ? -11.91600 -28.82618 -19.43007 1.000 26.18869 188 ASN A N 1
ATOM 4626 C CA . ASN B 1 209 ? -10.79725 -28.85130 -20.36423 1.000 26.29893 188 ASN A CA 1
ATOM 4627 C C . ASN B 1 209 ? -11.14246 -29.60510 -21.64147 1.000 28.92594 188 ASN A C 1
ATOM 4628 O O . ASN B 1 209 ? -10.31241 -30.32185 -22.19937 1.000 24.05006 188 ASN A O 1
ATOM 4633 N N . ASP B 1 210 ? -12.37101 -29.38215 -22.13941 1.000 28.70365 189 ASP A N 1
ATOM 4634 C CA . ASP B 1 210 ? -12.95956 -30.01071 -23.31704 1.000 24.32760 189 ASP A CA 1
ATOM 4635 C C . ASP B 1 210 ? -12.58042 -29.32851 -24.64156 1.000 24.51362 189 ASP A C 1
ATOM 4636 O O . ASP B 1 210 ? -13.15610 -29.66823 -25.68436 1.000 20.66523 189 ASP A O 1
ATOM 4641 N N . GLY B 1 211 ? -11.66247 -28.36395 -24.63352 1.000 24.36840 190 GLY A N 1
ATOM 4642 C CA . GLY B 1 211 ? -11.33971 -27.62249 -25.83258 1.000 22.28440 190 GLY A CA 1
ATOM 4643 C C . GLY B 1 211 ? -12.10564 -26.32616 -26.02100 1.000 25.52555 190 GLY A C 1
ATOM 4644 O O . GLY B 1 211 ? -11.79062 -25.57339 -26.95128 1.000 25.39411 190 GLY A O 1
ATOM 4645 N N . MET B 1 212 ? -13.11863 -26.04990 -25.19313 1.000 22.70260 191 MET A N 1
ATOM 4646 C CA . MET B 1 212 ? -13.76806 -24.74743 -25.23291 1.000 24.77109 191 MET A CA 1
ATOM 4647 C C . MET B 1 212 ? -12.96007 -23.66878 -24.53170 1.000 24.09497 191 MET A C 1
ATOM 4648 O O . MET B 1 212 ? -13.27555 -22.48394 -24.69366 1.000 26.56147 191 MET A O 1
ATOM 4653 N N . ASN B 1 213 ? -11.95063 -24.05222 -23.75465 1.000 20.29987 192 ASN A N 1
ATOM 4654 C CA . ASN B 1 213 ? -11.08786 -23.12207 -23.03386 1.000 24.42207 192 ASN A CA 1
ATOM 4655 C C . ASN B 1 213 ? -11.88048 -22.29996 -22.01444 1.000 24.20851 192 ASN A C 1
ATOM 4656 O O . ASN B 1 213 ? -11.66306 -21.09477 -21.85041 1.000 25.85538 192 ASN A O 1
ATOM 4661 N N . GLN B 1 214 ? -12.80086 -22.97044 -21.31687 1.000 21.05531 193 GLN A N 1
ATOM 4662 C CA . GLN B 1 214 ? -13.52177 -22.34527 -20.21205 1.000 23.80930 193 GLN A CA 1
ATOM 4663 C C . GLN B 1 214 ? -12.56820 -21.75633 -19.18281 1.000 23.61755 193 GLN A C 1
ATOM 4664 O O . GLN B 1 214 ? -12.81853 -20.67672 -18.63215 1.000 19.07352 193 GLN A O 1
ATOM 4670 N N . LEU B 1 215 ? -11.47055 -22.45733 -18.90218 1.000 22.94257 194 LEU A N 1
ATOM 4671 C CA . LEU B 1 215 ? -10.53757 -22.01164 -17.87739 1.000 24.18360 194 LEU A CA 1
ATOM 4672 C C . LEU B 1 215 ? -9.51329 -21.00534 -18.39314 1.000 25.94291 194 LEU A C 1
ATOM 4673 O O . LEU B 1 215 ? -8.77722 -20.42783 -17.58505 1.000 25.66352 194 LEU A O 1
ATOM 4678 N N . GLY B 1 216 ? -9.47014 -20.74878 -19.69895 1.000 24.50078 195 GLY A N 1
ATOM 4679 C CA . GLY B 1 216 ? -8.47994 -19.83284 -20.22712 1.000 23.55818 195 GLY A CA 1
ATOM 4680 C C . GLY B 1 216 ? -7.07913 -20.39531 -20.20059 1.000 29.73303 195 GLY A C 1
ATOM 4681 O O . GLY B 1 216 ? -6.11015 -19.64355 -20.30525 1.000 29.95206 195 GLY A O 1
ATOM 4682 N N . ASN B 1 217 ? -6.94304 -21.71276 -20.06751 1.000 25.24299 196 ASN A N 1
ATOM 4683 C CA . ASN B 1 217 ? -5.65400 -22.32090 -19.81850 1.000 22.27315 196 ASN A CA 1
ATOM 4684 C C . ASN B 1 217 ? -5.06218 -23.00455 -21.04658 1.000 26.23530 196 ASN A C 1
ATOM 4685 O O . ASN B 1 217 ? -3.89627 -23.40685 -20.99594 1.000 24.11539 196 ASN A O 1
ATOM 4690 N N . GLU B 1 218 ? -5.82233 -23.14563 -22.14051 1.000 25.99745 197 GLU A N 1
ATOM 4691 C CA . GLU B 1 218 ? -5.33991 -23.90621 -23.28824 1.000 24.07705 197 GLU A CA 1
ATOM 4692 C C . GLU B 1 218 ? -4.02482 -23.32510 -23.80025 1.000 26.37564 197 GLU A C 1
ATOM 4693 O O . GLU B 1 218 ? -3.75988 -22.12272 -23.68544 1.000 23.19328 197 GLU A O 1
ATOM 4699 N N . GLY B 1 219 ? -3.18855 -24.19662 -24.35707 1.000 23.87493 198 GLY A N 1
ATOM 4700 C CA . GLY B 1 219 ? -1.87319 -23.76594 -24.78412 1.000 21.16646 198 GLY A CA 1
ATOM 4701 C C . GLY B 1 219 ? -0.88638 -23.51075 -23.66486 1.000 28.11658 198 GLY A C 1
ATOM 4702 O O . GLY B 1 219 ? 0.14516 -22.87700 -23.90021 1.000 33.34678 198 GLY A O 1
ATOM 4703 N N . GLY B 1 220 ? -1.16381 -23.99148 -22.45334 1.000 23.19725 199 GLY A N 1
ATOM 4704 C CA . GLY B 1 220 ? -0.26621 -23.75811 -21.34089 1.000 25.85581 199 GLY A CA 1
ATOM 4705 C C . GLY B 1 220 ? -0.25620 -22.34325 -20.79907 1.000 27.07559 199 GLY A C 1
ATOM 4706 O O . GLY B 1 220 ? 0.69978 -21.94463 -20.12549 1.000 31.23266 199 GLY A O 1
ATOM 4707 N N . GLN B 1 221 ? -1.29983 -21.57593 -21.04977 1.000 25.30542 200 GLN A N 1
ATOM 4708 C CA . GLN B 1 221 ? -1.37604 -20.23436 -20.49980 1.000 24.89940 200 GLN A CA 1
ATOM 4709 C C . GLN B 1 221 ? -1.65176 -20.29151 -19.00443 1.000 25.20361 200 GLN A C 1
ATOM 4710 O O . GLN B 1 221 ? -2.70657 -20.76738 -18.57248 1.000 21.08333 200 GLN A O 1
ATOM 4716 N N . LYS B 1 222 ? -0.70719 -19.77791 -18.21862 1.000 28.22149 201 LYS A N 1
ATOM 4717 C CA . LYS B 1 222 ? -0.83175 -19.71898 -16.77100 1.000 25.25788 201 LYS A CA 1
ATOM 4718 C C . LYS B 1 222 ? -1.35416 -18.38114 -16.25096 1.000 26.03114 201 LYS A C 1
ATOM 4719 O O . LYS B 1 222 ? -1.82206 -18.31999 -15.10951 1.000 24.96414 201 LYS A O 1
ATOM 4725 N N . TYR B 1 223 ? -1.29823 -17.31658 -17.04559 1.000 22.22995 202 TYR A N 1
ATOM 4726 C CA . TYR B 1 223 ? -1.50857 -15.97666 -16.52606 1.000 24.80316 202 TYR A CA 1
ATOM 4727 C C . TYR B 1 223 ? -2.54360 -15.23902 -17.35539 1.000 21.74376 202 TYR A C 1
ATOM 4728 O O . TYR B 1 223 ? -2.70565 -15.49058 -18.55138 1.000 27.21709 202 TYR A O 1
ATOM 4737 N N . HIS B 1 224 ? -3.25170 -14.32869 -16.70146 1.000 22.49747 203 HIS A N 1
ATOM 4738 C CA . HIS B 1 224 ? -4.23262 -13.48415 -17.38444 1.000 26.66269 203 HIS A CA 1
ATOM 4739 C C . HIS B 1 224 ? -5.24399 -14.33599 -18.14880 1.000 22.01811 203 HIS A C 1
ATOM 4740 O O . HIS B 1 224 ? -5.62353 -14.03162 -19.27979 1.000 21.61430 203 HIS A O 1
ATOM 4747 N N . GLN B 1 225 ? -5.65409 -15.42940 -17.51801 1.000 23.36048 204 GLN A N 1
ATOM 4748 C CA . GLN B 1 225 ? -6.62828 -16.33617 -18.10413 1.000 23.27134 204 GLN A CA 1
ATOM 4749 C C . GLN B 1 225 ? -7.96745 -15.63070 -18.29510 1.000 27.18378 204 GLN A C 1
ATOM 4750 O O . GLN B 1 225 ? -8.50028 -15.00537 -17.37335 1.000 26.49992 204 GLN A O 1
ATOM 4756 N N . ARG B 1 226 ? -8.48353 -15.69378 -19.51543 1.000 23.85586 205 ARG A N 1
ATOM 4757 C CA . ARG B 1 226 ? -9.79704 -15.16314 -19.83551 1.000 26.51726 205 ARG A CA 1
ATOM 4758 C C . ARG B 1 226 ? -10.66898 -16.31736 -20.30106 1.000 22.83284 205 ARG A C 1
ATOM 4759 O O . ARG B 1 226 ? -10.32951 -16.97065 -21.30356 1.000 25.09692 205 ARG A O 1
ATOM 4767 N N . PRO B 1 227 ? -11.75496 -16.63053 -19.59873 1.000 20.11014 206 PRO A N 1
ATOM 4768 C CA . PRO B 1 227 ? -12.63167 -17.71937 -20.03458 1.000 23.04478 206 PRO A CA 1
ATOM 4769 C C . PRO B 1 227 ? -12.96260 -17.63158 -21.51461 1.000 24.12606 206 PRO A C 1
ATOM 4770 O O . PRO B 1 227 ? -13.27604 -16.56145 -22.04235 1.000 18.63650 206 PRO A O 1
ATOM 4774 N N . TYR B 1 228 ? -12.84455 -18.77290 -22.19093 1.000 22.47205 207 TYR A N 1
ATOM 4775 C CA . TYR B 1 228 ? -13.30536 -18.97353 -23.55663 1.000 23.86381 207 TYR A CA 1
ATOM 4776 C C . TYR B 1 228 ? -12.49595 -18.19026 -24.58295 1.000 21.98601 207 TYR A C 1
ATOM 4777 O O . TYR B 1 228 ? -12.89039 -18.13765 -25.75632 1.000 20.73350 207 TYR A O 1
ATOM 4786 N N . SER B 1 229 ? -11.35671 -17.62134 -24.18912 1.000 21.19198 208 SER A N 1
ATOM 4787 C CA . SER B 1 229 ? -10.44730 -16.99136 -25.14323 1.000 19.07517 208 SER A CA 1
ATOM 4788 C C . SER B 1 229 ? -10.06027 -17.96971 -26.25192 1.000 22.82597 208 SER A C 1
ATOM 4789 O O . SER B 1 229 ? -9.97082 -19.18424 -26.03964 1.000 21.77309 208 SER A O 1
ATOM 4792 N N . ASP B 1 230 ? -9.85111 -17.43573 -27.45312 1.000 20.80174 209 ASP A N 1
ATOM 4793 C CA . ASP B 1 230 ? -9.37984 -18.25534 -28.56204 1.000 24.43840 209 ASP A CA 1
ATOM 4794 C C . ASP B 1 230 ? -7.89670 -18.58240 -28.39500 1.000 26.24419 209 ASP A C 1
ATOM 4795 O O . ASP B 1 230 ? -7.07890 -17.70332 -28.12080 1.000 25.45127 209 ASP A O 1
ATOM 4800 N N . TYR B 1 231 ? -7.55895 -19.85178 -28.57118 1.000 24.71702 210 TYR A N 1
ATOM 4801 C CA . TYR B 1 231 ? -6.18499 -20.30923 -28.55182 1.000 26.28992 210 TYR A CA 1
ATOM 4802 C C . TYR B 1 231 ? -5.76187 -20.87940 -29.89469 1.000 25.44045 210 TYR A C 1
ATOM 4803 O O . TYR B 1 231 ? -4.65638 -21.40690 -29.99153 1.000 21.36937 210 TYR A O 1
ATOM 4812 N N . THR B 1 232 ? -6.61245 -20.80270 -30.92149 1.000 26.36469 211 THR A N 1
ATOM 4813 C CA . THR B 1 232 ? -6.36054 -21.43728 -32.20801 1.000 21.25865 211 THR A CA 1
ATOM 4814 C C . THR B 1 232 ? -5.96753 -20.44609 -33.29089 1.000 26.58887 211 THR A C 1
ATOM 4815 O O . THR B 1 232 ? -5.88420 -20.83123 -34.46010 1.000 29.52342 211 THR A O 1
ATOM 4819 N N . GLY B 1 233 ? -5.75085 -19.17904 -32.94421 1.000 27.07835 212 GLY A N 1
ATOM 4820 C CA . GLY B 1 233 ? -5.22974 -18.23309 -33.91322 1.000 20.33466 212 GLY A CA 1
ATOM 4821 C C . GLY B 1 233 ? -6.19231 -17.77892 -34.99304 1.000 28.58040 212 GLY A C 1
ATOM 4822 O O . GLY B 1 233 ? -5.75567 -17.51853 -36.11086 1.000 26.99788 212 GLY A O 1
ATOM 4823 N N . TYR B 1 234 ? -7.49131 -17.66644 -34.69835 1.000 26.52698 213 TYR A N 1
ATOM 4824 C CA . TYR B 1 234 ? -8.37288 -17.02652 -35.65675 1.000 21.99511 213 TYR A CA 1
ATOM 4825 C C . TYR B 1 234 ? -8.03761 -15.54367 -35.77354 1.000 24.46703 213 TYR A C 1
ATOM 4826 O O . TYR B 1 234 ? -7.83776 -14.85487 -34.76823 1.000 23.34130 213 TYR A O 1
ATOM 4835 N N . LYS B 1 235 ? -8.00511 -15.05515 -37.01875 1.000 21.23434 214 LYS A N 1
ATOM 4836 C CA . LYS B 1 235 ? -7.79972 -13.65958 -37.35649 1.000 23.97464 214 LYS A CA 1
ATOM 4837 C C . LYS B 1 235 ? -8.73214 -13.34861 -38.52237 1.000 26.37184 214 LYS A C 1
ATOM 4838 O O . LYS B 1 235 ? -8.76539 -14.11570 -39.50113 1.000 23.06771 214 LYS A O 1
ATOM 4844 N N . PRO B 1 236 ? -9.49872 -12.25939 -38.46097 1.000 27.90722 215 PRO A N 1
ATOM 4845 C CA . PRO B 1 236 ? -10.26519 -11.83571 -39.63529 1.000 24.10552 215 PRO A CA 1
ATOM 4846 C C . PRO B 1 236 ? -9.38572 -11.09436 -40.62035 1.000 26.26796 215 PRO A C 1
ATOM 4847 O O . PRO B 1 236 ? -8.42059 -10.42402 -40.24958 1.000 29.25690 215 PRO A O 1
ATOM 4851 N N . VAL B 1 237 ? -9.72670 -11.22816 -41.90339 1.000 28.61019 216 VAL A N 1
ATOM 4852 C CA . VAL B 1 237 ? -8.97615 -10.50899 -42.92836 1.000 28.41755 216 VAL A CA 1
ATOM 4853 C C . VAL B 1 237 ? -9.57972 -9.14172 -43.20384 1.000 30.24300 216 VAL A C 1
ATOM 4854 O O . VAL B 1 237 ? -8.96691 -8.32716 -43.91263 1.000 32.76544 216 VAL A O 1
ATOM 4858 N N . ASN B 1 238 ? -10.74649 -8.85083 -42.65368 1.000 30.67571 217 ASN A N 1
ATOM 4859 C CA . ASN B 1 238 ? -11.25295 -7.49151 -42.63872 1.000 25.91294 217 ASN A CA 1
ATOM 4860 C C . ASN B 1 238 ? -11.05006 -6.87441 -41.26496 1.000 29.11824 217 ASN A C 1
ATOM 4861 O O . ASN B 1 238 ? -10.84703 -7.56136 -40.26019 1.000 27.26689 217 ASN A O 1
ATOM 4866 N N . THR B 1 239 ? -11.10430 -5.56519 -41.25002 1.000 29.71600 218 THR A N 1
ATOM 4867 C CA . THR B 1 239 ? -11.00174 -4.53710 -40.24892 1.000 24.86053 218 THR A CA 1
ATOM 4868 C C . THR B 1 239 ? -12.38086 -3.94491 -39.97687 1.000 30.07850 218 THR A C 1
ATOM 4869 O O . THR B 1 239 ? -13.23889 -3.92542 -40.86589 1.000 29.48552 218 THR A O 1
ATOM 4873 N N . PRO B 1 240 ? -12.64713 -3.49213 -38.75574 1.000 30.72015 219 PRO A N 1
ATOM 4874 C CA . PRO B 1 240 ? -13.86980 -2.70593 -38.51718 1.000 30.01203 219 PRO A CA 1
ATOM 4875 C C . PRO B 1 240 ? -14.02045 -1.49894 -39.43517 1.000 31.40599 219 PRO A C 1
ATOM 4876 O O . PRO B 1 240 ? -15.14757 -1.07572 -39.71818 1.000 35.94245 219 PRO A O 1
ATOM 4880 N N . TYR B 1 241 ? -12.91455 -0.94302 -39.92103 1.000 34.09870 220 TYR A N 1
ATOM 4881 C CA . TYR B 1 241 ? -12.88957 0.33693 -40.61693 1.000 35.98408 220 TYR A CA 1
ATOM 4882 C C . TYR B 1 241 ? -12.68327 0.23225 -42.12700 1.000 37.94352 220 TYR A C 1
ATOM 4883 O O . TYR B 1 241 ? -12.79539 1.25134 -42.81343 1.000 39.90774 220 TYR A O 1
ATOM 4892 N N . ASP B 1 242 ? -12.38067 -0.95328 -42.66196 1.000 41.92594 221 ASP A N 1
ATOM 4893 C CA . ASP B 1 242 ? -12.08455 -1.12100 -44.08283 1.000 40.28659 221 ASP A CA 1
ATOM 4894 C C . ASP B 1 242 ? -12.46246 -2.52728 -44.53076 1.000 41.10787 221 ASP A C 1
ATOM 4895 O O . ASP B 1 242 ? -12.07563 -3.50314 -43.87494 1.000 36.79563 221 ASP A O 1
ATOM 4900 N N . ILE B 1 243 ? -13.18107 -2.62841 -45.65364 1.000 35.82350 222 ILE A N 1
ATOM 4901 C CA . ILE B 1 243 ? -13.53152 -3.92695 -46.24929 1.000 32.17990 222 ILE A CA 1
ATOM 4902 C C . ILE B 1 243 ? -12.46699 -4.27399 -47.29176 1.000 37.89044 222 ILE A C 1
ATOM 4903 O O . ILE B 1 243 ? -12.61094 -3.98688 -48.48276 1.000 38.50783 222 ILE A O 1
ATOM 4908 N N . ARG B 1 244 ? -11.38390 -4.92507 -46.84350 1.000 40.26308 223 ARG A N 1
ATOM 4909 C CA . ARG B 1 244 ? -10.39308 -5.44097 -47.79001 1.000 37.37736 223 ARG A CA 1
ATOM 4910 C C . ARG B 1 244 ? -10.98307 -6.52427 -48.67134 1.000 34.79420 223 ARG A C 1
ATOM 4911 O O . ARG B 1 244 ? -10.61439 -6.63575 -49.84339 1.000 35.94655 223 ARG A O 1
ATOM 4919 N N . ASN B 1 245 ? -11.88705 -7.33150 -48.12027 1.000 31.80386 224 ASN A N 1
ATOM 4920 C CA . ASN B 1 245 ? -12.37438 -8.54339 -48.77321 1.000 29.46053 224 ASN A CA 1
ATOM 4921 C C . ASN B 1 245 ? -13.84631 -8.67523 -48.41991 1.000 33.84190 224 ASN A C 1
ATOM 4922 O O . ASN B 1 245 ? -14.18395 -9.07295 -47.29227 1.000 36.75336 224 ASN A O 1
ATOM 4927 N N . PRO B 1 246 ? -14.75263 -8.31884 -49.33675 1.000 35.85007 225 PRO A N 1
ATOM 4928 C CA . PRO B 1 246 ? -16.18740 -8.52293 -49.07391 1.000 37.33484 225 PRO A CA 1
ATOM 4929 C C . PRO B 1 246 ? -16.62519 -9.97782 -49.15494 1.000 34.20499 225 PRO A C 1
ATOM 4930 O O . PRO B 1 246 ? -17.80406 -10.27489 -48.91346 1.000 33.00788 225 PRO A O 1
ATOM 4934 N N . SER B 1 247 ? -15.72397 -10.88767 -49.48654 1.000 29.56461 226 SER A N 1
ATOM 4935 C CA . SER B 1 247 ? -16.02241 -12.31039 -49.45815 1.000 36.70652 226 SER A CA 1
ATOM 4936 C C . SER B 1 247 ? -15.77208 -12.93821 -48.08802 1.000 36.13939 226 SER A C 1
ATOM 4937 O O . SER B 1 247 ? -15.93297 -14.15562 -47.94589 1.000 35.09085 226 SER A O 1
ATOM 4940 N N . ARG B 1 248 ? -15.39545 -12.14723 -47.07917 1.000 31.51918 227 ARG A N 1
ATOM 4941 C CA . ARG B 1 248 ? -14.97417 -12.69155 -45.79631 1.000 31.84008 227 ARG A CA 1
ATOM 4942 C C . ARG B 1 248 ? -15.57170 -11.87681 -44.65941 1.000 29.27125 227 ARG A C 1
ATOM 4943 O O . ARG B 1 248 ? -15.94982 -10.72209 -44.83730 1.000 28.48482 227 ARG A O 1
ATOM 4951 N N . TRP B 1 249 ? -15.64817 -12.49601 -43.48039 1.000 30.24406 228 TRP A N 1
ATOM 4952 C CA . TRP B 1 249 ? -16.30503 -11.86475 -42.34298 1.000 26.75049 228 TRP A CA 1
ATOM 4953 C C . TRP B 1 249 ? -15.59151 -10.57720 -41.95524 1.000 24.47868 228 TRP A C 1
ATOM 4954 O O . TRP B 1 249 ? -14.37631 -10.44217 -42.10235 1.000 24.47281 228 TRP A O 1
ATOM 4965 N N . GLN B 1 250 ? -16.37585 -9.60987 -41.49265 1.000 25.44911 229 GLN A N 1
ATOM 4966 C CA . GLN B 1 250 ? -15.87495 -8.32584 -41.01920 1.000 25.13519 229 GLN A CA 1
ATOM 4967 C C . GLN B 1 250 ? -16.51018 -8.03414 -39.66880 1.000 24.18554 229 GLN A C 1
ATOM 4968 O O . GLN B 1 250 ? -17.73903 -8.07163 -39.54917 1.000 22.47073 229 GLN A O 1
ATOM 4974 N N . PRO B 1 251 ? -15.72295 -7.73899 -38.63924 1.000 29.07338 230 PRO A N 1
ATOM 4975 C CA . PRO B 1 251 ? -16.31062 -7.33763 -37.35389 1.000 25.78735 230 PRO A CA 1
ATOM 4976 C C . PRO B 1 251 ? -17.03303 -6.00381 -37.45904 1.000 26.15349 230 PRO A C 1
ATOM 4977 O O . PRO B 1 251 ? -16.59686 -5.10281 -38.17484 1.000 24.05249 230 PRO A O 1
ATOM 4981 N N . ALA B 1 252 ? -18.16447 -5.89483 -36.75315 1.000 28.78772 231 ALA A N 1
ATOM 4982 C CA . ALA B 1 252 ? -18.88379 -4.63016 -36.66802 1.000 26.60179 231 ALA A CA 1
ATOM 4983 C C . ALA B 1 252 ? -18.27970 -3.75056 -35.58784 1.000 25.94973 231 ALA A C 1
ATOM 4984 O O . ALA B 1 252 ? -17.77355 -4.22948 -34.56784 1.000 27.25768 231 ALA A O 1
ATOM 4986 N N . LEU B 1 253 ? -18.33340 -2.45062 -35.80768 1.000 28.33350 232 LEU A N 1
ATOM 4987 C CA . LEU B 1 253 ? -18.01383 -1.52972 -34.73001 1.000 25.99091 232 LEU A CA 1
ATOM 4988 C C . LEU B 1 253 ? -19.30706 -1.26276 -33.97059 1.000 22.87673 232 LEU A C 1
ATOM 4989 O O . LEU B 1 253 ? -20.33178 -0.96606 -34.59292 1.000 18.84068 232 LEU A O 1
ATOM 4994 N N . VAL B 1 254 ? -19.27593 -1.40754 -32.63858 1.000 22.41929 233 VAL A N 1
ATOM 4995 C CA . VAL B 1 254 ? -20.50122 -1.46913 -31.83849 1.000 21.23274 233 VAL A CA 1
ATOM 4996 C C . VAL B 1 254 ? -20.37697 -0.59490 -30.59077 1.000 22.98170 233 VAL A C 1
ATOM 4997 O O . VAL B 1 254 ? -19.30457 -0.49303 -29.98756 1.000 22.85017 233 VAL A O 1
ATOM 5001 N N . SER B 1 255 ? -21.48245 0.03980 -30.20124 1.000 23.87224 234 SER A N 1
ATOM 5002 C CA . SER B 1 255 ? -21.52376 0.84161 -28.98684 1.000 24.39781 234 SER A CA 1
ATOM 5003 C C . SER B 1 255 ? -22.87253 0.68534 -28.30799 1.000 28.13993 234 SER A C 1
ATOM 5004 O O . SER B 1 255 ? -23.90608 0.58978 -28.97761 1.000 25.68709 234 SER A O 1
ATOM 5007 N N . THR B 1 256 ? -22.85978 0.68554 -26.97490 1.000 27.16835 235 THR A N 1
ATOM 5008 C CA . THR B 1 256 ? -24.09304 0.55520 -26.20935 1.000 28.52037 235 THR A CA 1
ATOM 5009 C C . THR B 1 256 ? -24.81400 1.87343 -26.02122 1.000 29.56069 235 THR A C 1
ATOM 5010 O O . THR B 1 256 ? -25.81416 1.90064 -25.30349 1.000 28.87225 235 THR A O 1
ATOM 5014 N N . GLY B 1 257 ? -24.34996 2.94613 -26.66143 1.000 27.38353 236 GLY A N 1
ATOM 5015 C CA . GLY B 1 257 ? -24.85394 4.27999 -26.41065 1.000 23.61965 236 GLY A CA 1
ATOM 5016 C C . GLY B 1 257 ? -23.96290 5.06414 -25.49028 1.000 24.33379 236 GLY A C 1
ATOM 5017 O O . GLY B 1 257 ? -24.34505 6.14715 -25.04301 1.000 20.30831 236 GLY A O 1
ATOM 5018 N N . ASN B 1 258 ? -22.75481 4.57527 -25.27838 1.000 30.58025 237 ASN A N 1
ATOM 5019 C CA . ASN B 1 258 ? -21.92660 4.81119 -24.11747 1.000 25.74456 237 ASN A CA 1
ATOM 5020 C C . ASN B 1 258 ? -20.92926 5.94052 -24.27578 1.000 20.94812 237 ASN A C 1
ATOM 5021 O O . ASN B 1 258 ? -20.34165 6.37369 -23.27910 1.000 21.69705 237 ASN A O 1
ATOM 5026 N N . GLY B 1 259 ? -20.66424 6.36287 -25.50297 1.000 19.54969 238 GLY A N 1
ATOM 5027 C CA . GLY B 1 259 ? -19.40895 6.97574 -25.83390 1.000 20.39139 238 GLY A CA 1
ATOM 5028 C C . GLY B 1 259 ? -18.27118 6.00169 -26.04498 1.000 20.12193 238 GLY A C 1
ATOM 5029 O O . GLY B 1 259 ? -17.23628 6.39930 -26.59409 1.000 21.73378 238 GLY A O 1
ATOM 5030 N N . ILE B 1 260 ? -18.41718 4.73360 -25.61844 1.000 19.62042 239 ILE A N 1
ATOM 5031 C CA . ILE B 1 260 ? -17.38358 3.71779 -25.79331 1.000 18.02399 239 ILE A CA 1
ATOM 5032 C C . ILE B 1 260 ? -17.71946 2.88764 -27.02343 1.000 20.61977 239 ILE A C 1
ATOM 5033 O O . ILE B 1 260 ? -18.88718 2.54767 -27.26538 1.000 20.02910 239 ILE A O 1
ATOM 5038 N N . PHE B 1 261 ? -16.69176 2.55162 -27.79507 1.000 20.55994 240 PHE A N 1
ATOM 5039 C CA . PHE B 1 261 ? -16.82806 1.84235 -29.05901 1.000 17.95492 240 PHE A CA 1
ATOM 5040 C C . PHE B 1 261 ? -15.83176 0.68425 -29.10178 1.000 19.89406 240 PHE A C 1
ATOM 5041 O O . PHE B 1 261 ? -14.67052 0.83071 -28.70058 1.000 19.86061 240 PHE A O 1
ATOM 5049 N N . THR B 1 262 ? -16.28961 -0.47831 -29.55505 1.000 18.70442 241 THR A N 1
ATOM 5050 C CA . THR B 1 262 ? -15.43921 -1.65822 -29.61075 1.000 22.79812 241 THR A CA 1
ATOM 5051 C C . THR B 1 262 ? -15.74354 -2.42761 -30.88772 1.000 22.21888 241 THR A C 1
ATOM 5052 O O . THR B 1 262 ? -16.85647 -2.36554 -31.41778 1.000 23.24587 241 THR A O 1
ATOM 5056 N N . ALA B 1 263 ? -14.74059 -3.15541 -31.36772 1.000 16.65848 242 ALA A N 1
ATOM 5057 C CA . ALA B 1 263 ? -14.90761 -4.06146 -32.49039 1.000 22.03847 242 ALA A CA 1
ATOM 5058 C C . ALA B 1 263 ? -15.23741 -5.46796 -32.00515 1.000 22.35163 242 ALA A C 1
ATOM 5059 O O . ALA B 1 263 ? -14.69582 -5.93871 -30.99821 1.000 20.29228 242 ALA A O 1
ATOM 5061 N N . GLN B 1 264 ? -16.12735 -6.13314 -32.73336 1.000 22.47671 243 GLN A N 1
ATOM 5062 C CA . GLN B 1 264 ? -16.44437 -7.51785 -32.43136 1.000 21.56735 243 GLN A CA 1
ATOM 5063 C C . GLN B 1 264 ? -15.21434 -8.39524 -32.59694 1.000 22.34212 243 GLN A C 1
ATOM 5064 O O . GLN B 1 264 ? -14.31254 -8.10340 -33.38129 1.000 23.07594 243 GLN A O 1
ATOM 5070 N N . SER B 1 265 ? -15.17843 -9.47330 -31.82629 1.000 23.64865 244 SER A N 1
ATOM 5071 C CA . SER B 1 265 ? -14.22033 -10.54918 -32.02672 1.000 25.53756 244 SER A CA 1
ATOM 5072 C C . SER B 1 265 ? -15.00466 -11.85309 -32.10754 1.000 23.62570 244 SER A C 1
ATOM 5073 O O . SER B 1 265 ? -15.92191 -12.07609 -31.30808 1.000 21.71345 244 SER A O 1
ATOM 5076 N N . PHE B 1 266 ? -14.66573 -12.68423 -33.09558 1.000 23.49276 245 PHE A N 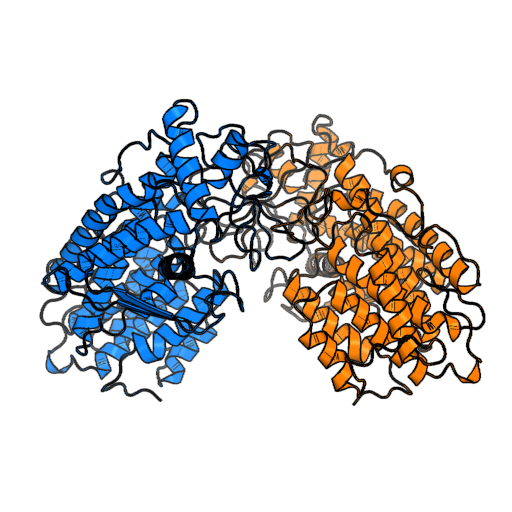1
ATOM 5077 C CA . PHE B 1 266 ? -15.23032 -14.01989 -33.26818 1.000 22.99913 245 PHE A CA 1
ATOM 5078 C C . PHE B 1 266 ? -15.36420 -14.72787 -31.92014 1.000 25.38335 245 PHE A C 1
ATOM 5079 O O . PHE B 1 266 ? -14.35693 -15.14327 -31.33043 1.000 23.08165 245 PHE A O 1
ATOM 5087 N N . VAL B 1 267 ? -16.60255 -14.83948 -31.41635 1.000 20.42534 246 VAL A N 1
ATOM 5088 C CA . VAL B 1 267 ? -16.83840 -15.49309 -30.13319 1.000 21.07619 246 VAL A CA 1
ATOM 5089 C C . VAL B 1 267 ? -16.55232 -16.98902 -30.24605 1.000 20.11980 246 VAL A C 1
ATOM 5090 O O . VAL B 1 267 ? -16.90908 -17.64076 -31.24107 1.000 16.77522 246 VAL A O 1
ATOM 5094 N N . THR B 1 268 ? -15.94172 -17.53963 -29.19071 1.000 18.95201 247 THR A N 1
ATOM 5095 C CA . THR B 1 268 ? -15.48610 -18.92723 -29.09836 1.000 19.48581 247 THR A CA 1
ATOM 5096 C C . THR B 1 268 ? -15.06593 -19.48845 -30.45983 1.000 22.86628 247 THR A C 1
ATOM 5097 O O . THR B 1 268 ? -15.56445 -20.53138 -30.90750 1.000 19.47850 247 THR A O 1
ATOM 5101 N N . ALA B 1 269 ? -14.13497 -18.79057 -31.12556 1.000 21.67081 248 ALA A N 1
ATOM 5102 C CA . ALA B 1 269 ? -13.67237 -19.24573 -32.42894 1.000 22.53224 248 ALA A CA 1
ATOM 5103 C C . ALA B 1 269 ? -13.11991 -20.65569 -32.36623 1.000 23.69773 248 ALA A C 1
ATOM 5104 O O . ALA B 1 269 ? -13.03597 -21.31852 -33.40460 1.000 26.78485 248 ALA A O 1
ATOM 5106 N N . GLN B 1 270 ? -12.76378 -21.12599 -31.17123 1.000 22.23691 249 GLN A N 1
ATOM 5107 C CA . GLN B 1 270 ? -12.20567 -22.44920 -30.95570 1.000 23.01705 249 GLN A CA 1
ATOM 5108 C C . GLN B 1 270 ? -13.25638 -23.55261 -30.91330 1.000 24.86554 249 GLN A C 1
ATOM 5109 O O . GLN B 1 270 ? -12.88435 -24.72212 -30.79571 1.000 27.24064 249 GLN A O 1
ATOM 5115 N N . LEU B 1 271 ? -14.54843 -23.23322 -31.04528 1.000 24.91245 250 LEU A N 1
ATOM 5116 C CA . LEU B 1 271 ? -15.57675 -24.20070 -30.65403 1.000 27.16824 250 LEU A CA 1
ATOM 5117 C C . LEU B 1 271 ? -15.54847 -25.44573 -31.53405 1.000 28.30961 250 LEU A C 1
ATOM 5118 O O . LEU B 1 271 ? -15.79137 -26.56378 -31.05170 1.000 22.91458 250 LEU A O 1
ATOM 5123 N N . GLY B 1 272 ? -15.24916 -25.27597 -32.81660 1.000 24.82515 251 GLY A N 1
ATOM 5124 C CA . GLY B 1 272 ? -15.13808 -26.40505 -33.71627 1.000 26.48614 251 GLY A CA 1
ATOM 5125 C C . GLY B 1 272 ? -14.18060 -27.48204 -33.24691 1.000 30.02642 251 GLY A C 1
ATOM 5126 O O . GLY B 1 272 ? -14.30116 -28.63986 -33.66187 1.000 28.41571 251 GLY A O 1
ATOM 5127 N N . ARG B 1 273 ? -13.23449 -27.11699 -32.37105 1.000 31.43642 252 ARG A N 1
ATOM 5128 C CA . ARG B 1 273 ? -12.27902 -28.06464 -31.79851 1.000 30.08606 252 ARG A CA 1
ATOM 5129 C C . ARG B 1 273 ? -12.77707 -28.77163 -30.55159 1.000 25.69671 252 ARG A C 1
ATOM 5130 O O . ARG B 1 273 ? -12.16290 -29.76306 -30.14260 1.000 25.27600 252 ARG A O 1
ATOM 5138 N N . ALA B 1 274 ? -13.80967 -28.24940 -29.89525 1.000 23.88757 253 ALA A N 1
ATOM 5139 C CA . ALA B 1 274 ? -14.19382 -28.78351 -28.59624 1.000 24.74294 253 ALA A CA 1
ATOM 5140 C C . ALA B 1 274 ? -14.90508 -30.14244 -28.75058 1.000 28.11070 253 ALA A C 1
ATOM 5141 O O . ALA B 1 274 ? -15.27158 -30.56964 -29.84670 1.000 26.82282 253 ALA A O 1
ATOM 5143 N N . LYS B 1 275 ? -15.08531 -30.82756 -27.62897 1.000 24.50141 254 LYS A N 1
ATOM 5144 C CA . LYS B 1 275 ? -15.55392 -32.20532 -27.64439 1.000 21.35925 254 LYS A CA 1
ATOM 5145 C C . LYS B 1 275 ? -17.06860 -32.24003 -27.75909 1.000 25.94875 254 LYS A C 1
ATOM 5146 O O . LYS B 1 275 ? -17.75532 -31.71284 -26.87824 1.000 24.76939 254 LYS A O 1
ATOM 5152 N N . PRO B 1 276 ? -17.62460 -32.84352 -28.80629 1.000 24.37817 255 PRO A N 1
ATOM 5153 C CA . PRO B 1 276 ? -19.08168 -32.98575 -28.91390 1.000 26.53318 255 PRO A CA 1
ATOM 5154 C C . PRO B 1 276 ? -19.59809 -34.14006 -28.05571 1.000 26.46055 255 PRO A C 1
ATOM 5155 O O . PRO B 1 276 ? -18.83668 -34.98536 -27.57253 1.000 27.89436 255 PRO A O 1
ATOM 5159 N N . TYR B 1 277 ? -20.92616 -34.18463 -27.90772 1.000 23.25637 256 TYR A N 1
ATOM 5160 C CA . TYR B 1 277 ? -21.59638 -35.25557 -27.16774 1.000 26.38824 256 TYR A CA 1
ATOM 5161 C C . TYR B 1 277 ? -21.93673 -36.44296 -28.07261 1.000 25.45168 256 TYR A C 1
ATOM 5162 O O . TYR B 1 277 ? -21.41067 -37.54389 -27.88599 1.000 20.73116 256 TYR A O 1
ATOM 5171 N N . SER B 1 278 ? -22.77255 -36.21488 -29.08199 1.000 26.87064 257 SER A N 1
ATOM 5172 C CA . SER B 1 278 ? -23.45159 -37.27641 -29.81538 1.000 24.15590 257 SER A CA 1
ATOM 5173 C C . SER B 1 278 ? -22.75054 -37.69254 -31.10565 1.000 28.88401 257 SER A C 1
ATOM 5174 O O . SER B 1 278 ? -23.29281 -38.51384 -31.85333 1.000 27.67654 257 SER A O 1
ATOM 5177 N N . PHE B 1 279 ? -21.58811 -37.12910 -31.40109 1.000 26.86128 258 PHE A N 1
ATOM 5178 C CA . PHE B 1 279 ? -20.76272 -37.57993 -32.50671 1.000 26.58266 258 PHE A CA 1
ATOM 5179 C C . PHE B 1 279 ? -19.32001 -37.28691 -32.12382 1.000 25.01865 258 PHE A C 1
ATOM 5180 O O . PHE B 1 279 ? -19.05207 -36.57809 -31.14714 1.000 20.43943 258 PHE A O 1
ATOM 5188 N N . ALA B 1 280 ? -18.38195 -37.88373 -32.86177 1.000 25.69475 259 ALA A N 1
ATOM 5189 C CA . ALA B 1 280 ? -16.99124 -37.71907 -32.44615 1.000 29.69541 259 ALA A CA 1
ATOM 5190 C C . ALA B 1 280 ? -16.46507 -36.34475 -32.81462 1.000 24.32251 259 ALA A C 1
ATOM 5191 O O . ALA B 1 280 ? -15.76335 -35.72135 -32.01673 1.000 25.21184 259 ALA A O 1
ATOM 5193 N N . ASP B 1 281 ? -16.83011 -35.85225 -33.99619 1.000 26.11900 260 ASP A N 1
ATOM 5194 C CA . ASP B 1 281 ? -16.10422 -34.79698 -34.68936 1.000 31.59214 260 ASP A CA 1
ATOM 5195 C C . ASP B 1 281 ? -17.05498 -34.01421 -35.58195 1.000 34.13354 260 ASP A C 1
ATOM 5196 O O . ASP B 1 281 ? -17.71229 -34.60239 -36.44726 1.000 39.07596 260 ASP A O 1
ATOM 5201 N N . PRO B 1 282 ? -17.15566 -32.69517 -35.41708 1.000 38.74779 261 PRO A N 1
ATOM 5202 C CA . PRO B 1 282 ? -17.98776 -31.90459 -36.34267 1.000 39.77079 261 PRO A CA 1
ATOM 5203 C C . PRO B 1 282 ? -17.50759 -31.96775 -37.77250 1.000 46.55062 261 PRO A C 1
ATOM 5204 O O . PRO B 1 282 ? -18.30111 -31.70839 -38.68753 1.000 43.65204 261 PRO A O 1
ATOM 5208 N N . LYS B 1 283 ? -16.23081 -32.30736 -37.99184 1.000 47.48513 262 LYS A N 1
ATOM 5209 C CA . LYS B 1 283 ? -15.65113 -32.25521 -39.32827 1.000 45.06933 262 LYS A CA 1
ATOM 5210 C C . LYS B 1 283 ? -16.37285 -33.16605 -40.29942 1.000 43.10640 262 LYS A C 1
ATOM 5211 O O . LYS B 1 283 ? -16.21364 -33.00799 -41.51383 1.000 49.86433 262 LYS A O 1
ATOM 5217 N N . ASP B 1 284 ? -17.16885 -34.10210 -39.79809 1.000 43.21305 263 ASP A N 1
ATOM 5218 C CA . ASP B 1 284 ? -18.00951 -34.92296 -40.65290 1.000 46.00752 263 ASP A CA 1
ATOM 5219 C C . ASP B 1 284 ? -19.39236 -34.30919 -40.86474 1.000 42.61712 263 ASP A C 1
ATOM 5220 O O . ASP B 1 284 ? -20.26947 -34.96946 -41.42655 1.000 40.72369 263 ASP A O 1
ATOM 5225 N N . LEU B 1 285 ? -19.59578 -33.05120 -40.45091 1.000 35.84263 264 LEU A N 1
ATOM 5226 C CA . LEU B 1 285 ? -20.89922 -32.39574 -40.48824 1.000 35.66342 264 LEU A CA 1
ATOM 5227 C C . LEU B 1 285 ? -20.86698 -31.09608 -41.29571 1.000 40.71421 264 LEU A C 1
ATOM 5228 O O . LEU B 1 285 ? -21.65501 -30.17654 -41.04321 1.000 38.08234 264 LEU A O 1
ATOM 5233 N N . LEU B 1 286 ? -19.95557 -31.01256 -42.26111 1.000 35.32407 265 LEU A N 1
ATOM 5234 C CA . LEU B 1 286 ? -19.77740 -29.81544 -43.06802 1.000 31.27554 265 LEU A CA 1
ATOM 5235 C C . LEU B 1 286 ? -20.99395 -29.56750 -43.95561 1.000 37.36980 265 LEU A C 1
ATOM 5236 O O . LEU B 1 286 ? -21.62414 -30.51096 -44.43913 1.000 45.02803 265 LEU A O 1
ATOM 5241 N N . VAL B 1 287 ? -21.34522 -28.30086 -44.15959 1.000 35.34702 266 VAL A N 1
ATOM 5242 C CA . VAL B 1 287 ? -22.46039 -27.95584 -45.02880 1.000 35.10745 266 VAL A CA 1
ATOM 5243 C C . VAL B 1 287 ? -21.91476 -27.42430 -46.34747 1.000 37.19850 266 VAL A C 1
ATOM 5244 O O . VAL B 1 287 ? -20.72276 -27.15903 -46.48857 1.000 34.99888 266 VAL A O 1
ATOM 5248 N N . SER B 1 288 ? -22.80157 -27.27341 -47.33597 1.000 34.56001 267 SER A N 1
ATOM 5249 C CA . SER B 1 288 ? -22.38594 -26.90165 -48.67964 1.000 32.76586 267 SER A CA 1
ATOM 5250 C C . SER B 1 288 ? -21.66118 -25.55832 -48.68067 1.000 41.31984 267 SER A C 1
ATOM 5251 O O . SER B 1 288 ? -21.86386 -24.70688 -47.81096 1.000 40.14271 267 SER A O 1
ATOM 5254 N N . LYS B 1 289 ? -20.80836 -25.38326 -49.68408 1.000 38.94677 268 LYS A N 1
ATOM 5255 C CA . LYS B 1 289 ? -20.12641 -24.11633 -49.89993 1.000 40.85241 268 LYS A CA 1
ATOM 5256 C C . LYS B 1 289 ? -21.14807 -23.00328 -50.14929 1.000 41.96829 268 LYS A C 1
ATOM 5257 O O . LYS B 1 289 ? -22.07687 -23.19046 -50.95059 1.000 47.58815 268 LYS A O 1
ATOM 5263 N N . PRO B 1 290 ? -21.03301 -21.83520 -49.46478 1.000 42.15155 269 PRO A N 1
ATOM 5264 C CA . PRO B 1 290 ? -21.96295 -20.72534 -49.73256 1.000 36.20241 269 PRO A CA 1
ATOM 5265 C C . PRO B 1 290 ? -21.51730 -19.89985 -50.92098 1.000 38.32660 269 PRO A C 1
ATOM 5266 O O . PRO B 1 290 ? -20.83065 -18.87880 -50.78019 1.000 37.25344 269 PRO A O 1
ATOM 5270 N N . ARG B 1 291 ? -21.92907 -20.33894 -52.10492 1.000 38.40158 270 ARG A N 1
ATOM 5271 C CA . ARG B 1 291 ? -21.43966 -19.74562 -53.33842 1.000 40.72118 270 ARG A CA 1
ATOM 5272 C C . ARG B 1 291 ? -21.93159 -18.31185 -53.55742 1.000 37.94377 270 ARG A C 1
ATOM 5273 O O . ARG B 1 291 ? -21.30402 -17.56977 -54.32236 1.000 31.21094 270 ARG A O 1
ATOM 5281 N N . SER B 1 292 ? -23.02814 -17.89528 -52.91572 1.000 36.03767 271 SER A N 1
ATOM 5282 C CA . SER B 1 292 ? -23.49367 -16.52660 -53.12400 1.000 37.04892 271 SER A CA 1
ATOM 5283 C C . SER B 1 292 ? -22.77714 -15.50519 -52.24589 1.000 39.21222 271 SER A C 1
ATOM 5284 O O . SER B 1 292 ? -22.89147 -14.30046 -52.50587 1.000 40.21370 271 SER A O 1
ATOM 5287 N N . SER B 1 293 ? -22.03728 -15.93538 -51.22782 1.000 37.33905 272 SER A N 1
ATOM 5288 C CA . SER B 1 293 ? -21.24962 -14.99704 -50.43990 1.000 39.83577 272 SER A CA 1
ATOM 5289 C C . SER B 1 293 ? -19.85811 -14.77583 -51.01192 1.000 36.76963 272 SER A C 1
ATOM 5290 O O . SER B 1 293 ? -18.99532 -14.22422 -50.32105 1.000 40.21143 272 SER A O 1
ATOM 5293 N N . ASN B 1 294 ? -19.62797 -15.18318 -52.25554 1.000 37.24934 273 ASN A N 1
ATOM 5294 C CA . ASN B 1 294 ? -18.40521 -14.85273 -52.97573 1.000 43.34270 273 ASN A CA 1
ATOM 5295 C C . ASN B 1 294 ? -18.65973 -13.58180 -53.77598 1.000 40.42993 273 ASN A C 1
ATOM 5296 O O . ASN B 1 294 ? -19.50975 -13.57932 -54.66929 1.000 42.15307 273 ASN A O 1
ATOM 5301 N N . HIS B 1 295 ? -17.93223 -12.50449 -53.46527 1.000 43.32111 274 HIS A N 1
ATOM 5302 C CA . HIS B 1 295 ? -18.30264 -11.20491 -54.02784 1.000 42.90560 274 HIS A CA 1
ATOM 5303 C C . HIS B 1 295 ? -17.93026 -11.04705 -55.49379 1.000 43.73394 274 HIS A C 1
ATOM 5304 O O . HIS B 1 295 ? -18.38681 -10.08556 -56.12376 1.000 51.08871 274 HIS A O 1
ATOM 5311 N N . ARG B 1 296 ? -17.10959 -11.94297 -56.04281 1.000 44.74331 275 ARG A N 1
ATOM 5312 C CA . ARG B 1 296 ? -16.79346 -11.90644 -57.46428 1.000 48.66635 275 ARG A CA 1
ATOM 5313 C C . ARG B 1 296 ? -17.82906 -12.62944 -58.31231 1.000 44.74481 275 ARG A C 1
ATOM 5314 O O . ARG B 1 296 ? -17.91306 -12.36481 -59.51737 1.000 48.09204 275 ARG A O 1
ATOM 5322 N N . ASN B 1 297 ? -18.61389 -13.52487 -57.70818 1.000 43.72490 276 ASN A N 1
ATOM 5323 C CA . ASN B 1 297 ? -19.79453 -14.12849 -58.33772 1.000 48.30941 276 ASN A CA 1
ATOM 5324 C C . ASN B 1 297 ? -20.94807 -13.11568 -58.26955 1.000 47.03995 276 ASN A C 1
ATOM 5325 O O . ASN B 1 297 ? -21.97454 -13.31557 -57.61591 1.000 43.70781 276 ASN A O 1
ATOM 5330 N N . ARG B 1 298 ? -20.76467 -12.00846 -59.00553 1.000 47.38401 277 ARG A N 1
ATOM 5331 C CA . ARG B 1 298 ? -21.42522 -10.74868 -58.65810 1.000 48.91328 277 ARG A CA 1
ATOM 5332 C C . ARG B 1 298 ? -22.94061 -10.87981 -58.64150 1.000 50.48332 277 ARG A C 1
ATOM 5333 O O . ARG B 1 298 ? -23.60283 -10.36608 -57.73067 1.000 52.36402 277 ARG A O 1
ATOM 5341 N N . ALA B 1 299 ? -23.50868 -11.55642 -59.63873 1.000 47.92356 278 ALA A N 1
ATOM 5342 C CA . ALA B 1 299 ? -24.95724 -11.62156 -59.74508 1.000 40.10574 278 ALA A CA 1
ATOM 5343 C C . ALA B 1 299 ? -25.57038 -12.18695 -58.47157 1.000 46.66213 278 ALA A C 1
ATOM 5344 O O . ALA B 1 299 ? -26.50432 -11.60309 -57.90734 1.000 42.42500 278 ALA A O 1
ATOM 5346 N N . ALA B 1 300 ? -25.02815 -13.31150 -57.98215 1.000 45.76660 279 ALA A N 1
ATOM 5347 C CA . ALA B 1 300 ? -25.61700 -13.98432 -56.82248 1.000 47.25865 279 ALA A CA 1
ATOM 5348 C C . ALA B 1 300 ? -25.37662 -13.21230 -55.53283 1.000 40.37414 279 ALA A C 1
ATOM 5349 O O . ALA B 1 300 ? -26.22478 -13.22485 -54.63471 1.000 40.98770 279 ALA A O 1
ATOM 5351 N N . TYR B 1 301 ? -24.22390 -12.55493 -55.42119 1.000 42.01603 280 TYR A N 1
ATOM 5352 C CA . TYR B 1 301 ? -23.92344 -11.75502 -54.24273 1.000 41.60480 280 TYR A CA 1
ATOM 5353 C C . TYR B 1 301 ? -24.93263 -10.62412 -54.08950 1.000 44.65026 280 TYR A C 1
ATOM 5354 O O . TYR B 1 301 ? -25.47847 -10.40430 -53.00211 1.000 46.28572 280 TYR A O 1
ATOM 5363 N N . LYS B 1 302 ? -25.23488 -9.93717 -55.18884 1.000 45.56621 281 LYS A N 1
ATOM 5364 C CA . LYS B 1 302 ? -26.15261 -8.80791 -55.14786 1.000 40.37695 281 LYS A CA 1
ATOM 5365 C C . LYS B 1 302 ? -27.55460 -9.24422 -54.74166 1.000 45.18476 281 LYS A C 1
ATOM 5366 O O . LYS B 1 302 ? -28.17260 -8.63995 -53.85400 1.000 43.13435 281 LYS A O 1
ATOM 5372 N N . ARG B 1 303 ? -28.07612 -10.29374 -55.38652 1.000 44.52420 282 ARG A N 1
ATOM 5373 C CA . ARG B 1 303 ? -29.45940 -10.70602 -55.14926 1.000 46.40283 282 ARG A CA 1
ATOM 5374 C C . ARG B 1 303 ? -29.73468 -10.94490 -53.66587 1.000 45.09768 282 ARG A C 1
ATOM 5375 O O . ARG B 1 303 ? -30.76066 -10.49485 -53.13971 1.000 46.44980 282 ARG A O 1
ATOM 5383 N N . GLN B 1 304 ? -28.81676 -11.62719 -52.96542 1.000 43.36606 283 GLN A N 1
ATOM 5384 C CA . GLN B 1 304 ? -29.07335 -11.95799 -51.56617 1.000 42.22018 283 GLN A CA 1
ATOM 5385 C C . GLN B 1 304 ? -28.96907 -10.72868 -50.66536 1.000 36.55904 283 GLN A C 1
ATOM 5386 O O . GLN B 1 304 ? -29.72988 -10.61096 -49.69670 1.000 34.22823 283 GLN A O 1
ATOM 5392 N N . ALA B 1 305 ? -28.05832 -9.79833 -50.97024 1.000 36.77974 284 ALA A N 1
ATOM 5393 C CA . ALA B 1 305 ? -28.09658 -8.49627 -50.30640 1.000 37.47186 284 ALA A CA 1
ATOM 5394 C C . ALA B 1 305 ? -29.42482 -7.79008 -50.55800 1.000 38.27764 284 ALA A C 1
ATOM 5395 O O . ALA B 1 305 ? -30.02465 -7.22197 -49.63657 1.000 35.02980 284 ALA A O 1
ATOM 5397 N N . GLU B 1 306 ? -29.90476 -7.81963 -51.80143 1.000 43.81415 285 GLU A N 1
ATOM 5398 C CA . GLU B 1 306 ? -31.17207 -7.16688 -52.10609 1.000 41.86960 285 GLU A CA 1
ATOM 5399 C C . GLU B 1 306 ? -32.30745 -7.78709 -51.29912 1.000 44.96284 285 GLU A C 1
ATOM 5400 O O . GLU B 1 306 ? -33.19472 -7.07058 -50.81205 1.000 42.80506 285 GLU A O 1
ATOM 5406 N N . GLU B 1 307 ? -32.27144 -9.10893 -51.10079 1.000 38.75457 286 GLU A N 1
ATOM 5407 C CA . GLU B 1 307 ? -33.26961 -9.74305 -50.24237 1.000 40.18777 286 GLU A CA 1
ATOM 5408 C C . GLU B 1 307 ? -33.25466 -9.12510 -48.84810 1.000 38.25479 286 GLU A C 1
ATOM 5409 O O . GLU B 1 307 ? -34.30994 -8.80347 -48.28442 1.000 35.37779 286 GLU A O 1
ATOM 5415 N N . VAL B 1 308 ? -32.05619 -8.95187 -48.27821 1.000 36.02707 287 VAL A N 1
ATOM 5416 C CA . VAL B 1 308 ? -31.93279 -8.49503 -46.89452 1.000 36.53930 287 VAL A CA 1
ATOM 5417 C C . VAL B 1 308 ? -32.41878 -7.06164 -46.76595 1.000 32.70851 287 VAL A C 1
ATOM 5418 O O . VAL B 1 308 ? -33.09907 -6.70830 -45.79689 1.000 32.66139 287 VAL A O 1
ATOM 5422 N N . LEU B 1 309 ? -32.09606 -6.22316 -47.75334 1.000 34.49191 288 LEU A N 1
ATOM 5423 C CA . LEU B 1 309 ? -32.61182 -4.85898 -47.78181 1.000 35.16278 288 LEU A CA 1
ATOM 5424 C C . LEU B 1 309 ? -34.13341 -4.84665 -47.86965 1.000 39.07322 288 LEU A C 1
ATOM 5425 O O . LEU B 1 309 ? -34.80487 -4.14655 -47.10201 1.000 42.93502 288 LEU A O 1
ATOM 5430 N N . ARG B 1 310 ? -34.70105 -5.63100 -48.78891 1.000 34.48956 289 ARG A N 1
ATOM 5431 C CA . ARG B 1 310 ? -36.15260 -5.63771 -48.92480 1.000 35.48442 289 ARG A CA 1
ATOM 5432 C C . ARG B 1 310 ? -36.81876 -6.13556 -47.64791 1.000 36.10371 289 ARG A C 1
ATOM 5433 O O . ARG B 1 310 ? -37.81700 -5.56735 -47.20193 1.000 35.90960 289 ARG A O 1
ATOM 5441 N N . ALA B 1 311 ? -36.27095 -7.18072 -47.03176 1.000 35.09492 290 ALA A N 1
ATOM 5442 C CA . ALA B 1 311 ? -36.75588 -7.58539 -45.71648 1.000 35.97559 290 ALA A CA 1
ATOM 5443 C C . ALA B 1 311 ? -36.69974 -6.42461 -44.72648 1.000 40.30874 290 ALA A C 1
ATOM 5444 O O . ALA B 1 311 ? -37.63497 -6.21845 -43.94099 1.000 39.08699 290 ALA A O 1
ATOM 5446 N N . SER B 1 312 ? -35.61498 -5.64674 -44.76144 1.000 35.39053 291 SER A N 1
ATOM 5447 C CA . SER B 1 312 ? -35.46609 -4.54349 -43.82108 1.000 36.83281 291 SER A CA 1
ATOM 5448 C C . SER B 1 312 ? -36.49588 -3.45479 -44.09671 1.000 35.89214 291 SER A C 1
ATOM 5449 O O . SER B 1 312 ? -37.14482 -2.95227 -43.17114 1.000 35.99876 291 SER A O 1
ATOM 5452 N N . ALA B 1 313 ? -36.65931 -3.08632 -45.37170 1.000 33.62809 292 ALA A N 1
ATOM 5453 C CA . ALA B 1 313 ? -37.62763 -2.06099 -45.74659 1.000 36.36845 292 ALA A CA 1
ATOM 5454 C C . ALA B 1 313 ? -39.05771 -2.48645 -45.41734 1.000 39.51372 292 ALA A C 1
ATOM 5455 O O . ALA B 1 313 ? -39.87266 -1.66542 -44.97784 1.000 41.24316 292 ALA A O 1
ATOM 5457 N N . ASN B 1 314 ? -39.37896 -3.76731 -45.59639 1.000 34.98028 293 ASN A N 1
ATOM 5458 C CA . ASN B 1 314 ? -40.75562 -4.23681 -45.51816 1.000 39.56377 293 ASN A CA 1
ATOM 5459 C C . ASN B 1 314 ? -41.06625 -4.96231 -44.21681 1.000 39.90443 293 ASN A C 1
ATOM 5460 O O . ASN B 1 314 ? -42.02208 -5.74331 -44.16491 1.000 35.79038 293 ASN A O 1
ATOM 5465 N N . LEU B 1 315 ? -40.28443 -4.71823 -43.16748 1.000 39.89917 294 LEU A N 1
ATOM 5466 C CA . LEU B 1 315 ? -40.59604 -5.27219 -41.85732 1.000 37.64634 294 LEU A CA 1
ATOM 5467 C C . LEU B 1 315 ? -42.02824 -4.94822 -41.45787 1.000 37.13874 294 LEU A C 1
ATOM 5468 O O . LEU B 1 315 ? -42.59343 -3.93431 -41.86975 1.000 41.51072 294 LEU A O 1
ATOM 5473 N N . THR B 1 316 ? -42.61140 -5.83325 -40.65480 1.000 37.00340 295 THR A N 1
ATOM 5474 C CA . THR B 1 316 ? -43.89491 -5.63373 -39.99935 1.000 36.27282 295 THR A CA 1
ATOM 5475 C C . THR B 1 316 ? -43.74041 -6.02245 -38.53331 1.000 40.75253 295 THR A C 1
ATOM 5476 O O . THR B 1 316 ? -42.73339 -6.61470 -38.13262 1.000 40.80370 295 THR A O 1
ATOM 5480 N N . ASP B 1 317 ? -44.74703 -5.69300 -37.72111 1.000 34.94687 296 ASP A N 1
ATOM 5481 C CA . ASP B 1 317 ? -44.63532 -5.96176 -36.28828 1.000 41.29700 296 ASP A CA 1
ATOM 5482 C C . ASP B 1 317 ? -44.44709 -7.44934 -35.99804 1.000 39.27483 296 ASP A C 1
ATOM 5483 O O . ASP B 1 317 ? -43.72496 -7.82429 -35.06425 1.000 44.44391 296 ASP A O 1
ATOM 5488 N N . GLU B 1 318 ? -45.08952 -8.31317 -36.77488 1.000 42.65749 297 GLU A N 1
ATOM 5489 C CA . GLU B 1 318 ? -45.00610 -9.73402 -36.47322 1.000 40.19475 297 GLU A CA 1
ATOM 5490 C C . GLU B 1 318 ? -43.65744 -10.30296 -36.91247 1.000 38.93496 297 GLU A C 1
ATOM 5491 O O . GLU B 1 318 ? -43.03607 -11.07476 -36.17718 1.000 34.41120 297 GLU A O 1
ATOM 5497 N N . GLN B 1 319 ? -43.18256 -9.91857 -38.09728 1.000 35.92687 298 GLN A N 1
ATOM 5498 C CA . GLN B 1 319 ? -41.81201 -10.23095 -38.47323 1.000 35.19073 298 GLN A CA 1
ATOM 5499 C C . GLN B 1 319 ? -40.83893 -9.79138 -37.38800 1.000 39.78700 298 GLN A C 1
ATOM 5500 O O . GLN B 1 319 ? -40.01402 -10.58453 -36.91337 1.000 34.68751 298 GLN A O 1
ATOM 5506 N N . LYS B 1 320 ? -40.93816 -8.52374 -36.97172 1.000 40.37711 299 LYS A N 1
ATOM 5507 C CA . LYS B 1 320 ? -40.04163 -7.99276 -35.94886 1.000 39.56038 299 LYS A CA 1
ATOM 5508 C C . LYS B 1 320 ? -40.03788 -8.86681 -34.69691 1.000 39.39980 299 LYS A C 1
ATOM 5509 O O . LYS B 1 320 ? -38.97545 -9.13160 -34.11209 1.000 37.30170 299 LYS A O 1
ATOM 5515 N N . LEU B 1 321 ? -41.21494 -9.33931 -34.28486 1.000 30.75697 300 LEU A N 1
ATOM 5516 C CA . LEU B 1 321 ? -41.33960 -10.02082 -33.00377 1.000 33.52098 300 LEU A CA 1
ATOM 5517 C C . LEU B 1 321 ? -40.88242 -11.47877 -33.07906 1.000 34.56151 300 LEU A C 1
ATOM 5518 O O . LEU B 1 321 ? -40.42644 -12.03963 -32.07160 1.000 26.66417 300 LEU A O 1
ATOM 5523 N N . LYS B 1 322 ? -41.00956 -12.10778 -34.24952 1.000 30.67167 301 LYS A N 1
ATOM 5524 C CA . LYS B 1 322 ? -40.44486 -13.44108 -34.43474 1.000 34.89618 301 LYS A CA 1
ATOM 5525 C C . LYS B 1 322 ? -38.92312 -13.37970 -34.49199 1.000 32.23188 301 LYS A C 1
ATOM 5526 O O . LYS B 1 322 ? -38.23840 -14.23832 -33.92141 1.000 31.68777 301 LYS A O 1
ATOM 5532 N N . ALA B 1 323 ? -38.38580 -12.36185 -35.17202 1.000 30.77016 302 ALA A N 1
ATOM 5533 C CA . ALA B 1 323 ? -36.95196 -12.11452 -35.16208 1.000 28.89504 302 ALA A CA 1
ATOM 5534 C C . ALA B 1 323 ? -36.43670 -12.01038 -33.73817 1.000 34.63554 302 ALA A C 1
ATOM 5535 O O . ALA B 1 323 ? -35.49360 -12.70950 -33.35863 1.000 32.38144 302 ALA A O 1
ATOM 5537 N N . GLU B 1 324 ? -37.07275 -11.16417 -32.92086 1.000 32.37039 303 GLU A N 1
ATOM 5538 C CA . GLU B 1 324 ? -36.67832 -11.06766 -31.52131 1.000 28.42308 303 GLU A CA 1
ATOM 5539 C C . GLU B 1 324 ? -36.84079 -12.39950 -30.80207 1.000 28.75579 303 GLU A C 1
ATOM 5540 O O . GLU B 1 324 ? -36.01995 -12.75807 -29.95005 1.000 29.68317 303 GLU A O 1
ATOM 5546 N N . PHE B 1 325 ? -37.88734 -13.15522 -31.13609 1.000 36.54707 304 PHE A N 1
ATOM 5547 C CA . PHE B 1 325 ? -38.19289 -14.36818 -30.37908 1.000 31.77907 304 PHE A CA 1
ATOM 5548 C C . PHE B 1 325 ? -37.09082 -15.40575 -30.53094 1.000 28.94716 304 PHE A C 1
ATOM 5549 O O . PHE B 1 325 ? -36.57378 -15.92709 -29.53854 1.000 30.63577 304 PHE A O 1
ATOM 5557 N N . PHE B 1 326 ? -36.72676 -15.72899 -31.76466 1.000 28.46632 305 PHE A N 1
ATOM 5558 C CA . PHE B 1 326 ? -35.70275 -16.74200 -31.97570 1.000 32.41896 305 PHE A CA 1
ATOM 5559 C C . PHE B 1 326 ? -34.29993 -16.23204 -31.69212 1.000 33.45565 305 PHE A C 1
ATOM 5560 O O . PHE B 1 326 ? -33.36481 -17.03339 -31.63343 1.000 34.86325 305 PHE A O 1
ATOM 5568 N N . ASN B 1 327 ? -34.13248 -14.92802 -31.51636 1.000 30.91133 306 ASN A N 1
ATOM 5569 C CA . ASN B 1 327 ? -32.81524 -14.35114 -31.33321 1.000 32.59368 306 ASN A CA 1
ATOM 5570 C C . ASN B 1 327 ? -32.35731 -14.39360 -29.88272 1.000 31.73459 306 ASN A C 1
ATOM 5571 O O . ASN B 1 327 ? -31.14915 -14.41788 -29.62130 1.000 31.24742 306 ASN A O 1
ATOM 5576 N N . ASP B 1 328 ? -33.28775 -14.45674 -28.94353 1.000 32.46903 307 ASP A N 1
ATOM 5577 C CA . ASP B 1 328 ? -32.97189 -14.53108 -27.52729 1.000 32.93823 307 ASP A CA 1
ATOM 5578 C C . ASP B 1 328 ? -33.25168 -15.95874 -27.07422 1.000 36.92497 307 ASP A C 1
ATOM 5579 O O . ASP B 1 328 ? -34.39591 -16.42671 -27.15142 1.000 33.82079 307 ASP A O 1
ATOM 5584 N N . LYS B 1 329 ? -32.19567 -16.65974 -26.64454 1.000 34.85866 308 LYS A N 1
ATOM 5585 C CA . LYS B 1 329 ? -32.31525 -18.09044 -26.39293 1.000 35.22676 308 LYS A CA 1
ATOM 5586 C C . LYS B 1 329 ? -33.21760 -18.37950 -25.20127 1.000 37.55655 308 LYS A C 1
ATOM 5587 O O . LYS B 1 329 ? -33.90475 -19.40523 -25.18229 1.000 40.83353 308 LYS A O 1
ATOM 5593 N N . LEU B 1 330 ? -33.24321 -17.48942 -24.20989 1.000 37.41950 309 LEU A N 1
ATOM 5594 C CA . LEU B 1 330 ? -34.10583 -17.68537 -23.04822 1.000 38.21416 309 LEU A CA 1
ATOM 5595 C C . LEU B 1 330 ? -35.56625 -17.36399 -23.35825 1.000 38.15572 309 LEU A C 1
ATOM 5596 O O . LEU B 1 330 ? -36.47029 -18.06147 -22.88846 1.000 42.06257 309 LEU A O 1
ATOM 5601 N N . ILE B 1 331 ? -35.82246 -16.29417 -24.10936 1.000 35.96947 310 ILE A N 1
ATOM 5602 C CA . ILE B 1 331 ? -37.19123 -15.99367 -24.51875 1.000 37.92340 310 ILE A CA 1
ATOM 5603 C C . ILE B 1 331 ? -37.72074 -17.09593 -25.42963 1.000 40.67113 310 ILE A C 1
ATOM 5604 O O . ILE B 1 331 ? -38.90216 -17.46943 -25.36225 1.000 36.45734 310 ILE A O 1
ATOM 5609 N N . PHE B 1 332 ? -36.85359 -17.63634 -26.29469 1.000 38.62895 311 PHE A N 1
ATOM 5610 C CA . PHE B 1 332 ? -37.23758 -18.78362 -27.10793 1.000 36.04190 311 PHE A CA 1
ATOM 5611 C C . PHE B 1 332 ? -37.68322 -19.94086 -26.22080 1.000 39.12463 311 PHE A C 1
ATOM 5612 O O . PHE B 1 332 ? -38.79502 -20.45913 -26.37223 1.000 43.42875 311 PHE A O 1
ATOM 5620 N N . ALA B 1 333 ? -36.84178 -20.32557 -25.25158 1.000 40.90407 312 ALA A N 1
ATOM 5621 C CA . ALA B 1 333 ? -37.19852 -21.36611 -24.29039 1.000 45.04100 312 ALA A CA 1
ATOM 5622 C C . ALA B 1 333 ? -38.49439 -21.05956 -23.54018 1.000 47.74265 312 ALA A C 1
ATOM 5623 O O . ALA B 1 333 ? -39.14202 -21.98944 -23.04952 1.000 49.17535 312 ALA A O 1
ATOM 5625 N N . SER B 1 334 ? -38.89116 -19.78384 -23.45127 1.000 46.70995 313 SER A N 1
ATOM 5626 C CA . SER B 1 334 ? -40.12443 -19.40570 -22.76394 1.000 47.31462 313 SER A CA 1
ATOM 5627 C C . SER B 1 334 ? -41.37468 -19.78297 -23.54005 1.000 47.92839 313 SER A C 1
ATOM 5628 O O . SER B 1 334 ? -42.44670 -19.89672 -22.93722 1.000 56.93439 313 SER A O 1
ATOM 5631 N N . GLY B 1 335 ? -41.27291 -19.95378 -24.85461 1.000 45.60348 314 GLY A N 1
ATOM 5632 C CA . GLY B 1 335 ? -42.41771 -20.31364 -25.66546 1.000 46.62061 314 GLY A CA 1
ATOM 5633 C C . GLY B 1 335 ? -42.84944 -21.75472 -25.58391 1.000 50.02598 314 GLY A C 1
ATOM 5634 O O . GLY B 1 335 ? -43.79441 -22.14005 -26.27853 1.000 48.45000 314 GLY A O 1
ATOM 5635 N N . PHE B 1 336 ? -42.18913 -22.55091 -24.73180 1.000 55.04587 315 PHE A N 1
ATOM 5636 C CA . PHE B 1 336 ? -42.32667 -24.00324 -24.67152 1.000 55.72439 315 PHE A CA 1
ATOM 5637 C C . PHE B 1 336 ? -43.07299 -24.45825 -23.42710 1.000 59.32988 315 PHE A C 1
ATOM 5638 O O . PHE B 1 336 ? -42.83640 -25.56196 -22.92772 1.000 59.96608 315 PHE A O 1
ATOM 5646 N N . MET B 1 337 ? -43.95239 -23.61216 -22.89688 1.000 60.59713 316 MET A N 1
ATOM 5647 C CA . MET B 1 337 ? -44.57997 -23.93800 -21.62258 1.000 66.39840 316 MET A CA 1
ATOM 5648 C C . MET B 1 337 ? -45.54543 -25.10755 -21.76940 1.000 68.97282 316 MET A C 1
ATOM 5649 O O . MET B 1 337 ? -45.55566 -26.01994 -20.93243 1.000 67.00282 316 MET A O 1
ATOM 5654 N N . GLY B 1 338 ? -46.33386 -25.11996 -22.84455 1.000 67.53159 317 GLY A N 1
ATOM 5655 C CA . GLY B 1 338 ? -47.21743 -26.23401 -23.12917 1.000 62.94759 317 GLY A CA 1
ATOM 5656 C C . GLY B 1 338 ? -46.49608 -27.37074 -23.82045 1.000 61.58779 317 GLY A C 1
ATOM 5657 O O . GLY B 1 338 ? -47.02705 -27.98675 -24.75037 1.000 61.40199 317 GLY A O 1
ATOM 5658 N N . GLU B 1 339 ? -45.26384 -27.63923 -23.37369 1.000 67.09322 318 GLU A N 1
ATOM 5659 C CA . GLU B 1 339 ? -44.43770 -28.73388 -23.87185 1.000 67.80715 318 GLU A CA 1
ATOM 5660 C C . GLU B 1 339 ? -43.62423 -29.37063 -22.74274 1.000 60.94906 318 GLU A C 1
ATOM 5661 O O . GLU B 1 339 ? -42.55880 -29.94328 -22.98844 1.000 58.26808 318 GLU A O 1
ATOM 5667 N N . ILE B 1 340 ? -44.11132 -29.28591 -21.50561 1.000 61.03105 319 ILE A N 1
ATOM 5668 C CA . ILE B 1 340 ? -43.43703 -29.85914 -20.34499 1.000 60.99477 319 ILE A CA 1
ATOM 5669 C C . ILE B 1 340 ? -44.30680 -30.97191 -19.76901 1.000 56.63333 319 ILE A C 1
ATOM 5670 O O . ILE B 1 340 ? -45.53739 -30.88993 -19.77672 1.000 58.05289 319 ILE A O 1
ATOM 5675 N N . SER B 1 341 ? -43.65251 -32.00279 -19.22763 1.000 58.13133 320 SER A N 1
ATOM 5676 C CA . SER B 1 341 ? -44.19970 -33.35512 -19.24397 1.000 53.41276 320 SER A CA 1
ATOM 5677 C C . SER B 1 341 ? -45.14147 -33.70488 -18.09435 1.000 58.58693 320 SER A C 1
ATOM 5678 O O . SER B 1 341 ? -45.94638 -34.63599 -18.25750 1.000 63.78941 320 SER A O 1
ATOM 5681 N N . ASP B 1 342 ? -45.04897 -33.01216 -16.95040 1.000 50.41458 321 ASP A N 1
ATOM 5682 C CA . ASP B 1 342 ? -45.68336 -33.38526 -15.67820 1.000 48.68809 321 ASP A CA 1
ATOM 5683 C C . ASP B 1 342 ? -44.87584 -34.48069 -14.97740 1.000 49.67392 321 ASP A C 1
ATOM 5684 O O . ASP B 1 342 ? -44.62354 -34.39009 -13.77107 1.000 49.75722 321 ASP A O 1
ATOM 5689 N N . ASP B 1 343 ? -44.44509 -35.51092 -15.70486 1.000 45.92261 322 ASP A N 1
ATOM 5690 C CA . ASP B 1 343 ? -43.52080 -36.48798 -15.13088 1.000 46.83346 322 ASP A CA 1
ATOM 5691 C C . ASP B 1 343 ? -42.10941 -35.90321 -15.10481 1.000 45.92597 322 ASP A C 1
ATOM 5692 O O . ASP B 1 343 ? -41.54372 -35.58916 -16.15814 1.000 42.85645 322 ASP A O 1
ATOM 5697 N N . LEU B 1 344 ? -41.54038 -35.77077 -13.90095 1.000 41.16221 323 LEU A N 1
ATOM 5698 C CA . LEU B 1 344 ? -40.28559 -35.04548 -13.73880 1.000 35.60741 323 LEU A CA 1
ATOM 5699 C C . LEU B 1 344 ? -39.13353 -35.76437 -14.43719 1.000 42.08932 323 LEU A C 1
ATOM 5700 O O . LEU B 1 344 ? -38.30090 -35.12296 -15.09337 1.000 31.77604 323 LEU A O 1
ATOM 5705 N N . MET B 1 345 ? -39.07657 -37.09573 -14.31099 1.000 39.92819 324 MET A N 1
ATOM 5706 C CA . MET B 1 345 ? -38.03301 -37.86953 -14.97799 1.000 34.98108 324 MET A CA 1
ATOM 5707 C C . MET B 1 345 ? -38.11522 -37.70282 -16.48864 1.000 34.30844 324 MET A C 1
ATOM 5708 O O . MET B 1 345 ? -37.08777 -37.56419 -17.16163 1.000 37.18468 324 MET A O 1
ATOM 5713 N N . GLU B 1 346 ? -39.33315 -37.70746 -17.03618 1.000 37.86884 325 GLU A N 1
ATOM 5714 C CA . GLU B 1 346 ? -39.52389 -37.48816 -18.46792 1.000 40.31895 325 GLU A CA 1
ATOM 5715 C C . GLU B 1 346 ? -39.07011 -36.09318 -18.87518 1.000 36.84455 325 GLU A C 1
ATOM 5716 O O . GLU B 1 346 ? -38.56384 -35.89124 -19.98255 1.000 35.46379 325 GLU A O 1
ATOM 5722 N N . PHE B 1 347 ? -39.23058 -35.12540 -17.98748 1.000 38.09920 326 PHE A N 1
ATOM 5723 C CA . PHE B 1 347 ? -38.83000 -33.76427 -18.29965 1.000 38.35708 326 PHE A CA 1
ATOM 5724 C C . PHE B 1 347 ? -37.30825 -33.64345 -18.38886 1.000 31.13555 326 PHE A C 1
ATOM 5725 O O . PHE B 1 347 ? -36.77928 -32.99809 -19.29692 1.000 30.91550 326 PHE A O 1
ATOM 5733 N N . ILE B 1 348 ? -36.59242 -34.28095 -17.46814 1.000 30.33989 327 ILE A N 1
ATOM 5734 C CA . ILE B 1 348 ? -35.13595 -34.25022 -17.49620 1.000 33.48608 327 ILE A CA 1
ATOM 5735 C C . ILE B 1 348 ? -34.61033 -34.84680 -18.78862 1.000 30.23648 327 ILE A C 1
ATOM 5736 O O . ILE B 1 348 ? -33.63234 -34.35466 -19.36119 1.000 30.19210 327 ILE A O 1
ATOM 5741 N N . HIS B 1 349 ? -35.24693 -35.92125 -19.26200 1.000 30.27411 328 HIS A N 1
ATOM 5742 C CA . HIS B 1 349 ? -34.72295 -36.65111 -20.41407 1.000 33.50492 328 HIS A CA 1
ATOM 5743 C C . HIS B 1 349 ? -34.95185 -35.88019 -21.70448 1.000 27.71936 328 HIS A C 1
ATOM 5744 O O . HIS B 1 349 ? -34.12272 -35.92716 -22.62013 1.000 32.22986 328 HIS A O 1
ATOM 5751 N N . SER B 1 350 ? -36.08029 -35.18499 -21.80781 1.000 29.80155 329 SER A N 1
ATOM 5752 C CA . SER B 1 350 ? -36.34542 -34.39878 -23.00837 1.000 30.99405 329 SER A CA 1
ATOM 5753 C C . SER B 1 350 ? -35.47235 -33.15704 -23.04342 1.000 24.97059 329 SER A C 1
ATOM 5754 O O . SER B 1 350 ? -34.95232 -32.78399 -24.10046 1.000 27.08741 329 SER A O 1
ATOM 5757 N N . ALA B 1 351 ? -35.33713 -32.48735 -21.89834 1.000 26.12457 330 ALA A N 1
ATOM 5758 C CA . ALA B 1 351 ? -34.44395 -31.33931 -21.79608 1.000 28.15801 330 ALA A CA 1
ATOM 5759 C C . ALA B 1 351 ? -33.01857 -31.72725 -22.18760 1.000 30.51456 330 ALA A C 1
ATOM 5760 O O . ALA B 1 351 ? -32.38996 -31.06768 -23.02849 1.000 26.11134 330 ALA A O 1
ATOM 5762 N N . THR B 1 352 ? -32.51707 -32.83469 -21.62186 1.000 25.96940 331 THR A N 1
ATOM 5763 C CA . THR B 1 352 ? -31.15870 -33.29112 -21.91704 1.000 26.55570 331 THR A CA 1
ATOM 5764 C C . THR B 1 352 ? -30.95451 -33.54106 -23.41050 1.000 29.02102 331 THR A C 1
ATOM 5765 O O . THR B 1 352 ? -29.96937 -33.08617 -23.99808 1.000 26.67022 331 THR A O 1
ATOM 5769 N N . ALA B 1 353 ? -31.87249 -34.28053 -24.04027 1.000 33.06020 332 ALA A N 1
ATOM 5770 C CA . ALA B 1 353 ? -31.81659 -34.45961 -25.48742 1.000 25.23728 332 ALA A CA 1
ATOM 5771 C C . ALA B 1 353 ? -31.87475 -33.12305 -26.20885 1.000 29.06690 332 ALA A C 1
ATOM 5772 O O . ALA B 1 353 ? -31.13592 -32.89135 -27.17388 1.000 29.16523 332 ALA A O 1
ATOM 5774 N N . SER B 1 354 ? -32.75306 -32.22601 -25.75465 1.000 32.05263 333 SER A N 1
ATOM 5775 C CA . SER B 1 354 ? -32.93134 -30.96097 -26.45835 1.000 32.97773 333 SER A CA 1
ATOM 5776 C C . SER B 1 354 ? -31.66894 -30.11143 -26.41848 1.000 29.83454 333 SER A C 1
ATOM 5777 O O . SER B 1 354 ? -31.28442 -29.52527 -27.43518 1.000 28.41233 333 SER A O 1
ATOM 5780 N N . HIS B 1 355 ? -31.01807 -30.01859 -25.25643 1.000 25.17685 334 HIS A N 1
ATOM 5781 C CA . HIS B 1 355 ? -29.95047 -29.04247 -25.09393 1.000 30.17365 334 HIS A CA 1
ATOM 5782 C C . HIS B 1 355 ? -28.55993 -29.63331 -25.24959 1.000 27.59444 334 HIS A C 1
ATOM 5783 O O . HIS B 1 355 ? -27.61167 -28.87905 -25.48145 1.000 29.65300 334 HIS A O 1
ATOM 5790 N N . ILE B 1 356 ? -28.41548 -30.95374 -25.15160 1.000 25.39964 335 ILE A N 1
ATOM 5791 C CA . ILE B 1 356 ? -27.27012 -31.58241 -25.78640 1.000 23.79793 335 ILE A CA 1
ATOM 5792 C C . ILE B 1 356 ? -27.37305 -31.40982 -27.28964 1.000 23.15018 335 ILE A C 1
ATOM 5793 O O . ILE B 1 356 ? -26.36068 -31.23805 -27.97741 1.000 27.89694 335 ILE A O 1
ATOM 5798 N N . ALA B 1 357 ? -28.59018 -31.41554 -27.82634 1.000 22.33234 336 ALA A N 1
ATOM 5799 C CA . ALA B 1 357 ? -28.73578 -31.12658 -29.24554 1.000 25.12174 336 ALA A CA 1
ATOM 5800 C C . ALA B 1 357 ? -28.28951 -29.70529 -29.54461 1.000 24.99807 336 ALA A C 1
ATOM 5801 O O . ALA B 1 357 ? -27.61890 -29.45604 -30.55507 1.000 24.54999 336 ALA A O 1
ATOM 5803 N N . GLY B 1 358 ? -28.62984 -28.76357 -28.65962 1.000 27.48758 337 GLY A N 1
ATOM 5804 C CA . GLY B 1 358 ? -28.22207 -27.38189 -28.87199 1.000 24.38188 337 GLY A CA 1
ATOM 5805 C C . GLY B 1 358 ? -26.72036 -27.21135 -28.76800 1.000 23.76271 337 GLY A C 1
ATOM 5806 O O . GLY B 1 358 ? -26.09349 -26.59236 -29.62928 1.000 25.91614 337 GLY A O 1
ATOM 5807 N N . PHE B 1 359 ? -26.11796 -27.79143 -27.73092 1.000 21.28940 338 PHE A N 1
ATOM 5808 C CA . PHE B 1 359 ? -24.66896 -27.71144 -27.60230 1.000 26.06287 338 PHE A CA 1
ATOM 5809 C C . PHE B 1 359 ? -23.96417 -28.34410 -28.79709 1.000 27.57390 338 PHE A C 1
ATOM 5810 O O . PHE B 1 359 ? -22.96727 -27.80391 -29.29599 1.000 29.01837 338 PHE A O 1
ATOM 5818 N N . ASP B 1 360 ? -24.45630 -29.49044 -29.27192 1.000 24.79442 339 ASP A N 1
ATOM 5819 C CA . ASP B 1 360 ? -23.79228 -30.12236 -30.40833 1.000 25.37088 339 ASP A CA 1
ATOM 5820 C C . ASP B 1 360 ? -24.06780 -29.39413 -31.72012 1.000 24.52704 339 ASP A C 1
ATOM 5821 O O . ASP B 1 360 ? -23.25020 -29.46775 -32.64014 1.000 25.29662 339 ASP A O 1
ATOM 5826 N N . VAL B 1 361 ? -25.19610 -28.69328 -31.84819 1.000 23.01658 340 VAL A N 1
ATOM 5827 C CA . VAL B 1 361 ? -25.39942 -27.99782 -33.11439 1.000 21.77589 340 VAL A CA 1
ATOM 5828 C C . VAL B 1 361 ? -24.65113 -26.66079 -33.10277 1.000 23.16819 340 VAL A C 1
ATOM 5829 O O . VAL B 1 361 ? -24.16410 -26.20649 -34.14765 1.000 21.35462 340 VAL A O 1
ATOM 5833 N N . MET B 1 362 ? -24.51057 -26.03566 -31.93241 1.000 22.03115 341 MET A N 1
ATOM 5834 C CA . MET B 1 362 ? -23.60269 -24.89820 -31.81284 1.000 24.33352 341 MET A CA 1
ATOM 5835 C C . MET B 1 362 ? -22.21311 -25.27264 -32.29215 1.000 26.36267 341 MET A C 1
ATOM 5836 O O . MET B 1 362 ? -21.59304 -24.54797 -33.08489 1.000 23.85923 341 MET A O 1
ATOM 5841 N N . LEU B 1 363 ? -21.70661 -26.41398 -31.81112 1.000 23.58336 342 LEU A N 1
ATOM 5842 C CA . LEU B 1 363 ? -20.34160 -26.80525 -32.12043 1.000 21.87184 342 LEU A CA 1
ATOM 5843 C C . LEU B 1 363 ? -20.16930 -27.04158 -33.62299 1.000 25.77327 342 LEU A C 1
ATOM 5844 O O . LEU B 1 363 ? -19.24395 -26.50933 -34.25627 1.000 24.65757 342 LEU A O 1
ATOM 5849 N N . ALA B 1 364 ? -21.08995 -27.78446 -34.22684 1.000 22.14760 343 ALA A N 1
ATOM 5850 C CA . ALA B 1 364 ? -20.99150 -28.02190 -35.66114 1.000 22.85084 343 ALA A CA 1
ATOM 5851 C C . ALA B 1 364 ? -21.20400 -26.73911 -36.45487 1.000 22.64234 343 ALA A C 1
ATOM 5852 O O . ALA B 1 364 ? -20.56365 -26.53967 -37.49074 1.000 21.84093 343 ALA A O 1
ATOM 5854 N N . SER B 1 365 ? -22.11870 -25.86989 -36.00854 1.000 20.60224 344 SER A N 1
ATOM 5855 C CA . SER B 1 365 ? -22.29211 -24.58725 -36.68646 1.000 24.38475 344 SER A CA 1
ATOM 5856 C C . SER B 1 365 ? -20.99710 -23.77812 -36.66903 1.000 23.68641 344 SER A C 1
ATOM 5857 O O . SER B 1 365 ? -20.58062 -23.21764 -37.69109 1.000 24.62447 344 SER A O 1
ATOM 5860 N N . TRP B 1 366 ? -20.33888 -23.72120 -35.51539 1.000 18.79913 345 TRP A N 1
ATOM 5861 C CA . TRP B 1 366 ? -19.14040 -22.90345 -35.39645 1.000 22.18756 345 TRP A CA 1
ATOM 5862 C C . TRP B 1 366 ? -18.00738 -23.44729 -36.25610 1.000 26.98083 345 TRP A C 1
ATOM 5863 O O . TRP B 1 366 ? -17.28322 -22.67231 -36.89428 1.000 29.15873 345 TRP A O 1
ATOM 5874 N N . TYR B 1 367 ? -17.85678 -24.77475 -36.30832 1.000 22.59808 346 TYR A N 1
ATOM 5875 C CA . TYR B 1 367 ? -16.88748 -25.36962 -37.21437 1.000 26.47015 346 TYR A CA 1
ATOM 5876 C C . TYR B 1 367 ? -17.10190 -24.88979 -38.64067 1.000 25.70926 346 TYR A C 1
ATOM 5877 O O . TYR B 1 367 ? -16.14402 -24.51668 -39.33526 1.000 27.73788 346 TYR A O 1
ATOM 5886 N N . ASN B 1 368 ? -18.35755 -24.88000 -39.08756 1.000 22.95500 347 ASN A N 1
ATOM 5887 C CA . ASN B 1 368 ? -18.68222 -24.38434 -40.42181 1.000 26.18253 347 ASN A CA 1
ATOM 5888 C C . ASN B 1 368 ? -18.45544 -22.87650 -40.54017 1.000 28.79885 347 ASN A C 1
ATOM 5889 O O . ASN B 1 368 ? -17.88929 -22.40578 -41.53161 1.000 28.99196 347 ASN A O 1
ATOM 5894 N N . LYS B 1 369 ? -18.91639 -22.09737 -39.55685 1.000 24.93451 348 LYS A N 1
ATOM 5895 C CA . LYS B 1 369 ? -18.67520 -20.65728 -39.59413 1.000 28.31877 348 LYS A CA 1
ATOM 5896 C C . LYS B 1 369 ? -17.18573 -20.34523 -39.74747 1.000 28.11547 348 LYS A C 1
ATOM 5897 O O . LYS B 1 369 ? -16.79463 -19.50819 -40.57002 1.000 27.16983 348 LYS A O 1
ATOM 5903 N N . ARG B 1 370 ? -16.33895 -21.01029 -38.95131 1.000 26.75043 349 ARG A N 1
ATOM 5904 C CA . ARG B 1 370 ? -14.90003 -20.77386 -39.02767 1.000 28.16166 349 ARG A CA 1
ATOM 5905 C C . ARG B 1 370 ? -14.33907 -21.23376 -40.37042 1.000 29.30723 349 ARG A C 1
ATOM 5906 O O . ARG B 1 370 ? -13.48603 -20.56015 -40.95464 1.000 26.53087 349 ARG A O 1
ATOM 5914 N N . LYS B 1 371 ? -14.81215 -22.37944 -40.86723 1.000 27.54110 350 LYS A N 1
ATOM 5915 C CA . LYS B 1 371 ? -14.33991 -22.90579 -42.14011 1.000 26.53101 350 LYS A CA 1
ATOM 5916 C C . LYS B 1 371 ? -14.62143 -21.93044 -43.26389 1.000 30.22165 350 LYS A C 1
ATOM 5917 O O . LYS B 1 371 ? -13.74545 -21.65318 -44.09295 1.000 26.58184 350 LYS A O 1
ATOM 5923 N N . TYR B 1 372 ? -15.83860 -21.37820 -43.29170 1.000 30.02599 351 TYR A N 1
ATOM 5924 C CA . TYR B 1 372 ? -16.28107 -20.55632 -44.40194 1.000 26.53776 351 TYR A CA 1
ATOM 5925 C C . TYR B 1 372 ? -16.07782 -19.06701 -44.19061 1.000 28.87291 351 TYR A C 1
ATOM 5926 O O . TYR B 1 372 ? -16.11530 -18.32665 -45.17843 1.000 24.83857 351 TYR A O 1
ATOM 5935 N N . ASP B 1 373 ? -15.90399 -18.62168 -42.94060 1.000 27.91398 352 ASP A N 1
ATOM 5936 C CA . ASP B 1 373 ? -15.53330 -17.24065 -42.59561 1.000 27.89623 352 ASP A CA 1
ATOM 5937 C C . ASP B 1 373 ? -16.28494 -16.21335 -43.44801 1.000 29.77497 352 ASP A C 1
ATOM 5938 O O . ASP B 1 373 ? -15.69221 -15.31688 -44.05181 1.000 30.45080 352 ASP A O 1
ATOM 5943 N N . ALA B 1 374 ? -17.63487 -16.36511 -43.49832 1.000 26.12303 353 ALA A N 1
ATOM 5944 C CA . ALA B 1 374 ? -18.50023 -15.67186 -44.45138 1.000 29.87010 353 ALA A CA 1
ATOM 5945 C C . ALA B 1 374 ? -18.88044 -14.26657 -43.96802 1.000 27.51657 353 ALA A C 1
ATOM 5946 O O . ALA B 1 374 ? -18.94607 -14.00975 -42.76272 1.000 32.01409 353 ALA A O 1
ATOM 5948 N N . PRO B 1 375 ? -19.13431 -13.33593 -44.88776 1.000 28.98958 354 PRO A N 1
ATOM 5949 C CA . PRO B 1 375 ? -19.44759 -11.95933 -44.47601 1.000 29.33420 354 PRO A CA 1
ATOM 5950 C C . PRO B 1 375 ? -20.89825 -11.77877 -44.04197 1.000 27.59460 354 PRO A C 1
ATOM 5951 O O . PRO B 1 375 ? -21.82968 -12.36449 -44.60138 1.000 28.30436 354 PRO A O 1
ATOM 5955 N N . ARG B 1 376 ? -21.08365 -10.94378 -43.03973 1.000 27.75519 355 ARG A N 1
ATOM 5956 C CA . ARG B 1 376 ? -22.42863 -10.59659 -42.62021 1.000 30.42496 355 ARG A CA 1
ATOM 5957 C C . ARG B 1 376 ? -23.06908 -9.61651 -43.61056 1.000 26.76574 355 ARG A C 1
ATOM 5958 O O . ARG B 1 376 ? -22.37543 -8.97783 -44.40971 1.000 24.33656 355 ARG A O 1
ATOM 5966 N N . PRO B 1 377 ? -24.40362 -9.51702 -43.60731 1.000 26.51539 356 PRO A N 1
ATOM 5967 C CA . PRO B 1 377 ? -25.07971 -8.64185 -44.58484 1.000 27.72721 356 PRO A CA 1
ATOM 5968 C C . PRO B 1 377 ? -24.59675 -7.20212 -44.59071 1.000 27.84434 356 PRO A C 1
ATOM 5969 O O . PRO B 1 377 ? -24.42186 -6.62062 -45.67146 1.000 30.30127 356 PRO A O 1
ATOM 5973 N N . PHE B 1 378 ? -24.37027 -6.60714 -43.41684 1.000 29.91542 357 PHE A N 1
ATOM 5974 C CA . PHE B 1 378 ? -23.95136 -5.20652 -43.37542 1.000 30.96624 357 PHE A CA 1
ATOM 5975 C C . PHE B 1 378 ? -22.66158 -4.98485 -44.16725 1.000 27.97319 357 PHE A C 1
ATOM 5976 O O . PHE B 1 378 ? -22.50380 -3.95109 -44.82095 1.000 27.70683 357 PHE A O 1
ATOM 5984 N N . THR B 1 379 ? -21.73697 -5.95254 -44.13521 1.000 28.26191 358 THR A N 1
ATOM 5985 C CA . THR B 1 379 ? -20.51263 -5.84962 -44.92722 1.000 24.51055 358 THR A CA 1
ATOM 5986 C C . THR B 1 379 ? -20.81490 -5.77755 -46.42570 1.000 31.05161 358 THR A C 1
ATOM 5987 O O . THR B 1 379 ? -20.27456 -4.92245 -47.14156 1.000 31.73793 358 THR A O 1
ATOM 5991 N N . ALA B 1 380 ? -21.67747 -6.67249 -46.92190 1.000 34.72294 359 ALA A N 1
ATOM 5992 C CA . ALA B 1 380 ? -21.96560 -6.70839 -48.35438 1.000 33.65354 359 ALA A CA 1
ATOM 5993 C C . ALA B 1 380 ? -22.70933 -5.45905 -48.78934 1.000 32.65244 359 ALA A C 1
ATOM 5994 O O . ALA B 1 380 ? -22.44609 -4.90889 -49.86522 1.000 35.11184 359 ALA A O 1
ATOM 5996 N N . ILE B 1 381 ? -23.63683 -4.99985 -47.95271 1.000 31.91116 360 ILE A N 1
ATOM 5997 C CA . ILE B 1 381 ? -24.38358 -3.77992 -48.23363 1.000 32.14905 360 ILE A CA 1
ATOM 5998 C C . ILE B 1 381 ? -23.44060 -2.58331 -48.33829 1.000 32.78813 360 ILE A C 1
ATOM 5999 O O . ILE B 1 381 ? -23.51393 -1.80381 -49.29365 1.000 35.16242 360 ILE A O 1
ATOM 6004 N N . ARG B 1 382 ? -22.51800 -2.43534 -47.37624 1.000 32.52845 361 ARG A N 1
ATOM 6005 C CA . ARG B 1 382 ? -21.57320 -1.31403 -47.41468 1.000 28.98712 361 ARG A CA 1
ATOM 6006 C C . ARG B 1 382 ? -20.69200 -1.35241 -48.65951 1.000 31.18198 361 ARG A C 1
ATOM 6007 O O . ARG B 1 382 ? -20.40162 -0.30556 -49.24942 1.000 36.72854 361 ARG A O 1
ATOM 6015 N N . TYR B 1 383 ? -20.24522 -2.54536 -49.06368 1.000 33.96642 362 TYR A N 1
ATOM 6016 C CA . TYR B 1 383 ? -19.44344 -2.69222 -50.27983 1.000 36.19337 362 TYR A CA 1
ATOM 6017 C C . TYR B 1 383 ? -20.27706 -2.40095 -51.52310 1.000 37.75394 362 TYR A C 1
ATOM 6018 O O . TYR B 1 383 ? -19.92961 -1.52819 -52.32227 1.000 36.49483 362 TYR A O 1
ATOM 6027 N N . LEU B 1 384 ? -21.39576 -3.11404 -51.69004 1.000 37.71651 363 LEU A N 1
ATOM 6028 C CA . LEU B 1 384 ? -22.22289 -2.95443 -52.88403 1.000 40.41109 363 LEU A CA 1
ATOM 6029 C C . LEU B 1 384 ? -22.71752 -1.51556 -53.05063 1.000 39.72643 363 LEU A C 1
ATOM 6030 O O . LEU B 1 384 ? -22.52786 -0.89768 -54.10188 1.000 38.41119 363 LEU A O 1
ATOM 6035 N N . TYR B 1 385 ? -23.37515 -0.96969 -52.03088 1.000 38.32702 364 TYR A N 1
ATOM 6036 C CA . TYR B 1 385 ? -24.04955 0.31631 -52.14813 1.000 38.95713 364 TYR A CA 1
ATOM 6037 C C . TYR B 1 385 ? -23.24613 1.46262 -51.54875 1.000 40.04047 364 TYR A C 1
ATOM 6038 O O . TYR B 1 385 ? -23.82028 2.47562 -51.13384 1.000 40.41059 364 TYR A O 1
ATOM 6047 N N . ALA B 1 386 ? -21.92402 1.33182 -51.53521 1.000 42.80187 365 ALA A N 1
ATOM 6048 C CA . ALA B 1 386 ? -21.04793 2.38961 -51.05218 1.000 44.36600 365 ALA A CA 1
ATOM 6049 C C . ALA B 1 386 ? -21.41300 3.72768 -51.67818 1.000 46.69814 365 ALA A C 1
ATOM 6050 O O . ALA B 1 386 ? -21.42067 3.87612 -52.90339 1.000 48.28227 365 ALA A O 1
ATOM 6052 N N . GLY B 1 387 ? -21.73790 4.69631 -50.83163 1.000 45.95329 366 GLY A N 1
ATOM 6053 C CA . GLY B 1 387 ? -22.01881 6.03591 -51.28603 1.000 41.93714 366 GLY A CA 1
ATOM 6054 C C . GLY B 1 387 ? -23.46896 6.31838 -51.60079 1.000 47.01527 366 GLY A C 1
ATOM 6055 O O . GLY B 1 387 ? -23.81302 7.47841 -51.84221 1.000 44.37415 366 GLY A O 1
ATOM 6056 N N . GLN B 1 388 ? -24.33144 5.31004 -51.60558 1.000 44.64443 367 GLN A N 1
ATOM 6057 C CA . GLN B 1 388 ? -25.72971 5.51885 -51.93404 1.000 37.48961 367 GLN A CA 1
ATOM 6058 C C . GLN B 1 388 ? -26.57180 5.63286 -50.67391 1.000 42.85752 367 GLN A C 1
ATOM 6059 O O . GLN B 1 388 ? -26.10022 5.44635 -49.55013 1.000 44.12756 367 GLN A O 1
ATOM 6065 N N . LYS B 1 389 ? -27.83620 5.96981 -50.88472 1.000 43.72922 368 LYS A N 1
ATOM 6066 C CA . LYS B 1 389 ? -28.87481 5.88869 -49.87631 1.000 42.34646 368 LYS A CA 1
ATOM 6067 C C . LYS B 1 389 ? -29.77373 4.71173 -50.22631 1.000 46.58226 368 LYS A C 1
ATOM 6068 O O . LYS B 1 389 ? -29.78573 4.22914 -51.36140 1.000 50.35766 368 LYS A O 1
ATOM 6074 N N . LEU B 1 390 ? -30.51936 4.23556 -49.23820 1.000 42.04908 369 LEU A N 1
ATOM 6075 C CA . LEU B 1 390 ? -31.23804 2.98456 -49.38906 1.000 38.84475 369 LEU A CA 1
ATOM 6076 C C . LEU B 1 390 ? -32.59178 3.09317 -48.71367 1.000 38.91122 369 LEU A C 1
ATOM 6077 O O . LEU B 1 390 ? -32.75758 3.83599 -47.74292 1.000 40.90944 369 LEU A O 1
ATOM 6082 N N . ARG B 1 391 ? -33.55736 2.33699 -49.22769 1.000 34.97291 370 ARG A N 1
ATOM 6083 C CA . ARG B 1 391 ? -34.84600 2.19268 -48.56019 1.000 37.14200 370 ARG A CA 1
ATOM 6084 C C . ARG B 1 391 ? -34.72064 1.02721 -47.58858 1.000 39.85499 370 ARG A C 1
ATOM 6085 O O . ARG B 1 391 ? -34.72967 -0.13698 -47.99459 1.000 46.68046 370 ARG A O 1
ATOM 6093 N N . ALA B 1 392 ? -34.60067 1.33513 -46.29907 1.000 37.92347 371 ALA A N 1
ATOM 6094 C CA . ALA B 1 392 ? -34.36773 0.31213 -45.28997 1.000 35.58016 371 ALA A CA 1
ATOM 6095 C C . ALA B 1 392 ? -35.07946 0.69949 -44.00304 1.000 36.22799 371 ALA A C 1
ATOM 6096 O O . ALA B 1 392 ? -35.69952 1.76395 -43.90403 1.000 40.59036 371 ALA A O 1
ATOM 6098 N N . TRP B 1 393 ? -34.99548 -0.18290 -43.01125 1.000 31.83491 372 TRP A N 1
ATOM 6099 C CA . TRP B 1 393 ? -35.37508 0.20324 -41.66089 1.000 34.29109 372 TRP A CA 1
ATOM 6100 C C . TRP B 1 393 ? -34.49935 1.37064 -41.21199 1.000 39.40772 372 TRP A C 1
ATOM 6101 O O . TRP B 1 393 ? -33.28418 1.37657 -41.43548 1.000 38.33436 372 TRP A O 1
ATOM 6112 N N . GLY B 1 394 ? -35.12522 2.38170 -40.60658 1.000 32.24853 373 GLY A N 1
ATOM 6113 C CA . GLY B 1 394 ? -34.39651 3.57105 -40.21644 1.000 31.59013 373 GLY A CA 1
ATOM 6114 C C . GLY B 1 394 ? -33.76062 3.51707 -38.84898 1.000 28.81790 373 GLY A C 1
ATOM 6115 O O . GLY B 1 394 ? -32.98426 4.40773 -38.49469 1.000 30.47353 373 GLY A O 1
ATOM 6116 N N . GLY B 1 395 ? -34.05098 2.48200 -38.07784 1.000 25.73727 374 GLY A N 1
ATOM 6117 C CA . GLY B 1 395 ? -33.63598 2.42380 -36.70366 1.000 27.83103 374 GLY A CA 1
ATOM 6118 C C . GLY B 1 395 ? -34.84244 2.55960 -35.81010 1.000 29.87708 374 GLY A C 1
ATOM 6119 O O . GLY B 1 395 ? -35.96596 2.75247 -36.28051 1.000 33.02640 374 GLY A O 1
ATOM 6120 N N . PRO B 1 396 ? -34.63224 2.46261 -34.50208 1.000 29.49253 375 PRO A N 1
ATOM 6121 C CA . PRO B 1 396 ? -35.76527 2.36137 -33.57334 1.000 30.90100 375 PRO A CA 1
ATOM 6122 C C . PRO B 1 396 ? -36.74079 3.52776 -33.72506 1.000 35.85201 375 PRO A C 1
ATOM 6123 O O . PRO B 1 396 ? -36.34190 4.69557 -33.75720 1.000 28.66547 375 PRO A O 1
ATOM 6127 N N . GLY B 1 397 ? -38.02982 3.18826 -33.84717 1.000 31.29821 376 GLY A N 1
ATOM 6128 C CA . GLY B 1 397 ? -39.10593 4.14937 -33.97047 1.000 38.75640 376 GLY A CA 1
ATOM 6129 C C . GLY B 1 397 ? -39.15350 4.91995 -35.27057 1.000 37.31013 376 GLY A C 1
ATOM 6130 O O . GLY B 1 397 ? -40.04082 5.76320 -35.43589 1.000 35.19936 376 GLY A O 1
ATOM 6131 N N . LYS B 1 398 ? -38.22980 4.67260 -36.19073 1.000 34.28190 377 LYS A N 1
ATOM 6132 C CA . LYS B 1 398 ? -38.14447 5.44365 -37.42028 1.000 36.79810 377 LYS A CA 1
ATOM 6133 C C . LYS B 1 398 ? -38.94702 4.83451 -38.56721 1.000 40.70904 377 LYS A C 1
ATOM 6134 O O . LYS B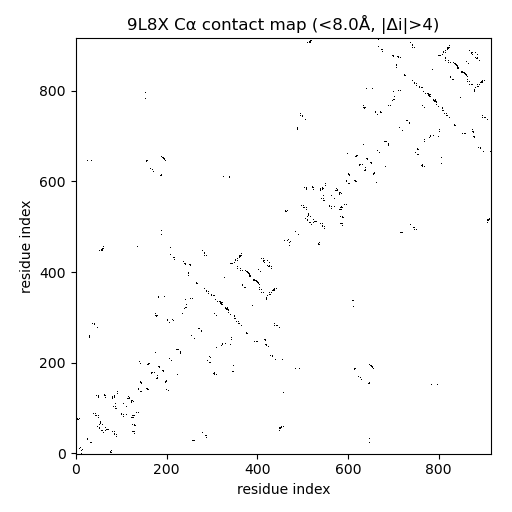 1 398 ? -39.06167 5.46679 -39.62912 1.000 38.43482 377 LYS A O 1
ATOM 6140 N N . GLY B 1 399 ? -39.49338 3.62844 -38.38515 1.000 41.61599 378 GLY A N 1
ATOM 6141 C CA . GLY B 1 399 ? -40.12099 2.89107 -39.47217 1.000 35.89882 378 GLY A CA 1
ATOM 6142 C C . GLY B 1 399 ? -39.24746 2.81162 -40.70755 1.000 34.05633 378 GLY A C 1
ATOM 6143 O O . GLY B 1 399 ? -38.02328 2.90285 -40.61049 1.000 34.37439 378 GLY A O 1
ATOM 6144 N N . THR B 1 400 ? -39.85015 2.66674 -41.88018 1.000 37.83589 379 THR A N 1
ATOM 6145 C CA . THR B 1 400 ? -39.07030 2.60397 -43.10644 1.000 35.02198 379 THR A CA 1
ATOM 6146 C C . THR B 1 400 ? -38.76641 4.00544 -43.61459 1.000 33.50126 379 THR A C 1
ATOM 6147 O O . THR B 1 400 ? -39.61849 4.89738 -43.58649 1.000 43.19547 379 THR A O 1
ATOM 6151 N N . VAL B 1 401 ? -37.52892 4.20292 -44.05006 1.000 33.40693 380 VAL A N 1
ATOM 6152 C CA . VAL B 1 401 ? -37.07798 5.47122 -44.59460 1.000 36.59817 380 VAL A CA 1
ATOM 6153 C C . VAL B 1 401 ? -36.38763 5.16779 -45.91122 1.000 37.50244 380 VAL A C 1
ATOM 6154 O O . VAL B 1 401 ? -35.95508 4.04073 -46.16435 1.000 40.12130 380 VAL A O 1
ATOM 6158 N N . ASP B 1 402 ? -36.28336 6.19140 -46.75026 1.000 33.47913 381 ASP A N 1
ATOM 6159 C CA . ASP B 1 402 ? -35.73995 6.03834 -48.09088 1.000 37.99640 381 ASP A CA 1
ATOM 6160 C C . ASP B 1 402 ? -34.33310 6.58932 -48.21667 1.000 41.23776 381 ASP A C 1
ATOM 6161 O O . ASP B 1 402 ? -33.74778 6.51783 -49.30616 1.000 41.60981 381 ASP A O 1
ATOM 6166 N N . ASP B 1 403 ? -33.77790 7.13732 -47.13487 1.000 42.00702 382 ASP A N 1
ATOM 6167 C CA . ASP B 1 403 ? -32.49077 7.82352 -47.16714 1.000 45.40467 382 ASP A CA 1
ATOM 6168 C C . ASP B 1 403 ? -31.55344 7.26684 -46.10430 1.000 42.41985 382 ASP A C 1
ATOM 6169 O O . ASP B 1 403 ? -30.86784 8.01191 -45.39761 1.000 43.18032 382 ASP A O 1
ATOM 6174 N N . MET B 1 404 ? -31.51327 5.94811 -45.97044 1.000 42.75137 383 MET A N 1
ATOM 6175 C CA . MET B 1 404 ? -30.54064 5.31681 -45.08684 1.000 39.62056 383 MET A CA 1
ATOM 6176 C C . MET B 1 404 ? -29.19111 5.25848 -45.79571 1.000 37.90402 383 MET A C 1
ATOM 6177 O O . MET B 1 404 ? -29.08932 4.60287 -46.83943 1.000 38.10693 383 MET A O 1
ATOM 6182 N N . PRO B 1 405 ? -28.16123 5.94935 -45.30604 1.000 35.77058 384 PRO A N 1
ATOM 6183 C CA . PRO B 1 405 ? -26.84310 5.84765 -45.94931 1.000 34.92251 384 PRO A CA 1
ATOM 6184 C C . PRO B 1 405 ? -26.30607 4.43704 -45.79640 1.000 37.34744 384 PRO A C 1
ATOM 6185 O O . PRO B 1 405 ? -26.51045 3.79041 -44.76733 1.000 32.74758 384 PRO A O 1
ATOM 6189 N N . ALA B 1 406 ? -25.64961 3.95194 -46.85198 1.000 34.40523 385 ALA A N 1
ATOM 6190 C CA . ALA B 1 406 ? -25.24733 2.55053 -46.89436 1.000 38.69183 385 ALA A CA 1
ATOM 6191 C C . ALA B 1 406 ? -24.36078 2.20506 -45.71053 1.000 35.83864 385 ALA A C 1
ATOM 6192 O O . ALA B 1 406 ? -24.57826 1.19996 -45.02158 1.000 27.78687 385 ALA A O 1
ATOM 6194 N N . GLU B 1 407 ? -23.37777 3.06006 -45.44261 1.000 34.99643 386 GLU A N 1
ATOM 6195 C CA . GLU B 1 407 ? -22.42942 2.91415 -44.35425 1.000 33.22631 386 GLU A CA 1
ATOM 6196 C C . GLU B 1 407 ? -23.06993 3.06940 -42.97903 1.000 32.39423 386 GLU A C 1
ATOM 6197 O O . GLU B 1 407 ? -22.37774 2.88291 -41.97483 1.000 34.43128 386 GLU A O 1
ATOM 6203 N N . ASP B 1 408 ? -24.35332 3.41926 -42.89888 1.000 31.39728 387 ASP A N 1
ATOM 6204 C CA . ASP B 1 408 ? -25.05946 3.47813 -41.62946 1.000 31.54478 387 ASP A CA 1
ATOM 6205 C C . ASP B 1 408 ? -26.09130 2.36589 -41.48340 1.000 31.93729 387 ASP A C 1
ATOM 6206 O O . ASP B 1 408 ? -26.64571 2.18784 -40.38757 1.000 29.10350 387 ASP A O 1
ATOM 6211 N N . TRP B 1 409 ? -26.36663 1.61545 -42.54597 1.000 25.50498 388 TRP A N 1
ATOM 6212 C CA . TRP B 1 409 ? -27.39336 0.58494 -42.45876 1.000 30.04211 388 TRP A CA 1
ATOM 6213 C C . TRP B 1 409 ? -27.05222 -0.43853 -41.38028 1.000 30.31681 388 TRP A C 1
ATOM 6214 O O . TRP B 1 409 ? -25.93012 -0.94575 -41.32201 1.000 32.62955 388 TRP A O 1
ATOM 6225 N N . GLN B 1 410 ? -28.02942 -0.76180 -40.54558 1.000 27.12122 389 GLN A N 1
ATOM 6226 C CA . GLN B 1 410 ? -27.90819 -1.86358 -39.61015 1.000 26.43390 389 GLN A CA 1
ATOM 6227 C C . GLN B 1 410 ? -29.06626 -2.83051 -39.78374 1.000 27.48829 389 GLN A C 1
ATOM 6228 O O . GLN B 1 410 ? -30.17572 -2.45218 -40.16293 1.000 28.95688 389 GLN A O 1
ATOM 6234 N N . SER B 1 411 ? -28.78421 -4.08645 -39.48579 1.000 29.93801 390 SER A N 1
ATOM 6235 C CA . SER B 1 411 ? -29.81254 -5.07958 -39.24529 1.000 27.07083 390 SER A CA 1
ATOM 6236 C C . SER B 1 411 ? -30.73469 -4.62300 -38.11492 1.000 27.98579 390 SER A C 1
ATOM 6237 O O . SER B 1 411 ? -30.35863 -3.79562 -37.27514 1.000 22.98097 390 SER A O 1
ATOM 6240 N N . TYR B 1 412 ? -31.95032 -5.19544 -38.09956 1.000 22.37452 391 TYR A N 1
ATOM 6241 C CA . TYR B 1 412 ? -32.93294 -4.89315 -37.06224 1.000 24.10438 391 TYR A CA 1
ATOM 6242 C C . TYR B 1 412 ? -32.48303 -5.42346 -35.71180 1.000 26.81859 391 TYR A C 1
ATOM 6243 O O . TYR B 1 412 ? -32.46310 -4.68743 -34.71858 1.000 30.21751 391 TYR A O 1
ATOM 6252 N N . LEU B 1 413 ? -32.16213 -6.71180 -35.64531 1.000 27.50575 392 LEU A N 1
ATOM 6253 C CA . LEU B 1 413 ? -31.42528 -7.23392 -34.51097 1.000 26.22645 392 LEU A CA 1
ATOM 6254 C C . LEU B 1 413 ? -29.98345 -6.72969 -34.53828 1.000 22.65753 392 LEU A C 1
ATOM 6255 O O . LEU B 1 413 ? -29.42794 -6.37358 -35.58201 1.000 21.59100 392 LEU A O 1
ATOM 6260 N N . GLN B 1 414 ? -29.37759 -6.71489 -33.36698 1.000 26.99303 393 GLN A N 1
ATOM 6261 C CA . GLN B 1 414 ? -27.93791 -6.52810 -33.26310 1.000 29.99800 393 GLN A CA 1
ATOM 6262 C C . GLN B 1 414 ? -27.21339 -7.76068 -33.82588 1.000 24.40225 393 GLN A C 1
ATOM 6263 O O . GLN B 1 414 ? -27.34781 -8.86369 -33.28698 1.000 23.98316 393 GLN A O 1
ATOM 6269 N N . VAL B 1 415 ? -26.44849 -7.56469 -34.90945 1.000 25.55775 394 VAL A N 1
ATOM 6270 C CA . VAL B 1 415 ? -25.71883 -8.65876 -35.54904 1.000 23.39184 394 VAL A CA 1
ATOM 6271 C C . VAL B 1 415 ? -24.65954 -9.21308 -34.60452 1.000 27.87116 394 VAL A C 1
ATOM 6272 O O . VAL B 1 415 ? -23.94903 -8.45754 -33.92041 1.000 23.44991 394 VAL A O 1
ATOM 6276 N N . SER B 1 416 ? -24.54059 -10.54863 -34.59042 1.000 23.54102 395 SER A N 1
ATOM 6277 C CA . SER B 1 416 ? -23.72565 -11.32006 -33.66629 1.000 21.31301 395 SER A CA 1
ATOM 6278 C C . SER B 1 416 ? -22.26094 -11.30352 -34.07833 1.000 22.83312 395 SER A C 1
ATOM 6279 O O . SER B 1 416 ? -21.92796 -11.11508 -35.24679 1.000 23.61050 395 SER A O 1
ATOM 6282 N N . ASP B 1 417 ? -21.38541 -11.55996 -33.09937 1.000 22.25013 396 ASP A N 1
ATOM 6283 C CA . ASP B 1 417 ? -19.92926 -11.45677 -33.27538 1.000 27.13233 396 ASP A CA 1
ATOM 6284 C C . ASP B 1 417 ? -19.31478 -12.77907 -33.76856 1.000 24.54761 396 ASP A C 1
ATOM 6285 O O . ASP B 1 417 ? -18.47168 -13.40480 -33.12216 1.000 22.22628 396 ASP A O 1
ATOM 6290 N N . HIS B 1 418 ? -19.74822 -13.20804 -34.94846 1.000 25.83131 397 HIS A N 1
ATOM 6291 C CA . HIS B 1 418 ? -19.14809 -14.36164 -35.60695 1.000 24.06379 397 HIS A CA 1
ATOM 6292 C C . HIS B 1 418 ? -19.50799 -14.31666 -37.07947 1.000 23.89076 397 HIS A C 1
ATOM 6293 O O . HIS B 1 418 ? -20.47676 -13.64973 -37.45787 1.000 25.59698 397 HIS A O 1
ATOM 6300 N N . PRO B 1 419 ? -18.72367 -14.99972 -37.94250 1.000 25.10315 398 PRO A N 1
ATOM 6301 C CA . PRO B 1 419 ? -19.06070 -15.09132 -39.37323 1.000 20.92984 398 PRO A CA 1
ATOM 6302 C C . PRO B 1 419 ? -20.48463 -15.54971 -39.67777 1.000 25.48758 398 PRO A C 1
ATOM 6303 O O . PRO B 1 419 ? -21.15049 -16.19830 -38.85997 1.000 24.37894 398 PRO A O 1
ATOM 6307 N N . GLU B 1 420 ? -20.93445 -15.24571 -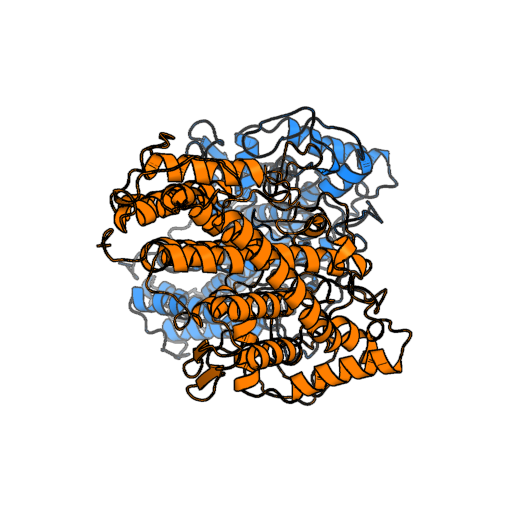40.89928 1.000 25.36979 399 GLU A N 1
ATOM 6308 C CA . GLU B 1 420 ? -22.35179 -15.29532 -41.25154 1.000 29.17302 399 GLU A CA 1
ATOM 6309 C C . GLU B 1 420 ? -22.88767 -16.71303 -41.50656 1.000 29.91743 399 GLU A C 1
ATOM 6310 O O . GLU B 1 420 ? -24.06628 -16.97053 -41.24790 1.000 27.09924 399 GLU A O 1
ATOM 6316 N N . TYR B 1 421 ? -22.08056 -17.63019 -42.03512 1.000 27.07995 400 TYR A N 1
ATOM 6317 C CA . TYR B 1 421 ? -22.63104 -18.83570 -42.64978 1.000 29.94048 400 TYR A CA 1
ATOM 6318 C C . TYR B 1 421 ? -22.12275 -20.09897 -41.95993 1.000 27.32217 400 TYR A C 1
ATOM 6319 O O . TYR B 1 421 ? -20.90620 -20.30036 -41.87587 1.000 23.96465 400 TYR A O 1
ATOM 6328 N N . PRO B 1 422 ? -23.01134 -20.98349 -41.48687 1.000 29.21862 401 PRO A N 1
ATOM 6329 C CA . PRO B 1 422 ? -24.47484 -20.93782 -41.54654 1.000 27.54668 401 PRO A CA 1
ATOM 6330 C C . PRO B 1 422 ? -25.07474 -20.26804 -40.31254 1.000 27.97873 401 PRO A C 1
ATOM 6331 O O . PRO B 1 422 ? -24.30330 -19.74632 -39.51548 1.000 28.17529 401 PRO A O 1
ATOM 6335 N N . SER B 1 423 ? -26.39826 -20.32276 -40.14172 1.000 27.19963 402 SER A N 1
ATOM 6336 C CA . SER B 1 423 ? -27.09363 -19.64480 -39.04667 1.000 27.00621 402 SER A CA 1
ATOM 6337 C C . SER B 1 423 ? -27.15842 -20.51661 -37.79357 1.000 25.72232 402 SER A C 1
ATOM 6338 O O . SER B 1 423 ? -27.81860 -21.56464 -37.78724 1.000 24.38303 402 SER A O 1
ATOM 6341 N N . GLY B 1 424 ? -26.51642 -20.05200 -36.72086 1.000 25.56372 403 GLY A N 1
ATOM 6342 C CA . GLY B 1 424 ? -26.48576 -20.82273 -35.48634 1.000 23.10486 403 GLY A CA 1
ATOM 6343 C C . GLY B 1 424 ? -27.84654 -20.94234 -34.83270 1.000 27.38496 403 GLY A C 1
ATOM 6344 O O . GLY B 1 424 ? -28.21013 -22.01049 -34.32045 1.000 28.80397 403 GLY A O 1
ATOM 6345 N N . SER B 1 425 ? -28.62763 -19.85669 -34.85874 1.000 30.06653 404 SER A N 1
ATOM 6346 C CA . SER B 1 425 ? -29.94783 -19.86593 -34.23224 1.000 29.16680 404 SER A CA 1
ATOM 6347 C C . SER B 1 425 ? -30.89663 -20.80154 -34.96681 1.000 28.10892 404 SER A C 1
ATOM 6348 O O . SER B 1 425 ? -31.66080 -21.53520 -34.33316 1.000 31.93360 404 SER A O 1
ATOM 6351 N N . THR B 1 426 ? -30.86349 -20.78662 -36.30259 1.000 25.17209 405 THR A N 1
ATOM 6352 C CA . THR B 1 426 ? -31.68854 -21.70319 -37.08245 1.000 28.86477 405 THR A CA 1
ATOM 6353 C C . THR B 1 426 ? -31.26727 -23.15446 -36.86267 1.000 30.25733 405 THR A C 1
ATOM 6354 O O . THR B 1 426 ? -32.11190 -24.03391 -36.64125 1.000 29.64565 405 THR A O 1
ATOM 6358 N N . ALA B 1 427 ? -29.96547 -23.43268 -36.94437 1.000 28.21086 406 ALA A N 1
ATOM 6359 C CA . ALA B 1 427 ? -29.51906 -24.79105 -36.68440 1.000 27.73129 406 ALA A CA 1
ATOM 6360 C C . ALA B 1 427 ? -29.94131 -25.22987 -35.29540 1.000 28.66081 406 ALA A C 1
ATOM 6361 O O . ALA B 1 427 ? -30.30233 -26.39301 -35.09527 1.000 31.59234 406 ALA A O 1
ATOM 6363 N N . PHE B 1 428 ? -29.96699 -24.30413 -34.33749 1.000 28.94835 407 PHE A N 1
ATOM 6364 C CA . PHE B 1 428 ? -30.52726 -24.63549 -33.03230 1.000 28.54353 407 PHE A CA 1
ATOM 6365 C C . PHE B 1 428 ? -32.03108 -24.89601 -33.13037 1.000 31.76634 407 PHE A C 1
ATOM 6366 O O . PHE B 1 428 ? -32.52461 -25.92145 -32.64501 1.000 38.11782 407 PHE A O 1
ATOM 6374 N N . CYS B 1 429 ? -32.77228 -23.97428 -33.75231 1.000 30.01805 408 CYS A N 1
ATOM 6375 C CA . CYS B 1 429 ? -34.20100 -24.17008 -33.98899 1.000 33.00065 408 CYS A CA 1
ATOM 6376 C C . CYS B 1 429 ? -34.46711 -25.52444 -34.63594 1.000 30.16384 408 CYS A C 1
ATOM 6377 O O . CYS B 1 429 ? -35.33518 -26.28123 -34.18899 1.000 32.45751 408 CYS A O 1
ATOM 6380 N N . ALA B 1 430 ? -33.71015 -25.85624 -35.68333 1.000 28.05320 409 ALA A N 1
ATOM 6381 C CA . ALA B 1 430 ? -33.94467 -27.11665 -36.38544 1.000 29.97580 409 ALA A CA 1
ATOM 6382 C C . ALA B 1 430 ? -33.66112 -28.31479 -35.48550 1.000 34.06613 409 ALA A C 1
ATOM 6383 O O . ALA B 1 430 ? -34.42749 -29.28897 -35.47495 1.000 33.12207 409 ALA A O 1
ATOM 6385 N N . ALA B 1 431 ? -32.56455 -28.26176 -34.72042 1.000 32.99188 410 ALA A N 1
ATOM 6386 C CA . ALA B 1 431 ? -32.25377 -29.35056 -33.79906 1.000 32.86653 410 ALA A CA 1
ATOM 6387 C C . ALA B 1 431 ? -33.33290 -29.48748 -32.74001 1.000 31.19139 410 ALA A C 1
ATOM 6388 O O . ALA B 1 431 ? -33.84321 -30.58788 -32.48692 1.000 31.69408 410 ALA A O 1
ATOM 6390 N N . GLN B 1 432 ? -33.70216 -28.36749 -32.12006 1.000 33.83482 411 GLN A N 1
ATOM 6391 C CA . GLN B 1 432 ? -34.72986 -28.39302 -31.09032 1.000 36.43104 411 GLN A CA 1
ATOM 6392 C C . GLN B 1 432 ? -36.03986 -28.96001 -31.62424 1.000 33.72582 411 GLN A C 1
ATOM 6393 O O . GLN B 1 432 ? -36.78181 -29.61230 -30.88543 1.000 32.13671 411 GLN A O 1
ATOM 6399 N N . ALA B 1 433 ? -36.33877 -28.72355 -32.90105 1.000 31.68236 412 ALA A N 1
ATOM 6400 C CA . ALA B 1 433 ? -37.57495 -29.22549 -33.47984 1.000 32.14984 412 ALA A CA 1
ATOM 6401 C C . ALA B 1 433 ? -37.49005 -30.71934 -33.78245 1.000 36.44457 412 ALA A C 1
ATOM 6402 O O . ALA B 1 433 ? -38.49875 -31.43076 -33.67144 1.000 30.42720 412 ALA A O 1
ATOM 6404 N N . GLU B 1 434 ? -36.30319 -31.20457 -34.15973 1.000 33.85812 413 GLU A N 1
ATOM 6405 C CA . GLU B 1 434 ? -36.11866 -32.63200 -34.39164 1.000 33.65073 413 GLU A CA 1
ATOM 6406 C C . GLU B 1 434 ? -36.28762 -33.42126 -33.10376 1.000 33.40973 413 GLU A C 1
ATOM 6407 O O . GLU B 1 434 ? -37.00488 -34.42482 -33.07059 1.000 37.31811 413 GLU A O 1
ATOM 6413 N N . VAL B 1 435 ? -35.63892 -32.98447 -32.02695 1.000 33.62368 414 VAL A N 1
ATOM 6414 C CA . VAL B 1 435 ? -35.82545 -33.66978 -30.75190 1.000 34.84173 414 VAL A CA 1
ATOM 6415 C C . VAL B 1 435 ? -37.29800 -33.65003 -30.35953 1.000 35.34901 414 VAL A C 1
ATOM 6416 O O . VAL B 1 435 ? -37.83969 -34.65184 -29.87605 1.000 34.67509 414 VAL A O 1
ATOM 6420 N N . GLY B 1 436 ? -37.97596 -32.52226 -30.59923 1.000 30.25826 415 GLY A N 1
ATOM 6421 C CA . GLY B 1 436 ? -39.38110 -32.41772 -30.25466 1.000 35.24153 415 GLY A CA 1
ATOM 6422 C C . GLY B 1 436 ? -40.26284 -33.37186 -31.03833 1.000 39.93366 415 GLY A C 1
ATOM 6423 O O . GLY B 1 436 ? -41.29079 -33.83391 -30.53195 1.000 34.54306 415 GLY A O 1
ATOM 6424 N N . LYS B 1 437 ? -39.88186 -33.67113 -32.28097 1.000 36.10174 416 LYS A N 1
ATOM 6425 C CA . LYS B 1 437 ? -40.61746 -34.64893 -33.06877 1.000 33.87627 416 LYS A CA 1
ATOM 6426 C C . LYS B 1 437 ? -40.39781 -36.05284 -32.52341 1.000 38.43710 416 LYS A C 1
ATOM 6427 O O . LYS B 1 437 ? -41.35706 -36.77045 -32.21208 1.000 41.59891 416 LYS A O 1
ATOM 6433 N N . LEU B 1 438 ? -39.13034 -36.45400 -32.39651 1.000 36.69937 417 LEU A N 1
ATOM 6434 C CA . LEU B 1 438 ? -38.79835 -37.79196 -31.92082 1.000 39.94715 417 LEU A CA 1
ATOM 6435 C C . LEU B 1 438 ? -39.34698 -38.04319 -30.52244 1.000 39.98255 417 LEU A C 1
ATOM 6436 O O . LEU B 1 438 ? -39.62764 -39.19489 -30.15984 1.000 46.10039 417 LEU A O 1
ATOM 6441 N N . VAL B 1 439 ? -39.51426 -36.99222 -29.72648 1.000 39.21437 418 VAL A N 1
ATOM 6442 C CA . VAL B 1 439 ? -40.06592 -37.16144 -28.38448 1.000 43.60453 418 VAL A CA 1
ATOM 6443 C C . VAL B 1 439 ? -41.59428 -37.13185 -28.39687 1.000 43.59809 418 VAL A C 1
ATOM 6444 O O . VAL B 1 439 ? -42.23515 -37.89904 -27.67209 1.000 49.65450 418 VAL A O 1
ATOM 6448 N N . GLY B 1 440 ? -42.19979 -36.28797 -29.24390 1.000 42.64989 419 GLY A N 1
ATOM 6449 C CA . GLY B 1 440 ? -43.63826 -36.09309 -29.32892 1.000 43.62991 419 GLY A CA 1
ATOM 6450 C C . GLY B 1 440 ? -44.39204 -36.90328 -30.37612 1.000 47.35759 419 GLY A C 1
ATOM 6451 O O . GLY B 1 440 ? -45.62542 -36.82543 -30.43552 1.000 42.69829 419 GLY A O 1
ATOM 6452 N N . GLY B 1 441 ? -43.69265 -37.66796 -31.21416 1.000 49.64944 420 GLY A N 1
ATOM 6453 C CA . GLY B 1 441 ? -44.34355 -38.55521 -32.16272 1.000 47.97761 420 GLY A CA 1
ATOM 6454 C C . GLY B 1 441 ? -44.78932 -37.93291 -33.46914 1.000 51.62022 420 GLY A C 1
ATOM 6455 O O . GLY B 1 441 ? -45.63361 -38.51176 -34.16073 1.000 57.60001 420 GLY A O 1
ATOM 6456 N N . GLY B 1 442 ? -44.25817 -36.78332 -33.83778 1.000 47.05961 421 GLY A N 1
ATOM 6457 C CA . GLY B 1 442 ? -44.65614 -36.15314 -35.08016 1.000 44.37021 421 GLY A CA 1
ATOM 6458 C C . GLY B 1 442 ? -44.62711 -34.64513 -34.95277 1.000 44.90481 421 GLY A C 1
ATOM 6459 O O . GLY B 1 442 ? -44.27800 -34.08417 -33.91369 1.000 44.06929 421 GLY A O 1
ATOM 6460 N N . ASP B 1 443 ? -45.03129 -33.99854 -36.04309 1.000 43.75159 422 ASP A N 1
ATOM 6461 C CA . ASP B 1 443 ? -44.91928 -32.56655 -36.27592 1.000 49.49308 422 ASP A CA 1
ATOM 6462 C C . ASP B 1 443 ? -45.82536 -31.68765 -35.34163 1.000 44.88679 422 ASP A C 1
ATOM 6463 O O . ASP B 1 443 ? -45.79521 -30.46778 -35.52253 1.000 50.24957 422 ASP A O 1
ATOM 6468 N N . ARG B 1 444 ? -46.58125 -32.20852 -34.37814 1.000 48.78344 423 ARG A N 1
ATOM 6469 C CA . ARG B 1 444 ? -47.50021 -31.39911 -33.58430 1.000 52.86051 423 ARG A CA 1
ATOM 6470 C C . ARG B 1 444 ? -46.77664 -30.77790 -32.40678 1.000 50.11368 423 ARG A C 1
ATOM 6471 O O . ARG B 1 444 ? -46.04539 -31.46336 -31.68732 1.000 52.92748 423 ARG A O 1
ATOM 6479 N N . THR B 1 445 ? -47.02015 -29.48907 -32.18509 1.000 51.26697 424 THR A N 1
ATOM 6480 C CA . THR B 1 445 ? -46.38397 -28.79498 -31.07493 1.000 51.13465 424 THR A CA 1
ATOM 6481 C C . THR B 1 445 ? -47.22659 -27.59416 -30.66352 1.000 52.56040 424 THR A C 1
ATOM 6482 O O . THR B 1 445 ? -48.17196 -27.20050 -31.35350 1.000 50.30164 424 THR A O 1
ATOM 6486 N N . ASP B 1 446 ? -46.84093 -26.99799 -29.52157 1.000 50.43186 425 ASP A N 1
ATOM 6487 C CA . ASP B 1 446 ? -47.54781 -25.87398 -28.89397 1.000 53.84022 425 ASP A CA 1
ATOM 6488 C C . ASP B 1 446 ? -46.53493 -24.79837 -28.45604 1.000 46.83069 425 ASP A C 1
ATOM 6489 O O . ASP B 1 446 ? -46.13638 -24.75155 -27.28625 1.000 44.32071 425 ASP A O 1
ATOM 6494 N N . ILE B 1 447 ? -46.14273 -23.92295 -29.38807 1.000 45.21725 426 ILE A N 1
ATOM 6495 C CA . ILE B 1 447 ? -45.19729 -22.83246 -29.11733 1.000 45.59445 426 ILE A CA 1
ATOM 6496 C C . ILE B 1 447 ? -45.95804 -21.50593 -29.12163 1.000 46.11920 426 ILE A C 1
ATOM 6497 O O . ILE B 1 447 ? -46.56488 -21.13051 -30.13301 1.000 44.95289 426 ILE A O 1
ATOM 6502 N N . ARG B 1 448 ? -45.90009 -20.78244 -28.00496 1.000 45.51253 427 ARG A N 1
ATOM 6503 C CA . ARG B 1 448 ? -46.62075 -19.52658 -27.83182 1.000 45.55177 427 ARG A CA 1
ATOM 6504 C C . ARG B 1 448 ? -45.66161 -18.39341 -27.47051 1.000 43.27492 427 ARG A C 1
ATOM 6505 O O . ARG B 1 448 ? -44.69015 -18.59607 -26.73713 1.000 43.53229 427 ARG A O 1
ATOM 6513 N N . TYR B 1 449 ? -45.95068 -17.18997 -27.95734 1.000 42.84107 428 TYR A N 1
ATOM 6514 C CA . TYR B 1 449 ? -45.13661 -16.02626 -27.61267 1.000 44.27785 428 TYR A CA 1
ATOM 6515 C C . TYR B 1 449 ? -46.03161 -14.79411 -27.58541 1.000 42.38072 428 TYR A C 1
ATOM 6516 O O . TYR B 1 449 ? -46.54108 -14.37953 -28.63226 1.000 39.87732 428 TYR A O 1
ATOM 6525 N N . ASP B 1 450 ? -46.19828 -14.20537 -26.39907 1.000 45.77288 429 ASP A N 1
ATOM 6526 C CA . ASP B 1 450 ? -47.01874 -13.01610 -26.19428 1.000 44.21742 429 ASP A CA 1
ATOM 6527 C C . ASP B 1 450 ? -46.14579 -11.81592 -25.85872 1.000 45.07608 429 ASP A C 1
ATOM 6528 O O . ASP B 1 450 ? -45.20212 -11.92176 -25.06909 1.000 46.77659 429 ASP A O 1
ATOM 6533 N N . VAL B 1 451 ? -46.46713 -10.67114 -26.45831 1.000 40.67483 430 VAL A N 1
ATOM 6534 C CA . VAL B 1 451 ? -45.77121 -9.42393 -26.16349 1.000 42.94829 430 VAL A CA 1
ATOM 6535 C C . VAL B 1 451 ? -46.80160 -8.30936 -26.00622 1.000 44.45802 430 VAL A C 1
ATOM 6536 O O . VAL B 1 451 ? -47.62061 -8.07812 -26.90567 1.000 44.91131 430 VAL A O 1
ATOM 6540 N N . GLU B 1 452 ? -46.77326 -7.63395 -24.85717 1.000 46.47872 431 GLU A N 1
ATOM 6541 C CA . GLU B 1 452 ? -47.57943 -6.43857 -24.65736 1.000 45.23056 431 GLU A CA 1
ATOM 6542 C C . GLU B 1 452 ? -47.17667 -5.35664 -25.65033 1.000 43.68098 431 GLU A C 1
ATOM 6543 O O . GLU B 1 452 ? -46.07250 -5.36091 -26.19965 1.000 34.58480 431 GLU A O 1
ATOM 6549 N N . LYS B 1 453 ? -48.09621 -4.41949 -25.87395 1.000 44.10579 432 LYS A N 1
ATOM 6550 C CA . LYS B 1 453 ? -47.79795 -3.25265 -26.68496 1.000 38.23021 432 LYS A CA 1
ATOM 6551 C C . LYS B 1 453 ? -46.50482 -2.60635 -26.19609 1.000 40.13118 432 LYS A C 1
ATOM 6552 O O . LYS B 1 453 ? -46.28261 -2.45981 -24.98756 1.000 34.33260 432 LYS A O 1
ATOM 6558 N N . GLY B 1 454 ? -45.62579 -2.27898 -27.14076 1.000 33.51013 433 GLY A N 1
ATOM 6559 C CA . GLY B 1 454 ? -44.36228 -1.64765 -26.81008 1.000 38.71745 433 GLY A CA 1
ATOM 6560 C C . GLY B 1 454 ? -43.34246 -2.51622 -26.10014 1.000 40.13499 433 GLY A C 1
ATOM 6561 O O . GLY B 1 454 ? -42.37659 -1.98630 -25.53791 1.000 42.67970 433 GLY A O 1
ATOM 6562 N N . GLY B 1 455 ? -43.50936 -3.83558 -26.11957 1.000 37.39799 434 GLY A N 1
ATOM 6563 C CA . GLY B 1 455 ? -42.63337 -4.70267 -25.36472 1.000 32.49502 434 GLY A CA 1
ATOM 6564 C C . GLY B 1 455 ? -41.40161 -5.18470 -26.08671 1.000 31.60324 434 GLY A C 1
ATOM 6565 O O . GLY B 1 455 ? -40.62449 -5.94517 -25.50065 1.000 33.45854 434 GLY A O 1
ATOM 6566 N N . SER B 1 456 ? -41.22082 -4.79345 -27.34973 1.000 32.60805 435 SER A N 1
ATOM 6567 C CA . SER B 1 456 ? -39.99200 -5.07947 -28.08317 1.000 35.26181 435 SER A CA 1
ATOM 6568 C C . SER B 1 456 ? -38.77243 -4.73628 -27.23586 1.000 35.71168 435 SER A C 1
ATOM 6569 O O . SER B 1 456 ? -38.81037 -3.83479 -26.38961 1.000 36.56851 435 SER A O 1
ATOM 6572 N N . TYR B 1 457 ? -37.68602 -5.47773 -27.44326 1.000 29.09107 436 TYR A N 1
ATOM 6573 C CA . TYR B 1 457 ? -36.41582 -5.08858 -26.85820 1.000 25.23133 436 TYR A CA 1
ATOM 6574 C C . TYR B 1 457 ? -35.50407 -4.43575 -27.87463 1.000 26.70169 436 TYR A C 1
ATOM 6575 O O . TYR B 1 457 ? -34.39826 -4.03517 -27.52034 1.000 34.92022 436 TYR A O 1
ATOM 6584 N N . ILE B 1 458 ? -35.93918 -4.32318 -29.12420 1.000 27.83850 437 ILE A N 1
ATOM 6585 C CA . ILE B 1 458 ? -35.23794 -3.53770 -30.12415 1.000 25.43931 437 ILE A CA 1
ATOM 6586 C C . ILE B 1 458 ? -35.83749 -2.14571 -30.24312 1.000 31.88039 437 ILE A C 1
ATOM 6587 O O . ILE B 1 458 ? -35.11204 -1.15741 -30.35481 1.000 38.74347 437 ILE A O 1
ATOM 6592 N N . GLU B 1 459 ? -37.16416 -2.04773 -30.20030 1.000 32.50938 438 GLU A N 1
ATOM 6593 C CA . GLU B 1 459 ? -37.87044 -0.76954 -30.17189 1.000 35.24703 438 GLU A CA 1
ATOM 6594 C C . GLU B 1 459 ? -38.78366 -0.75429 -28.95386 1.000 35.83845 438 GLU A C 1
ATOM 6595 O O . GLU B 1 459 ? -40.00797 -0.91824 -29.07713 1.000 35.54206 438 GLU A O 1
ATOM 6601 N N . PRO B 1 460 ? -38.22794 -0.58392 -27.75795 1.000 34.13812 439 PRO A N 1
ATOM 6602 C CA . PRO B 1 460 ? -39.07220 -0.47902 -26.56521 1.000 36.57643 439 PRO A CA 1
ATOM 6603 C C . PRO B 1 460 ? -40.00299 0.72339 -26.67409 1.000 39.17891 439 PRO A C 1
ATOM 6604 O O . PRO B 1 460 ? -39.58479 1.82963 -27.02864 1.000 39.22622 439 PRO A O 1
ATOM 6608 N N . GLY B 1 461 ? -41.28360 0.48167 -26.41056 1.000 45.85593 440 GLY A N 1
ATOM 6609 C CA . GLY B 1 461 ? -42.29713 1.50838 -26.48509 1.000 42.18353 440 GLY A CA 1
ATOM 6610 C C . GLY B 1 461 ? -42.79546 1.84190 -27.87098 1.000 40.26854 440 GLY A C 1
ATOM 6611 O O . GLY B 1 461 ? -43.55140 2.80744 -28.01826 1.000 48.16695 440 GLY A O 1
ATOM 6612 N N . VAL B 1 462 ? -42.39971 1.09412 -28.89530 1.000 38.64825 441 VAL A N 1
ATOM 6613 C CA . VAL B 1 462 ? -42.88364 1.36043 -30.24835 1.000 38.62062 441 VAL A CA 1
ATOM 6614 C C . VAL B 1 462 ? -43.45349 0.08113 -30.83902 1.000 41.61316 441 VAL A C 1
ATOM 6615 O O . VAL B 1 462 ? -44.47108 0.10359 -31.54026 1.000 42.39764 441 VAL A O 1
ATOM 6619 N N . THR B 1 463 ? -42.79169 -1.04069 -30.57240 1.000 37.40278 442 THR A N 1
ATOM 6620 C CA . THR B 1 463 ? -43.18539 -2.30541 -31.14375 1.000 31.01224 442 THR A CA 1
ATOM 6621 C C . THR B 1 463 ? -43.45823 -3.29997 -30.02086 1.000 37.06832 442 THR A C 1
ATOM 6622 O O . THR B 1 463 ? -42.74117 -3.30556 -29.01803 1.000 41.12180 442 THR A O 1
ATOM 6626 N N . PRO B 1 464 ? -44.52814 -4.09357 -30.11542 1.000 29.70791 443 PRO A N 1
ATOM 6627 C CA . PRO B 1 464 ? -45.48183 -3.99511 -31.21028 1.000 38.89636 443 PRO A CA 1
ATOM 6628 C C . PRO B 1 464 ? -46.51173 -2.91086 -30.92567 1.000 42.69244 443 PRO A C 1
ATOM 6629 O O . PRO B 1 464 ? -46.72334 -2.56726 -29.75496 1.000 42.45201 443 PRO A O 1
ATOM 6633 N N . ALA B 1 465 ? -47.12132 -2.35112 -31.96842 1.000 44.63594 444 ALA A N 1
ATOM 6634 C CA . ALA B 1 465 ? -48.42852 -1.73704 -31.78224 1.000 50.94261 444 ALA A CA 1
ATOM 6635 C C . ALA B 1 465 ? -49.41608 -2.85607 -31.46566 1.000 56.82524 444 ALA A C 1
ATOM 6636 O O . ALA B 1 465 ? -49.38949 -3.91396 -32.10934 1.000 57.39688 444 ALA A O 1
ATOM 6638 N N . LYS B 1 466 ? -50.23575 -2.65074 -30.42819 1.000 57.93105 445 LYS A N 1
ATOM 6639 C CA . LYS B 1 466 ? -51.19704 -3.64105 -29.93249 1.000 51.41347 445 LYS A CA 1
ATOM 6640 C C . LYS B 1 466 ? -50.53949 -4.87781 -29.31795 1.000 45.07548 445 LYS A C 1
ATOM 6641 O O . LYS B 1 466 ? -49.50421 -5.35709 -29.79831 1.000 48.67834 445 LYS A O 1
ATOM 6647 N N . ASP B 1 467 ? -51.14157 -5.39461 -28.24696 1.000 43.51216 446 ASP A N 1
ATOM 6648 C CA . ASP B 1 467 ? -50.73483 -6.68039 -27.69120 1.000 51.12123 446 ASP A CA 1
ATOM 6649 C C . ASP B 1 467 ? -50.76792 -7.74795 -28.78243 1.000 44.15791 446 ASP A C 1
ATOM 6650 O O . ASP B 1 467 ? -51.73636 -7.83741 -29.53740 1.000 40.50395 446 ASP A O 1
ATOM 6655 N N . THR B 1 468 ? -49.69724 -8.53755 -28.89260 1.000 41.52770 447 THR A N 1
ATOM 6656 C CA . THR B 1 468 ? -49.55690 -9.49432 -29.98555 1.000 41.58344 447 THR A CA 1
ATOM 6657 C C . THR B 1 468 ? -49.42023 -10.91304 -29.45218 1.000 41.88855 447 THR A C 1
ATOM 6658 O O . THR B 1 468 ? -48.78653 -11.13979 -28.41834 1.000 43.96863 447 THR A O 1
ATOM 6662 N N . SER B 1 469 ? -50.03054 -11.86431 -30.15976 1.000 42.48907 448 SER A N 1
ATOM 6663 C CA . SER B 1 469 ? -49.91890 -13.27883 -29.83673 1.000 43.04924 448 SER A CA 1
ATOM 6664 C C . SER B 1 469 ? -49.46040 -14.04145 -31.06731 1.000 50.41993 448 SER A C 1
ATOM 6665 O O . SER B 1 469 ? -50.05307 -13.90827 -32.14376 1.000 56.03961 448 SER A O 1
ATOM 6668 N N . ILE B 1 470 ? -48.40227 -14.83035 -30.90679 1.000 45.47927 449 ILE A N 1
ATOM 6669 C CA . ILE B 1 470 ? -47.84009 -15.63520 -31.98292 1.000 50.50998 449 ILE A CA 1
ATOM 6670 C C . ILE B 1 470 ? -47.83191 -17.09387 -31.53123 1.000 48.57918 449 ILE A C 1
ATOM 6671 O O . ILE B 1 470 ? -47.47322 -17.39761 -30.38513 1.000 44.74822 449 ILE A O 1
ATOM 6676 N N . ARG B 1 471 ? -48.25892 -17.98788 -32.42019 1.000 48.41379 450 ARG A N 1
ATOM 6677 C CA . ARG B 1 471 ? -48.40584 -19.39459 -32.08162 1.000 49.96810 450 ARG A CA 1
ATOM 6678 C C . ARG B 1 471 ? -47.94189 -20.26525 -33.24070 1.000 43.67891 450 ARG A C 1
ATOM 6679 O O . ARG B 1 471 ? -48.18636 -19.95228 -34.41079 1.000 45.08300 450 ARG A O 1
ATOM 6687 N N . TRP B 1 472 ? -47.25444 -21.35012 -32.90965 1.000 44.42093 451 TRP A N 1
ATOM 6688 C CA . TRP B 1 472 ? -46.90588 -22.37346 -33.88080 1.000 45.60749 451 TRP A CA 1
ATOM 6689 C C . TRP B 1 472 ? -47.47988 -23.69363 -33.40989 1.000 44.62348 451 TRP A C 1
ATOM 6690 O O . TRP B 1 472 ? -47.35761 -24.04381 -32.23074 1.000 49.76758 451 TRP A O 1
ATOM 6701 N N . THR B 1 473 ? -48.08882 -24.42884 -34.33325 1.000 48.50601 452 THR A N 1
ATOM 6702 C CA . THR B 1 473 ? -48.53230 -25.78070 -34.04492 1.000 51.04166 452 THR A CA 1
ATOM 6703 C C . THR B 1 473 ? -47.70357 -26.84567 -34.73786 1.000 47.13340 452 THR A C 1
ATOM 6704 O O . THR B 1 473 ? -47.73288 -28.00050 -34.30444 1.000 52.27348 452 THR A O 1
ATOM 6708 N N . ASP B 1 474 ? -46.96313 -26.48667 -35.78199 1.000 45.28862 453 ASP A N 1
ATOM 6709 C CA . ASP B 1 474 ? -46.12496 -27.41996 -36.51960 1.000 48.85756 453 ASP A CA 1
ATOM 6710 C C . ASP B 1 474 ? -44.65123 -27.09328 -36.30196 1.000 50.95638 453 ASP A C 1
ATOM 6711 O O . ASP B 1 474 ? -44.21463 -25.96253 -36.56541 1.000 44.08642 453 ASP A O 1
ATOM 6716 N N . TRP B 1 475 ? -43.89251 -28.09781 -35.84507 1.000 43.73817 454 TRP A N 1
ATOM 6717 C CA . TRP B 1 475 ? -42.44491 -27.96531 -35.70445 1.000 41.53995 454 TRP A CA 1
ATOM 6718 C C . TRP B 1 475 ? -41.81676 -27.36514 -36.95370 1.000 42.34749 454 TRP A C 1
ATOM 6719 O O . TRP B 1 475 ? -40.99192 -26.44704 -36.86934 1.000 43.40109 454 TRP A O 1
ATOM 6730 N N . ASN B 1 476 ? -42.19667 -27.87001 -38.12971 1.000 45.32804 455 ASN A N 1
ATOM 6731 C CA . ASN B 1 476 ? -41.58495 -27.37312 -39.36098 1.000 44.47760 455 ASN A CA 1
ATOM 6732 C C . ASN B 1 476 ? -41.95351 -25.91969 -39.61728 1.000 43.51530 455 ASN A C 1
ATOM 6733 O O . ASN B 1 476 ? -41.12027 -25.14451 -40.09562 1.000 49.83038 455 ASN A O 1
ATOM 6738 N N . GLU B 1 477 ? -43.19516 -25.52914 -39.32649 1.000 42.58417 456 GLU A N 1
ATOM 6739 C CA . GLU B 1 477 ? -43.54778 -24.12273 -39.46548 1.000 45.10464 456 GLU A CA 1
ATOM 6740 C C . GLU B 1 477 ? -42.65722 -23.25928 -38.58689 1.000 42.75491 456 GLU A C 1
ATOM 6741 O O . GLU B 1 477 ? -42.16120 -22.21651 -39.02803 1.000 38.24072 456 GLU A O 1
ATOM 6747 N N . MET B 1 478 ? -42.44195 -23.68985 -37.33962 1.000 40.67825 457 MET A N 1
ATOM 6748 C CA . MET B 1 478 ? -41.58016 -22.95453 -36.42089 1.000 39.76154 457 MET A CA 1
ATOM 6749 C C . MET B 1 478 ? -40.17559 -22.79586 -36.99156 1.000 39.11112 457 MET A C 1
ATOM 6750 O O . MET B 1 478 ? -39.59466 -21.70472 -36.94387 1.000 34.84963 457 MET A O 1
ATOM 6755 N N . VAL B 1 479 ? -39.63012 -23.86867 -37.56759 1.000 37.83916 458 VAL A N 1
ATOM 6756 C CA . VAL B 1 479 ? -38.27502 -23.83008 -38.10937 1.000 40.22359 458 VAL A CA 1
ATOM 6757 C C . VAL B 1 479 ? -38.20188 -22.92232 -39.33490 1.000 36.88286 458 VAL A C 1
ATOM 6758 O O . VAL B 1 479 ? -37.20232 -22.22718 -39.55018 1.000 36.12604 458 VAL A O 1
ATOM 6762 N N . ASP B 1 480 ? -39.24495 -22.90762 -40.16122 1.000 37.90367 459 ASP A N 1
ATOM 6763 C CA . ASP B 1 480 ? -39.20844 -21.99851 -41.30073 1.000 39.89843 459 ASP A CA 1
ATOM 6764 C C . ASP B 1 480 ? -39.31294 -20.55251 -40.84362 1.000 33.99861 459 ASP A C 1
ATOM 6765 O O . ASP B 1 480 ? -38.68451 -19.67257 -41.43503 1.000 33.88982 459 ASP A O 1
ATOM 6770 N N . ASP B 1 481 ? -40.07842 -20.29653 -39.78411 1.000 31.96955 460 ASP A N 1
ATOM 6771 C CA . ASP B 1 481 ? -40.21973 -18.93477 -39.28015 1.000 40.81420 460 ASP A CA 1
ATOM 6772 C C . ASP B 1 481 ? -38.92150 -18.43751 -38.64996 1.000 38.38157 460 ASP A C 1
ATOM 6773 O O . ASP B 1 481 ? -38.53501 -17.27911 -38.84202 1.000 35.08626 460 ASP A O 1
ATOM 6778 N N . CYS B 1 482 ? -38.24270 -19.29984 -37.89076 1.000 39.67429 461 CYS A N 1
ATOM 6779 C CA . CYS B 1 482 ? -36.91961 -18.96867 -37.37603 1.000 35.66872 461 CYS A CA 1
ATOM 6780 C C . CYS B 1 482 ? -35.97267 -18.61659 -38.51292 1.000 33.49115 461 CYS A C 1
ATOM 6781 O O . CYS B 1 482 ? -35.38079 -17.53284 -38.52579 1.000 36.63678 461 CYS A O 1
ATOM 6784 N N . ALA B 1 483 ? -35.83960 -19.51179 -39.49418 1.000 34.79166 462 ALA A N 1
ATOM 6785 C CA . ALA B 1 483 ? -34.96804 -19.24873 -40.63528 1.000 29.25936 462 ALA A CA 1
ATOM 6786 C C . ALA B 1 483 ? -35.31617 -17.92679 -41.29887 1.000 33.32700 462 ALA A C 1
ATOM 6787 O O . ALA B 1 483 ? -34.43801 -17.09203 -41.54979 1.000 33.74146 462 ALA A O 1
ATOM 6789 N N . LYS B 1 484 ? -36.60337 -17.71517 -41.58314 1.000 32.04386 463 LYS A N 1
ATOM 6790 C CA . LYS B 1 484 ? -37.04244 -16.43158 -42.12516 1.000 35.58100 463 LYS A CA 1
ATOM 6791 C C . LYS B 1 484 ? -36.75369 -15.27046 -41.17688 1.000 31.35402 463 LYS A C 1
ATOM 6792 O O . LYS B 1 484 ? -36.46510 -14.16008 -41.63497 1.000 30.65025 463 LYS A O 1
ATOM 6798 N N . SER B 1 485 ? -36.85178 -15.49135 -39.85778 1.000 32.72688 464 SER A N 1
ATOM 6799 C CA . SER B 1 485 ? -36.69489 -14.37832 -38.92516 1.000 31.88896 464 SER A CA 1
ATOM 6800 C C . SER B 1 485 ? -35.27372 -13.82100 -38.93919 1.000 34.42138 464 SER A C 1
ATOM 6801 O O . SER B 1 485 ? -35.07739 -12.62600 -38.68023 1.000 31.71219 464 SER A O 1
ATOM 6804 N N . ARG B 1 486 ? -34.27993 -14.65074 -39.25800 1.000 28.30632 465 ARG A N 1
ATOM 6805 C CA . ARG B 1 486 ? -32.90782 -14.15402 -39.32174 1.000 30.73574 465 ARG A CA 1
ATOM 6806 C C . ARG B 1 486 ? -32.70197 -13.25916 -40.53611 1.000 29.27252 465 ARG A C 1
ATOM 6807 O O . ARG B 1 486 ? -31.83279 -12.37710 -40.52192 1.000 31.59252 465 ARG A O 1
ATOM 6815 N N . VAL B 1 487 ? -33.48583 -13.45933 -41.59057 1.000 29.71445 466 VAL A N 1
ATOM 6816 C CA . VAL B 1 487 ? -33.42474 -12.52611 -42.71011 1.000 34.23805 466 VAL A CA 1
ATOM 6817 C C . VAL B 1 487 ? -34.25625 -11.27784 -42.40625 1.000 34.52126 466 VAL A C 1
ATOM 6818 O O . VAL B 1 487 ? -33.80769 -10.14596 -42.65029 1.000 26.21610 466 VAL A O 1
ATOM 6822 N N . TRP B 1 488 ? -35.45758 -11.44830 -41.83498 1.000 31.43030 467 TRP A N 1
ATOM 6823 C CA . TRP B 1 488 ? -36.17385 -10.27756 -41.32807 1.000 33.16256 467 TRP A CA 1
ATOM 6824 C C . TRP B 1 488 ? -35.28028 -9.48777 -40.36801 1.000 33.95916 467 TRP A C 1
ATOM 6825 O O . TRP B 1 488 ? -35.27760 -8.25129 -40.37673 1.000 32.51809 467 TRP A O 1
ATOM 6836 N N . GLY B 1 489 ? -34.47727 -10.19249 -39.56462 1.000 32.24439 468 GLY A N 1
ATOM 6837 C CA . GLY B 1 489 ? -33.63368 -9.54765 -38.57537 1.000 28.84992 468 GLY A CA 1
ATOM 6838 C C . GLY B 1 489 ? -32.45799 -8.79110 -39.15356 1.000 27.21644 468 GLY A C 1
ATOM 6839 O O . GLY B 1 489 ? -31.85392 -7.98408 -38.44056 1.000 26.54032 468 GLY A O 1
ATOM 6840 N N . GLY B 1 490 ? -32.12755 -9.02604 -40.42544 1.000 25.24670 469 GLY A N 1
ATOM 6841 C CA . GLY B 1 490 ? -30.98623 -8.41250 -41.07785 1.000 27.73179 469 GLY A CA 1
ATOM 6842 C C . GLY B 1 490 ? -29.65240 -9.08324 -40.81028 1.000 30.40733 469 GLY A C 1
ATOM 6843 O O . GLY B 1 490 ? -28.61853 -8.61885 -41.32106 1.000 26.62929 469 GLY A O 1
ATOM 6844 N N . VAL B 1 491 ? -29.63327 -10.16247 -40.03379 1.000 29.42835 470 VAL A N 1
ATOM 6845 C CA . VAL B 1 491 ? -28.36006 -10.72023 -39.60357 1.000 31.44531 470 VAL A CA 1
ATOM 6846 C C . VAL B 1 491 ? -27.82967 -11.81005 -40.53059 1.000 31.14034 470 VAL A C 1
ATOM 6847 O O . VAL B 1 491 ? -26.61538 -12.05855 -40.53069 1.000 34.97816 470 VAL A O 1
ATOM 6851 N N . HIS B 1 492 ? -28.69103 -12.44396 -41.34198 1.000 30.17057 471 HIS A N 1
ATOM 6852 C CA . HIS B 1 492 ? -28.29087 -13.54423 -42.21651 1.000 32.15259 471 HIS A CA 1
ATOM 6853 C C . HIS B 1 492 ? -28.83973 -13.36862 -43.62381 1.000 27.76285 471 HIS A C 1
ATOM 6854 O O . HIS B 1 492 ? -29.86651 -12.72736 -43.82634 1.000 30.95087 471 HIS A O 1
ATOM 6861 N N . PHE B 1 493 ? -28.14403 -13.94954 -44.59781 1.000 31.17688 472 PHE A N 1
ATOM 6862 C CA . PHE B 1 493 ? -28.75401 -14.19873 -45.89667 1.000 30.92227 472 PHE A CA 1
ATOM 6863 C C . PHE B 1 493 ? -29.56538 -15.49280 -45.83856 1.000 31.33824 472 PHE A C 1
ATOM 6864 O O . PHE B 1 493 ? -29.36666 -16.33341 -44.95835 1.000 28.93101 472 PHE A O 1
ATOM 6872 N N . LYS B 1 494 ? -30.47148 -15.65393 -46.80852 1.000 32.78564 473 LYS A N 1
ATOM 6873 C CA . LYS B 1 494 ? -31.35222 -16.82197 -46.82942 1.000 34.29393 473 LYS A CA 1
ATOM 6874 C C . LYS B 1 494 ? -30.55295 -18.12449 -46.82712 1.000 33.06852 473 LYS A C 1
ATOM 6875 O O . LYS B 1 494 ? -30.88942 -19.06898 -46.09834 1.000 28.90567 473 LYS A O 1
ATOM 6881 N N . ALA B 1 495 ? -29.47398 -18.17483 -47.61582 1.000 28.98466 474 ALA A N 1
ATOM 6882 C CA . ALA B 1 495 ? -28.71821 -19.40791 -47.78974 1.000 28.95460 474 ALA A CA 1
ATOM 6883 C C . ALA B 1 495 ? -28.26070 -19.97728 -46.45668 1.000 34.64120 474 ALA A C 1
ATOM 6884 O O . ALA B 1 495 ? -28.35958 -21.18945 -46.22546 1.000 31.05587 474 ALA A O 1
ATOM 6886 N N . ALA B 1 496 ? -27.76326 -19.11353 -45.56344 1.000 34.52660 475 ALA A N 1
ATOM 6887 C CA . ALA B 1 496 ? -27.27342 -19.58506 -44.27514 1.000 32.43395 475 ALA A CA 1
ATOM 6888 C C . ALA B 1 496 ? -28.38914 -20.19187 -43.44341 1.000 29.80150 475 ALA A C 1
ATOM 6889 O O . ALA B 1 496 ? -28.14578 -21.14494 -42.69737 1.000 28.72281 475 ALA A O 1
ATOM 6891 N N . THR B 1 497 ? -29.60585 -19.64896 -43.54411 1.000 27.03565 476 THR A N 1
ATOM 6892 C CA . THR B 1 497 ? -30.71634 -20.16160 -42.75232 1.000 29.12343 476 THR A CA 1
ATOM 6893 C C . THR B 1 497 ? -31.27805 -21.44500 -43.32429 1.000 32.63409 476 THR A C 1
ATOM 6894 O O . THR B 1 497 ? -31.94226 -22.18779 -42.59414 1.000 35.02019 476 THR A O 1
ATOM 6898 N N . GLU B 1 498 ? -31.06214 -21.69240 -44.62217 1.000 29.05553 477 GLU A N 1
ATOM 6899 C CA . GLU B 1 498 ? -31.52162 -22.93091 -45.23421 1.000 33.16736 477 GLU A CA 1
ATOM 6900 C C . GLU B 1 498 ? -30.55981 -24.06556 -44.93512 1.000 35.20444 477 GLU A C 1
ATOM 6901 O O . GLU B 1 498 ? -30.99679 -25.17386 -44.60967 1.000 34.54272 477 GLU A O 1
ATOM 6907 N N . ALA B 1 499 ? -29.25057 -23.79882 -45.03489 1.000 29.86879 478 ALA A N 1
ATOM 6908 C CA . ALA B 1 499 ? -28.26272 -24.81681 -44.70846 1.000 30.62822 478 ALA A CA 1
ATOM 6909 C C . ALA B 1 499 ? -28.44379 -25.31292 -43.28231 1.000 36.08619 478 ALA A C 1
ATOM 6910 O O . ALA B 1 499 ? -28.27458 -26.50690 -43.00273 1.000 33.31175 478 ALA A O 1
ATOM 6912 N N . SER B 1 500 ? -28.81616 -24.41844 -42.36675 1.000 34.45207 479 SER A N 1
ATOM 6913 C CA . SER B 1 500 ? -28.92254 -24.83386 -40.97670 1.000 33.85915 479 SER A CA 1
ATOM 6914 C C . SER B 1 500 ? -30.03477 -25.85136 -40.74687 1.000 30.97673 479 SER A C 1
ATOM 6915 O O . SER B 1 500 ? -29.99711 -26.57717 -39.74447 1.000 30.29720 479 SER A O 1
ATOM 6918 N N . LYS B 1 501 ? -30.99982 -25.95245 -41.65895 1.000 30.19651 480 LYS A N 1
ATOM 6919 C CA . LYS B 1 501 ? -32.06643 -26.93425 -41.48754 1.000 34.18649 480 LYS A CA 1
ATOM 6920 C C . LYS B 1 501 ? -31.51577 -28.35834 -41.53980 1.000 30.03455 480 LYS A C 1
ATOM 6921 O O . LYS B 1 501 ? -31.70788 -29.14817 -40.60720 1.000 31.31220 480 LYS A O 1
ATOM 6927 N N . GLY B 1 502 ? -30.82432 -28.70772 -42.62608 1.000 26.31056 481 GLY A N 1
ATOM 6928 C CA . GLY B 1 502 ? -30.22621 -30.03648 -42.70319 1.000 33.69750 481 GLY A CA 1
ATOM 6929 C C . GLY B 1 502 ? -29.28247 -30.32742 -41.54570 1.000 36.22941 481 GLY A C 1
ATOM 6930 O O . GLY B 1 502 ? -29.22668 -31.45066 -41.03618 1.000 32.89582 481 GLY A O 1
ATOM 6931 N N . LEU B 1 503 ? -28.53603 -29.31278 -41.10977 1.000 31.24493 482 LEU A N 1
ATOM 6932 C CA . LEU B 1 503 ? -27.58053 -29.49337 -40.02554 1.000 30.38610 482 LEU A CA 1
ATOM 6933 C C . LEU B 1 503 ? -28.29192 -29.75599 -38.70397 1.000 31.72240 482 LEU A C 1
ATOM 6934 O O . LEU B 1 503 ? -27.95510 -30.70328 -37.98123 1.000 28.90865 482 LEU A O 1
ATOM 6939 N N . GLY B 1 504 ? -29.29024 -28.92975 -38.37746 1.000 30.38027 483 GLY A N 1
ATOM 6940 C CA . GLY B 1 504 ? -29.99691 -29.09320 -37.11487 1.000 28.23329 483 GLY A CA 1
ATOM 6941 C C . GLY B 1 504 ? -30.80789 -30.37600 -37.03646 1.000 30.79016 483 GLY A C 1
ATOM 6942 O O . GLY B 1 504 ? -30.90801 -30.99052 -35.96859 1.000 28.33922 483 GLY A O 1
ATOM 6943 N N . ALA B 1 505 ? -31.42186 -30.78524 -38.15428 1.000 32.49074 484 ALA A N 1
ATOM 6944 C CA . ALA B 1 505 ? -32.10227 -32.08162 -38.19089 1.000 27.43599 484 ALA A CA 1
ATOM 6945 C C . ALA B 1 505 ? -31.14550 -33.21106 -37.83195 1.000 27.98101 484 ALA A C 1
ATOM 6946 O O . ALA B 1 505 ? -31.41169 -33.99091 -36.91163 1.000 31.39954 484 ALA A O 1
ATOM 6948 N N . LYS B 1 506 ? -30.01081 -33.30076 -38.53672 1.000 25.41325 485 LYS A N 1
ATOM 6949 C CA . LYS B 1 506 ? -29.05549 -34.37100 -38.26775 1.000 26.81081 485 LYS A CA 1
ATOM 6950 C C . LYS B 1 506 ? -28.61117 -34.37161 -36.80448 1.000 27.98015 485 LYS A C 1
ATOM 6951 O O . LYS B 1 506 ? -28.66236 -35.41172 -36.13598 1.000 34.56256 485 LYS A O 1
ATOM 6957 N N . VAL B 1 507 ? -28.20737 -33.20939 -36.27685 1.000 25.52385 486 VAL A N 1
ATOM 6958 C CA . VAL B 1 507 ? -27.69741 -33.14832 -34.90513 1.000 25.57917 486 VAL A CA 1
ATOM 6959 C C . VAL B 1 507 ? -28.80444 -33.42468 -33.89094 1.000 26.25031 486 VAL A C 1
ATOM 6960 O O . VAL B 1 507 ? -28.57562 -34.09019 -32.87530 1.000 25.10835 486 VAL A O 1
ATOM 6964 N N . GLY B 1 508 ? -30.00541 -32.89108 -34.11562 1.000 24.44263 487 GLY A N 1
ATOM 6965 C CA . GLY B 1 508 ? -31.08447 -33.16480 -33.18329 1.000 26.33378 487 GLY A CA 1
ATOM 6966 C C . GLY B 1 508 ? -31.36565 -34.64936 -33.09331 1.000 30.15906 487 GLY A C 1
ATOM 6967 O O . GLY B 1 508 ? -31.48784 -35.21377 -31.99886 1.000 30.88538 487 GLY A O 1
ATOM 6968 N N . GLU B 1 509 ? -31.38877 -35.31348 -34.24459 1.000 27.63300 488 GLU A N 1
ATOM 6969 C CA . GLU B 1 509 ? -31.57652 -36.75334 -34.26972 1.000 33.05980 488 GLU A CA 1
ATOM 6970 C C . GLU B 1 509 ? -30.45721 -37.48364 -33.52406 1.000 32.60329 488 GLU A C 1
ATOM 6971 O O . GLU B 1 509 ? -30.72192 -38.33863 -32.66551 1.000 29.73848 488 GLU A O 1
ATOM 6977 N N . SER B 1 510 ? -29.19527 -37.16725 -33.83313 1.000 29.93220 489 SER A N 1
ATOM 6978 C CA . SER B 1 510 ? -28.11215 -37.92818 -33.20615 1.000 27.61346 489 SER A CA 1
ATOM 6979 C C . SER B 1 510 ? -28.05084 -37.68072 -31.70335 1.000 25.55433 489 SER A C 1
ATOM 6980 O O . SER B 1 510 ? -27.67760 -38.58562 -30.94527 1.000 27.33012 489 SER A O 1
ATOM 6983 N N . SER B 1 511 ? -28.44433 -36.48405 -31.25461 1.000 22.74402 490 SER A N 1
ATOM 6984 C CA . SER B 1 511 ? -28.55284 -36.21841 -29.82219 1.000 26.46995 490 SER A CA 1
ATOM 6985 C C . SER B 1 511 ? -29.65285 -37.05367 -29.18916 1.000 27.15922 490 SER A C 1
ATOM 6986 O O . SER B 1 511 ? -29.45281 -37.64278 -28.12256 1.000 28.26517 490 SER A O 1
ATOM 6989 N N . TYR B 1 512 ? -30.83673 -37.08415 -29.81401 1.000 29.45672 491 TYR A N 1
ATOM 6990 C CA . TYR B 1 512 ? -31.92098 -37.91018 -29.29043 1.000 32.02704 491 TYR A CA 1
ATOM 6991 C C . TYR B 1 512 ? -31.49367 -39.37524 -29.18624 1.000 27.21804 491 TYR A C 1
ATOM 6992 O O . TYR B 1 512 ? -31.65016 -40.00206 -28.13146 1.000 23.74915 491 TYR A O 1
ATOM 7001 N N . ARG B 1 513 ? -30.92323 -39.93366 -30.26102 1.000 23.99787 492 ARG A N 1
ATOM 7002 C CA . ARG B 1 513 ? -30.49379 -41.32966 -30.18477 1.000 27.04717 492 ARG A CA 1
ATOM 7003 C C . ARG B 1 513 ? -29.35600 -41.52230 -29.19254 1.000 26.78971 492 ARG A C 1
ATOM 7004 O O . ARG B 1 513 ? -29.22457 -42.60039 -28.60598 1.000 28.30672 492 ARG A O 1
ATOM 7012 N N . TYR B 1 514 ? -28.53928 -40.49677 -28.97456 1.000 23.81444 493 TYR A N 1
ATOM 7013 C CA . TYR B 1 514 ? -27.44914 -40.63593 -28.01883 1.000 24.11449 493 TYR A CA 1
ATOM 7014 C C . TYR B 1 514 ? -27.99026 -40.63634 -26.60212 1.000 23.99352 493 TYR A C 1
ATOM 7015 O O . TYR B 1 514 ? -27.53562 -41.41878 -25.75299 1.000 22.34511 493 TYR A O 1
ATOM 7024 N N . VAL B 1 515 ? -28.99339 -39.79536 -26.34048 1.000 23.38012 494 VAL A N 1
ATOM 7025 C CA . VAL B 1 515 ? -29.61458 -39.78847 -25.02153 1.000 22.93594 494 VAL A CA 1
ATOM 7026 C C . VAL B 1 515 ? -30.42497 -41.05746 -24.82592 1.000 26.62600 494 VAL A C 1
ATOM 7027 O O . VAL B 1 515 ? -30.35892 -41.69616 -23.76802 1.000 27.18407 494 VAL A O 1
ATOM 7031 N N . GLN B 1 516 ? -31.17369 -41.45757 -25.86078 1.000 22.99235 495 GLN A N 1
ATOM 7032 C CA . GLN B 1 516 ? -32.07459 -42.60055 -25.74761 1.000 31.28158 495 GLN A CA 1
ATOM 7033 C C . GLN B 1 516 ? -31.31644 -43.86642 -25.38761 1.000 31.48923 495 GLN A C 1
ATOM 7034 O O . GLN B 1 516 ? -31.78756 -44.67682 -24.57743 1.000 28.05394 495 GLN A O 1
ATOM 7040 N N . SER B 1 517 ? -30.13291 -44.04454 -25.97744 1.000 27.96744 496 SER A N 1
ATOM 7041 C CA . SER B 1 517 ? -29.29880 -45.18450 -25.63500 1.000 25.22313 496 SER A CA 1
ATOM 7042 C C . SER B 1 517 ? -28.92616 -45.16472 -24.15875 1.000 27.75738 496 SER A C 1
ATOM 7043 O O . SER B 1 517 ? -29.02348 -46.18792 -23.47231 1.000 28.70695 496 SER A O 1
ATOM 7046 N N . HIS B 1 518 ? -28.51289 -43.99867 -23.64236 1.000 28.96432 497 HIS A N 1
ATOM 7047 C CA . HIS B 1 518 ? -28.16085 -43.90736 -22.22513 1.000 28.07510 497 HIS A CA 1
ATOM 7048 C C . HIS B 1 518 ? -29.36108 -44.20405 -21.32128 1.000 27.86906 497 HIS A C 1
ATOM 7049 O O . HIS B 1 518 ? -29.21812 -44.87916 -20.29575 1.000 25.64055 497 HIS A O 1
ATOM 7056 N N . ILE B 1 519 ? -30.55027 -43.71313 -21.68272 1.000 26.40685 498 ILE A N 1
ATOM 7057 C CA . ILE B 1 519 ? -31.74476 -44.04746 -20.91251 1.000 27.67152 498 ILE A CA 1
ATOM 7058 C C . ILE B 1 519 ? -31.92997 -45.55890 -20.86518 1.000 30.76956 498 ILE A C 1
ATOM 7059 O O . ILE B 1 519 ? -32.24282 -46.13037 -19.81264 1.000 30.55787 498 ILE A O 1
ATOM 7064 N N . GLU B 1 520 ? -31.70734 -46.23215 -21.99824 1.000 31.25385 499 GLU A N 1
ATOM 7065 C CA . GLU B 1 520 ? -31.86480 -47.68058 -22.11012 1.000 25.54495 499 GLU A CA 1
ATOM 7066 C C . GLU B 1 520 ? -30.73963 -48.47198 -21.45374 1.000 30.30987 499 GLU A C 1
ATOM 7067 O O . GLU B 1 520 ? -30.83184 -49.69805 -21.38480 1.000 35.37479 499 GLU A O 1
ATOM 7073 N N . GLY B 1 521 ? -29.69509 -47.82144 -20.95107 1.000 30.44424 500 GLY A N 1
ATOM 7074 C CA . GLY B 1 521 ? -28.65900 -48.51342 -20.22477 1.000 22.90667 500 GLY A CA 1
ATOM 7075 C C . GLY B 1 521 ? -27.40369 -48.80392 -21.01041 1.000 25.44911 500 GLY A C 1
ATOM 7076 O O . GLY B 1 521 ? -26.46010 -49.34846 -20.43577 1.000 28.20253 500 GLY A O 1
ATOM 7077 N N . LYS B 1 522 ? -27.35606 -48.44862 -22.29573 1.000 25.41591 501 LYS A N 1
ATOM 7078 C CA . LYS B 1 522 ? -26.19018 -48.67236 -23.14819 1.000 26.45877 501 LYS A CA 1
ATOM 7079 C C . LYS B 1 522 ? -25.35266 -47.39094 -23.26600 1.000 25.14592 501 LYS A C 1
ATOM 7080 O O . LYS B 1 522 ? -25.71843 -46.45696 -23.99225 1.000 24.56152 501 LYS A O 1
ATOM 7086 N N . GLN B 1 523 ? -24.22309 -47.36223 -22.56902 1.000 22.69407 502 GLN A N 1
ATOM 7087 C CA . GLN B 1 523 ? -23.24416 -46.29615 -22.74043 1.000 25.35640 502 GLN A CA 1
ATOM 7088 C C . GLN B 1 523 ? -22.76469 -46.23987 -24.19256 1.000 27.88885 502 GLN A C 1
ATOM 7089 O O . GLN B 1 523 ? -22.52495 -47.26697 -24.82544 1.000 27.75159 502 GLN A O 1
ATOM 7095 N N . VAL B 1 524 ? -22.66047 -45.03129 -24.73862 1.000 29.62458 503 VAL A N 1
ATOM 7096 C CA . VAL B 1 524 ? -22.12151 -44.82534 -26.08075 1.000 30.48463 503 VAL A CA 1
ATOM 7097 C C . VAL B 1 524 ? -21.34356 -43.51927 -26.10274 1.000 29.62479 503 VAL A C 1
ATOM 7098 O O . VAL B 1 524 ? -21.71078 -42.54463 -25.43654 1.000 30.29060 503 VAL A O 1
ATOM 7102 N N . GLY B 1 525 ? -20.27506 -43.50048 -26.89907 1.000 25.33168 504 GLY A N 1
ATOM 7103 C CA . GLY B 1 525 ? -19.43246 -42.33320 -27.01740 1.000 23.71162 504 GLY A CA 1
ATOM 7104 C C . GLY B 1 525 ? -18.30614 -42.32857 -26.00905 1.000 22.84063 504 GLY A C 1
ATOM 7105 O O . GLY B 1 525 ? -18.00939 -43.31993 -25.34826 1.000 24.96039 504 GLY A O 1
ATOM 7106 N N . SER B 1 526 ? -17.67563 -41.16569 -25.87661 1.000 25.39857 505 SER A N 1
ATOM 7107 C CA . SER B 1 526 ? -16.43324 -41.06253 -25.12094 1.000 25.32049 505 SER A CA 1
ATOM 7108 C C . SER B 1 526 ? -16.51491 -40.05103 -23.98324 1.000 27.21766 505 SER A C 1
ATOM 7109 O O . SER B 1 526 ? -15.47761 -39.59388 -23.48943 1.000 25.11751 505 SER A O 1
ATOM 7112 N N . MET B 1 527 ? -17.72261 -39.72466 -23.52303 1.000 25.34339 506 MET A N 1
ATOM 7113 C CA . MET B 1 527 ? -17.86058 -38.72942 -22.47497 1.000 27.35491 506 MET A CA 1
ATOM 7114 C C . MET B 1 527 ? -17.51214 -39.24167 -21.07635 1.000 26.62952 506 MET A C 1
ATOM 7115 O O . MET B 1 527 ? -17.47778 -38.43995 -20.13402 1.000 26.01629 506 MET A O 1
ATOM 7120 N N . ARG B 1 528 ? -17.26022 -40.52953 -20.89538 1.000 25.36907 507 ARG A N 1
ATOM 7121 C CA . ARG B 1 528 ? -16.86429 -41.00464 -19.56876 1.000 30.29385 507 ARG A CA 1
ATOM 7122 C C . ARG B 1 528 ? -15.39584 -40.66847 -19.31287 1.000 28.55295 507 ARG A C 1
ATOM 7123 O O . ARG B 1 528 ? -15.02728 -40.27831 -18.20428 1.000 35.15253 507 ARG A O 1
#

Nearest PDB structures (foldseek):
  8cxl-assembly1_A  TM=9.263E-01  e=3.355E-46  Streptomyces sp. CNQ-525
  8cxl-assembly1_B  TM=9.173E-01  e=6.139E-46  Streptomyces sp. CNQ-525
  3w35-assembly1_B  TM=9.339E-01  e=3.401E-45  Streptomyces sp. CNQ-525
  3w36-assembly1_A  TM=9.080E-01  e=1.030E-44  Streptomyces sp. CNQ-525
  3w35-assembly1_A  TM=9.218E-01  e=7.072E-43  Streptomyces sp. CNQ-525

B-factor: mean 31.17, std 8.95, range [13.28, 95.25]

Organism: NCBI:txid1038928

Secondary structure (DSSP, 8-state):
---TTTS-HIIIIIHHHHHHHHHHHT-SS---HHHHHHHHHHHHHHHHHHHGGGSSS---SS-------GGG--HHHHHHHHHHHHHHHHHHH-GGGHHHHHHHHHTTT--TT-----TTSHHHHHHHHHHHHHHHHTTSSS-TTS-GGG--SS--TT---S----SS-SS--S-TTS--PPEE--SSS--EEE--TTTTGGGSPPSSSS-GGG------GGG-TTSHHHHHHHHHHHHHHHHT--HHHHHHHHHHHSHHHHHHTTGGG--SSHHHHHHHHHHHHHHHHHHHHHHHHHHHHH-PPPHHHHHHHHTTT-EEEEE-STT--EEEEEEGGG---SSPPPSS--SS-HHHHHHHHHHHHHHHHHTSSEEEEEEEE-TT--SSSTTTSSSS-EEEEEEEHHHHHHHHHHHHHHTTS--HHHHHHHHHHHHHHHHHHHHHHHHHHHT---SS--/---TTTS-HIIIIIHHHHHHHHHHHT-SS---HHHHHHHHHHHHHHHHHHHGGGSSS---SS-------GGG--HHHHHHHHHHHHHHHHHHH-GGGHHHHHHHHHTTT--TT-----TTSHHHHHHHHHHHHHHHHTTSSS-TTS-TTT--SS--TT---S----SS-SS--S-TTS--PPEE--SSS--EEE--TTGGGGGSPPSSSS-GGGG-----GGG-TTSHHHHHHHHHHHHHHHHT--HHHHHHHHHHH-HHHHHHTTTTS--SSHHHHHHHHHHHHHHHHHHHHHHHHHHHHH-PPPHHHHHHHHTTT-EEEEE-STTT-EEEEEETTT---SSPPPSS--SS-HHHHHHHHHHHHHHHHHSSSEEEEEEEE-TT--SSSTTTSSSS-EEEEEEEHHHHHHHHHHHHHHTTS--HHHHHHHHHHHHHHHHHHHHHHHHHHTT---SS--

Foldseek 3Di:
DDDQQADFLCVPQNCVLVVVVCCVPPHVQQFQLLLVLVLLLLLLLLLVQLCQQLAPFFAGQQDGLHHADVVCNGSNLSSLLSLLLNLLQCCLQPVVCNVSSQCSQVVVPHGNPPQALPSHGSNNSSNVSNVRSSVLACPQFQQQFQCPPNDDPPRDGRDDPPDDDWPEECVDCPAQFFAYWHWDDPPPPDIDTFAAGSLRLQSGAARLDGHLVVLAFDAPVLSRCVVVPSVVVLLVLLQVLQLDPALVLLVLLSQLSRVSSVVVQAPQVADSDNSLNSLLSNLLSSLLNRLLNSQSNNQSVSRGYWSLSSLCVPQPPHAAFGQPFAPPHTDGGHHSNRDDFLAHAHRTGAAADSSLLSLLLNQLSSCVSVVHQFGWGKDWAAAQRRPRHRNPGPNHTDIDIDTGSVVSSVSSLVSCSSRRGHGNVNSVSSNVSSNVSSVSSSVQSVCSSNNHHDDDSD/DDDLQQDALCPPQNVVQVVVVCCVPPHVFQFPLLLVLVLLQLLLLLLQQLCLLLFPFFAHFLHGLHHEPVVQNGSNLSSLLSLQLNLLQCCLLPVVCNVSSCCSQVVVPHHSPPQALPSHGSNNSSNVSNVSSNVLACPQQQQQQQQPPNDDPPRDGRDDPPDDDWPEECVDCPAQLFAYWHWDDPPPVDIDTFAAGSLRLQVGAARLDGHLVVQAFDAPVLLHCVVPVSVVVLLVLLQVLQLPDALVLLVLLSCLSRVVSVVVQAPVPADSPNSLRSLLSNLLSSLLNRLLNSQSNNQSVSRGYWSLSSQCVPQPPAAAFGQPFAPPRTDGGHHSNRDDFLDDADRTGAAADSSLLSLLLNLLSSCVSVVHFFGWGKHWAAQQRDPRHRNPGPHHIDIDIDGGSVVSSVSNLVSCSSRRGHGSVNSVRSNVSSNVSSVSSSVQSVCSSNNHHDDDSD

Solvent-accessible surface area: 33904 Å² total; per-residue (Å²): 156,28,76,29,86,137,10,20,0,0,50,92,4,0,65,68,47,11,14,75,6,4,49,160,46,18,54,125,34,1,19,14,4,4,7,9,4,2,12,22,1,4,3,4,0,0,0,0,1,0,0,4,0,9,33,107,66,1,28,2,0,5,11,84,11,42,101,51,69,90,99,45,44,62,50,103,21,8,0,12,0,0,0,3,0,0,6,43,0,0,41,16,19,6,79,116,28,62,77,56,0,81,70,0,0,73,50,19,70,31,76,12,97,51,106,41,77,68,128,70,47,25,26,0,0,0,1,14,0,0,66,18,0,27,137,75,0,45,95,14,10,1,1,7,61,0,43,46,79,64,38,112,13,15,78,67,41,17,20,54,74,18,55,24,100,18,63,3,34,21,54,32,51,164,46,11,25,82,0,2,4,7,71,39,15,127,21,23,0,33,20,36,3,14,7,11,4,2,2,1,3,12,154,3,72,11,7,19,40,98,54,7,120,118,23,79,22,86,90,13,155,34,6,51,30,172,67,178,77,22,1,86,134,9,0,60,51,0,17,123,16,4,8,88,27,68,47,80,38,18,0,32,0,1,0,3,2,1,14,47,34,4,42,64,7,22,111,48,76,50,39,149,71,8,26,103,14,0,21,37,10,1,4,10,29,1,0,0,6,0,0,6,0,0,0,4,32,0,1,58,118,30,7,1,0,2,0,11,0,0,0,67,98,35,24,75,77,93,137,15,131,0,6,0,1,75,40,104,33,56,22,108,50,0,20,2,115,26,3,55,9,9,1,71,9,11,14,16,0,1,7,0,0,3,12,0,0,8,2,6,0,16,1,34,1,10,44,54,77,63,75,30,64,190,4,45,0,110,30,82,10,107,143,14,30,3,60,33,2,92,68,76,1,1,65,156,102,20,69,10,99,11,73,38,4,58,108,0,12,56,18,0,4,104,0,6,17,37,0,1,0,2,1,114,41,0,2,70,25,0,55,43,8,0,33,134,0,0,68,31,0,38,132,11,1,56,17,0,20,86,31,115,70,57,55,79,8,95,154,32,69,31,81,135,9,18,0,0,60,90,4,0,67,69,49,8,13,76,4,5,49,168,48,19,50,128,33,1,16,15,3,3,6,9,4,1,11,17,1,3,6,2,0,0,0,0,1,0,0,1,2,8,37,108,63,1,22,3,0,8,15,77,8,42,98,42,67,92,97,46,44,60,48,107,23,7,0,8,0,0,0,2,0,0,7,45,1,0,41,21,18,5,82,113,33,63,78,59,0,75,68,0,0,79,44,26,69,27,78,7,89,50,114,40,77,73,127,74,47,25,29,0,0,0,0,14,0,0,66,21,0,29,153,63,1,42,90,12,10,0,1,8,64,0,42,46,80,62,38,109,10,13,73,70,42,20,18,55,71,23,59,22,97,19,65,6,14,21,50,46,48,153,43,6,26,83,0,2,4,6,67,43,14,124,23,24,0,32,21,38,2,15,9,10,4,4,4,0,2,14,154,3,57,8,6,19,43,94,52,3,131,126,27,92,18,82,140,20,173,33,8,68,24,175,70,134,87,30,1,94,133,10,0,64,34,0,17,112,15,4,7,82,25,68,49,87,41,18,1,21,0,2,0,3,2,1,14,44,37,6,50,57,3,29,120,46,79,58,38,147,76,6,26,93,18,0,20,32,11,0,2,12,29,0,0,0,3,0,0,2,0,0,0,4,36,0,0,63,128,37,8,1,0,0,0,9,0,0,0,59,80,46,21,71,77,93,102,14,130,0,8,0,0,73,44,114,36,59,22,103,40,0,14,0,103,28,2,54,7,9,1,69,10,10,14,12,0,2,8,0,0,3,6,0,0,10,1,7,0,13,2,33,1,11,54,70,70,59,76,30,64,200,9,41,0,124,28,101,16,135,124,18,45,6,63,30,2,99,64,78,1,0,52,145,111,31,86,8,132,8,51,40,3,66,95,0,14,62,20,0,3,96,0,7,3,33,0,3,1,1,1,67,45,0,2,89,23,0,53,33,3,0,36,128,1,0,53,31,0,46,148,14,1,56,20,0,20,111,30,146,65,52,55,72,1,103